Protein AF-A0A661KA36-F1 (afdb_monomer)

Solvent-accessible surface area (backbone atoms only — not comparable to full-atom values): 49455 Å² total; per-residue (Å²): 91,48,33,35,36,34,44,48,78,26,53,86,66,33,52,48,22,44,70,69,45,94,41,45,86,57,20,54,78,62,62,71,57,22,32,29,45,26,41,25,42,75,74,66,29,50,71,51,66,47,55,41,19,70,26,85,43,70,66,56,50,52,50,53,48,71,73,62,64,47,57,29,38,40,35,55,26,45,58,30,26,40,60,56,44,54,52,50,50,51,53,47,43,71,75,42,70,82,44,44,33,34,39,23,35,59,28,38,41,40,40,41,70,74,49,64,72,44,78,80,51,58,30,37,33,28,23,45,51,40,66,54,52,40,52,48,49,55,35,55,71,70,70,53,93,72,70,47,68,40,79,38,69,81,75,64,66,75,78,52,60,73,58,32,60,83,68,47,80,56,64,27,33,25,69,38,74,81,52,93,95,62,54,74,27,34,47,76,48,73,58,41,47,34,53,73,73,68,29,27,74,51,25,52,28,53,36,63,44,49,33,66,53,67,45,69,43,54,46,68,59,54,49,51,53,51,51,52,47,38,72,76,61,60,46,32,25,40,39,39,70,19,88,50,67,59,72,48,69,68,58,52,50,51,34,38,54,45,41,45,75,71,69,51,75,46,36,30,34,38,27,37,48,31,57,49,45,58,76,35,47,72,56,54,51,51,37,41,76,46,23,44,43,34,37,39,31,63,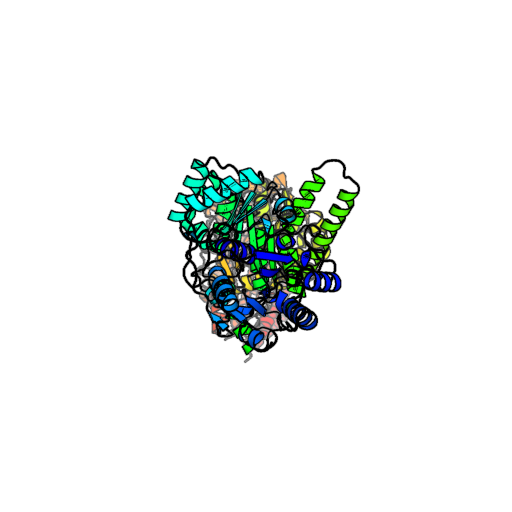58,41,47,37,29,60,68,58,27,56,72,38,38,64,83,58,50,48,66,38,41,52,50,26,44,53,54,28,59,75,69,67,29,41,33,34,36,34,33,51,41,75,50,90,92,61,47,74,69,42,52,47,31,27,27,49,43,42,55,70,61,60,46,83,38,77,42,71,23,32,49,54,72,44,76,44,12,48,44,22,53,55,31,57,80,65,72,24,66,56,59,86,53,38,48,60,57,45,56,59,66,80,70,86,40,52,62,97,59,65,61,67,58,49,50,50,44,55,52,61,35,44,46,66,60,50,50,55,48,46,52,52,59,69,69,69,56,88,74,51,76,69,52,52,56,50,48,53,52,50,53,50,53,52,53,53,50,59,59,45,27,66,78,70,66,61,73,76,69,68,68,67,77,60,35,88,70,68,44,37,38,35,38,31,44,62,52,32,60,94,81,52,30,62,32,44,77,35,63,48,29,34,17,24,65,43,41,99,60,39,38,72,65,67,59,70,60,20,28,40,44,26,41,35,44,75,74,67,38,49,71,48,58,48,46,18,53,62,70,68,39,50,66,67,53,49,54,52,52,54,55,75,66,64,36,43,29,36,42,33,42,45,30,44,32,46,34,74,61,36,31,53,49,45,29,54,44,52,77,67,45,94,39,52,36,33,36,34,31,39,68,83,36,68,74,59,53,45,49,48,42,72,67,15,66,40,71,30,36,42,31,57,55,44,54,90,44,50,59,39,44,58,54,68,75,43,58,64,13,28,34,36,72,56,99,86,38,79,45,79,37,70,54,62,66,76,77,62,52,68,75,58,61,70,55,39,59,90,59,50,62,54,74,61,14,16,38,80,91,80,34,71,32,24,45,74,42,74,54,39,44,26,36,72,61,61,45,38,40,59,41,45,38,30,69,47,52,29,49,66,66,38,59,39,52,44,67,60,48,46,52,47,55,50,42,38,37,75,76,64,69,38,42,33,40,38,41,68,16,81,43,60,32,76,51,51,70,55,44,48,49,36,27,49,56,34,47,77,68,63,53,80,44,43,28,34,40,27,32,52,76,74,47,63,53,69,73,57,52,55,44,38,42,73,34,24,35,52,30,38,38,31,77,58,38,60,41,30,68,68,48,42,52,73,48,47,46,80,75,70,47,73,69,57,51,50,54,49,51,53,52,30,56,73,75,63,32,42,46,30,42,35,32,43,46,64,53,74,76,41,42,56,55,39,54,49,35,30,45,50,45,47,64,76,64,57,60,83,40,77,46,80,32,34,49,53,66,47,76,79,27,58,40,26,54,50,30,60,76,70,66,22,61,71,52,88,58,45,56,46,56,25,33,76,40,62,40,39,39,40,99,60,38,49,37,67,51,48,51,50,50,52,52,46,49,52,52,51,52,54,52,56,72,42,46,89,79,48,57,70,71,60,42,54,50,56,49,50,56,49,51,54,51,53,50,50,60,38,71,48,133

Mean predicted aligned error: 15.26 Å

Foldseek 3Di:
DEEEEEELLALAPHALQALPPLALSSHDDDQLVLLLVQLLVVVVYHYAYDYRNDHPDDVVLLVVCLVCVRLEYEYEDDLSRVVSVLVSLVSNCVNPVRRAYEYEYLCCAQVVVVVVVPPSHQAGEHARPNPVVNVVVVCVVVVHDDDRYHYDDADQPQPGDRGNPVNDDNVRQQPRDHAPPADGGEDEDEFKAADQAQFLQCPPSRCRHRNNDIHGHQLLVVLVVVVVCCVVRVGQEYEHEYPAPLDDLVRLLNNLVSLVVSPDAHAYEYEHELQSCLVNLVSVLSNLVRHHAEYEYEPAFLDQVVCVVRRVVDGNVSLQVSLVSCVVSNHAYAYEYEDQQVPDDLVRLLSRLLSLLSSVGSHYDYWYRARGRNGNSVVVQVVVVFAPDDGSSLSDRHLPDDGTPPDDSVSSVLSVLSSCLVVLVVLLVVLVPPPDHDPVSVVSNVVSVVSVVVSLVVCVVSVRDNLCVVVPLVPFQFEEEEAQADLVPFDWDQLPLQRQIFTDHLQADADPQLVLLQQQLSVVVRHHYAYHYCHLVVHDLVRSLVVLVVSQGQEYEYEDHLLCHVVSLVSLLSSVSSHPHQYEYEGLAPFQVSLLVSCVRNVHQKYQYARCSNPSVVVSNVVDCARIWHADVSDIDDHHHDADQAPLVGDQGNCVNGSQQSHHDNLQGGSEHEDEFKAADQALLLLQRCRCVRRNNDIHGHALVSSLVNLCCCCPVVVGAEYEYSYQAPLPPVVRLLSNLCSLLVVVRRHAYEYEHELQSDDLVSLLSCVSSRDQAYEYEPAFLDVVLCVVSVVPRDDLVSVLVSLVSCVVSNYAYEYEYEDADQPDALVRLLSRLVSCLVSVGPYYDYFYRARRPPRNNVVVQVVVVFAQDPSSSQRNGHQLRGHYPHGDSVRRNVSVVLSVVSSVLSVCCVVDDVVVSVVVNVVSSVVSVCVRPDD

Structure (mmCIF, N/CA/C/O backbone):
data_AF-A0A661KA36-F1
#
_entry.id   AF-A0A661KA36-F1
#
loop_
_atom_site.group_PDB
_atom_site.id
_atom_site.type_symbol
_atom_site.label_atom_id
_atom_site.label_alt_id
_atom_site.label_comp_id
_atom_site.label_asym_id
_atom_site.label_entity_id
_atom_site.label_seq_id
_atom_site.pdbx_PDB_ins_code
_atom_site.Cartn_x
_atom_site.Cartn_y
_atom_site.Cartn_z
_atom_site.occupancy
_atom_site.B_iso_or_equiv
_atom_site.auth_seq_id
_atom_site.auth_comp_id
_atom_site.auth_asym_id
_atom_site.auth_atom_id
_atom_site.pdbx_PDB_model_num
ATOM 1 N N . MET A 1 1 ? -32.645 -3.724 60.025 1.00 88.81 1 MET A N 1
ATOM 2 C CA . MET A 1 1 ? -31.634 -2.641 60.145 1.00 88.81 1 MET A CA 1
ATOM 3 C C . MET A 1 1 ? -31.825 -1.666 58.993 1.00 88.81 1 MET A C 1
ATOM 5 O O . MET A 1 1 ? -32.161 -2.129 57.908 1.00 88.81 1 MET A O 1
ATOM 9 N N . ARG A 1 2 ? -31.634 -0.362 59.217 1.00 93.19 2 ARG A N 1
ATOM 10 C CA . ARG A 1 2 ? -31.654 0.654 58.157 1.00 93.19 2 ARG A CA 1
ATOM 11 C C . ARG A 1 2 ? -30.239 0.860 57.616 1.00 93.19 2 ARG A C 1
ATOM 13 O O . ARG A 1 2 ? -29.302 0.942 58.405 1.00 93.19 2 ARG A O 1
ATOM 20 N N . ALA A 1 3 ? -30.074 0.933 56.300 1.00 96.44 3 ALA A N 1
ATOM 21 C CA . ALA A 1 3 ? -28.791 1.236 55.674 1.00 96.44 3 ALA A CA 1
ATOM 22 C C . ALA A 1 3 ? -28.972 2.160 54.466 1.00 96.44 3 ALA A C 1
ATOM 24 O O . ALA A 1 3 ? -29.914 2.013 53.690 1.00 96.44 3 ALA A O 1
ATOM 25 N N . THR A 1 4 ? -28.046 3.100 54.294 1.00 97.62 4 THR A N 1
ATOM 26 C CA . THR A 1 4 ? -28.006 3.971 53.115 1.00 97.62 4 THR A CA 1
ATOM 27 C C . THR A 1 4 ? -26.911 3.498 52.177 1.00 97.62 4 THR A C 1
ATOM 29 O O . THR A 1 4 ? -25.732 3.481 52.540 1.00 97.62 4 THR A O 1
ATOM 32 N N . LEU A 1 5 ? -27.285 3.138 50.955 1.00 98.06 5 LEU A N 1
ATOM 33 C CA . LEU A 1 5 ? -26.332 2.877 49.890 1.00 98.06 5 LEU A CA 1
ATOM 34 C C . LEU A 1 5 ? -25.834 4.198 49.297 1.00 98.06 5 LEU A C 1
ATOM 36 O O . LEU A 1 5 ? -26.567 5.183 49.214 1.00 98.06 5 LEU A O 1
ATOM 40 N N . ILE A 1 6 ? -24.580 4.229 48.869 1.00 97.62 6 ILE A N 1
ATOM 41 C CA . ILE A 1 6 ? -23.958 5.394 48.246 1.00 97.62 6 ILE A CA 1
ATOM 42 C C . ILE A 1 6 ? -23.411 4.973 46.894 1.00 97.62 6 ILE A C 1
ATOM 44 O O . ILE A 1 6 ? -22.600 4.045 46.808 1.00 97.62 6 ILE A O 1
ATOM 48 N N . TYR A 1 7 ? -23.831 5.687 45.848 1.00 96.75 7 TYR A N 1
ATOM 49 C CA . TYR A 1 7 ? -23.214 5.592 44.535 1.00 96.75 7 TYR A CA 1
ATOM 50 C C . TYR A 1 7 ? -22.291 6.794 44.299 1.00 96.75 7 TYR A C 1
ATOM 52 O O . TYR A 1 7 ? -22.792 7.905 44.104 1.00 96.75 7 TYR A O 1
ATOM 60 N N . PRO A 1 8 ? -20.956 6.598 44.326 1.00 95.12 8 PRO A N 1
ATOM 61 C CA . PRO A 1 8 ? -20.012 7.690 44.146 1.00 95.12 8 PRO A CA 1
ATOM 62 C C . PRO A 1 8 ? -20.095 8.317 42.759 1.00 95.12 8 PRO A C 1
ATOM 64 O O . PRO A 1 8 ? -20.221 9.524 42.702 1.00 95.12 8 PRO A O 1
ATOM 67 N N . GLY A 1 9 ? -20.045 7.535 41.671 1.00 90.00 9 GLY A N 1
ATOM 68 C CA . GLY A 1 9 ? -20.438 7.878 40.287 1.00 90.00 9 GLY A CA 1
ATOM 69 C C . GLY A 1 9 ? -19.923 9.173 39.627 1.00 90.00 9 GLY A C 1
ATOM 70 O O . GLY A 1 9 ? -20.242 9.420 38.465 1.00 90.00 9 GLY A O 1
ATOM 71 N N . ILE A 1 10 ? -19.169 10.021 40.326 1.00 91.12 10 ILE A N 1
ATOM 72 C CA . ILE A 1 10 ? -18.798 11.375 39.899 1.00 91.12 10 ILE A CA 1
ATOM 73 C C . ILE A 1 10 ? -17.335 11.480 39.463 1.00 91.12 10 ILE A C 1
ATOM 75 O O . ILE A 1 10 ? -16.936 12.550 39.010 1.00 91.12 10 ILE A O 1
ATOM 79 N N . GLY A 1 11 ? -16.538 10.404 39.535 1.00 83.50 11 GLY A N 1
ATOM 80 C CA . GLY A 1 11 ? -15.122 10.431 39.149 1.00 83.50 11 GLY A CA 1
ATOM 81 C C . GLY A 1 11 ? -14.894 10.814 37.682 1.00 83.50 11 GLY A C 1
ATOM 82 O O . GLY A 1 11 ? -13.850 11.363 37.337 1.00 83.50 11 GLY A O 1
ATOM 83 N N . ARG A 1 12 ? -15.890 10.583 36.811 1.00 82.31 12 ARG A N 1
ATOM 84 C CA . ARG A 1 12 ? -15.846 10.979 35.394 1.00 82.31 12 ARG A CA 1
ATOM 85 C C . ARG A 1 12 ? -16.609 12.265 35.077 1.00 82.31 12 ARG A C 1
ATOM 87 O O . ARG A 1 12 ? -16.062 13.114 34.379 1.00 82.31 12 ARG A O 1
ATOM 94 N N . TYR A 1 13 ? -17.861 12.376 35.520 1.00 86.44 13 TYR A N 1
ATOM 95 C CA . TYR A 1 13 ? -18.779 13.439 35.081 1.00 86.44 13 TYR A CA 1
ATOM 96 C C . TYR A 1 13 ? -19.030 14.527 36.132 1.00 86.44 13 TYR A C 1
ATOM 98 O O . TYR A 1 13 ? -19.596 15.564 35.802 1.00 86.44 13 TYR A O 1
ATOM 106 N N . GLY A 1 14 ? -18.587 14.323 37.374 1.00 91.25 14 GLY A N 1
ATOM 107 C CA . GLY A 1 14 ? -18.823 15.261 38.464 1.00 91.25 14 GLY A CA 1
ATOM 108 C C . GLY A 1 14 ? -20.245 15.219 39.033 1.00 91.25 14 GLY A C 1
ATOM 109 O O . GLY A 1 14 ? -21.083 14.391 38.670 1.00 91.25 14 GLY A O 1
ATOM 110 N N . PHE A 1 15 ? -20.485 16.128 39.976 1.00 94.69 15 PHE A N 1
ATOM 111 C CA . PHE A 1 15 ? -21.798 16.406 40.556 1.00 94.69 15 PHE A CA 1
ATOM 112 C C . PHE A 1 15 ? -22.789 16.901 39.490 1.00 94.69 15 PHE A C 1
ATOM 114 O O . PHE A 1 15 ? -22.393 17.454 38.467 1.00 94.69 15 PHE A O 1
ATOM 121 N N . ASN A 1 16 ? -24.085 16.726 39.749 1.00 92.69 16 ASN A N 1
ATOM 122 C CA . ASN A 1 16 ? -25.187 17.152 38.882 1.00 92.69 16 ASN A CA 1
ATOM 123 C C . ASN A 1 16 ? -25.154 16.573 37.448 1.00 92.69 16 ASN A C 1
ATOM 125 O O . ASN A 1 16 ? -25.752 17.140 36.534 1.00 92.69 16 ASN A O 1
ATOM 129 N N . ALA A 1 17 ? -24.461 15.455 37.230 1.00 90.44 17 ALA A N 1
ATOM 130 C CA . ALA A 1 17 ? -24.342 14.831 35.915 1.00 90.44 17 ALA A CA 1
ATOM 131 C C . ALA A 1 17 ? -25.596 14.047 35.491 1.00 90.44 17 ALA A C 1
ATOM 133 O O . ALA A 1 17 ? -25.918 13.991 34.303 1.00 90.44 17 ALA A O 1
ATOM 134 N N . PHE A 1 18 ? -26.309 13.443 36.445 1.00 88.50 18 PHE A N 1
ATOM 135 C CA . PHE A 1 18 ? -27.441 12.562 36.153 1.00 88.50 18 PHE A CA 1
ATOM 136 C C . PHE A 1 18 ? -28.630 13.350 35.587 1.00 88.50 18 PHE A C 1
ATOM 138 O O . PHE A 1 18 ? -29.086 14.313 36.197 1.00 88.50 18 PHE A O 1
ATOM 145 N N . GLY A 1 19 ? -29.124 12.950 34.418 1.00 83.38 19 GLY A N 1
ATOM 146 C CA . GLY A 1 19 ? -30.179 13.618 33.651 1.00 83.38 19 GLY A CA 1
ATOM 147 C C . GLY A 1 19 ? -29.721 14.851 32.862 1.00 83.38 19 GLY A C 1
ATOM 148 O O . GLY A 1 19 ? -30.438 15.288 31.967 1.00 83.38 19 GLY A O 1
ATOM 149 N N . ASN A 1 20 ? -28.531 15.393 33.150 1.00 85.56 20 ASN A N 1
ATOM 150 C CA . ASN A 1 20 ? -28.031 16.634 32.542 1.00 85.56 20 ASN A CA 1
ATOM 151 C C . ASN A 1 20 ? -26.916 16.408 31.514 1.00 85.56 20 ASN A C 1
ATOM 153 O O . ASN A 1 20 ? -26.692 17.253 30.648 1.00 85.56 20 ASN A O 1
ATOM 157 N N . VAL A 1 21 ? -26.202 15.283 31.597 1.00 85.94 21 VAL A N 1
ATOM 158 C CA . VAL A 1 21 ? -25.188 14.894 30.612 1.00 85.94 21 VAL A CA 1
ATOM 159 C C . VAL A 1 21 ? -25.828 13.914 29.627 1.00 85.94 21 VAL A C 1
ATOM 161 O O . VAL A 1 21 ? -26.274 12.858 30.064 1.00 85.94 21 VAL A O 1
ATOM 164 N N . PRO A 1 22 ? -25.866 14.197 28.312 1.00 83.31 22 PRO A N 1
ATOM 165 C CA . PRO A 1 22 ? -26.484 13.318 27.316 1.00 83.31 22 PRO A CA 1
ATOM 166 C C . PRO A 1 22 ? -25.556 12.149 26.929 1.00 83.31 22 PRO A C 1
ATOM 168 O O . PRO A 1 22 ? -25.247 11.944 25.758 1.00 83.31 22 PRO A O 1
ATOM 171 N N . ASP A 1 23 ? -25.071 11.406 27.924 1.00 84.94 23 ASP A N 1
ATOM 172 C CA . ASP A 1 23 ? -24.203 10.234 27.780 1.00 84.94 23 ASP A CA 1
ATOM 173 C C . ASP A 1 23 ? -24.838 9.057 28.541 1.00 84.94 23 ASP A C 1
ATOM 175 O O . ASP A 1 23 ? -25.130 9.205 29.734 1.00 84.94 23 ASP A O 1
ATOM 179 N N . PRO A 1 24 ? -25.076 7.896 27.903 1.00 84.75 24 PRO A N 1
ATOM 180 C CA . PRO A 1 24 ? -25.662 6.744 28.581 1.00 84.75 24 PRO A CA 1
ATOM 181 C C . PRO A 1 24 ? -24.915 6.329 29.854 1.00 84.75 24 PRO A C 1
ATOM 183 O O . PRO A 1 24 ? -25.551 6.034 30.863 1.00 84.75 24 PRO A O 1
ATOM 186 N N . GLU A 1 25 ? -23.579 6.385 29.867 1.00 83.19 25 GLU A N 1
ATOM 187 C CA . GLU A 1 25 ? -22.787 5.998 31.043 1.00 83.19 25 GLU A CA 1
ATOM 188 C C . GLU A 1 25 ? -22.999 6.937 32.240 1.00 83.19 25 GLU A C 1
ATOM 190 O O . GLU A 1 25 ? -22.857 6.516 33.388 1.00 83.19 25 GLU A O 1
ATOM 195 N N . ALA A 1 26 ? -23.382 8.195 32.000 1.00 87.31 26 ALA A N 1
ATOM 196 C CA . ALA A 1 26 ? -23.721 9.130 33.070 1.00 87.31 26 ALA A CA 1
ATOM 197 C C . ALA A 1 26 ? -25.097 8.835 33.696 1.00 87.31 26 ALA A C 1
ATOM 199 O O . ALA A 1 26 ? -25.335 9.224 34.842 1.00 87.31 26 ALA A O 1
ATOM 200 N N . ASN A 1 27 ? -25.977 8.130 32.974 1.00 90.19 27 ASN A N 1
ATOM 201 C CA . ASN A 1 27 ? -27.404 8.002 33.284 1.00 90.19 27 ASN A CA 1
ATOM 202 C C . ASN A 1 27 ? -27.876 6.580 33.597 1.00 90.19 27 ASN A C 1
ATOM 204 O O . ASN A 1 27 ? -29.003 6.417 34.060 1.00 90.19 27 ASN A O 1
ATOM 208 N N . PHE A 1 28 ? -27.046 5.558 33.386 1.00 89.94 28 PHE A N 1
ATOM 209 C CA . PHE A 1 28 ? -27.402 4.200 33.787 1.00 89.94 28 PHE A CA 1
ATOM 210 C C . PHE A 1 28 ? -27.570 4.075 35.303 1.00 89.94 28 PHE A C 1
ATOM 212 O O . PHE A 1 28 ? -26.877 4.735 36.099 1.00 89.94 28 PHE A O 1
ATOM 219 N N . ILE A 1 29 ? -28.481 3.189 35.702 1.00 91.75 29 ILE A N 1
ATOM 220 C CA . ILE A 1 29 ? -28.551 2.719 37.083 1.00 91.75 29 ILE A CA 1
ATOM 221 C C . ILE A 1 29 ? -27.347 1.833 37.403 1.00 91.75 29 ILE A C 1
ATOM 223 O O . ILE A 1 29 ? -26.797 1.141 36.545 1.00 91.75 29 ILE A O 1
ATOM 227 N N . HIS A 1 30 ? -26.948 1.805 38.673 1.00 93.75 30 HIS A N 1
ATOM 228 C CA . HIS A 1 30 ? -25.893 0.899 39.107 1.00 93.75 30 HIS A CA 1
ATOM 229 C C . HIS A 1 30 ? -26.492 -0.463 39.490 1.00 93.75 30 HIS A C 1
ATOM 231 O O . HIS A 1 30 ? -26.878 -0.679 40.643 1.00 93.75 30 HIS A O 1
ATOM 237 N N . HIS A 1 31 ? -26.526 -1.398 38.532 1.00 93.94 31 HIS A N 1
ATOM 238 C CA . HIS A 1 31 ? -27.119 -2.740 38.686 1.00 93.94 31 HIS A CA 1
ATOM 239 C C . HIS A 1 31 ? -26.685 -3.477 39.956 1.00 93.94 31 HIS A C 1
ATOM 241 O O . HIS A 1 31 ? -27.522 -4.066 40.627 1.00 93.94 31 HIS A O 1
ATOM 247 N N . GLY A 1 32 ? -25.409 -3.396 40.347 1.00 94.50 32 GLY A N 1
ATOM 248 C CA . GLY A 1 32 ? -24.934 -4.050 41.572 1.00 94.50 32 GLY A CA 1
ATOM 249 C C . GLY A 1 32 ? -25.569 -3.495 42.855 1.00 94.50 32 GLY A C 1
ATOM 250 O O . GLY A 1 32 ? -25.897 -4.258 43.755 1.00 94.50 32 GLY A O 1
ATOM 251 N N . LEU A 1 33 ? -25.814 -2.180 42.928 1.00 96.81 33 LEU A N 1
ATOM 252 C CA . LEU A 1 33 ? -26.445 -1.567 44.106 1.00 96.81 33 LEU A CA 1
ATOM 253 C C . LEU A 1 33 ? -27.954 -1.829 44.102 1.00 96.81 33 LEU A C 1
ATOM 255 O O . LEU A 1 33 ? -28.522 -2.124 45.148 1.00 96.81 33 LEU A O 1
ATOM 259 N N . ALA A 1 34 ? -28.582 -1.776 42.924 1.00 96.81 34 ALA A N 1
ATOM 260 C CA . ALA A 1 34 ? -29.986 -2.140 42.755 1.00 96.81 34 ALA A CA 1
ATOM 261 C C . ALA A 1 34 ? -30.240 -3.616 43.126 1.00 96.81 34 ALA A C 1
ATOM 263 O O . ALA A 1 34 ? -31.239 -3.928 43.767 1.00 96.81 34 ALA A O 1
ATOM 264 N N . SER A 1 35 ? -29.315 -4.520 42.784 1.00 96.50 35 SER A N 1
ATOM 265 C CA . SER A 1 35 ? -29.373 -5.940 43.158 1.00 96.50 35 SER A CA 1
ATOM 266 C C . SER A 1 35 ? -29.195 -6.149 44.665 1.00 96.50 35 SER A C 1
ATOM 268 O O . SER A 1 35 ? -29.975 -6.873 45.278 1.00 96.50 35 SER A O 1
ATOM 270 N N . ILE A 1 36 ? -28.211 -5.479 45.283 1.00 97.06 36 ILE A N 1
ATOM 271 C CA . ILE A 1 36 ? -27.999 -5.523 46.741 1.00 97.06 36 ILE A CA 1
ATOM 272 C C . ILE A 1 36 ? -29.236 -5.007 47.490 1.00 97.06 36 ILE A C 1
ATOM 274 O O . ILE A 1 36 ? -29.665 -5.632 48.455 1.00 97.06 36 ILE A O 1
ATOM 278 N N . SER A 1 37 ? -29.830 -3.895 47.045 1.00 98.00 37 SER A N 1
ATOM 279 C CA . SER A 1 37 ? -31.040 -3.346 47.668 1.00 98.00 37 SER A CA 1
ATOM 280 C C . SER A 1 37 ? -32.233 -4.289 47.545 1.00 98.00 37 SER A C 1
ATOM 282 O O . SER A 1 37 ? -32.928 -4.496 48.535 1.00 98.00 37 SER A O 1
ATOM 284 N N . ALA A 1 38 ? -32.443 -4.905 46.375 1.00 97.38 38 ALA A N 1
ATOM 285 C CA . ALA A 1 38 ? -33.543 -5.848 46.174 1.00 97.38 38 ALA A CA 1
ATOM 286 C C . ALA A 1 38 ? -33.456 -7.029 47.148 1.00 97.38 38 ALA A C 1
ATOM 288 O O . ALA A 1 38 ? -34.412 -7.302 47.872 1.00 97.38 38 ALA A O 1
ATOM 289 N N . TYR A 1 39 ? -32.282 -7.664 47.228 1.00 97.38 39 TYR A N 1
ATOM 290 C CA . TYR A 1 39 ? -32.052 -8.782 48.143 1.00 97.38 39 TYR A CA 1
ATOM 291 C C . TYR A 1 39 ? -32.179 -8.348 49.611 1.00 97.38 39 TYR A C 1
ATOM 293 O O . TYR A 1 39 ? -32.876 -8.985 50.395 1.00 97.38 39 TYR A O 1
ATOM 301 N N . ALA A 1 40 ? -31.588 -7.213 49.995 1.00 96.88 40 ALA A N 1
ATOM 302 C CA . ALA A 1 40 ? -31.674 -6.724 51.368 1.00 96.88 40 ALA A CA 1
ATOM 303 C C . ALA A 1 40 ? -33.102 -6.343 51.795 1.00 96.88 40 ALA A C 1
ATOM 305 O O . ALA A 1 40 ? -33.484 -6.621 52.933 1.00 96.88 40 ALA A O 1
ATOM 306 N N . LYS A 1 41 ? -33.909 -5.757 50.903 1.00 97.31 41 LYS A N 1
ATOM 307 C CA . LYS A 1 41 ? -35.326 -5.468 51.167 1.00 97.31 41 LYS A CA 1
ATOM 308 C C . LYS A 1 41 ? -36.146 -6.748 51.330 1.00 97.31 41 LYS A C 1
ATOM 310 O O . LYS A 1 41 ? -36.976 -6.811 52.232 1.00 97.31 41 LYS A O 1
ATOM 315 N N . GLU A 1 42 ? -35.879 -7.778 50.526 1.00 96.44 42 GLU A N 1
ATOM 316 C CA . GLU A 1 42 ? -36.511 -9.097 50.674 1.00 96.44 42 GLU A CA 1
ATOM 317 C C . GLU A 1 42 ? -36.179 -9.751 52.028 1.00 96.44 42 GLU A C 1
ATOM 319 O O . GLU A 1 42 ? -37.041 -10.372 52.645 1.00 96.44 42 GLU A O 1
ATOM 324 N N . GLN A 1 43 ? -34.968 -9.525 52.550 1.00 95.94 43 GLN A N 1
ATOM 325 C CA . GLN A 1 43 ? -34.565 -9.944 53.901 1.00 95.94 43 GLN A CA 1
ATOM 326 C C . GLN A 1 43 ? -35.102 -9.032 55.030 1.00 95.94 43 GLN A C 1
ATOM 328 O O . GLN A 1 43 ? -34.774 -9.235 56.199 1.00 95.94 43 GLN A O 1
ATOM 333 N N . GLY A 1 44 ? -35.929 -8.029 54.715 1.00 95.50 44 GLY A N 1
ATOM 334 C CA . GLY A 1 44 ? -36.573 -7.149 55.697 1.00 95.50 44 GLY A CA 1
ATOM 335 C C . GLY A 1 44 ? -35.733 -5.950 56.157 1.00 95.50 44 GLY A C 1
ATOM 336 O O . GLY A 1 44 ? -36.032 -5.355 57.195 1.00 95.50 44 GLY A O 1
ATOM 337 N N . HIS A 1 45 ? -34.679 -5.576 55.425 1.00 96.00 45 HIS A N 1
ATOM 338 C CA . HIS A 1 45 ? -33.908 -4.360 55.702 1.00 96.00 45 HIS A CA 1
ATOM 339 C C . HIS A 1 45 ? -34.520 -3.123 55.025 1.00 96.00 45 HIS A C 1
ATOM 341 O O . HIS A 1 45 ? -35.071 -3.194 53.928 1.00 96.00 45 HIS A O 1
ATOM 347 N N . GLU A 1 46 ? -34.364 -1.957 55.656 1.00 95.44 46 GLU A N 1
ATOM 348 C CA . GLU A 1 46 ? -34.751 -0.671 55.065 1.00 95.44 46 GLU A CA 1
ATOM 349 C C . GLU A 1 46 ? -33.555 -0.064 54.332 1.00 95.44 46 GLU A C 1
ATOM 351 O O . GLU A 1 46 ? -32.565 0.310 54.967 1.00 95.44 46 GLU A O 1
ATOM 356 N N . ILE A 1 47 ? -33.649 0.038 53.006 1.00 97.12 47 ILE A N 1
ATOM 357 C CA . ILE A 1 47 ? -32.558 0.514 52.150 1.00 97.12 47 ILE A CA 1
ATOM 358 C C . ILE A 1 47 ? -32.981 1.766 51.380 1.00 97.12 47 ILE A C 1
ATOM 360 O O . ILE A 1 47 ? -34.017 1.769 50.711 1.00 97.12 47 ILE A O 1
ATOM 364 N N . ASP A 1 48 ? -32.154 2.811 51.447 1.00 96.06 48 ASP A N 1
ATOM 365 C CA . ASP A 1 48 ? -32.251 4.012 50.610 1.00 96.06 48 ASP A CA 1
ATOM 366 C C . ASP A 1 48 ? -30.916 4.309 49.888 1.00 96.06 48 ASP A C 1
ATOM 368 O O . ASP A 1 48 ? -29.923 3.604 50.082 1.00 96.06 48 ASP A O 1
ATOM 372 N N . LEU A 1 49 ? -30.897 5.312 48.998 1.00 96.62 49 LEU A N 1
ATOM 373 C CA . LEU A 1 49 ? -29.732 5.663 48.176 1.00 96.62 49 LEU A CA 1
ATOM 374 C C . LEU A 1 49 ? -29.361 7.147 48.288 1.00 96.62 49 LEU A C 1
ATOM 376 O O . LEU A 1 49 ? -30.214 8.044 48.274 1.00 96.62 49 LEU A O 1
ATOM 380 N N . ILE A 1 50 ? -28.055 7.405 48.309 1.00 96.69 50 ILE A N 1
ATOM 381 C CA . ILE A 1 50 ? -27.450 8.690 47.963 1.00 96.69 50 ILE A CA 1
ATOM 382 C C . ILE A 1 50 ? -26.651 8.511 46.666 1.00 96.69 50 ILE A C 1
ATOM 384 O O . ILE A 1 50 ? -25.568 7.928 46.661 1.00 96.69 50 ILE A O 1
ATOM 388 N N . ASP A 1 51 ? -27.181 9.038 45.564 1.00 95.56 51 ASP A N 1
ATOM 389 C CA . ASP A 1 51 ? -26.478 9.118 44.281 1.00 95.56 51 ASP A CA 1
ATOM 390 C C . ASP A 1 51 ? -25.795 10.482 44.160 1.00 95.56 51 ASP A C 1
ATOM 392 O O . ASP A 1 51 ? -26.466 11.510 44.012 1.00 95.56 51 ASP A O 1
ATOM 396 N N . LEU A 1 52 ? -24.461 10.506 44.231 1.00 96.31 52 LEU A N 1
ATOM 397 C CA . LEU A 1 52 ? -23.699 11.755 44.184 1.00 96.31 52 LEU A CA 1
ATOM 398 C C . LEU A 1 52 ? -23.880 12.491 42.851 1.00 96.31 52 LEU A C 1
ATOM 400 O O . LEU A 1 52 ? -23.816 13.719 42.834 1.00 96.31 52 LEU A O 1
ATOM 404 N N . ARG A 1 53 ? -24.192 11.794 41.751 1.00 94.12 53 ARG A N 1
ATOM 405 C CA . ARG A 1 53 ? -24.421 12.424 40.439 1.00 94.12 53 ARG A CA 1
ATOM 406 C C . ARG A 1 53 ? -25.651 13.332 40.425 1.00 94.12 53 ARG A C 1
ATOM 408 O O . ARG A 1 53 ? -25.771 14.155 39.525 1.00 94.12 53 ARG A O 1
ATOM 415 N N . ARG A 1 54 ? -26.565 13.191 41.393 1.00 93.38 54 ARG A N 1
ATOM 416 C CA . ARG A 1 54 ? -27.768 14.036 41.546 1.00 93.38 54 ARG A CA 1
ATOM 417 C C . ARG A 1 54 ? -27.573 15.195 42.522 1.00 93.38 54 ARG A C 1
ATOM 419 O O . ARG A 1 54 ? -28.459 16.035 42.666 1.00 93.38 54 ARG A O 1
ATOM 426 N N . LEU A 1 55 ? -26.449 15.229 43.231 1.00 95.81 55 LEU A N 1
ATOM 427 C CA . LEU A 1 55 ? -26.136 16.297 44.174 1.00 95.81 55 LEU A CA 1
ATOM 428 C C . LEU A 1 55 ? -25.386 17.424 43.461 1.00 95.81 55 LEU A C 1
ATOM 430 O O . LEU A 1 55 ? -24.761 17.190 42.434 1.00 95.81 55 LEU A O 1
ATOM 434 N N . GLN A 1 56 ? -25.420 18.633 44.019 1.00 94.81 56 GLN A N 1
ATOM 435 C CA . GLN A 1 56 ? -24.677 19.800 43.521 1.00 94.81 56 GLN A CA 1
ATOM 436 C C . GLN A 1 56 ? -23.261 19.898 44.110 1.00 94.81 56 GLN A C 1
ATOM 438 O O . GLN A 1 56 ? -22.415 20.617 43.587 1.00 94.81 56 GLN A O 1
ATOM 443 N N . GLY A 1 57 ? -22.990 19.188 45.207 1.00 96.56 57 GLY A N 1
ATOM 444 C CA . GLY A 1 57 ? -21.686 19.212 45.857 1.00 96.56 57 GLY A CA 1
ATOM 445 C C . GLY A 1 57 ? -21.667 18.541 47.225 1.00 96.56 57 GLY A C 1
ATOM 446 O O . GLY A 1 57 ? -22.677 18.030 47.722 1.00 96.56 57 GLY A O 1
ATOM 447 N N . TRP A 1 58 ? -20.495 18.587 47.857 1.00 96.69 58 TRP A N 1
ATOM 448 C CA . TRP A 1 58 ? -20.221 17.944 49.145 1.00 96.69 58 TRP A CA 1
ATOM 449 C C . TRP A 1 58 ? -21.076 18.467 50.306 1.00 96.69 58 TRP A C 1
ATOM 451 O O . TRP A 1 58 ? -21.389 17.704 51.213 1.00 96.69 58 TRP A O 1
ATOM 461 N N . GLU A 1 59 ? -21.521 19.724 50.276 1.00 95.75 59 GLU A N 1
ATOM 462 C CA . GLU A 1 59 ? -22.425 20.267 51.303 1.00 95.75 59 GLU A CA 1
ATOM 463 C C . GLU A 1 59 ? -23.790 19.569 51.293 1.00 95.75 59 GLU A C 1
ATOM 465 O O . GLU A 1 59 ? -24.333 19.216 52.342 1.00 95.75 59 GLU A O 1
ATOM 470 N N . GLN A 1 60 ? -24.333 19.305 50.101 1.00 96.56 60 GLN A N 1
ATOM 471 C CA . GLN A 1 60 ? -25.589 18.575 49.964 1.00 96.56 60 GLN A CA 1
ATOM 472 C C . GLN A 1 60 ? -25.419 17.109 50.370 1.00 96.56 60 GLN A C 1
ATOM 474 O O . GLN A 1 60 ? -26.333 16.535 50.959 1.00 96.56 60 GLN A O 1
ATOM 479 N N . PHE A 1 61 ? -24.246 16.522 50.111 1.00 96.75 61 PHE A N 1
ATOM 480 C CA . PHE A 1 61 ? -23.888 15.191 50.599 1.00 96.75 61 PHE A CA 1
ATOM 481 C C . PHE A 1 61 ? -23.833 15.143 52.135 1.00 96.75 61 PHE A C 1
ATOM 483 O O . PHE A 1 61 ? -24.472 14.290 52.746 1.00 96.75 61 PHE A O 1
ATOM 490 N N . ALA A 1 62 ? -23.172 16.112 52.772 1.00 94.75 62 ALA A N 1
ATOM 491 C CA . ALA A 1 62 ? -23.125 16.229 54.228 1.00 94.75 62 ALA A CA 1
ATOM 492 C C . ALA A 1 62 ? -24.530 16.386 54.836 1.00 94.75 62 ALA A C 1
ATOM 494 O O . ALA A 1 62 ? -24.895 15.660 55.761 1.00 94.75 62 ALA A O 1
ATOM 495 N N . LYS A 1 63 ? -25.368 17.262 54.263 1.00 94.81 63 LYS A N 1
ATOM 496 C CA . LYS A 1 63 ? -26.770 17.428 54.680 1.00 94.81 63 LYS A CA 1
ATOM 497 C C . LYS A 1 63 ? -27.567 16.129 54.525 1.00 94.81 63 LYS A C 1
ATOM 499 O O . LYS A 1 63 ? -28.344 15.772 55.406 1.00 94.81 63 LYS A O 1
ATOM 504 N N . ALA A 1 64 ? -27.366 15.417 53.417 1.00 94.06 64 ALA A N 1
ATOM 505 C CA . ALA A 1 64 ? -27.999 14.133 53.138 1.00 94.06 64 ALA A CA 1
ATOM 506 C C . ALA A 1 64 ? -27.649 13.056 54.179 1.00 94.06 64 ALA A C 1
ATOM 508 O O . ALA A 1 64 ? -28.535 12.278 54.535 1.00 94.06 64 ALA A O 1
ATOM 509 N N . ILE A 1 65 ? -26.406 13.034 54.672 1.00 94.06 65 ILE A N 1
ATOM 510 C CA . ILE A 1 65 ? -25.956 12.150 55.758 1.00 94.06 65 ILE A CA 1
ATOM 511 C C . ILE A 1 65 ? -26.643 12.532 57.072 1.00 94.06 65 ILE A C 1
ATOM 513 O O . ILE A 1 65 ? -27.288 11.683 57.686 1.00 94.06 65 ILE A O 1
ATOM 517 N N . SER A 1 66 ? -26.561 13.807 57.474 1.00 90.38 66 SER A N 1
ATOM 518 C CA . SER A 1 66 ? -27.109 14.281 58.755 1.00 90.38 66 SER A CA 1
ATOM 519 C C . SER A 1 66 ? -28.619 14.072 58.880 1.00 90.38 66 SER A C 1
ATOM 521 O O . SER A 1 66 ? -29.103 13.772 59.964 1.00 90.38 66 SER A O 1
ATOM 523 N N . VAL A 1 67 ? -29.366 14.223 57.781 1.00 90.06 67 VAL A N 1
ATOM 524 C CA . VAL A 1 67 ? -30.828 14.046 57.776 1.00 90.06 67 VAL A CA 1
ATOM 525 C C . VAL A 1 67 ? -31.229 12.570 57.840 1.00 90.06 67 VAL A C 1
ATOM 527 O O . VAL A 1 67 ? -32.207 12.239 58.504 1.00 90.06 67 VAL A O 1
ATOM 530 N N . ARG A 1 68 ? -30.513 11.678 57.141 1.00 88.88 68 ARG A N 1
ATOM 531 C CA . ARG A 1 68 ? -30.892 10.257 57.064 1.00 88.88 68 ARG A CA 1
ATOM 532 C C . ARG A 1 68 ? -30.472 9.461 58.297 1.00 88.88 68 ARG A C 1
ATOM 534 O O . ARG A 1 68 ? -31.264 8.646 58.758 1.00 88.88 68 ARG A O 1
ATOM 541 N N . SER A 1 69 ? -29.249 9.688 58.788 1.00 83.00 69 SER A N 1
ATOM 542 C CA . SER A 1 69 ? -28.634 9.026 59.953 1.00 83.00 69 SER A CA 1
ATOM 543 C C . SER A 1 69 ? -28.992 7.527 60.112 1.00 83.00 69 SER A C 1
ATOM 545 O O . SER A 1 69 ? -29.554 7.121 61.129 1.00 83.00 69 SER A O 1
ATOM 547 N N . PRO A 1 70 ? -28.718 6.677 59.101 1.00 82.44 70 PRO A N 1
ATOM 548 C CA . PRO A 1 70 ? -29.140 5.271 59.077 1.00 82.44 70 PRO A CA 1
ATOM 549 C C . PRO A 1 70 ? -28.382 4.372 60.071 1.00 82.44 70 PRO A C 1
ATOM 551 O O . PRO A 1 70 ? -28.785 3.235 60.292 1.00 82.44 70 PRO A O 1
ATOM 554 N N . GLY A 1 71 ? -27.254 4.829 60.627 1.00 85.25 71 GLY A N 1
ATOM 555 C CA . GLY A 1 71 ? -26.330 4.013 61.426 1.00 85.25 71 GLY A CA 1
ATOM 556 C C . GLY A 1 71 ? -25.434 3.072 60.605 1.00 85.25 71 GLY A C 1
ATOM 557 O O . GLY A 1 71 ? -24.402 2.632 61.108 1.00 85.25 71 GLY A O 1
ATOM 558 N N . CYS A 1 72 ? -25.762 2.805 59.335 1.00 95.75 72 CYS A N 1
ATOM 559 C CA . CYS A 1 72 ? -24.936 2.024 58.415 1.00 95.75 72 CYS A CA 1
ATOM 560 C C . CYS A 1 72 ? -24.949 2.598 56.988 1.00 95.75 72 CYS A C 1
ATOM 562 O O . CYS A 1 72 ? -26.007 2.935 56.451 1.00 95.75 72 CYS A O 1
ATOM 564 N N . PHE A 1 73 ? -23.771 2.681 56.368 1.00 97.81 73 PHE A N 1
ATOM 565 C CA . PHE A 1 73 ? -23.560 3.143 55.001 1.00 97.81 73 PHE A CA 1
ATOM 566 C C . PHE A 1 73 ? -22.862 2.065 54.171 1.00 97.81 73 PHE A C 1
ATOM 568 O O . PHE A 1 73 ? -21.769 1.623 54.522 1.00 97.81 73 PHE A O 1
ATOM 575 N N . GLY A 1 74 ? -23.472 1.671 53.054 1.00 97.69 74 GLY A N 1
ATOM 576 C CA . GLY A 1 74 ? -22.869 0.774 52.067 1.00 97.69 74 GLY A CA 1
ATOM 577 C C . GLY A 1 74 ? -22.393 1.558 50.849 1.00 97.69 74 GLY A C 1
ATOM 578 O O . GLY A 1 74 ? -23.182 2.249 50.217 1.00 97.69 74 GLY A O 1
ATOM 579 N N . ILE A 1 75 ? -21.118 1.467 50.489 1.00 98.06 75 ILE A N 1
ATOM 580 C CA . ILE A 1 75 ? -20.540 2.210 49.363 1.00 98.06 75 ILE A CA 1
ATOM 581 C C . ILE A 1 75 ? -20.045 1.207 48.315 1.00 98.06 75 ILE A C 1
ATOM 583 O O . ILE A 1 75 ? -19.374 0.234 48.652 1.00 98.06 75 ILE A O 1
ATOM 587 N N . THR A 1 76 ? -20.365 1.427 47.037 1.00 96.94 76 THR A N 1
ATOM 588 C CA . THR A 1 76 ? -19.721 0.702 45.922 1.00 96.94 76 THR A CA 1
ATOM 589 C C . THR A 1 76 ? -18.495 1.469 45.435 1.00 96.94 76 THR A C 1
ATOM 591 O O . THR A 1 76 ? -18.494 2.699 45.453 1.00 96.94 76 THR A O 1
ATOM 594 N N . SER A 1 77 ? -17.458 0.772 44.972 1.00 93.25 77 SER A N 1
ATOM 595 C CA . SER A 1 77 ? -16.242 1.401 44.455 1.00 93.25 77 SER A CA 1
ATOM 596 C C . SER A 1 77 ? -15.766 0.792 43.140 1.00 93.25 77 SER A C 1
ATOM 598 O O . SER A 1 77 ? -15.486 -0.406 43.039 1.00 93.25 77 SER A O 1
ATOM 600 N N . MET A 1 78 ? -15.606 1.665 42.147 1.00 91.56 78 MET A N 1
ATOM 601 C CA . MET A 1 78 ? -14.801 1.443 40.947 1.00 91.56 78 MET A CA 1
ATOM 602 C C . MET A 1 78 ? -13.448 2.135 41.128 1.00 91.56 78 MET A C 1
ATOM 604 O O . MET A 1 78 ? -13.367 3.155 41.807 1.00 91.56 78 MET A O 1
ATOM 608 N N . SER A 1 79 ? -12.382 1.645 40.485 1.00 91.44 79 SER A N 1
ATOM 609 C CA . SER A 1 79 ? -11.039 2.227 40.669 1.00 91.44 79 SER A CA 1
ATOM 610 C C . SER A 1 79 ? -10.955 3.714 40.313 1.00 91.44 79 SER A C 1
ATOM 612 O O . SER A 1 79 ? -10.161 4.422 40.915 1.00 91.44 79 SER A O 1
ATOM 614 N N . VAL A 1 80 ? -11.785 4.190 39.375 1.00 90.44 80 VAL A N 1
ATOM 615 C CA . VAL A 1 80 ? -11.874 5.614 39.001 1.00 90.44 80 VAL A CA 1
ATOM 616 C C . VAL A 1 80 ? -12.527 6.485 40.080 1.00 90.44 80 VAL A C 1
ATOM 618 O O . VAL A 1 80 ? -12.230 7.669 40.184 1.00 90.44 80 VAL A O 1
ATOM 621 N N . ASP A 1 81 ? -13.386 5.893 40.908 1.00 91.81 81 ASP A N 1
ATOM 622 C CA . ASP A 1 81 ? -14.161 6.591 41.932 1.00 91.81 81 ASP A CA 1
ATOM 623 C C . ASP A 1 81 ? -13.531 6.479 43.326 1.00 91.81 81 ASP A C 1
ATOM 625 O O . ASP A 1 81 ? -14.054 7.046 44.283 1.00 91.81 81 ASP A O 1
ATOM 629 N N . TYR A 1 82 ? -12.417 5.758 43.491 1.00 93.94 82 TYR A N 1
ATOM 630 C CA . TYR A 1 82 ? -11.914 5.459 44.832 1.00 93.94 82 TYR A CA 1
ATOM 631 C C . TYR A 1 82 ? -11.452 6.709 45.605 1.00 93.94 82 TYR A C 1
ATOM 633 O O . TYR A 1 82 ? -11.684 6.797 46.809 1.00 93.94 82 TYR A O 1
ATOM 641 N N . GLY A 1 83 ? -10.922 7.734 44.928 1.00 93.38 83 GLY A N 1
ATOM 642 C CA . GLY A 1 83 ? -10.648 9.032 45.564 1.00 93.38 83 GLY A CA 1
ATOM 643 C C . GLY A 1 83 ? -11.917 9.697 46.122 1.00 93.38 83 GLY A C 1
ATOM 644 O O . GLY A 1 83 ? -11.938 10.189 47.253 1.00 93.38 83 GLY A O 1
ATOM 645 N N . VAL A 1 84 ? -13.022 9.626 45.371 1.00 95.06 84 VAL A N 1
ATOM 646 C CA . VAL A 1 84 ? -14.348 10.103 45.799 1.00 95.06 84 VAL A CA 1
ATOM 647 C C . VAL A 1 84 ? -14.871 9.271 46.970 1.00 95.06 84 VAL A C 1
ATOM 649 O O . VAL A 1 84 ? -15.405 9.828 47.928 1.00 95.06 84 VAL A O 1
ATOM 652 N N . VAL A 1 85 ? -14.687 7.949 46.931 1.00 96.69 85 VAL A N 1
ATOM 653 C CA . VAL A 1 85 ? -15.057 7.030 48.018 1.00 96.69 85 VAL A CA 1
ATOM 654 C C . VAL A 1 85 ? -14.330 7.411 49.302 1.00 96.69 85 VAL A C 1
ATOM 656 O O . VAL A 1 85 ? -14.980 7.564 50.331 1.00 96.69 85 VAL A O 1
ATOM 659 N N . GLN A 1 86 ? -13.011 7.630 49.256 1.00 96.06 86 GLN A N 1
ATOM 660 C CA . GLN A 1 86 ? -12.240 8.056 50.428 1.00 96.06 86 GLN A CA 1
ATOM 661 C C . GLN A 1 86 ? -12.805 9.349 51.024 1.00 96.06 86 GLN A C 1
ATOM 663 O O . GLN A 1 86 ? -12.960 9.452 52.243 1.00 96.06 86 GLN A O 1
ATOM 668 N N . ARG A 1 87 ? -13.193 10.308 50.173 1.00 96.25 87 ARG A N 1
ATOM 669 C CA . ARG A 1 87 ? -13.841 11.537 50.637 1.00 96.25 87 ARG A CA 1
ATOM 670 C C . ARG A 1 87 ? -15.221 11.280 51.246 1.00 96.25 87 ARG A C 1
ATOM 672 O O . ARG A 1 87 ? -15.525 11.870 52.280 1.00 96.25 87 ARG A O 1
ATOM 679 N N . CYS A 1 88 ? -16.024 10.389 50.663 1.00 97.25 88 CYS A N 1
ATOM 680 C CA . CYS A 1 88 ? -17.316 9.992 51.226 1.00 97.25 88 CYS A CA 1
ATOM 681 C C . CYS A 1 88 ? -17.150 9.401 52.630 1.00 97.25 88 CYS A C 1
ATOM 683 O O . CYS A 1 88 ? -17.833 9.834 53.552 1.00 97.25 88 CYS A O 1
ATOM 685 N N . VAL A 1 89 ? -16.212 8.464 52.802 1.00 97.62 89 VAL A N 1
ATOM 686 C CA . VAL A 1 89 ? -15.917 7.826 54.095 1.00 97.62 89 VAL A CA 1
ATOM 687 C C . VAL A 1 89 ? -15.491 8.865 55.134 1.00 97.62 89 VAL A C 1
ATOM 689 O O . VAL A 1 89 ? -16.012 8.866 56.249 1.00 97.62 89 VAL A O 1
ATOM 692 N N . ALA A 1 90 ? -14.596 9.784 54.762 1.00 97.31 90 ALA A N 1
ATOM 693 C CA . ALA A 1 90 ? -14.136 10.840 55.657 1.00 97.31 90 ALA A CA 1
ATOM 694 C C . ALA A 1 90 ? -15.281 11.768 56.101 1.00 97.31 90 ALA A C 1
ATOM 696 O O . ALA A 1 90 ? -15.388 12.077 57.286 1.00 97.31 90 ALA A O 1
ATOM 697 N N . GLU A 1 91 ? -16.162 12.185 55.184 1.00 96.81 91 GLU A N 1
ATOM 698 C CA . GLU A 1 91 ? -17.323 13.018 55.527 1.00 96.81 91 GLU A CA 1
ATOM 699 C C . GLU A 1 91 ? -18.339 12.274 56.396 1.00 96.81 91 GLU A C 1
ATOM 701 O O . GLU A 1 91 ? -18.832 12.841 57.370 1.00 96.81 91 GLU A O 1
ATOM 706 N N . ILE A 1 92 ? -18.609 10.999 56.098 1.00 96.81 92 ILE A N 1
ATOM 707 C CA . ILE A 1 92 ? -19.488 10.154 56.914 1.00 96.81 92 ILE A CA 1
ATOM 708 C C . ILE A 1 92 ? -18.956 10.073 58.343 1.00 96.81 92 ILE A C 1
ATOM 710 O O . ILE A 1 92 ? -19.670 10.441 59.270 1.00 96.81 92 ILE A O 1
ATOM 714 N N . LYS A 1 93 ? -17.692 9.675 58.532 1.00 96.19 93 LYS A N 1
ATOM 715 C CA . LYS A 1 93 ? -17.099 9.542 59.871 1.00 96.19 93 LYS A CA 1
ATOM 716 C C . LYS A 1 93 ? -16.924 10.880 60.587 1.00 96.19 93 LYS A C 1
ATOM 718 O O . LYS A 1 93 ? -16.935 10.908 61.811 1.00 96.19 93 LYS A O 1
ATOM 723 N N . ARG A 1 94 ? -16.781 11.993 59.859 1.00 95.75 94 ARG A N 1
ATOM 724 C CA . ARG A 1 94 ? -16.758 13.340 60.451 1.00 95.75 94 ARG A CA 1
ATOM 725 C C . ARG A 1 94 ? -18.124 13.734 61.021 1.00 95.75 94 ARG A C 1
ATOM 727 O O . ARG A 1 94 ? -18.173 14.405 62.046 1.00 95.75 94 ARG A O 1
ATOM 734 N N . ILE A 1 95 ? -19.212 13.368 60.342 1.00 94.44 95 ILE A N 1
ATOM 735 C CA . ILE A 1 95 ? -20.587 13.738 60.715 1.00 94.44 95 ILE A CA 1
ATOM 736 C C . ILE A 1 95 ? -21.169 12.758 61.738 1.00 94.44 95 ILE A C 1
ATOM 738 O O . ILE A 1 95 ? -21.769 13.186 62.720 1.00 94.44 95 ILE A O 1
ATOM 742 N N . ASP A 1 96 ? -20.978 11.459 61.517 1.00 92.44 96 ASP A N 1
ATOM 743 C CA . ASP A 1 96 ? -21.389 10.384 62.416 1.00 92.44 96 ASP A CA 1
ATOM 744 C C . ASP A 1 96 ? -20.234 9.386 62.620 1.00 92.44 96 ASP A C 1
ATOM 746 O O . ASP A 1 96 ? -20.137 8.375 61.912 1.00 92.44 96 ASP A O 1
ATOM 750 N N . PRO A 1 97 ? -19.355 9.635 63.609 1.00 92.75 97 PRO A N 1
ATOM 751 C CA . PRO A 1 97 ? -18.219 8.763 63.906 1.00 92.75 97 PRO A CA 1
ATOM 752 C C . PRO A 1 97 ? -18.603 7.328 64.289 1.00 92.75 97 PRO A C 1
ATOM 754 O O . PRO A 1 97 ? -17.767 6.433 64.189 1.00 92.75 97 PRO A O 1
ATOM 757 N N . ARG A 1 98 ? -19.847 7.102 64.743 1.00 91.88 98 ARG A N 1
ATOM 758 C CA . ARG A 1 98 ? -20.338 5.785 65.184 1.00 91.88 98 ARG A CA 1
ATOM 759 C C . ARG A 1 98 ? -20.972 4.974 64.059 1.00 91.88 98 ARG A C 1
ATOM 761 O O . ARG A 1 98 ? -21.247 3.795 64.262 1.00 91.88 98 ARG A O 1
ATOM 768 N N . SER A 1 99 ? -21.226 5.593 62.908 1.00 94.50 99 SER A N 1
ATOM 769 C CA . SER A 1 99 ? -21.797 4.898 61.759 1.00 94.50 99 SER A CA 1
ATOM 770 C C . SER A 1 99 ? -20.892 3.763 61.288 1.00 94.50 99 SER A C 1
ATOM 772 O O . SER A 1 99 ? -19.667 3.894 61.279 1.00 94.50 99 SER A O 1
ATOM 774 N N . VAL A 1 100 ? -21.496 2.655 60.866 1.00 96.50 100 VAL A N 1
ATOM 775 C CA . VAL A 1 100 ? -20.785 1.544 60.227 1.00 96.50 100 VAL A CA 1
ATOM 776 C C . VAL A 1 100 ? -20.650 1.826 58.733 1.00 96.50 100 VAL A C 1
ATOM 778 O O . VAL A 1 100 ? -21.648 2.045 58.052 1.00 96.50 100 VAL A O 1
ATOM 781 N N . VAL A 1 101 ? -19.434 1.782 58.205 1.00 97.94 101 VAL A N 1
ATOM 782 C CA . VAL A 1 101 ? -19.107 1.977 56.793 1.00 97.94 101 VAL A CA 1
ATOM 783 C C . VAL A 1 101 ? -18.672 0.646 56.188 1.00 97.94 101 VAL A C 1
ATOM 785 O O . VAL A 1 101 ? -17.644 0.077 56.556 1.00 97.94 101 VAL A O 1
ATOM 788 N N . ILE A 1 102 ? -19.458 0.172 55.225 1.00 98.12 102 ILE A N 1
ATOM 789 C CA . ILE A 1 102 ? -19.221 -1.053 54.465 1.00 98.12 102 ILE A CA 1
ATOM 790 C C . ILE A 1 102 ? -18.812 -0.652 53.048 1.00 98.12 102 ILE A C 1
ATOM 792 O O . ILE A 1 102 ? -19.569 0.030 52.356 1.00 98.12 102 ILE A O 1
ATOM 796 N N . LEU A 1 103 ? -17.636 -1.078 52.593 1.00 98.19 103 LEU A N 1
ATOM 797 C CA . LEU A 1 103 ? -17.174 -0.838 51.226 1.00 98.19 103 LEU A CA 1
ATOM 798 C C . LEU A 1 103 ? -17.168 -2.135 50.414 1.00 98.19 103 LEU A C 1
ATOM 800 O O . LEU A 1 103 ? -16.584 -3.129 50.836 1.00 98.19 103 LEU A O 1
ATOM 804 N N . GLY A 1 104 ? -17.764 -2.109 49.224 1.00 96.69 104 GLY A N 1
ATOM 805 C CA . GLY A 1 104 ? -17.728 -3.209 48.260 1.00 96.69 104 GLY A CA 1
ATOM 806 C C . GLY A 1 104 ? -17.449 -2.739 46.832 1.00 96.69 104 GLY A C 1
ATOM 807 O O . GLY A 1 104 ? -17.076 -1.589 46.588 1.00 96.69 104 GLY A O 1
ATOM 808 N N . GLY A 1 105 ? -17.645 -3.636 45.868 1.00 94.62 105 GLY A N 1
ATOM 809 C CA . GLY A 1 105 ? -17.471 -3.358 44.441 1.00 94.62 105 GLY A CA 1
ATOM 810 C C . GLY A 1 105 ? -16.116 -3.798 43.882 1.00 94.62 105 GLY A C 1
ATOM 811 O O . GLY A 1 105 ? -15.325 -4.490 44.532 1.00 94.62 105 GLY A O 1
ATOM 812 N N . VAL A 1 106 ? -15.853 -3.406 42.634 1.00 94.19 106 VAL A N 1
ATOM 813 C CA . VAL A 1 106 ? -14.705 -3.894 41.857 1.00 94.19 106 VAL A CA 1
ATOM 814 C C . VAL A 1 106 ? -13.381 -3.503 42.512 1.00 94.19 106 VAL A C 1
ATOM 816 O O . VAL A 1 106 ? -12.529 -4.366 42.694 1.00 94.19 106 VAL A O 1
ATOM 819 N N . HIS A 1 107 ? -13.205 -2.244 42.929 1.00 94.69 107 HIS A N 1
ATOM 820 C CA . HIS A 1 107 ? -11.938 -1.791 43.518 1.00 94.69 107 HIS A CA 1
ATOM 821 C C . HIS A 1 107 ? -11.635 -2.481 44.853 1.00 94.69 107 HIS A C 1
ATOM 823 O O . HIS A 1 107 ? -10.510 -2.920 45.071 1.00 94.69 107 HIS A O 1
ATOM 829 N N . ALA A 1 108 ? -12.651 -2.653 45.707 1.00 95.56 108 ALA A N 1
ATOM 830 C CA . ALA A 1 108 ? -12.514 -3.387 46.968 1.00 95.56 108 ALA A CA 1
ATOM 831 C C . ALA A 1 108 ? -12.058 -4.837 46.754 1.00 95.56 108 ALA A C 1
ATOM 833 O O . ALA A 1 108 ? -11.360 -5.402 47.592 1.00 95.56 108 ALA A O 1
ATOM 834 N N . THR A 1 109 ? -12.412 -5.412 45.604 1.00 95.12 109 THR A N 1
ATOM 835 C CA . THR A 1 109 ? -12.049 -6.778 45.236 1.00 95.12 109 THR A CA 1
ATOM 836 C C . THR A 1 109 ? -10.647 -6.872 44.633 1.00 95.12 109 THR A C 1
ATOM 838 O O . THR A 1 109 ? -9.871 -7.746 45.012 1.00 95.12 109 THR A O 1
ATOM 841 N N . VAL A 1 110 ? -10.299 -5.985 43.696 1.00 94.56 110 VAL A N 1
ATOM 842 C CA . VAL A 1 110 ? -9.057 -6.096 42.903 1.00 94.56 110 VAL A CA 1
ATOM 843 C C . VAL A 1 110 ? -7.871 -5.325 43.492 1.00 94.56 110 VAL A C 1
ATOM 845 O O . VAL A 1 110 ? -6.732 -5.583 43.113 1.00 94.56 110 VAL A O 1
ATOM 848 N N . ALA A 1 111 ? -8.129 -4.397 44.416 1.00 93.06 111 ALA A N 1
ATOM 849 C CA . ALA A 1 111 ? -7.141 -3.553 45.089 1.00 93.06 111 ALA A CA 1
ATOM 850 C C . ALA A 1 111 ? -7.373 -3.539 46.615 1.00 93.06 111 ALA A C 1
ATOM 852 O O . ALA A 1 111 ? -7.345 -2.497 47.268 1.00 93.06 111 ALA A O 1
ATOM 853 N N . LEU A 1 112 ? -7.613 -4.719 47.197 1.00 94.19 112 LEU A N 1
ATOM 854 C CA . LEU A 1 112 ? -7.968 -4.883 48.613 1.00 94.19 112 LEU A CA 1
ATOM 855 C C . LEU A 1 112 ? -6.992 -4.190 49.579 1.00 94.19 112 LEU A C 1
ATOM 857 O O . LEU A 1 112 ? -7.420 -3.613 50.577 1.00 94.19 112 LEU A O 1
ATOM 861 N N . GLU A 1 113 ? -5.691 -4.222 49.296 1.00 92.62 113 GLU A N 1
ATOM 862 C CA . GLU A 1 113 ? -4.683 -3.598 50.162 1.00 92.62 113 GLU A CA 1
ATOM 863 C C . GLU A 1 113 ? -4.795 -2.067 50.203 1.00 92.62 113 GLU A C 1
ATOM 865 O O . GLU A 1 113 ? -4.594 -1.468 51.260 1.00 92.62 113 GLU A O 1
ATOM 870 N N . ASP A 1 114 ? -5.194 -1.428 49.100 1.00 91.00 114 ASP A N 1
ATOM 871 C CA . ASP A 1 114 ? -5.435 0.020 49.070 1.00 91.00 114 ASP A CA 1
ATOM 872 C C . ASP A 1 114 ? -6.639 0.398 49.940 1.00 91.00 114 ASP A C 1
ATOM 874 O O . ASP A 1 114 ? -6.658 1.463 50.565 1.00 91.00 114 ASP A O 1
ATOM 878 N N . VAL A 1 115 ? -7.621 -0.501 50.030 1.00 95.25 115 VAL A N 1
ATOM 879 C CA . VAL A 1 115 ? -8.797 -0.351 50.889 1.00 95.25 115 VAL A CA 1
ATOM 880 C C . VAL A 1 115 ? -8.483 -0.622 52.358 1.00 95.25 115 VAL A C 1
ATOM 882 O O . VAL A 1 115 ? -8.883 0.156 53.224 1.00 95.25 115 VAL A O 1
ATOM 885 N N . ARG A 1 116 ? -7.724 -1.682 52.662 1.00 94.62 116 ARG A N 1
ATOM 886 C CA . ARG A 1 116 ? -7.365 -2.068 54.040 1.00 94.62 116 ARG A CA 1
ATOM 887 C C . ARG A 1 116 ? -6.664 -0.955 54.814 1.00 94.62 116 ARG A C 1
ATOM 889 O O . ARG A 1 116 ? -6.888 -0.832 56.019 1.00 94.62 116 ARG A O 1
ATOM 896 N N . ARG A 1 117 ? -5.864 -0.138 54.123 1.00 94.62 117 ARG A N 1
ATOM 897 C CA . ARG A 1 117 ? -5.136 1.007 54.697 1.00 94.62 117 ARG A CA 1
ATOM 898 C C . ARG A 1 117 ? -6.041 2.098 55.262 1.00 94.62 117 ARG A C 1
ATOM 900 O O . ARG A 1 117 ? -5.593 2.865 56.105 1.00 94.62 117 ARG A O 1
ATOM 907 N N . ASN A 1 118 ? -7.288 2.196 54.807 1.00 95.44 118 ASN A N 1
ATOM 908 C CA . ASN A 1 118 ? -8.224 3.172 55.345 1.00 95.44 118 ASN A CA 1
ATOM 909 C C . ASN A 1 118 ? -8.975 2.578 56.543 1.00 95.44 118 ASN A C 1
ATOM 911 O O . ASN A 1 118 ? -9.989 1.906 56.374 1.00 95.44 118 ASN A O 1
ATOM 915 N N . GLU A 1 119 ? -8.486 2.824 57.758 1.00 94.81 119 GLU A N 1
ATOM 916 C CA . GLU A 1 119 ? -9.076 2.327 59.016 1.00 94.81 119 GLU A CA 1
ATOM 917 C C . GLU A 1 119 ? -10.487 2.865 59.296 1.00 94.81 119 GLU A C 1
ATOM 919 O O . GLU A 1 119 ? -11.213 2.291 60.099 1.00 94.81 119 GLU A O 1
ATOM 924 N N . GLN A 1 120 ? -10.917 3.916 58.590 1.00 96.56 120 GLN A N 1
ATOM 925 C CA . GLN A 1 120 ? -12.275 4.454 58.691 1.00 96.56 120 GLN A CA 1
ATOM 926 C C . GLN A 1 120 ? -13.334 3.561 58.021 1.00 96.56 120 GLN A C 1
ATOM 928 O O . GLN A 1 120 ? -14.525 3.847 58.120 1.00 96.56 120 GLN A O 1
ATOM 933 N N . ILE A 1 121 ? -12.912 2.512 57.311 1.00 97.94 121 ILE A N 1
ATOM 934 C CA . ILE A 1 121 ? -13.790 1.516 56.694 1.00 97.94 121 ILE A CA 1
ATOM 935 C C . ILE A 1 121 ? -13.888 0.311 57.630 1.00 97.94 121 ILE A C 1
ATOM 937 O O . ILE A 1 121 ? -12.900 -0.413 57.814 1.00 97.94 121 ILE A O 1
ATOM 941 N N . ASP A 1 122 ? -15.082 0.090 58.182 1.00 97.44 122 ASP A N 1
ATOM 942 C CA . ASP A 1 122 ? -15.335 -0.936 59.198 1.00 97.44 122 ASP A CA 1
ATOM 943 C C . ASP A 1 122 ? -15.415 -2.340 58.590 1.00 97.44 122 ASP A C 1
ATOM 945 O O . ASP A 1 122 ? -14.868 -3.282 59.158 1.00 97.44 122 ASP A O 1
ATOM 949 N N . TYR A 1 123 ? -16.036 -2.478 57.411 1.00 98.19 123 TYR A N 1
ATOM 950 C CA . TYR A 1 123 ? -16.152 -3.759 56.707 1.00 98.19 123 TYR A CA 1
ATOM 951 C C . TYR A 1 123 ? -15.882 -3.624 55.209 1.00 98.19 123 TYR A C 1
ATOM 953 O O . TYR A 1 123 ? -16.273 -2.648 54.570 1.00 98.19 123 TYR A O 1
ATOM 961 N N . ILE A 1 124 ? -15.226 -4.630 54.638 1.00 98.38 124 ILE A N 1
ATOM 962 C CA . ILE A 1 124 ? -14.851 -4.695 53.226 1.00 98.38 124 ILE A CA 1
ATOM 963 C C . ILE A 1 124 ? -15.434 -5.975 52.633 1.00 98.38 124 ILE A C 1
ATOM 965 O O . ILE A 1 124 ? -15.085 -7.070 53.073 1.00 98.38 124 ILE A O 1
ATOM 969 N N . VAL A 1 125 ? -16.293 -5.841 51.626 1.00 97.44 125 VAL A N 1
ATOM 970 C CA . VAL A 1 125 ? -16.896 -6.965 50.901 1.00 97.44 125 VAL A CA 1
ATOM 971 C C . VAL A 1 125 ? -16.139 -7.185 49.593 1.00 97.44 125 VAL A C 1
ATOM 973 O O . VAL A 1 125 ? -16.067 -6.294 48.745 1.00 97.44 125 VAL A O 1
ATOM 976 N N . VAL A 1 126 ? -15.571 -8.380 49.440 1.00 95.75 126 VAL A N 1
ATOM 977 C CA . VAL A 1 126 ? -14.788 -8.809 48.272 1.00 95.75 126 VAL A CA 1
ATOM 978 C C . VAL A 1 126 ? -15.630 -9.778 47.444 1.00 95.75 126 VAL A C 1
ATOM 980 O O . VAL A 1 126 ? -16.066 -10.802 47.965 1.00 95.75 126 VAL A O 1
ATOM 983 N N . GLY A 1 127 ? -15.824 -9.489 46.156 1.00 94.56 127 GLY A N 1
ATOM 984 C CA . GLY A 1 127 ? -16.702 -10.244 45.255 1.00 94.56 127 GLY A CA 1
ATOM 985 C C . GLY A 1 127 ? -18.130 -9.682 45.183 1.00 94.56 127 GLY A C 1
ATOM 986 O O . GLY A 1 127 ? -18.349 -8.480 45.334 1.00 94.56 127 GLY A O 1
ATOM 987 N N . GLU A 1 128 ? -19.104 -10.552 44.915 1.00 94.88 128 GLU A N 1
ATOM 988 C CA . GLU A 1 128 ? -20.522 -10.200 44.725 1.00 94.88 128 GLU A CA 1
ATOM 989 C C . GLU A 1 128 ? -21.271 -10.016 46.054 1.00 94.88 128 GLU A C 1
ATOM 991 O O . GLU A 1 128 ? -21.431 -10.948 46.836 1.00 94.88 128 GLU A O 1
ATOM 996 N N . GLY A 1 129 ? -21.711 -8.790 46.337 1.00 95.62 129 GLY A N 1
ATOM 997 C CA . GLY A 1 129 ? -22.118 -8.392 47.684 1.00 95.62 129 GLY A CA 1
ATOM 998 C C . GLY A 1 129 ? -23.541 -8.746 48.116 1.00 95.62 129 GLY A C 1
ATOM 999 O O . GLY A 1 129 ? -23.836 -8.545 49.286 1.00 95.62 129 GLY A O 1
ATOM 1000 N N . GLU A 1 130 ? -24.417 -9.239 47.238 1.00 95.50 130 GLU A N 1
ATOM 1001 C CA . GLU A 1 130 ? -25.863 -9.359 47.496 1.00 95.50 130 GLU A CA 1
ATOM 1002 C C . GLU A 1 130 ? -26.181 -10.108 48.797 1.00 95.50 130 GLU A C 1
ATOM 1004 O O . GLU A 1 130 ? -26.825 -9.552 49.683 1.00 95.50 130 GLU A O 1
ATOM 1009 N N . ILE A 1 131 ? -25.671 -11.334 48.941 1.00 95.88 131 ILE A N 1
ATOM 1010 C CA . ILE A 1 131 ? -25.944 -12.187 50.107 1.00 95.88 131 ILE A CA 1
ATOM 1011 C C . ILE A 1 131 ? -25.167 -11.695 51.335 1.00 95.88 131 ILE A C 1
ATOM 1013 O O . ILE A 1 131 ? -25.737 -11.476 52.402 1.00 95.88 131 ILE A O 1
ATOM 1017 N N . VAL A 1 132 ? -23.858 -11.467 51.174 1.00 95.94 132 VAL A N 1
ATOM 1018 C CA . VAL A 1 132 ? -22.958 -11.130 52.290 1.00 95.94 132 VAL A CA 1
ATOM 1019 C C . VAL A 1 132 ? -23.283 -9.779 52.920 1.00 95.94 132 VAL A C 1
ATOM 1021 O O . VAL A 1 132 ? -23.107 -9.615 54.125 1.00 95.94 132 VAL A O 1
ATOM 1024 N N . PHE A 1 133 ? -23.768 -8.812 52.141 1.00 96.62 133 PHE A N 1
ATOM 1025 C CA . PHE A 1 133 ? -24.192 -7.522 52.672 1.00 96.62 133 PHE A CA 1
ATOM 1026 C C . PHE A 1 133 ? -25.383 -7.680 53.624 1.00 96.62 133 PHE A C 1
ATOM 1028 O O . PHE A 1 133 ? -25.326 -7.185 54.748 1.00 96.62 133 PHE A O 1
ATOM 1035 N N . SER A 1 134 ? -26.426 -8.413 53.225 1.00 95.38 134 SER A N 1
ATOM 1036 C CA . SER A 1 134 ? -27.586 -8.681 54.085 1.00 95.38 134 SER A CA 1
ATOM 1037 C C . SER A 1 134 ? -27.228 -9.528 55.302 1.00 95.38 134 SER A C 1
ATOM 1039 O O . SER A 1 134 ? -27.648 -9.208 56.415 1.00 95.38 134 SER A O 1
ATOM 1041 N N . ASP A 1 135 ? -26.391 -10.553 55.130 1.00 95.44 135 ASP A N 1
ATOM 1042 C CA . ASP A 1 135 ? -25.886 -11.349 56.250 1.00 95.44 135 ASP A CA 1
ATOM 1043 C C . ASP A 1 135 ? -25.131 -10.471 57.253 1.00 95.44 135 ASP A C 1
ATOM 1045 O O . ASP A 1 135 ? -25.375 -10.557 58.456 1.00 95.44 135 ASP A O 1
ATOM 1049 N N . LEU A 1 136 ? -24.269 -9.568 56.778 1.00 96.62 136 LEU A N 1
ATOM 1050 C CA . LEU A 1 136 ? -23.574 -8.615 57.639 1.00 96.62 136 LEU A CA 1
ATOM 1051 C C . LEU A 1 136 ? -24.561 -7.702 58.381 1.00 96.62 136 LEU A C 1
ATOM 1053 O O . LEU A 1 136 ? -24.429 -7.546 59.592 1.00 96.62 136 LEU A O 1
ATOM 1057 N N . LEU A 1 137 ? -25.573 -7.140 57.711 1.00 95.94 137 LEU A N 1
ATOM 1058 C CA . LEU A 1 137 ? -26.584 -6.303 58.374 1.00 95.94 137 LEU A CA 1
ATOM 1059 C C . LEU A 1 137 ? -27.351 -7.068 59.464 1.00 95.94 137 LEU A C 1
ATOM 1061 O O . LEU A 1 137 ? -27.601 -6.522 60.540 1.00 95.94 137 LEU A O 1
ATOM 1065 N N . ASN A 1 138 ? -27.699 -8.333 59.217 1.00 95.38 138 ASN A N 1
ATOM 1066 C CA . ASN A 1 138 ? -28.351 -9.197 60.202 1.00 95.38 138 ASN A CA 1
ATOM 1067 C C . ASN A 1 138 ? -27.470 -9.436 61.433 1.00 95.38 138 ASN A C 1
ATOM 1069 O O . ASN A 1 138 ? -27.944 -9.351 62.568 1.00 95.38 138 ASN A O 1
ATOM 1073 N N . ARG A 1 139 ? -26.181 -9.702 61.216 1.00 95.44 139 ARG A N 1
ATOM 1074 C CA . ARG A 1 139 ? -25.202 -9.933 62.285 1.00 95.44 139 ARG A CA 1
ATOM 1075 C C . ARG A 1 139 ? -24.934 -8.666 63.094 1.00 95.44 139 ARG A C 1
ATOM 1077 O O . ARG A 1 139 ? -24.949 -8.714 64.322 1.00 95.44 139 ARG A O 1
ATOM 1084 N N . LEU A 1 140 ? -24.808 -7.519 62.426 1.00 94.00 140 LEU A N 1
ATOM 1085 C CA . LEU A 1 140 ? -24.684 -6.211 63.074 1.00 94.00 140 LEU A CA 1
ATOM 1086 C C . LEU A 1 140 ? -25.913 -5.876 63.925 1.00 94.00 140 LEU A C 1
ATOM 1088 O O . LEU A 1 140 ? -25.765 -5.400 65.047 1.00 94.00 140 LEU A O 1
ATOM 1092 N N . GLN A 1 141 ? -27.121 -6.183 63.442 1.00 92.19 141 GLN A N 1
ATOM 1093 C CA . GLN A 1 141 ? -28.354 -5.985 64.209 1.00 92.19 141 GLN A CA 1
ATOM 1094 C C . GLN A 1 141 ? -28.411 -6.850 65.481 1.00 92.19 141 GLN A C 1
ATOM 1096 O O . GLN A 1 141 ? -29.040 -6.451 66.460 1.00 92.19 141 GLN A O 1
ATOM 1101 N N . ARG A 1 142 ? -27.749 -8.012 65.483 1.00 94.31 142 ARG A N 1
ATOM 1102 C CA . ARG A 1 142 ? -27.628 -8.906 66.647 1.00 94.31 142 ARG A CA 1
ATOM 1103 C C . ARG A 1 142 ? -26.425 -8.590 67.543 1.00 94.31 142 ARG A C 1
ATOM 1105 O O . ARG A 1 142 ? -26.288 -9.214 68.590 1.00 94.31 142 ARG A O 1
ATOM 1112 N N . GLY A 1 143 ? -25.569 -7.640 67.157 1.00 91.12 143 GLY A N 1
ATOM 1113 C CA . GLY A 1 143 ? -24.337 -7.315 67.882 1.00 91.12 143 GLY A CA 1
ATOM 1114 C C . GLY A 1 143 ? -23.248 -8.389 67.772 1.00 91.12 143 GLY A C 1
ATOM 1115 O O . GLY A 1 143 ? -22.410 -8.497 68.663 1.00 91.12 143 GLY A O 1
ATOM 1116 N N . GLU A 1 144 ? -23.265 -9.203 66.714 1.00 93.00 144 GLU A N 1
ATOM 1117 C CA . GLU A 1 144 ? -22.268 -10.253 66.493 1.00 93.00 144 GLU A CA 1
ATOM 1118 C C . GLU A 1 144 ? -20.945 -9.690 65.948 1.00 93.00 144 GLU A C 1
ATOM 1120 O O . GLU A 1 144 ? -20.926 -8.838 65.056 1.00 93.00 144 GLU A O 1
ATOM 1125 N N . GLU A 1 145 ? -19.822 -10.233 66.420 1.00 89.62 145 GLU A N 1
ATOM 1126 C CA . GLU A 1 145 ? -18.494 -9.870 65.925 1.00 89.62 145 GLU A CA 1
ATOM 1127 C C . GLU A 1 145 ? -18.256 -10.421 64.509 1.00 89.62 145 GLU A C 1
ATOM 1129 O O . GLU A 1 145 ? -18.463 -11.606 64.226 1.00 89.62 145 GLU A O 1
ATOM 1134 N N . CYS A 1 146 ? -17.811 -9.559 63.594 1.00 92.56 146 CYS A N 1
ATOM 1135 C CA . CYS A 1 146 ? -17.589 -9.894 62.191 1.00 92.56 146 CYS A CA 1
ATOM 1136 C C . CYS A 1 146 ? -16.140 -9.604 61.789 1.00 92.56 146 CYS A C 1
ATOM 1138 O O . CYS A 1 146 ? -15.550 -8.613 62.214 1.00 92.56 146 CYS A O 1
ATOM 1140 N N . ALA A 1 147 ? -15.568 -10.443 60.922 1.00 94.56 147 ALA A N 1
ATOM 1141 C CA . ALA A 1 147 ? -14.274 -10.141 60.323 1.00 94.56 147 ALA A CA 1
ATOM 1142 C C . ALA A 1 147 ? -14.371 -8.866 59.471 1.00 94.56 147 ALA A C 1
ATOM 1144 O O . ALA A 1 147 ? -15.342 -8.674 58.739 1.00 94.56 147 ALA A O 1
ATOM 1145 N N . ARG A 1 148 ? -13.330 -8.027 59.515 1.00 95.69 148 ARG A N 1
ATOM 1146 C CA . ARG A 1 148 ? -13.263 -6.786 58.726 1.00 95.69 148 ARG A CA 1
ATOM 1147 C C . ARG A 1 148 ? -13.345 -7.034 57.218 1.00 95.69 148 ARG A C 1
ATOM 1149 O O . ARG A 1 148 ? -13.909 -6.224 56.497 1.00 95.69 148 ARG A O 1
ATOM 1156 N N . VAL A 1 149 ? -12.764 -8.129 56.728 1.00 97.31 149 VAL A N 1
ATOM 1157 C CA . VAL A 1 149 ? -12.804 -8.500 55.306 1.00 97.31 149 VAL A CA 1
ATOM 1158 C C . VAL A 1 149 ? -13.697 -9.716 55.135 1.00 97.31 149 VAL A C 1
ATOM 1160 O O . VAL A 1 149 ? -13.440 -10.763 55.728 1.00 97.31 149 VAL A O 1
ATOM 1163 N N . LEU A 1 150 ? -14.723 -9.571 54.305 1.00 96.69 150 LEU A N 1
ATOM 1164 C CA . LEU A 1 150 ? -15.752 -10.568 54.060 1.00 96.69 150 LEU A CA 1
ATOM 1165 C C . LEU A 1 150 ? -15.659 -11.031 52.610 1.00 96.69 150 LEU A C 1
ATOM 1167 O O . LEU A 1 150 ? -15.855 -10.253 51.674 1.00 96.69 150 LEU A O 1
ATOM 1171 N N . GLN A 1 151 ? -15.347 -12.310 52.433 1.00 93.56 151 GLN A N 1
ATOM 1172 C CA . GLN A 1 151 ? -15.279 -12.928 51.118 1.00 93.56 151 GLN A CA 1
ATOM 1173 C C . GLN A 1 151 ? -16.675 -13.380 50.693 1.00 93.56 151 GLN A C 1
ATOM 1175 O O . GLN A 1 151 ? -17.280 -14.234 51.342 1.00 93.56 151 GLN A O 1
ATOM 1180 N N . ALA A 1 152 ? -17.173 -12.834 49.589 1.00 91.69 152 ALA A N 1
ATOM 1181 C CA . ALA A 1 152 ? -18.446 -13.243 49.031 1.00 91.69 152 ALA A CA 1
ATOM 1182 C C . ALA A 1 152 ? -18.373 -14.595 48.325 1.00 91.69 152 ALA A C 1
ATOM 1184 O O . ALA A 1 152 ? -17.395 -14.914 47.642 1.00 91.69 152 ALA A O 1
ATOM 1185 N N . THR A 1 153 ? -19.458 -15.358 48.462 1.00 86.94 153 THR A N 1
ATOM 1186 C CA . THR A 1 153 ? -19.722 -16.535 47.634 1.00 86.94 153 THR A CA 1
ATOM 1187 C C . THR A 1 153 ? -20.596 -16.108 46.455 1.00 86.94 153 THR A C 1
ATOM 1189 O O . THR A 1 153 ? -21.650 -15.517 46.690 1.00 86.94 153 THR A O 1
ATOM 1192 N N . PRO A 1 154 ? -20.193 -16.396 45.203 1.00 89.44 154 PRO A N 1
ATOM 1193 C CA . PRO A 1 154 ? -20.990 -16.065 44.027 1.00 89.44 154 PRO A CA 1
ATOM 1194 C C . PRO A 1 154 ? -22.416 -16.646 44.117 1.00 89.44 154 PRO A C 1
ATOM 1196 O O . PRO A 1 154 ? -22.546 -17.864 44.274 1.00 89.44 154 PRO A O 1
ATOM 1199 N N . PRO A 1 155 ? -23.481 -15.826 44.012 1.00 91.25 155 PRO A N 1
ATOM 1200 C CA . PRO A 1 155 ? -24.856 -16.306 44.112 1.00 91.25 155 PRO A CA 1
ATOM 1201 C C . PRO A 1 155 ? -25.285 -17.100 42.871 1.00 91.25 155 PRO A C 1
ATOM 1203 O O . PRO A 1 155 ? -24.727 -16.942 41.776 1.00 91.25 155 PRO A O 1
ATOM 1206 N N . ASP A 1 156 ? -26.322 -17.922 43.032 1.00 91.62 156 ASP A N 1
ATOM 1207 C CA . ASP A 1 156 ? -27.124 -18.394 41.903 1.00 91.62 156 ASP A CA 1
ATOM 1208 C C . ASP A 1 156 ? -28.026 -17.248 41.431 1.00 91.62 156 ASP A C 1
ATOM 1210 O O . ASP A 1 156 ? -28.815 -16.713 42.210 1.00 91.62 156 ASP A O 1
ATOM 1214 N N . LEU A 1 157 ? -27.887 -16.855 40.164 1.00 93.31 157 LEU A N 1
ATOM 1215 C CA . LEU A 1 157 ? -28.571 -15.680 39.626 1.00 93.31 157 LEU A CA 1
ATOM 1216 C C . LEU A 1 157 ? -30.086 -15.876 39.522 1.00 93.31 157 LEU A C 1
ATOM 1218 O O . LEU A 1 157 ? -30.808 -14.887 39.546 1.00 93.31 157 LEU A O 1
ATOM 1222 N N . ASP A 1 158 ? -30.563 -17.121 39.425 1.00 92.12 158 ASP A N 1
ATOM 1223 C CA . ASP A 1 158 ? -31.999 -17.429 39.391 1.00 92.12 158 ASP A CA 1
ATOM 1224 C C . ASP A 1 158 ? -32.682 -17.281 40.761 1.00 92.12 158 ASP A C 1
ATOM 1226 O O . ASP A 1 158 ? -33.910 -17.257 40.826 1.00 92.12 158 ASP A O 1
ATOM 1230 N N . ASN A 1 159 ? -31.902 -17.228 41.846 1.00 92.25 159 ASN A N 1
ATOM 1231 C CA . ASN A 1 159 ? -32.409 -17.107 43.215 1.00 92.25 159 ASN A CA 1
ATOM 1232 C C . ASN A 1 159 ? -32.340 -15.668 43.741 1.00 92.25 159 ASN A C 1
ATOM 1234 O O . ASN A 1 159 ? -32.699 -15.424 44.890 1.00 92.25 159 ASN A O 1
ATOM 1238 N N . LEU A 1 160 ? -31.844 -14.726 42.936 1.00 94.44 160 LEU A N 1
ATOM 1239 C CA . LEU A 1 160 ? -31.843 -13.314 43.291 1.00 94.44 160 LEU A CA 1
ATOM 1240 C C . LEU A 1 160 ? -33.162 -12.664 42.851 1.00 94.44 160 LEU A C 1
ATOM 1242 O O . LEU A 1 160 ? -33.630 -12.938 41.742 1.00 94.44 160 LEU A O 1
ATOM 1246 N N . PRO A 1 161 ? -33.741 -11.760 43.660 1.00 95.38 161 PRO A N 1
ATOM 1247 C CA . PRO A 1 161 ? -34.860 -10.947 43.213 1.00 95.38 161 PRO A CA 1
ATOM 1248 C C . PRO A 1 161 ? -34.422 -10.022 42.071 1.00 95.38 161 PRO A C 1
ATOM 1250 O O . PRO A 1 161 ? -33.247 -9.659 41.943 1.00 95.38 161 PRO A O 1
ATOM 1253 N N . TRP A 1 162 ? -35.377 -9.600 41.239 1.00 94.81 162 TRP A N 1
ATOM 1254 C CA . TRP A 1 162 ? -35.096 -8.595 40.215 1.00 94.81 162 TRP A CA 1
ATOM 1255 C C . TRP A 1 162 ? -34.630 -7.289 40.856 1.00 94.81 162 TRP A C 1
ATOM 1257 O O . TRP A 1 162 ? -35.064 -6.915 41.945 1.00 94.81 162 TRP A O 1
ATOM 1267 N N . VAL A 1 163 ? -33.743 -6.586 40.155 1.00 94.81 163 VAL A N 1
ATOM 1268 C CA . VAL A 1 163 ? -33.074 -5.404 40.698 1.00 94.81 163 VAL A CA 1
ATOM 1269 C C . VAL A 1 163 ? -34.067 -4.308 41.103 1.00 94.81 163 VAL A C 1
ATOM 1271 O O . VAL A 1 163 ? -35.055 -4.038 40.412 1.00 94.81 163 VAL A O 1
ATOM 1274 N N . ASP A 1 164 ? -33.766 -3.643 42.217 1.00 95.56 164 ASP A N 1
ATOM 1275 C CA . ASP A 1 164 ? -34.578 -2.578 42.796 1.00 95.56 164 ASP A CA 1
ATOM 1276 C C . ASP A 1 164 ? -34.435 -1.290 41.980 1.00 95.56 164 ASP A C 1
ATOM 1278 O O . ASP A 1 164 ? -33.543 -0.467 42.203 1.00 95.56 164 ASP A O 1
ATOM 1282 N N . ARG A 1 165 ? -35.311 -1.135 40.984 1.00 92.44 165 ARG A N 1
ATOM 1283 C CA . ARG A 1 165 ? -35.334 0.043 40.105 1.00 92.44 165 ARG A CA 1
ATOM 1284 C C . ARG A 1 165 ? -35.902 1.282 40.782 1.00 92.44 165 ARG A C 1
ATOM 1286 O O . ARG A 1 165 ? -35.595 2.383 40.345 1.00 92.44 165 ARG A O 1
ATOM 1293 N N . GLU A 1 166 ? -36.680 1.117 41.849 1.00 92.00 166 GLU A N 1
ATOM 1294 C CA . GLU A 1 166 ? -37.246 2.235 42.613 1.00 92.00 166 GLU A CA 1
ATOM 1295 C C . GLU A 1 166 ? -36.186 2.933 43.474 1.00 92.00 166 GLU A C 1
ATOM 1297 O O . GLU A 1 166 ? -36.365 4.082 43.876 1.00 92.00 166 GLU A O 1
ATOM 1302 N N . LEU A 1 167 ? -35.050 2.269 43.714 1.00 94.62 167 LEU A N 1
ATOM 1303 C CA . LEU A 1 167 ? -33.892 2.860 44.378 1.00 94.62 167 LEU A CA 1
ATOM 1304 C C . LEU A 1 167 ? -33.287 4.039 43.591 1.00 94.62 167 LEU A C 1
ATOM 1306 O O . LEU A 1 167 ? -32.712 4.948 44.193 1.00 94.62 167 LEU A O 1
ATOM 1310 N N . PHE A 1 168 ? -33.394 4.024 42.260 1.00 91.62 168 PHE A N 1
ATOM 1311 C CA . PHE A 1 168 ? -32.811 5.028 41.369 1.00 91.62 168 PHE A CA 1
ATOM 1312 C C . PHE A 1 168 ? -33.890 5.891 40.705 1.00 91.62 168 PHE A C 1
ATOM 1314 O O . PHE A 1 168 ? -35.019 5.466 40.480 1.00 91.62 168 PHE A O 1
ATOM 1321 N N . ASP A 1 169 ? -33.518 7.113 40.320 1.00 86.19 169 ASP A N 1
ATOM 1322 C CA . ASP A 1 169 ? -34.319 7.889 39.374 1.00 86.19 169 ASP A CA 1
ATOM 1323 C C . ASP A 1 169 ? -34.121 7.301 37.977 1.00 86.19 169 ASP A C 1
ATOM 1325 O O . ASP A 1 169 ? -33.062 7.453 37.380 1.00 86.19 169 ASP A O 1
ATOM 1329 N N . TYR A 1 170 ? -35.118 6.588 37.465 1.00 86.38 170 TYR A N 1
ATOM 1330 C CA . TYR A 1 170 ? -34.968 5.851 36.212 1.00 86.38 170 TYR A CA 1
ATOM 1331 C C . TYR A 1 170 ? -35.094 6.731 34.956 1.00 86.38 170 TYR A C 1
ATOM 1333 O O . TYR A 1 170 ? -34.790 6.288 33.851 1.00 86.38 170 TYR A O 1
ATOM 1341 N N . ASN A 1 171 ? -35.496 7.999 35.109 1.00 86.50 171 ASN A N 1
ATOM 1342 C CA . ASN A 1 171 ? -35.788 8.899 33.993 1.00 86.50 171 ASN A CA 1
ATOM 1343 C C . ASN A 1 171 ? -34.562 9.154 33.096 1.00 86.50 171 ASN A C 1
ATOM 1345 O O . ASN A 1 171 ? -34.690 9.232 31.873 1.00 86.50 171 ASN A O 1
ATOM 1349 N N . GLY A 1 172 ? -33.368 9.237 33.693 1.00 86.19 172 GLY A N 1
ATOM 1350 C CA . GLY A 1 172 ? -32.116 9.398 32.951 1.00 86.19 172 GLY A CA 1
ATOM 1351 C C . GLY A 1 172 ? -31.871 8.244 31.974 1.00 86.19 172 GLY A C 1
ATOM 1352 O O . GLY A 1 172 ? -31.618 8.480 30.793 1.00 86.19 172 GLY A O 1
ATOM 1353 N N . GLU A 1 173 ? -31.988 6.999 32.440 1.00 89.31 173 GLU A N 1
ATOM 1354 C CA . GLU A 1 173 ? -31.789 5.800 31.614 1.00 89.31 173 GLU A CA 1
ATOM 1355 C C . GLU A 1 173 ? -32.849 5.687 30.509 1.00 89.31 173 GLU A C 1
ATOM 1357 O O . GLU A 1 173 ? -32.509 5.455 29.346 1.00 89.31 173 GLU A O 1
ATOM 1362 N N . LEU A 1 174 ? -34.119 5.937 30.848 1.00 91.44 174 LEU A N 1
ATOM 1363 C CA . LEU A 1 174 ? -35.240 5.865 29.908 1.00 91.44 174 LEU A CA 1
ATOM 1364 C C . LEU A 1 174 ? -35.052 6.801 28.709 1.00 91.44 174 LEU A C 1
ATOM 1366 O O . LEU A 1 174 ? -35.343 6.409 27.580 1.00 91.44 174 LEU A O 1
ATOM 1370 N N . HIS A 1 175 ? -34.567 8.023 28.930 1.00 90.50 175 HIS A N 1
ATOM 1371 C CA . HIS A 1 175 ? -34.614 9.083 27.919 1.00 90.50 175 HIS A CA 1
ATOM 1372 C C . HIS A 1 175 ? -33.262 9.468 27.314 1.00 90.50 175 HIS A C 1
ATOM 1374 O O . HIS A 1 175 ? -33.232 10.309 26.417 1.00 90.50 175 HIS A O 1
ATOM 1380 N N . THR A 1 176 ? -32.158 8.842 27.731 1.00 87.94 176 THR A N 1
ATOM 1381 C CA . THR A 1 176 ? -30.839 9.086 27.126 1.00 87.94 176 THR A CA 1
ATOM 1382 C C . THR A 1 176 ? -30.646 8.206 25.888 1.00 87.94 176 THR A C 1
ATOM 1384 O O . THR A 1 176 ? -30.569 6.987 26.031 1.00 87.94 176 THR A O 1
ATOM 1387 N N . PRO A 1 177 ? -30.546 8.761 24.665 1.00 85.75 177 PRO A N 1
ATOM 1388 C CA . PRO A 1 177 ? -30.346 7.959 23.460 1.00 85.75 177 PRO A CA 1
ATOM 1389 C C . PRO A 1 177 ? -29.041 7.158 23.527 1.00 85.75 177 PRO A C 1
ATOM 1391 O O . PRO A 1 177 ? -27.990 7.713 23.837 1.00 85.75 177 PRO A O 1
ATOM 1394 N N . TRP A 1 178 ? -29.097 5.863 23.207 1.00 84.56 178 TRP A N 1
ATOM 1395 C CA . TRP A 1 178 ? -27.926 4.988 23.315 1.00 84.56 178 TRP A CA 1
ATOM 1396 C C . TRP A 1 178 ? -27.076 4.959 22.041 1.00 84.56 178 TRP A C 1
ATOM 1398 O O . TRP A 1 178 ? -25.869 5.183 22.068 1.00 84.56 178 TRP A O 1
ATOM 1408 N N . MET A 1 179 ? -27.717 4.714 20.899 1.00 84.69 179 MET A N 1
ATOM 1409 C CA . MET A 1 179 ? -27.085 4.711 19.583 1.00 84.69 179 MET A CA 1
ATOM 1410 C C . MET A 1 179 ? -28.057 5.295 18.565 1.00 84.69 179 MET A C 1
ATOM 1412 O O . MET A 1 179 ? -29.276 5.144 18.679 1.00 84.69 179 MET A O 1
ATOM 1416 N N . ARG A 1 180 ? -27.517 5.953 17.538 1.00 81.00 180 ARG A N 1
ATOM 1417 C CA . ARG A 1 180 ? -28.316 6.502 16.444 1.00 81.00 180 ARG A CA 1
ATOM 1418 C C . ARG A 1 180 ? -29.186 5.417 15.794 1.00 81.00 180 ARG A C 1
ATOM 1420 O O . ARG A 1 180 ? -28.703 4.358 15.396 1.00 81.00 180 ARG A O 1
ATOM 1427 N N . GLY A 1 181 ? -30.476 5.713 15.643 1.00 81.25 181 GLY A N 1
ATOM 1428 C CA . GLY A 1 181 ? -31.441 4.801 15.026 1.00 81.25 181 GLY A CA 1
ATOM 1429 C C . GLY A 1 181 ? -31.906 3.660 15.934 1.00 81.25 181 GLY A C 1
ATOM 1430 O O . GLY A 1 181 ? -32.390 2.657 15.413 1.00 81.25 181 GLY A O 1
ATOM 1431 N N . LEU A 1 182 ? -31.717 3.779 17.251 1.00 89.06 182 LEU A N 1
ATOM 1432 C CA . LEU A 1 182 ? -32.463 3.023 18.257 1.00 89.06 182 LEU A CA 1
ATOM 1433 C C . LEU A 1 182 ? -33.482 3.949 18.928 1.00 89.06 182 LEU A C 1
ATOM 1435 O O . LEU A 1 182 ? -33.236 5.147 19.079 1.00 89.06 182 LEU A O 1
ATOM 1439 N N . GLU A 1 183 ? -34.629 3.393 19.300 1.00 92.06 183 GLU A N 1
ATOM 1440 C CA . GLU A 1 183 ? -35.752 4.147 19.856 1.00 92.06 183 GLU A CA 1
ATOM 1441 C C . GLU A 1 183 ? -35.703 4.197 21.388 1.00 92.06 183 GLU A C 1
ATOM 1443 O O . GLU A 1 183 ? -35.284 3.244 22.042 1.00 92.06 183 GLU A O 1
ATOM 1448 N N . ILE A 1 184 ? -36.197 5.295 21.959 1.00 92.44 184 ILE A N 1
ATOM 1449 C CA . ILE A 1 184 ? -36.442 5.453 23.400 1.00 92.44 184 ILE A CA 1
ATOM 1450 C C . ILE A 1 184 ? -37.924 5.146 23.710 1.00 92.44 184 ILE A C 1
ATOM 1452 O O . ILE A 1 184 ? -38.761 5.340 22.824 1.00 92.44 184 ILE A O 1
ATOM 1456 N N . PRO A 1 185 ? -38.299 4.699 24.927 1.00 94.56 185 PRO A N 1
ATOM 1457 C CA . PRO A 1 185 ? -37.466 4.575 26.128 1.00 94.56 185 PRO A CA 1
ATOM 1458 C C . PRO A 1 185 ? -36.503 3.377 26.137 1.00 94.56 185 PRO A C 1
ATOM 1460 O O . PRO A 1 185 ? -36.839 2.322 25.593 1.00 94.56 185 PRO A O 1
ATOM 1463 N N . ASN A 1 186 ? -35.337 3.520 26.776 1.00 92.69 186 ASN A N 1
ATOM 1464 C CA . ASN A 1 186 ? -34.376 2.422 26.963 1.00 92.69 186 ASN A CA 1
ATOM 1465 C C . ASN A 1 186 ? -34.508 1.775 28.342 1.00 92.69 186 ASN A C 1
ATOM 1467 O O . ASN A 1 186 ? -34.742 2.464 29.327 1.00 92.69 186 ASN A O 1
ATOM 1471 N N . VAL A 1 187 ? -34.259 0.471 28.426 1.00 94.00 187 VAL A N 1
ATOM 1472 C CA . VAL A 1 187 ? -34.052 -0.225 29.703 1.00 94.00 187 VAL A CA 1
ATOM 1473 C C . VAL A 1 187 ? -32.831 -1.117 29.625 1.00 94.00 187 VAL A C 1
ATOM 1475 O O . VAL A 1 187 ? -32.478 -1.603 28.547 1.00 94.00 187 VAL A O 1
ATOM 1478 N N . SER A 1 188 ? -32.208 -1.371 30.768 1.00 94.12 188 SER A N 1
ATOM 1479 C CA . SER A 1 188 ? -31.056 -2.254 30.861 1.00 94.12 188 SER A CA 1
ATOM 1480 C C . SER A 1 188 ? -31.254 -3.409 31.846 1.00 94.12 188 SER A C 1
ATOM 1482 O O . SER A 1 188 ? -31.992 -3.299 32.834 1.00 94.12 188 SER A O 1
ATOM 1484 N N . ILE A 1 189 ? -30.603 -4.540 31.558 1.00 95.19 189 ILE A N 1
ATOM 1485 C CA . ILE A 1 189 ? -30.571 -5.735 32.412 1.00 95.19 189 ILE A CA 1
ATOM 1486 C C . ILE A 1 189 ? -29.173 -6.361 32.436 1.00 95.19 189 ILE A C 1
ATOM 1488 O O . ILE A 1 189 ? -28.353 -6.136 31.541 1.00 95.19 189 ILE A O 1
ATOM 1492 N N . ILE A 1 190 ? -28.958 -7.227 33.425 1.00 94.44 190 ILE A N 1
ATOM 1493 C CA . ILE A 1 190 ? -27.887 -8.224 33.433 1.00 94.44 190 ILE A CA 1
ATOM 1494 C C . ILE A 1 190 ? -28.549 -9.608 33.383 1.00 94.44 190 ILE A C 1
ATOM 1496 O O . ILE A 1 190 ? -29.317 -9.979 34.276 1.00 94.44 190 ILE A O 1
ATOM 1500 N N . ALA A 1 191 ? -28.277 -10.356 32.319 1.00 94.25 191 ALA A N 1
ATOM 1501 C CA . ALA A 1 191 ? -28.743 -11.724 32.111 1.00 94.25 191 ALA A CA 1
ATOM 1502 C C . ALA A 1 191 ? -27.727 -12.763 32.616 1.00 94.25 191 ALA A C 1
ATOM 1504 O O . ALA A 1 191 ? -28.098 -13.893 32.944 1.00 94.25 191 ALA A O 1
ATOM 1505 N N . GLY A 1 192 ? -26.457 -12.382 32.729 1.00 93.12 192 GLY A N 1
ATOM 1506 C CA . GLY A 1 192 ? -25.373 -13.270 33.108 1.00 93.12 192 GLY A CA 1
ATOM 1507 C C . GLY A 1 192 ? -24.144 -12.549 33.632 1.00 93.12 192 GLY A C 1
ATOM 1508 O O . GLY A 1 192 ? -23.928 -11.366 33.383 1.00 93.12 192 GLY A O 1
ATOM 1509 N N . ARG A 1 193 ? -23.324 -13.289 34.382 1.00 92.94 193 ARG A N 1
ATOM 1510 C CA . ARG A 1 193 ? -22.097 -12.787 35.014 1.00 92.94 193 ARG A CA 1
ATOM 1511 C C . ARG A 1 193 ? -20.944 -13.768 34.826 1.00 92.94 193 ARG A C 1
ATOM 1513 O O . ARG A 1 193 ? -21.139 -14.986 34.889 1.00 92.94 193 ARG A O 1
ATOM 1520 N N . GLY A 1 194 ? -19.740 -13.229 34.651 1.00 90.44 194 GLY A N 1
ATOM 1521 C CA . GLY A 1 194 ? -18.493 -13.988 34.553 1.00 90.44 194 GLY A CA 1
ATOM 1522 C C . GLY A 1 194 ? -18.026 -14.272 33.122 1.00 90.44 194 GLY A C 1
ATOM 1523 O O . GLY A 1 194 ? -18.808 -14.379 32.178 1.00 90.44 194 GLY A O 1
ATOM 1524 N N . CYS A 1 195 ? -16.709 -14.436 32.967 1.00 90.50 195 CYS A N 1
ATOM 1525 C CA . CYS A 1 195 ? -16.050 -14.613 31.673 1.00 90.50 195 CYS A CA 1
ATOM 1526 C C . CYS A 1 195 ? -14.928 -15.673 31.759 1.00 90.50 195 CYS A C 1
ATOM 1528 O O . CYS A 1 195 ? -14.023 -15.541 32.588 1.00 90.50 195 CYS A O 1
ATOM 1530 N N . PRO A 1 196 ? -14.925 -16.719 30.903 1.00 91.00 196 PRO A N 1
ATOM 1531 C CA . PRO A 1 196 ? -13.909 -17.778 30.942 1.00 91.00 196 PRO A CA 1
ATOM 1532 C C . PRO A 1 196 ? -12.600 -17.418 30.213 1.00 91.00 196 PRO A C 1
ATOM 1534 O O . PRO A 1 196 ? -11.623 -18.168 30.289 1.00 91.00 196 PRO A O 1
ATOM 1537 N N . TYR A 1 197 ? -12.562 -16.300 29.478 1.00 92.50 197 TYR A N 1
ATOM 1538 C CA . TYR A 1 197 ? -11.404 -15.897 28.674 1.00 92.50 197 TYR A CA 1
ATOM 1539 C C . TYR A 1 197 ? -10.249 -15.353 29.532 1.00 92.50 197 TYR A C 1
ATOM 1541 O O . TYR A 1 197 ? -10.414 -15.026 30.704 1.00 92.50 197 TYR A O 1
ATOM 1549 N N . ARG A 1 198 ? -9.045 -15.274 28.946 1.00 93.75 198 ARG A N 1
ATOM 1550 C CA . ARG A 1 198 ? -7.780 -14.947 29.640 1.00 93.75 198 ARG A CA 1
ATOM 1551 C C . ARG A 1 198 ? -7.101 -13.670 29.127 1.00 93.75 198 ARG A C 1
ATOM 1553 O O . ARG A 1 198 ? -5.877 -13.584 29.108 1.00 93.75 198 ARG A O 1
ATOM 1560 N N . CYS A 1 199 ? -7.892 -12.697 28.684 1.00 95.06 199 CYS A N 1
ATOM 1561 C CA . CYS A 1 199 ? -7.393 -11.427 28.162 1.00 95.06 199 CYS A CA 1
ATOM 1562 C C . CYS A 1 199 ? -6.599 -10.667 29.237 1.00 95.06 199 CYS A C 1
ATOM 1564 O O . CYS A 1 199 ? -7.155 -10.336 30.282 1.00 95.06 199 CYS A O 1
ATOM 1566 N N . ARG A 1 200 ? -5.323 -10.360 28.981 1.00 96.06 200 ARG A N 1
ATOM 1567 C CA . ARG A 1 200 ? -4.368 -9.821 29.978 1.00 96.06 200 ARG A CA 1
ATOM 1568 C C . ARG A 1 200 ? -4.735 -8.429 30.497 1.00 96.06 200 ARG A C 1
ATOM 1570 O O . ARG A 1 200 ? -4.278 -8.022 31.559 1.00 96.06 200 ARG A O 1
ATOM 1577 N N . PHE A 1 201 ? -5.545 -7.695 29.738 1.00 94.12 201 PHE A N 1
ATOM 1578 C CA . PHE A 1 201 ? -6.043 -6.366 30.100 1.00 94.12 201 PHE A CA 1
ATOM 1579 C C . PHE A 1 201 ? -7.288 -6.394 31.001 1.00 94.12 201 PHE A C 1
ATOM 1581 O O . PHE A 1 201 ? -7.621 -5.370 31.584 1.00 94.12 201 PHE A O 1
ATOM 1588 N N . CYS A 1 202 ? -7.967 -7.542 31.123 1.00 92.44 202 CYS A N 1
ATOM 1589 C CA . CYS A 1 202 ? -9.146 -7.726 31.985 1.00 92.44 202 CYS A CA 1
ATOM 1590 C C . CYS A 1 202 ? -8.900 -8.724 33.122 1.00 92.44 202 CYS A C 1
ATOM 1592 O O . CYS A 1 202 ? -9.529 -8.650 34.169 1.00 92.44 202 CYS A O 1
ATOM 1594 N N . GLN A 1 203 ? -8.020 -9.700 32.909 1.00 92.75 203 GLN A N 1
ATOM 1595 C CA . GLN A 1 203 ? -7.773 -10.801 33.834 1.00 92.75 203 GLN A CA 1
ATOM 1596 C C . GLN A 1 203 ? -6.467 -10.562 34.604 1.00 92.75 203 GLN A C 1
ATOM 1598 O O . GLN A 1 203 ? -5.533 -10.002 34.025 1.00 92.75 203 GLN A O 1
ATOM 1603 N N . PRO A 1 204 ? -6.364 -10.995 35.876 1.00 92.81 204 PRO A N 1
ATOM 1604 C CA . PRO A 1 204 ? -7.354 -11.761 36.647 1.00 92.81 204 PRO A CA 1
ATOM 1605 C C . PRO A 1 204 ? -8.484 -10.943 37.304 1.00 92.81 204 PRO A C 1
ATOM 1607 O O . PRO A 1 204 ? -9.385 -11.565 37.859 1.00 92.81 204 PRO A O 1
ATOM 1610 N N . ALA A 1 205 ? -8.470 -9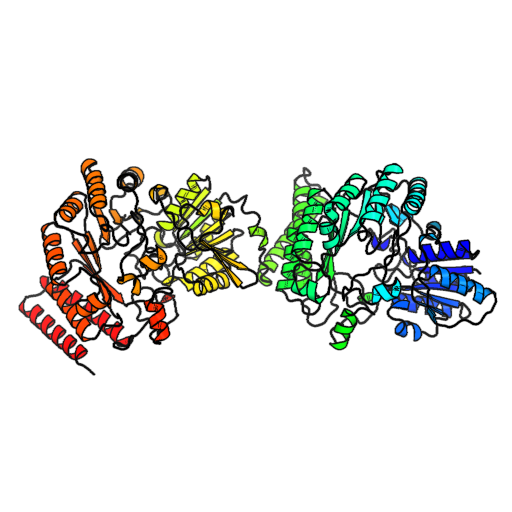.607 37.234 1.00 91.19 205 ALA A N 1
ATOM 1611 C CA . ALA A 1 205 ? -9.456 -8.725 37.879 1.00 91.19 205 ALA A CA 1
ATOM 1612 C C . ALA A 1 205 ? -10.916 -9.196 37.725 1.00 91.19 205 ALA A C 1
ATOM 1614 O O . ALA A 1 205 ? -11.595 -9.425 38.721 1.00 91.19 205 ALA A O 1
ATOM 1615 N N . GLU A 1 206 ? -11.368 -9.435 36.493 1.00 90.06 206 GLU A N 1
ATOM 1616 C CA . GLU A 1 206 ? -12.734 -9.896 36.200 1.00 90.06 206 GLU A CA 1
ATOM 1617 C C . GLU A 1 206 ? -13.096 -11.206 36.927 1.00 90.06 206 GLU A C 1
ATOM 1619 O O . GLU A 1 206 ? -14.180 -11.365 37.488 1.00 90.06 206 GLU A O 1
ATOM 1624 N N . ARG A 1 207 ? -12.152 -12.156 36.965 1.00 90.69 207 ARG A N 1
ATOM 1625 C CA . ARG A 1 207 ? -12.325 -13.446 37.642 1.00 90.69 207 ARG A CA 1
ATOM 1626 C C . ARG A 1 207 ? -12.374 -13.305 39.157 1.00 90.69 207 ARG A C 1
ATOM 1628 O O . ARG A 1 207 ? -13.053 -14.103 39.796 1.00 90.69 207 ARG A O 1
ATOM 1635 N N . LEU A 1 208 ? -11.645 -12.346 39.726 1.00 91.06 208 LEU A N 1
ATOM 1636 C CA . LEU A 1 208 ? -11.692 -12.077 41.163 1.00 91.06 208 LEU A CA 1
ATOM 1637 C C . LEU A 1 208 ? -13.071 -11.554 41.585 1.00 91.06 208 LEU A C 1
ATOM 1639 O O . LEU A 1 208 ? -13.508 -11.852 42.690 1.00 91.06 208 LEU A O 1
ATOM 1643 N N . VAL A 1 209 ? -13.760 -10.825 40.699 1.00 91.06 209 VAL A N 1
ATOM 1644 C CA . VAL A 1 209 ? -15.098 -10.276 40.966 1.00 91.06 209 VAL A CA 1
ATOM 1645 C C . VAL A 1 209 ? -16.200 -11.311 40.727 1.00 91.06 209 VAL A C 1
ATOM 1647 O O . VAL A 1 209 ? -16.976 -11.581 41.636 1.00 91.06 209 VAL A O 1
ATOM 1650 N N . PHE A 1 210 ? -16.267 -11.913 39.534 1.00 90.25 210 PHE A N 1
ATOM 1651 C CA . PHE A 1 210 ? -17.424 -12.728 39.115 1.00 90.25 210 PHE A CA 1
ATOM 1652 C C . PHE A 1 210 ? -17.152 -14.236 39.004 1.00 90.25 210 PHE A C 1
ATOM 1654 O O . PHE A 1 210 ? -18.047 -15.010 38.645 1.00 90.25 210 PHE A O 1
ATOM 1661 N N . GLY A 1 211 ? -15.926 -14.675 39.294 1.00 86.19 211 GLY A N 1
ATOM 1662 C CA . GLY A 1 211 ? -15.501 -16.065 39.153 1.00 86.19 211 GLY A CA 1
ATOM 1663 C C . GLY A 1 211 ? -15.070 -16.448 37.731 1.00 86.19 211 GLY A C 1
ATOM 1664 O O . GLY A 1 211 ? -14.992 -15.634 36.814 1.00 86.19 211 GLY A O 1
ATOM 1665 N N . ASN A 1 212 ? -14.724 -17.726 37.538 1.00 82.88 212 ASN A N 1
ATOM 1666 C CA . ASN A 1 212 ? -14.143 -18.248 36.289 1.00 82.88 212 ASN A CA 1
ATOM 1667 C C . ASN A 1 212 ? -15.145 -18.955 35.355 1.00 82.88 212 ASN A C 1
ATOM 1669 O O . ASN A 1 212 ? -14.748 -19.439 34.293 1.00 82.88 212 ASN A O 1
ATOM 1673 N N . ARG A 1 213 ? -16.418 -19.048 35.750 1.00 86.19 213 ARG A N 1
ATOM 1674 C CA . ARG A 1 213 ? -17.503 -19.671 34.984 1.00 86.19 213 ARG A CA 1
ATOM 1675 C C . ARG A 1 213 ? -18.585 -18.639 34.725 1.00 86.19 213 ARG A C 1
ATOM 1677 O O . ARG A 1 213 ? -18.888 -17.840 35.604 1.00 86.19 213 ARG A O 1
ATOM 1684 N N . ILE A 1 214 ? -19.175 -18.699 33.535 1.00 89.69 214 ILE A N 1
ATOM 1685 C CA . ILE A 1 214 ? -20.371 -17.914 33.250 1.00 89.69 214 ILE A CA 1
ATOM 1686 C C . ILE A 1 214 ? -21.553 -18.499 34.031 1.00 89.69 214 ILE A C 1
ATOM 1688 O O . ILE A 1 214 ? -21.757 -19.717 34.035 1.00 89.69 214 ILE A O 1
ATOM 1692 N N . ARG A 1 215 ? -22.321 -17.633 34.686 1.00 92.12 215 ARG A N 1
ATOM 1693 C CA . ARG A 1 215 ? -23.636 -17.938 35.261 1.00 92.12 215 ARG A CA 1
ATOM 1694 C C . ARG A 1 215 ? -24.673 -17.143 34.486 1.00 92.12 215 ARG A C 1
ATOM 1696 O O . ARG A 1 215 ? -24.435 -15.977 34.189 1.00 92.12 215 ARG A O 1
ATOM 1703 N N . LEU A 1 216 ? -25.781 -17.781 34.130 1.00 92.44 216 LEU A N 1
ATOM 1704 C CA . LEU A 1 216 ? -26.834 -17.208 33.292 1.00 92.44 216 LEU A CA 1
ATOM 1705 C C . LEU A 1 216 ? -28.180 -17.430 33.975 1.00 92.44 216 LEU A C 1
ATOM 1707 O O . LEU A 1 216 ? -28.440 -18.542 34.431 1.00 92.44 216 LEU A O 1
ATOM 1711 N N . ARG A 1 217 ? -29.027 -16.401 33.989 1.00 94.69 217 ARG A N 1
ATOM 1712 C CA . ARG A 1 217 ? -30.432 -16.505 34.400 1.00 94.69 217 ARG A CA 1
ATOM 1713 C C . ARG A 1 217 ? -31.234 -17.282 33.366 1.00 94.69 217 ARG A C 1
ATOM 1715 O O . ARG A 1 217 ? -30.944 -17.197 32.167 1.00 94.69 217 ARG A O 1
ATOM 1722 N N . ARG A 1 218 ? -32.271 -18.004 33.789 1.00 95.38 218 ARG A N 1
ATOM 1723 C CA . ARG A 1 218 ? -33.185 -18.703 32.871 1.00 95.38 218 ARG A CA 1
ATOM 1724 C C . ARG A 1 218 ? -33.842 -17.718 31.896 1.00 95.38 218 ARG A C 1
ATOM 1726 O O . ARG A 1 218 ? -34.310 -16.666 32.329 1.00 95.38 218 ARG A O 1
ATOM 1733 N N . PRO A 1 219 ? -33.976 -18.072 30.601 1.00 96.12 219 PRO A N 1
ATOM 1734 C CA . PRO A 1 219 ? -34.676 -17.228 29.638 1.00 96.12 219 PRO A CA 1
ATOM 1735 C C . PRO A 1 219 ? -36.073 -16.805 30.094 1.00 96.12 219 PRO A C 1
ATOM 1737 O O . PRO A 1 219 ? -36.414 -15.639 29.965 1.00 96.12 219 PRO A O 1
ATOM 1740 N N . ASP A 1 220 ? -36.860 -17.712 30.679 1.00 95.31 220 ASP A N 1
ATOM 1741 C CA . ASP A 1 220 ? -38.220 -17.387 31.127 1.00 95.31 220 ASP A CA 1
ATOM 1742 C C . ASP A 1 220 ? -38.251 -16.373 32.286 1.00 95.31 220 ASP A C 1
ATOM 1744 O O . ASP A 1 220 ? -39.168 -15.556 32.336 1.00 95.31 220 ASP A O 1
ATOM 1748 N N . ASP A 1 221 ? -37.242 -16.371 33.168 1.00 95.75 221 ASP A N 1
ATOM 1749 C CA . ASP A 1 221 ? -37.106 -15.362 34.231 1.00 95.75 221 ASP A CA 1
ATOM 1750 C C . ASP A 1 221 ? -36.774 -13.981 33.643 1.00 95.75 221 ASP A C 1
ATOM 1752 O O . ASP A 1 221 ? -37.413 -12.984 33.980 1.00 95.75 221 ASP A O 1
ATOM 1756 N N . ILE A 1 222 ? -35.862 -13.931 32.665 1.00 96.38 222 ILE A N 1
ATOM 1757 C CA . ILE A 1 222 ? -35.559 -12.697 31.926 1.00 96.38 222 ILE A CA 1
ATOM 1758 C C . ILE A 1 222 ? -36.814 -12.183 31.215 1.00 96.38 222 ILE A C 1
ATOM 1760 O O . ILE A 1 222 ? -37.151 -11.010 31.319 1.00 96.38 222 ILE A O 1
ATOM 1764 N N . ILE A 1 223 ? -37.542 -13.051 30.509 1.00 97.50 223 ILE A N 1
ATOM 1765 C CA . ILE A 1 223 ? -38.779 -12.680 29.814 1.00 97.50 223 ILE A CA 1
ATOM 1766 C C . ILE A 1 223 ? -39.843 -12.156 30.789 1.00 97.50 223 ILE A C 1
ATOM 1768 O O . ILE A 1 223 ? -40.582 -11.235 30.432 1.00 97.50 223 ILE A O 1
ATOM 1772 N N . ALA A 1 224 ? -39.940 -12.710 31.999 1.00 97.12 224 ALA A N 1
ATOM 1773 C CA . ALA A 1 224 ? -40.851 -12.220 33.027 1.00 97.12 224 ALA A CA 1
ATOM 1774 C C . ALA A 1 224 ? -40.469 -10.806 33.503 1.00 97.12 224 ALA A C 1
ATOM 1776 O O . ALA A 1 224 ? -41.341 -9.933 33.515 1.00 97.12 224 ALA A O 1
ATOM 1777 N N . GLU A 1 225 ? -39.182 -10.547 33.766 1.00 96.81 225 GLU A N 1
ATOM 1778 C CA . GLU A 1 225 ? -38.688 -9.201 34.091 1.00 96.81 225 GLU A CA 1
ATOM 1779 C C . GLU A 1 225 ? -38.978 -8.224 32.942 1.00 96.81 225 GLU A C 1
ATOM 1781 O O . GLU A 1 225 ? -39.529 -7.147 33.151 1.00 96.81 225 GLU A O 1
ATOM 1786 N N . LEU A 1 226 ? -38.691 -8.613 31.695 1.00 97.31 226 LEU A N 1
ATOM 1787 C CA . LEU A 1 226 ? -38.938 -7.764 30.528 1.00 97.31 226 LEU A CA 1
ATOM 1788 C C . LEU A 1 226 ? -40.424 -7.443 30.330 1.00 97.31 226 LEU A C 1
ATOM 1790 O O . LEU A 1 226 ? -40.754 -6.350 29.871 1.00 97.31 226 LEU A O 1
ATOM 1794 N N . LYS A 1 227 ? -41.340 -8.367 30.647 1.00 97.88 227 LYS A N 1
ATOM 1795 C CA . LYS A 1 227 ? -42.786 -8.107 30.539 1.00 97.88 227 LYS A CA 1
ATOM 1796 C C . LYS A 1 227 ? -43.200 -7.026 31.517 1.00 97.88 227 LYS A C 1
ATOM 1798 O O . LYS A 1 227 ? -43.918 -6.104 31.141 1.00 97.88 227 LYS A O 1
ATOM 1803 N N . ASP A 1 228 ? -42.717 -7.138 32.742 1.00 96.12 228 ASP A N 1
ATOM 1804 C CA . ASP A 1 228 ? -42.951 -6.149 33.772 1.00 96.12 228 ASP A CA 1
ATOM 1805 C C . ASP A 1 228 ? -42.340 -4.781 33.391 1.00 96.12 228 ASP A C 1
ATOM 1807 O O . ASP A 1 228 ? -43.045 -3.773 33.419 1.00 96.12 228 ASP A O 1
ATOM 1811 N N . LEU A 1 229 ? -41.104 -4.735 32.879 1.00 95.12 229 LEU A N 1
ATOM 1812 C CA . LEU A 1 229 ? -40.490 -3.489 32.395 1.00 95.12 229 LEU A CA 1
ATOM 1813 C C . LEU A 1 229 ? -41.248 -2.867 31.220 1.00 95.12 229 LEU A C 1
ATOM 1815 O O . LEU A 1 229 ? -41.388 -1.645 31.145 1.00 95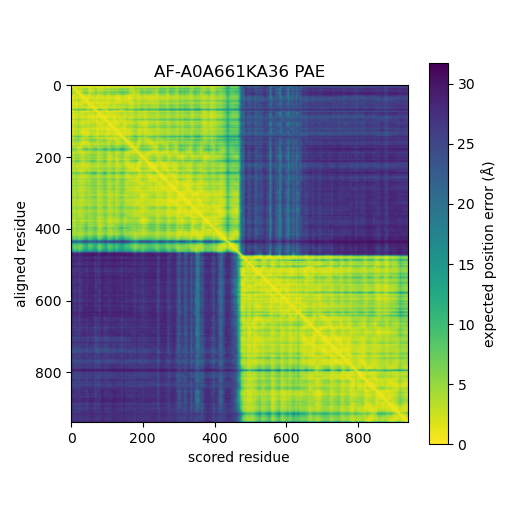.12 229 LEU A O 1
ATOM 1819 N N . ARG A 1 230 ? -41.766 -3.687 30.300 1.00 95.44 230 ARG A N 1
ATOM 1820 C CA . ARG A 1 230 ? -42.601 -3.212 29.192 1.00 95.44 230 ARG A CA 1
ATOM 1821 C C . ARG A 1 230 ? -43.909 -2.622 29.711 1.00 95.44 230 ARG A C 1
ATOM 1823 O O . ARG A 1 230 ? -44.330 -1.587 29.207 1.00 95.44 230 ARG A O 1
ATOM 1830 N N . ASN A 1 231 ? -44.522 -3.246 30.715 1.00 95.44 231 ASN A N 1
ATOM 1831 C CA . ASN A 1 231 ? -45.761 -2.762 31.320 1.00 95.44 231 ASN A CA 1
ATOM 1832 C C . ASN A 1 231 ? -45.546 -1.458 32.101 1.00 95.44 231 ASN A C 1
ATOM 1834 O O . ASN A 1 231 ? -46.378 -0.560 32.015 1.00 95.44 231 ASN A O 1
ATOM 1838 N N . ARG A 1 232 ? -44.432 -1.343 32.837 1.00 93.50 232 ARG A N 1
ATOM 1839 C CA . ARG A 1 232 ? -44.112 -0.166 33.657 1.00 93.50 232 ARG A CA 1
ATOM 1840 C C . ARG A 1 232 ? -43.626 1.026 32.834 1.00 93.50 232 ARG A C 1
ATOM 1842 O O . ARG A 1 232 ? -44.021 2.152 33.118 1.00 93.50 232 ARG A O 1
ATOM 1849 N N . TYR A 1 233 ? -42.783 0.788 31.829 1.00 94.19 233 TYR A N 1
ATOM 1850 C CA . TYR A 1 233 ? -42.040 1.858 31.148 1.00 94.19 233 TYR A CA 1
ATOM 1851 C C . TYR A 1 233 ? -42.261 1.932 29.635 1.00 94.19 233 TYR A C 1
ATOM 1853 O O . TYR A 1 233 ? -41.793 2.874 29.001 1.00 94.19 233 TYR A O 1
ATOM 1861 N N . GLY A 1 234 ? -42.938 0.955 29.022 1.00 94.69 234 GLY A N 1
ATOM 1862 C CA . GLY A 1 234 ? -43.211 0.970 27.581 1.00 94.69 234 GLY A CA 1
ATOM 1863 C C . GLY A 1 234 ? -41.951 1.008 26.709 1.00 94.69 234 GLY A C 1
ATOM 1864 O O . GLY A 1 234 ? -41.967 1.623 25.643 1.00 94.69 234 GLY A O 1
ATOM 1865 N N . PHE A 1 235 ? -40.854 0.397 27.171 1.00 95.44 235 PHE A N 1
ATOM 1866 C CA . PHE A 1 235 ? -39.549 0.516 26.523 1.00 95.44 235 PHE A CA 1
ATOM 1867 C C . PHE A 1 235 ? -39.551 0.032 25.066 1.00 95.44 235 PHE A C 1
ATOM 1869 O O . PHE A 1 235 ? -40.318 -0.855 24.668 1.00 95.44 235 PHE A O 1
ATOM 1876 N N . ARG A 1 236 ? -38.657 0.625 24.274 1.00 95.75 236 ARG A N 1
ATOM 1877 C CA . ARG A 1 236 ? -38.446 0.328 22.851 1.00 95.75 236 ARG A CA 1
ATOM 1878 C C . ARG A 1 236 ? -37.115 -0.356 22.580 1.00 95.75 236 ARG A C 1
ATOM 1880 O O . ARG A 1 236 ? -37.040 -1.172 21.663 1.00 95.75 236 ARG A O 1
ATOM 1887 N N . THR A 1 237 ? -36.118 -0.085 23.419 1.00 95.69 237 THR A N 1
ATOM 1888 C CA . THR A 1 237 ? -34.783 -0.675 23.309 1.00 95.69 237 THR A CA 1
ATOM 1889 C C . THR A 1 237 ? -34.354 -1.305 24.632 1.00 95.69 237 THR A C 1
ATOM 1891 O O . THR A 1 237 ? -34.456 -0.688 25.691 1.00 95.69 237 THR A O 1
ATOM 1894 N N . LEU A 1 238 ? -33.862 -2.539 24.558 1.00 95.56 238 LEU A N 1
ATOM 1895 C CA . LEU A 1 238 ? -33.266 -3.287 25.661 1.00 95.56 238 LEU A CA 1
ATOM 1896 C C . LEU A 1 238 ? -31.739 -3.326 25.522 1.00 95.56 238 LEU A C 1
ATOM 1898 O O . LEU A 1 238 ? -31.212 -3.691 24.472 1.00 95.56 238 LEU A O 1
ATOM 1902 N N . ILE A 1 239 ? -31.027 -3.031 26.604 1.00 94.81 239 ILE A N 1
ATOM 1903 C CA . ILE A 1 239 ? -29.567 -3.111 26.685 1.00 94.81 239 ILE A CA 1
ATOM 1904 C C . ILE A 1 239 ? -29.193 -4.235 27.653 1.00 94.81 239 ILE A C 1
ATOM 1906 O O . ILE A 1 239 ? -29.526 -4.196 28.836 1.00 94.81 239 ILE A O 1
ATOM 1910 N N . ILE A 1 240 ? -28.494 -5.248 27.156 1.00 95.00 240 ILE A N 1
ATOM 1911 C CA . ILE A 1 240 ? -27.988 -6.358 27.966 1.00 95.00 240 ILE A CA 1
ATOM 1912 C C . ILE A 1 240 ? -26.514 -6.073 28.268 1.00 95.00 240 ILE A C 1
ATOM 1914 O O . ILE A 1 240 ? -25.678 -6.113 27.362 1.00 95.00 240 ILE A O 1
ATOM 1918 N N . HIS A 1 241 ? -26.204 -5.758 29.529 1.00 91.38 241 HIS A N 1
ATOM 1919 C CA . HIS A 1 241 ? -24.875 -5.285 29.940 1.00 91.38 241 HIS A CA 1
ATOM 1920 C C . HIS A 1 241 ? -23.821 -6.376 30.123 1.00 91.38 241 HIS A C 1
ATOM 1922 O O . HIS A 1 241 ? -22.652 -6.036 30.289 1.00 91.38 241 HIS A O 1
ATOM 1928 N N . ASP A 1 242 ? -24.213 -7.646 30.069 1.00 91.12 242 ASP A N 1
ATOM 1929 C CA . ASP A 1 242 ? -23.333 -8.799 30.241 1.00 91.12 242 ASP A CA 1
ATOM 1930 C C . ASP A 1 242 ? -22.015 -8.670 29.470 1.00 91.12 242 ASP A C 1
ATOM 1932 O O . ASP A 1 242 ? -22.005 -8.389 28.267 1.00 91.12 242 ASP A O 1
ATOM 1936 N N . ASP A 1 243 ? -20.908 -9.026 30.119 1.00 81.19 243 ASP A N 1
ATOM 1937 C CA . ASP A 1 243 ? -19.591 -9.073 29.474 1.00 81.19 243 ASP A CA 1
ATOM 1938 C C . ASP A 1 243 ? -19.526 -10.121 28.354 1.00 81.19 243 ASP A C 1
ATOM 1940 O O . ASP A 1 243 ? -18.677 -10.055 27.460 1.00 81.19 243 ASP A O 1
ATOM 1944 N N . LEU A 1 244 ? -20.401 -11.135 28.412 1.00 84.19 244 LEU A N 1
ATOM 1945 C CA . LEU A 1 244 ? -20.360 -12.267 27.497 1.00 84.19 244 LEU A CA 1
ATOM 1946 C C . LEU A 1 244 ? -21.707 -12.986 27.307 1.00 84.19 244 LEU A C 1
ATOM 1948 O O . LEU A 1 244 ? -21.784 -14.215 27.392 1.00 84.19 244 LEU A O 1
ATOM 1952 N N . PHE A 1 245 ? -22.760 -12.241 26.962 1.00 85.88 245 PHE A N 1
ATOM 1953 C CA . PHE A 1 245 ? -24.068 -12.824 26.619 1.00 85.88 245 PHE A CA 1
ATOM 1954 C C . PHE A 1 245 ? -23.962 -13.874 25.494 1.00 85.88 245 PHE A C 1
ATOM 1956 O O . PHE A 1 245 ? -24.627 -14.909 25.503 1.00 85.88 245 PHE A O 1
ATOM 1963 N N . PHE A 1 246 ? -23.057 -13.640 24.536 1.00 83.44 246 PHE A N 1
ATOM 1964 C CA . PHE A 1 246 ? -22.948 -14.416 23.299 1.00 83.44 246 PHE A CA 1
ATOM 1965 C C . PHE A 1 246 ? -22.240 -15.787 23.416 1.00 83.44 246 PHE A C 1
ATOM 1967 O O . PHE A 1 246 ? -21.924 -16.409 22.401 1.00 83.44 246 PHE A O 1
ATOM 1974 N N . LEU A 1 247 ? -21.939 -16.278 24.626 1.00 86.06 247 LEU A N 1
ATOM 1975 C CA . LEU A 1 247 ? -21.098 -17.472 24.806 1.00 86.06 247 LEU A CA 1
ATOM 1976 C C . LEU A 1 247 ? -21.795 -18.796 24.452 1.00 86.06 247 LEU A C 1
ATOM 1978 O O . LEU A 1 247 ? -21.182 -19.674 23.845 1.00 86.06 247 LEU A O 1
ATOM 1982 N N . ASN A 1 248 ? -23.054 -18.979 24.865 1.00 89.81 248 ASN A N 1
ATOM 1983 C CA . ASN A 1 248 ? -23.734 -20.274 24.791 1.00 89.81 248 ASN A CA 1
ATOM 1984 C C . ASN A 1 248 ? -24.829 -20.281 23.715 1.00 89.81 248 ASN A C 1
ATOM 1986 O O . ASN A 1 248 ? -25.940 -19.799 23.916 1.00 89.81 248 ASN A O 1
ATOM 1990 N N . ALA A 1 249 ? -24.542 -20.920 22.582 1.00 91.38 249 ALA A N 1
ATOM 1991 C CA . ALA A 1 249 ? -25.457 -21.002 21.445 1.00 91.38 249 ALA A CA 1
ATOM 1992 C C . ALA A 1 249 ? -26.815 -21.659 21.764 1.00 91.38 249 ALA A C 1
ATOM 1994 O O . ALA A 1 249 ? -27.827 -21.288 21.171 1.00 91.38 249 ALA A O 1
ATOM 1995 N N . LYS A 1 250 ? -26.860 -22.646 22.676 1.00 93.38 250 LYS A N 1
ATOM 1996 C CA . LYS A 1 250 ? -28.117 -23.298 23.088 1.00 93.38 250 LYS A CA 1
ATOM 1997 C C . LYS A 1 250 ? -28.968 -22.338 23.915 1.00 93.38 250 LYS A C 1
ATOM 1999 O O . LYS A 1 250 ? -30.168 -22.244 23.680 1.00 93.38 250 LYS A O 1
ATOM 2004 N N . TYR A 1 251 ? -28.332 -21.619 24.834 1.00 94.56 251 TYR A N 1
ATOM 2005 C CA . TYR A 1 251 ? -28.977 -20.593 25.642 1.00 94.56 251 TYR A CA 1
ATOM 2006 C C . TYR A 1 251 ? -29.541 -19.459 24.780 1.00 94.56 251 TYR A C 1
ATOM 2008 O O . TYR A 1 251 ? -30.708 -19.123 24.915 1.00 94.56 251 TYR A O 1
ATOM 2016 N N . LEU A 1 252 ? -28.756 -18.938 23.832 1.00 94.88 252 LEU A N 1
ATOM 2017 C CA . LEU A 1 252 ? -29.188 -17.859 22.938 1.00 94.88 252 LEU A CA 1
ATOM 2018 C C . LEU A 1 252 ? -30.395 -18.246 22.075 1.00 94.88 252 LEU A C 1
ATOM 2020 O O . LEU A 1 252 ? -31.277 -17.422 21.856 1.00 94.88 252 LEU A O 1
ATOM 2024 N N . ARG A 1 253 ? -30.462 -19.500 21.608 1.00 95.75 253 ARG A N 1
ATOM 2025 C CA . ARG A 1 253 ? -31.654 -20.012 20.914 1.00 95.75 253 ARG A CA 1
ATOM 2026 C C . ARG A 1 253 ? -32.864 -20.060 21.842 1.00 95.75 253 ARG A C 1
ATOM 2028 O O . ARG A 1 253 ? -33.909 -19.544 21.478 1.00 95.75 253 ARG A O 1
ATOM 2035 N N . ALA A 1 254 ? -32.698 -20.596 23.052 1.00 96.31 254 ALA A N 1
ATOM 2036 C CA . ALA A 1 254 ? -33.774 -20.633 24.040 1.00 96.31 254 ALA A CA 1
ATOM 2037 C C . ALA A 1 254 ? -34.262 -19.224 24.426 1.00 96.31 254 ALA A C 1
ATOM 2039 O O . ALA A 1 254 ? -35.461 -19.017 24.582 1.00 96.31 254 ALA A O 1
ATOM 2040 N N . PHE A 1 255 ? -33.350 -18.253 24.529 1.00 96.75 255 PHE 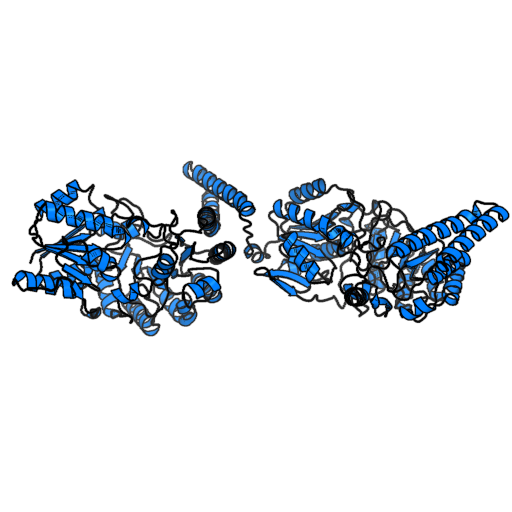A N 1
ATOM 2041 C CA . PHE A 1 255 ? -33.684 -16.844 24.714 1.00 96.75 255 PHE A CA 1
ATOM 2042 C C . PHE A 1 255 ? -34.480 -16.291 23.532 1.00 96.75 255 PHE A C 1
ATOM 2044 O O . PHE A 1 255 ? -35.549 -15.734 23.754 1.00 96.75 255 PHE A O 1
ATOM 2051 N N . ALA A 1 256 ? -34.020 -16.492 22.293 1.00 96.88 256 ALA A N 1
ATOM 2052 C CA . ALA A 1 256 ? -34.738 -16.038 21.102 1.00 96.88 256 ALA A CA 1
ATOM 2053 C C . ALA A 1 256 ? -36.158 -16.621 21.023 1.00 96.88 256 ALA A C 1
ATOM 2055 O O . ALA A 1 256 ? -37.116 -15.886 20.792 1.00 96.88 256 ALA A O 1
ATOM 2056 N N . ASP A 1 257 ? -36.302 -17.920 21.288 1.00 97.31 257 ASP A N 1
ATOM 2057 C CA . ASP A 1 257 ? -37.595 -18.604 21.261 1.00 97.31 257 ASP A CA 1
ATOM 2058 C C . ASP A 1 257 ? -38.522 -18.109 22.381 1.00 97.31 257 ASP A C 1
ATOM 2060 O O . ASP A 1 257 ? -39.725 -17.966 22.174 1.00 97.31 257 ASP A O 1
ATOM 2064 N N . ALA A 1 258 ? -37.985 -17.819 23.571 1.00 97.56 258 ALA A N 1
ATOM 2065 C CA . ALA A 1 258 ? -38.759 -17.241 24.669 1.00 97.56 258 ALA A CA 1
ATOM 2066 C C . ALA A 1 258 ? -39.170 -15.783 24.385 1.00 97.56 258 ALA A C 1
ATOM 2068 O O . ALA A 1 258 ? -40.303 -15.401 24.685 1.00 97.56 258 ALA A O 1
ATOM 2069 N N . TYR A 1 259 ? -38.283 -14.995 23.771 1.00 97.56 259 TYR A N 1
ATOM 2070 C CA . TYR A 1 259 ? -38.514 -13.599 23.390 1.00 97.56 259 TYR A CA 1
ATOM 2071 C C . TYR A 1 259 ? -39.631 -13.478 22.346 1.00 97.56 259 TYR A C 1
ATOM 2073 O O . TYR A 1 259 ? -40.594 -12.735 22.539 1.00 97.56 259 TYR A O 1
ATOM 2081 N N . GLU A 1 260 ? -39.556 -14.294 21.293 1.00 97.38 260 GLU A N 1
ATOM 2082 C CA . GLU A 1 260 ? -40.567 -14.373 20.237 1.00 97.38 260 GLU A CA 1
ATOM 2083 C C . GLU A 1 260 ? -41.903 -14.910 20.768 1.00 97.38 260 GLU A C 1
ATOM 2085 O O . GLU A 1 260 ? -42.945 -14.291 20.554 1.00 97.38 260 GLU A O 1
ATOM 2090 N N . ARG A 1 261 ? -41.886 -16.006 21.544 1.00 97.50 261 ARG A N 1
ATOM 2091 C CA . ARG A 1 261 ? -43.096 -16.585 22.160 1.00 97.50 261 ARG A CA 1
ATOM 2092 C C . ARG A 1 261 ? -43.828 -15.589 23.060 1.00 97.50 261 ARG A C 1
ATOM 2094 O O . ARG A 1 261 ? -45.051 -15.630 23.157 1.00 97.50 261 ARG A O 1
ATOM 2101 N N . ALA A 1 262 ? -43.097 -14.710 23.740 1.00 96.88 262 ALA A N 1
ATOM 2102 C CA . ALA A 1 262 ? -43.674 -13.673 24.590 1.00 96.88 262 ALA A CA 1
ATOM 2103 C C . ALA A 1 262 ? -44.169 -12.432 23.817 1.00 96.88 262 ALA A C 1
ATOM 2105 O O . ALA A 1 262 ? -44.688 -11.499 24.443 1.00 96.88 262 ALA A O 1
ATOM 2106 N N . GLY A 1 263 ? -44.038 -12.425 22.486 1.00 95.94 263 GLY A N 1
ATOM 2107 C CA . GLY A 1 263 ? -44.507 -11.357 21.609 1.00 95.94 263 GLY A CA 1
ATOM 2108 C C . GLY A 1 263 ? -43.722 -10.060 21.781 1.00 95.94 263 GLY A C 1
ATOM 2109 O O . GLY A 1 263 ? -44.313 -8.980 21.755 1.00 95.94 263 GLY A O 1
ATOM 2110 N N . PHE A 1 264 ? -42.419 -10.140 22.058 1.00 96.75 264 PHE A N 1
ATOM 2111 C CA . PHE A 1 264 ? -41.568 -8.955 22.041 1.00 96.75 264 PHE A CA 1
ATOM 2112 C C . PHE A 1 264 ? -41.169 -8.596 20.612 1.00 96.75 264 PHE A C 1
ATOM 2114 O O . PHE A 1 264 ? -40.866 -9.460 19.795 1.00 96.75 264 PHE A O 1
ATOM 2121 N N . THR A 1 265 ? -41.155 -7.296 20.340 1.00 92.50 265 THR A N 1
ATOM 2122 C CA . THR A 1 265 ? -40.705 -6.712 19.066 1.00 92.50 265 THR A CA 1
ATOM 2123 C C . THR A 1 265 ? -39.681 -5.601 19.288 1.00 92.50 265 THR A C 1
ATOM 2125 O O . THR A 1 265 ? -39.257 -4.945 18.341 1.00 92.50 265 THR A O 1
ATOM 2128 N N . GLN A 1 266 ? -39.343 -5.332 20.551 1.00 95.81 266 GLN A N 1
ATOM 2129 C CA . GLN A 1 266 ? -38.386 -4.320 20.958 1.00 95.81 266 GLN A CA 1
ATOM 2130 C C . GLN A 1 266 ? -36.995 -4.668 20.427 1.00 95.81 266 GLN A C 1
ATOM 2132 O O . GLN A 1 266 ? -36.594 -5.832 20.375 1.00 95.81 266 GLN A O 1
ATOM 2137 N N . ALA A 1 267 ? -36.242 -3.638 20.052 1.00 96.19 267 ALA A N 1
ATOM 2138 C CA . ALA A 1 267 ? -34.847 -3.814 19.694 1.00 96.19 267 ALA A CA 1
ATOM 2139 C C . ALA A 1 267 ? -34.057 -4.225 20.940 1.00 96.19 267 ALA A C 1
ATOM 2141 O O . ALA A 1 267 ? -34.307 -3.711 22.031 1.00 96.19 267 ALA A O 1
ATOM 2142 N N . PHE A 1 268 ? -33.066 -5.099 20.790 1.00 96.00 268 PHE A N 1
ATOM 2143 C CA . PHE A 1 268 ? -32.095 -5.325 21.853 1.00 96.00 268 PHE A CA 1
ATOM 2144 C C . PHE A 1 268 ? -30.653 -5.257 21.366 1.00 96.00 268 PHE A C 1
ATOM 2146 O O . PHE A 1 268 ? -30.345 -5.467 20.187 1.00 96.00 268 PHE A O 1
ATOM 2153 N N . VAL A 1 269 ? -29.781 -4.933 22.315 1.00 94.94 269 VAL A N 1
ATOM 2154 C CA . VAL A 1 269 ? -28.342 -4.766 22.146 1.00 94.94 269 VAL A CA 1
ATOM 2155 C C . VAL A 1 269 ? -27.619 -5.602 23.191 1.00 94.94 269 VAL A C 1
ATOM 2157 O O . VAL A 1 269 ? -28.031 -5.641 24.349 1.00 94.94 269 VAL A O 1
ATOM 2160 N N . CYS A 1 270 ? -26.525 -6.249 22.797 1.00 94.12 270 CYS A N 1
ATOM 2161 C CA . CYS A 1 270 ? -25.668 -6.985 23.722 1.00 94.12 270 CYS A CA 1
ATOM 2162 C C . CYS A 1 270 ? -24.194 -6.958 23.298 1.00 94.12 270 CYS A C 1
ATOM 2164 O O . CYS A 1 270 ? -23.848 -6.557 22.180 1.00 94.12 270 CYS A O 1
ATOM 2166 N N . GLN A 1 271 ? -23.318 -7.397 24.204 1.00 93.06 271 GLN A N 1
ATOM 2167 C CA . GLN A 1 271 ? -21.898 -7.572 23.913 1.00 93.06 271 GLN A CA 1
ATOM 2168 C C . GLN A 1 271 ? -21.608 -8.938 23.294 1.00 93.06 271 GLN A C 1
ATOM 2170 O O . GLN A 1 271 ? -22.166 -9.967 23.691 1.00 93.06 271 GLN A O 1
ATOM 2175 N N . ALA A 1 272 ? -20.678 -8.959 22.343 1.00 93.19 272 ALA A N 1
ATOM 2176 C CA . ALA A 1 272 ? -20.193 -10.181 21.727 1.00 93.19 272 ALA A CA 1
ATOM 2177 C C . ALA A 1 272 ? -18.703 -10.094 21.388 1.00 93.19 272 ALA A C 1
ATOM 2179 O O . ALA A 1 272 ? -18.127 -9.030 21.164 1.00 93.19 272 ALA A O 1
ATOM 2180 N N . ARG A 1 273 ? -18.063 -11.262 21.312 1.00 94.44 273 ARG A N 1
ATOM 2181 C CA . ARG A 1 273 ? -16.707 -11.385 20.775 1.00 94.44 273 ARG A CA 1
ATOM 2182 C C . ARG A 1 273 ? -16.755 -11.757 19.301 1.00 94.44 273 ARG A C 1
ATOM 2184 O O . ARG A 1 273 ? -17.589 -12.571 18.907 1.00 94.44 273 ARG A O 1
ATOM 2191 N N . ALA A 1 274 ? -15.807 -11.238 18.522 1.00 96.00 274 ALA A N 1
ATOM 2192 C CA . ALA A 1 274 ? -15.709 -11.519 17.093 1.00 96.00 274 ALA A CA 1
ATOM 2193 C C . ALA A 1 274 ? -15.658 -13.030 16.789 1.00 96.00 274 ALA A C 1
ATOM 2195 O O . ALA A 1 274 ? -16.420 -13.516 15.957 1.00 96.00 274 ALA A O 1
ATOM 2196 N N . ASP A 1 275 ? -14.860 -13.809 17.532 1.00 95.25 275 ASP A N 1
ATOM 2197 C CA . ASP A 1 275 ? -14.763 -15.263 17.335 1.00 95.25 275 ASP A CA 1
ATOM 2198 C C . ASP A 1 275 ? -16.088 -16.000 17.585 1.00 95.25 275 ASP A C 1
ATOM 2200 O O . ASP A 1 275 ? -16.398 -16.972 16.893 1.00 95.25 275 ASP A O 1
ATOM 2204 N N . LEU A 1 276 ? -16.897 -15.531 18.539 1.00 95.12 276 LEU A N 1
ATOM 2205 C CA . LEU A 1 276 ? -18.198 -16.128 18.849 1.00 95.12 276 LEU A CA 1
ATOM 2206 C C . LEU A 1 276 ? -19.249 -15.808 17.784 1.00 95.12 276 LEU A C 1
ATOM 2208 O O . LEU A 1 276 ? -20.063 -16.679 17.478 1.00 95.12 276 LEU A O 1
ATOM 2212 N N . ILE A 1 277 ? -19.203 -14.610 17.197 1.00 96.38 277 ILE A N 1
ATOM 2213 C CA . ILE A 1 277 ? -20.059 -14.220 16.066 1.00 96.38 277 ILE A CA 1
ATOM 2214 C C . ILE A 1 277 ? -19.762 -15.126 14.870 1.00 96.38 277 ILE A C 1
ATOM 2216 O O . ILE A 1 277 ? -20.674 -15.754 14.336 1.00 96.38 277 ILE A O 1
ATOM 2220 N N . VAL A 1 278 ? -18.481 -15.262 14.506 1.00 96.44 278 VAL A N 1
ATOM 2221 C CA . VAL A 1 278 ? -18.047 -16.084 13.365 1.00 96.44 278 VAL A CA 1
ATOM 2222 C C . VAL A 1 278 ? -18.442 -17.550 13.553 1.00 96.44 278 VAL A C 1
ATOM 2224 O O . VAL A 1 278 ? -19.012 -18.162 12.653 1.00 96.44 278 VAL A O 1
ATOM 2227 N N . ARG A 1 279 ? -18.205 -18.120 14.742 1.00 94.88 279 ARG A N 1
ATOM 2228 C CA . ARG A 1 279 ? -18.544 -19.526 15.032 1.00 94.88 279 ARG A CA 1
ATOM 2229 C C . ARG A 1 279 ? -20.047 -19.799 15.069 1.00 94.88 279 ARG A C 1
ATOM 2231 O O . ARG A 1 279 ? -20.454 -20.939 14.860 1.00 94.88 279 ARG A O 1
ATOM 2238 N N . ASN A 1 280 ? -20.870 -18.790 15.357 1.00 94.94 280 ASN A N 1
ATOM 2239 C CA . ASN A 1 280 ? -22.302 -18.956 15.600 1.00 94.94 280 ASN A CA 1
ATOM 2240 C C . ASN A 1 280 ? -23.171 -18.096 14.672 1.00 94.94 280 ASN A C 1
ATOM 2242 O O . ASN A 1 280 ? -24.247 -17.664 15.081 1.00 94.94 280 ASN A O 1
ATOM 2246 N N . GLU A 1 281 ? -22.761 -17.892 13.416 1.00 95.69 281 GLU A N 1
ATOM 2247 C CA . GLU A 1 281 ? -23.470 -17.032 12.452 1.00 95.69 281 GLU A CA 1
ATOM 2248 C C . GLU A 1 281 ? -24.983 -17.336 12.368 1.00 95.69 281 GLU A C 1
ATOM 2250 O O . GLU A 1 281 ? -25.810 -16.427 12.382 1.00 95.69 281 GLU A O 1
ATOM 2255 N N . LYS A 1 282 ? -25.380 -18.618 12.377 1.00 95.88 282 LYS A N 1
ATOM 2256 C CA . LYS A 1 282 ? -26.804 -19.014 12.361 1.00 95.88 282 LYS A CA 1
ATOM 2257 C C . LYS A 1 282 ? -27.583 -18.515 13.585 1.00 95.88 282 LYS A C 1
ATOM 2259 O O . LYS A 1 282 ? -28.763 -18.197 13.473 1.00 95.88 282 LYS A O 1
ATOM 2264 N N . VAL A 1 283 ? -26.938 -18.461 14.750 1.00 95.81 283 VAL A N 1
ATOM 2265 C CA . VAL A 1 283 ? -27.539 -17.934 15.985 1.00 95.81 283 VAL A CA 1
ATOM 2266 C C . VAL A 1 283 ? -27.598 -16.411 15.940 1.00 95.81 283 VAL A C 1
ATOM 2268 O O . VAL A 1 283 ? -28.611 -15.853 16.340 1.00 95.81 283 VAL A O 1
ATOM 2271 N N . VAL A 1 284 ? -26.570 -15.749 15.397 1.00 96.94 284 VAL A N 1
ATOM 2272 C CA . VAL A 1 284 ? -26.581 -14.294 15.147 1.00 96.94 284 VAL A CA 1
ATOM 2273 C C . VAL A 1 284 ? -27.783 -13.920 14.281 1.00 96.94 284 VAL A C 1
ATOM 2275 O O . VAL A 1 284 ? -28.551 -13.037 14.655 1.00 96.94 284 VAL A O 1
ATOM 2278 N N . LYS A 1 285 ? -28.003 -14.651 13.181 1.00 96.81 285 LYS A N 1
ATOM 2279 C CA . LYS A 1 285 ? -29.177 -14.469 12.323 1.00 96.81 285 LYS A CA 1
ATOM 2280 C C . LYS A 1 285 ? -30.486 -14.683 13.093 1.00 96.81 285 LYS A C 1
ATOM 2282 O O . LYS A 1 285 ? -31.351 -13.821 13.059 1.00 96.81 285 LYS A O 1
ATOM 2287 N N . ARG A 1 286 ? -30.613 -15.781 13.849 1.00 96.50 286 ARG A N 1
ATOM 2288 C CA . ARG A 1 286 ? -31.827 -16.042 14.644 1.00 96.50 286 ARG A CA 1
ATOM 2289 C C . ARG A 1 286 ? -32.113 -14.929 15.657 1.00 96.50 286 ARG A C 1
ATOM 2291 O O . ARG A 1 286 ? -33.263 -14.554 15.838 1.00 96.50 286 ARG A O 1
ATOM 2298 N N . LEU A 1 287 ? -31.084 -14.395 16.312 1.00 96.81 287 LEU A N 1
ATOM 2299 C CA . LEU A 1 287 ? -31.236 -13.268 17.232 1.00 96.81 287 LEU A CA 1
ATOM 2300 C C . LEU A 1 287 ? -31.659 -11.993 16.493 1.00 96.81 287 LEU A C 1
ATOM 2302 O O . LEU A 1 287 ? -32.490 -11.246 17.006 1.00 96.81 287 LEU A O 1
ATOM 2306 N N . ARG A 1 288 ? -31.132 -11.759 15.284 1.00 96.81 288 ARG A N 1
ATOM 2307 C CA . ARG A 1 288 ? -31.561 -10.652 14.418 1.00 96.81 288 ARG A CA 1
ATOM 2308 C C . ARG A 1 288 ? -33.043 -10.741 14.070 1.00 96.81 288 ARG A C 1
ATOM 2310 O O . ARG A 1 288 ? -33.715 -9.711 14.124 1.00 96.81 288 ARG A O 1
ATOM 2317 N N . ASP A 1 289 ? -33.531 -11.942 13.767 1.00 96.50 289 ASP A N 1
ATOM 2318 C CA . ASP A 1 289 ? -34.929 -12.190 13.395 1.00 96.50 289 ASP A CA 1
ATOM 2319 C C . ASP A 1 289 ? -35.910 -11.822 14.526 1.00 96.50 289 ASP A C 1
ATOM 2321 O O . ASP A 1 289 ? -37.034 -11.418 14.246 1.00 96.50 289 ASP A O 1
ATOM 2325 N N . VAL A 1 290 ? -35.485 -11.910 15.795 1.00 96.38 290 VAL A N 1
ATOM 2326 C CA . VAL A 1 290 ? -36.346 -11.630 16.964 1.00 96.38 290 VAL A CA 1
ATOM 2327 C C . VAL A 1 290 ? -36.140 -10.253 17.602 1.00 96.38 290 VAL A C 1
ATOM 2329 O O . VAL A 1 290 ? -36.944 -9.867 18.444 1.00 96.38 290 VAL A O 1
ATOM 2332 N N . GLY A 1 291 ? -35.087 -9.504 17.242 1.00 95.31 291 GLY A N 1
ATOM 2333 C CA . GLY A 1 291 ? -34.902 -8.131 17.745 1.00 95.31 291 GLY A CA 1
ATOM 2334 C C . GLY A 1 291 ? -33.464 -7.622 17.903 1.00 95.31 291 GLY A C 1
ATOM 2335 O O . GLY A 1 291 ? -33.281 -6.433 18.185 1.00 95.31 291 GLY A O 1
ATOM 2336 N N . LEU A 1 292 ? -32.428 -8.452 17.710 1.00 97.00 292 LEU A N 1
ATOM 2337 C CA . LEU A 1 292 ? -31.033 -8.005 17.837 1.00 97.00 292 LEU A CA 1
ATOM 2338 C C . LEU A 1 292 ? -30.734 -6.928 16.793 1.00 97.00 292 LEU A C 1
ATOM 2340 O O . LEU A 1 292 ? -30.726 -7.202 15.595 1.00 97.00 292 LEU A O 1
ATOM 2344 N N . SER A 1 293 ? -30.469 -5.711 17.259 1.00 96.25 293 SER A N 1
ATOM 2345 C CA . SER A 1 293 ? -30.332 -4.536 16.391 1.00 96.25 293 SER A CA 1
ATOM 2346 C C . SER A 1 293 ? -28.924 -3.949 16.383 1.00 96.25 293 SER A C 1
ATOM 2348 O O . SER A 1 293 ? -28.546 -3.299 15.407 1.00 96.25 293 SER A O 1
ATOM 2350 N N . ALA A 1 294 ? -28.142 -4.181 17.439 1.00 96.06 294 ALA A N 1
ATOM 2351 C CA . ALA A 1 294 ? -26.742 -3.783 17.499 1.00 96.06 294 ALA A CA 1
ATOM 2352 C C . ALA A 1 294 ? -25.908 -4.747 18.353 1.00 96.06 294 ALA A C 1
ATOM 2354 O O . ALA A 1 294 ? -26.420 -5.355 19.295 1.00 96.06 294 ALA A O 1
ATOM 2355 N N . LEU A 1 295 ? -24.615 -4.848 18.045 1.00 96.38 295 LEU A N 1
ATOM 2356 C CA . LEU A 1 295 ? -23.630 -5.594 18.825 1.00 96.38 295 LEU A CA 1
ATOM 2357 C C . LEU A 1 295 ? -22.481 -4.688 19.265 1.00 96.38 295 LEU A C 1
ATOM 2359 O O . LEU A 1 295 ? -21.895 -3.968 18.456 1.00 96.38 295 LEU A O 1
ATOM 2363 N N . MET A 1 296 ? -22.118 -4.782 20.543 1.00 95.25 296 MET A N 1
ATOM 2364 C CA . MET A 1 296 ? -20.868 -4.231 21.065 1.00 95.25 296 MET A CA 1
ATOM 2365 C C . MET A 1 296 ? -19.761 -5.261 20.897 1.00 95.25 296 MET A C 1
ATOM 2367 O O . MET A 1 296 ? -19.775 -6.304 21.552 1.00 95.25 296 MET A O 1
ATOM 2371 N N . ILE A 1 297 ? -18.809 -4.972 20.013 1.00 96.69 297 ILE A N 1
ATOM 2372 C CA . ILE A 1 297 ? -17.759 -5.916 19.634 1.00 96.69 297 ILE A CA 1
ATOM 2373 C C . ILE A 1 297 ? -16.404 -5.380 20.082 1.00 96.69 297 ILE A C 1
ATOM 2375 O O . ILE A 1 297 ? -15.961 -4.318 19.647 1.00 96.69 297 ILE A O 1
ATOM 2379 N N . GLY A 1 298 ? -15.731 -6.141 20.946 1.00 95.06 298 GLY A N 1
ATOM 2380 C CA . GLY A 1 298 ? -14.335 -5.900 21.318 1.00 95.06 298 GLY A CA 1
ATOM 2381 C C . GLY A 1 298 ? -13.381 -6.398 20.238 1.00 95.06 298 GLY A C 1
ATOM 2382 O O . GLY A 1 298 ? -12.942 -7.550 20.311 1.00 95.06 298 GLY A O 1
ATOM 2383 N N . PHE A 1 299 ? -13.077 -5.540 19.259 1.00 97.38 299 PHE A N 1
ATOM 2384 C CA . PHE A 1 299 ? -12.065 -5.790 18.225 1.00 97.38 299 PHE A CA 1
ATOM 2385 C C . PHE A 1 299 ? -10.643 -5.615 18.768 1.00 97.38 299 PHE A C 1
ATOM 2387 O O . PHE A 1 299 ? -9.743 -6.347 18.364 1.00 97.38 299 PHE A O 1
ATOM 2394 N N . GLU A 1 300 ? -10.473 -4.696 19.723 1.00 96.69 300 GLU A N 1
ATOM 2395 C CA . GLU A 1 300 ? -9.241 -4.336 20.442 1.00 96.69 300 GLU A CA 1
ATOM 2396 C C . GLU A 1 300 ? -8.100 -3.762 19.598 1.00 96.69 300 GLU A C 1
ATOM 2398 O O . GLU A 1 300 ? -7.617 -2.688 19.931 1.00 96.69 300 GLU A O 1
ATOM 2403 N N . SER A 1 301 ? -7.665 -4.442 18.536 1.00 97.12 301 SER A N 1
ATOM 2404 C CA . SER A 1 301 ? -6.554 -4.015 17.679 1.00 97.12 301 SER A CA 1
ATOM 2405 C C . SER A 1 301 ? -6.699 -4.567 16.257 1.00 97.12 301 SER A C 1
ATOM 2407 O O . SER A 1 301 ? -7.255 -5.647 16.044 1.00 97.12 301 SER A O 1
ATOM 2409 N N . GLY A 1 302 ? -6.175 -3.821 15.282 1.00 95.56 302 GLY A N 1
ATOM 2410 C CA . GLY A 1 302 ? -6.017 -4.254 13.892 1.00 95.56 302 GLY A CA 1
ATOM 2411 C C . GLY A 1 302 ? -4.730 -5.020 13.617 1.00 95.56 302 GLY A C 1
ATOM 2412 O O . GLY A 1 302 ? -4.538 -5.469 12.493 1.00 95.56 302 GLY A O 1
ATOM 2413 N N . ASN A 1 303 ? -3.864 -5.202 14.619 1.00 96.62 303 ASN A N 1
ATOM 2414 C CA . ASN A 1 303 ? -2.606 -5.915 14.460 1.00 96.62 303 ASN A CA 1
ATOM 2415 C C . ASN A 1 303 ? -2.592 -7.253 15.221 1.00 96.62 303 ASN A C 1
ATOM 2417 O O . ASN A 1 303 ? -2.852 -7.321 16.426 1.00 96.62 303 ASN A O 1
ATOM 2421 N N . GLN A 1 304 ? -2.218 -8.336 14.530 1.00 96.75 304 GLN A N 1
ATOM 2422 C CA . GLN A 1 304 ? -2.236 -9.682 15.110 1.00 96.75 304 GLN A CA 1
ATOM 2423 C C . GLN A 1 304 ? -1.229 -9.864 16.255 1.00 96.75 304 GLN A C 1
ATOM 2425 O O . GLN A 1 304 ? -1.526 -10.571 17.222 1.00 96.75 304 GLN A O 1
ATOM 2430 N N . ARG A 1 305 ? -0.052 -9.224 16.193 1.00 97.56 305 ARG A N 1
ATOM 2431 C CA . ARG A 1 305 ? 0.944 -9.294 17.273 1.00 97.56 305 ARG A CA 1
ATOM 2432 C C . ARG A 1 305 ? 0.385 -8.684 18.552 1.00 97.56 305 ARG A C 1
ATOM 2434 O O . ARG A 1 305 ? 0.569 -9.266 19.618 1.00 97.56 305 ARG A O 1
ATOM 2441 N N . ILE A 1 306 ? -0.334 -7.567 18.447 1.00 98.06 306 ILE A N 1
ATOM 2442 C CA . ILE A 1 306 ? -0.966 -6.902 19.591 1.00 98.06 306 ILE A CA 1
ATOM 2443 C C . ILE A 1 306 ? -2.117 -7.732 20.162 1.00 98.06 306 ILE A C 1
ATOM 2445 O O . ILE A 1 306 ? -2.165 -7.936 21.376 1.00 98.06 306 ILE A O 1
ATOM 2449 N N . LEU A 1 307 ? -2.984 -8.304 19.319 1.00 97.62 307 LEU A N 1
ATOM 2450 C CA . LEU A 1 307 ? -4.038 -9.230 19.765 1.00 97.62 307 LEU A CA 1
ATOM 2451 C C . LEU A 1 307 ? -3.471 -10.440 20.527 1.00 97.62 307 LEU A C 1
ATOM 2453 O O . LEU A 1 307 ? -4.024 -10.850 21.556 1.00 97.62 307 LEU A O 1
ATOM 2457 N N . ASN A 1 308 ? -2.343 -10.978 20.055 1.00 97.50 308 ASN A N 1
ATOM 2458 C CA . ASN A 1 308 ? -1.615 -12.053 20.725 1.00 97.50 308 ASN A CA 1
ATOM 2459 C C . ASN A 1 308 ? -0.978 -11.559 22.031 1.00 97.50 308 ASN A C 1
ATOM 2461 O O . ASN A 1 308 ? -1.109 -12.218 23.063 1.00 97.50 308 ASN A O 1
ATOM 2465 N N . PHE A 1 309 ? -0.346 -10.379 22.015 1.00 97.38 309 PHE A N 1
ATOM 2466 C CA . PHE A 1 309 ? 0.282 -9.772 23.187 1.00 97.38 309 PHE A CA 1
ATOM 2467 C C . PHE A 1 309 ? -0.716 -9.588 24.323 1.00 97.38 309 PHE A C 1
ATOM 2469 O O . PHE A 1 309 ? -0.373 -9.899 25.457 1.00 97.38 309 PHE A O 1
ATOM 2476 N N . ILE A 1 310 ? -1.942 -9.140 24.045 1.00 96.81 310 ILE A N 1
ATOM 2477 C CA . ILE A 1 310 ? -2.988 -8.961 25.063 1.00 96.81 310 ILE A CA 1
ATOM 2478 C C . ILE A 1 310 ? -3.762 -10.252 25.381 1.00 96.81 310 ILE A C 1
ATOM 2480 O O . ILE A 1 310 ? -4.682 -10.234 26.203 1.00 96.81 310 ILE A O 1
ATOM 2484 N N . ASN A 1 311 ? -3.405 -11.372 24.745 1.00 96.94 311 ASN A N 1
ATOM 2485 C CA . ASN A 1 311 ? -4.077 -12.666 24.850 1.00 96.94 311 ASN A CA 1
ATOM 2486 C C . ASN A 1 311 ? -5.593 -12.577 24.585 1.00 96.94 311 ASN A C 1
ATOM 2488 O O . ASN A 1 311 ? -6.412 -13.128 25.329 1.00 96.94 311 ASN A O 1
ATOM 2492 N N . LYS A 1 312 ? -5.997 -11.829 23.547 1.00 95.06 312 LYS A N 1
ATOM 2493 C CA . LYS A 1 312 ? -7.419 -11.709 23.188 1.00 95.06 312 LYS A CA 1
ATOM 2494 C C . LYS A 1 312 ? -7.968 -13.040 22.681 1.00 95.06 312 LYS A C 1
ATOM 2496 O O . LYS A 1 312 ? -9.116 -13.367 22.987 1.00 95.06 312 LYS A O 1
ATOM 2501 N N . GLY A 1 313 ? -7.152 -13.805 21.952 1.00 92.81 313 GLY A N 1
ATOM 2502 C CA . GLY A 1 313 ? -7.517 -15.096 21.358 1.00 92.81 313 GLY A CA 1
ATOM 2503 C C . GLY A 1 313 ? -8.359 -14.992 20.080 1.00 92.81 313 GLY A C 1
ATOM 2504 O O . GLY A 1 313 ? -8.906 -16.002 19.648 1.00 92.81 313 GLY A O 1
ATOM 2505 N N . THR A 1 314 ? -8.489 -13.791 19.507 1.00 95.50 314 THR A N 1
ATOM 2506 C CA . THR A 1 314 ? -9.097 -13.545 18.191 1.00 95.50 314 THR A CA 1
ATOM 2507 C C . THR A 1 314 ? -8.020 -13.274 17.142 1.00 95.50 314 THR A C 1
ATOM 2509 O O . THR A 1 314 ? -6.888 -12.911 17.481 1.00 95.50 314 THR A O 1
ATOM 2512 N N . THR A 1 315 ? -8.376 -13.422 15.866 1.00 96.62 315 THR A N 1
ATOM 2513 C CA . THR A 1 315 ? -7.547 -12.966 14.744 1.00 96.62 315 THR A CA 1
ATOM 2514 C C . THR A 1 315 ? -8.104 -11.710 14.079 1.00 96.62 315 THR A C 1
ATOM 2516 O O . THR A 1 315 ? -9.300 -11.426 14.172 1.00 96.62 315 THR A O 1
ATOM 2519 N N . VAL A 1 316 ? -7.248 -10.961 13.377 1.00 93.50 316 VAL A N 1
ATOM 2520 C CA . VAL A 1 316 ? -7.674 -9.803 12.566 1.00 93.50 316 VAL A CA 1
ATOM 2521 C C . VAL A 1 316 ? -8.691 -10.230 11.498 1.00 93.50 316 VAL A C 1
ATOM 2523 O O . VAL A 1 316 ? -9.695 -9.556 11.292 1.00 93.50 316 VAL A O 1
ATOM 2526 N N . GLU A 1 317 ? -8.503 -11.402 10.894 1.00 91.06 317 GLU A N 1
ATOM 2527 C CA . GLU A 1 317 ? -9.457 -11.994 9.949 1.00 91.06 317 GLU A CA 1
ATOM 2528 C C . GLU A 1 317 ? -10.817 -12.295 10.601 1.00 91.06 317 GLU A C 1
ATOM 2530 O O . GLU A 1 317 ? -11.861 -11.981 10.038 1.00 91.06 317 GLU A O 1
ATOM 2535 N N . GLN A 1 318 ? -10.836 -12.837 11.826 1.00 96.62 318 GLN A N 1
ATOM 2536 C CA . GLN A 1 318 ? -12.086 -13.042 12.568 1.00 96.62 318 GLN A CA 1
ATOM 2537 C C . GLN A 1 318 ? -12.788 -11.720 12.884 1.00 96.62 318 GLN A C 1
ATOM 2539 O O . GLN A 1 318 ? -14.016 -11.668 12.849 1.00 96.62 318 GLN A O 1
ATOM 2544 N N . ASN A 1 319 ? -12.029 -10.662 13.184 1.00 97.75 319 ASN A N 1
ATOM 2545 C CA . ASN A 1 319 ? -12.575 -9.323 13.387 1.00 97.75 319 ASN A CA 1
ATOM 2546 C C . ASN A 1 319 ? -13.277 -8.821 12.110 1.00 97.75 319 ASN A C 1
ATOM 2548 O O . ASN A 1 319 ? -14.437 -8.417 12.174 1.00 97.75 319 ASN A O 1
ATOM 2552 N N . LEU A 1 320 ? -12.617 -8.922 10.953 1.00 95.62 320 LEU A N 1
ATOM 2553 C CA . LEU A 1 320 ? -13.193 -8.561 9.652 1.00 95.62 320 LEU A CA 1
ATOM 2554 C C . LEU A 1 320 ? -14.440 -9.397 9.331 1.00 95.62 320 LEU A C 1
ATOM 2556 O O . LEU A 1 320 ? -15.511 -8.852 9.065 1.00 95.62 320 LEU A O 1
ATOM 2560 N N . ARG A 1 321 ? -14.351 -10.722 9.478 1.00 95.00 321 ARG A N 1
ATOM 2561 C CA . ARG A 1 321 ? -15.462 -11.643 9.215 1.00 95.00 321 ARG A CA 1
ATOM 2562 C C . ARG A 1 321 ? -16.666 -11.393 10.126 1.00 95.00 321 ARG A C 1
ATOM 2564 O O . ARG A 1 321 ? -17.808 -11.502 9.683 1.00 95.00 321 ARG A O 1
ATOM 2571 N N . ALA A 1 322 ? -16.441 -11.055 11.396 1.00 97.62 322 ALA A N 1
ATOM 2572 C CA . ALA A 1 322 ? -17.518 -10.704 12.319 1.00 97.62 322 ALA A CA 1
ATOM 2573 C C . ALA A 1 322 ? -18.250 -9.427 11.878 1.00 97.62 322 ALA A C 1
ATOM 2575 O O . ALA A 1 322 ? -19.480 -9.385 11.937 1.00 97.62 322 ALA A O 1
ATOM 2576 N N . ALA A 1 323 ? -17.515 -8.418 11.401 1.00 97.69 323 ALA A N 1
ATOM 2577 C CA . ALA A 1 323 ? -18.102 -7.205 10.845 1.00 97.69 323 ALA A CA 1
ATOM 2578 C C . ALA A 1 323 ? -18.919 -7.486 9.575 1.00 97.69 323 ALA A C 1
ATOM 2580 O O . ALA A 1 323 ? -20.062 -7.044 9.479 1.00 97.69 323 ALA A O 1
ATOM 2581 N N . GLU A 1 324 ? -18.393 -8.288 8.645 1.00 96.56 324 GLU A N 1
ATOM 2582 C CA . GLU A 1 324 ? -19.125 -8.708 7.440 1.00 96.56 324 GLU A CA 1
ATOM 2583 C C . GLU A 1 324 ? -20.454 -9.399 7.771 1.00 96.56 324 GLU A C 1
ATOM 2585 O O . GLU A 1 324 ? -21.467 -9.150 7.119 1.00 96.56 324 GLU A O 1
ATOM 2590 N N . ILE A 1 325 ? -20.464 -10.272 8.785 1.00 97.38 325 ILE A N 1
ATOM 2591 C CA . ILE A 1 325 ? -21.678 -10.949 9.257 1.00 97.38 325 ILE A CA 1
ATOM 2592 C C . ILE A 1 325 ? -22.697 -9.931 9.781 1.00 97.38 325 ILE A C 1
ATOM 2594 O O . ILE A 1 325 ? -23.883 -10.041 9.470 1.00 97.38 325 ILE A O 1
ATOM 2598 N N . CYS A 1 326 ? -22.250 -8.942 10.557 1.00 97.69 326 CYS A N 1
ATOM 2599 C CA . CYS A 1 326 ? -23.133 -7.905 11.086 1.00 97.69 326 CYS A CA 1
ATOM 2600 C C . CYS A 1 326 ? -23.750 -7.075 9.953 1.00 97.69 326 CYS A C 1
ATOM 2602 O O . CYS A 1 326 ? -24.975 -6.966 9.881 1.00 97.69 326 CYS A O 1
ATOM 2604 N N . HIS A 1 327 ? -22.927 -6.604 9.012 1.00 96.00 327 HIS A N 1
ATOM 2605 C CA . HIS A 1 327 ? -23.372 -5.845 7.839 1.00 96.00 327 HIS A CA 1
ATOM 2606 C C . HIS A 1 327 ? -24.358 -6.630 6.976 1.00 96.00 327 HIS A C 1
ATOM 2608 O O . HIS A 1 327 ? -25.415 -6.117 6.615 1.00 96.00 327 HIS A O 1
ATOM 2614 N N . ARG A 1 328 ? -24.071 -7.913 6.720 1.00 96.94 328 ARG A N 1
ATOM 2615 C CA . ARG A 1 328 ? -24.943 -8.819 5.953 1.00 96.94 328 ARG A CA 1
ATOM 2616 C C . ARG A 1 328 ? -26.356 -8.913 6.527 1.00 96.94 328 ARG A C 1
ATOM 2618 O O . ARG A 1 328 ? -27.311 -9.023 5.763 1.00 96.94 328 ARG A O 1
ATOM 2625 N N . TYR A 1 329 ? -26.493 -8.904 7.851 1.00 97.06 329 TYR A N 1
ATOM 2626 C CA . TYR A 1 329 ? -27.787 -9.029 8.531 1.00 97.06 329 TYR A CA 1
ATOM 2627 C C . TYR A 1 329 ? -28.363 -7.684 9.007 1.00 97.06 329 TYR A C 1
ATOM 2629 O O . TYR A 1 329 ? -29.397 -7.657 9.682 1.00 97.06 329 TYR A O 1
ATOM 2637 N N . GLY A 1 330 ? -27.722 -6.562 8.659 1.00 95.56 330 GLY A N 1
ATOM 2638 C CA . GLY A 1 330 ? -28.142 -5.224 9.075 1.00 95.56 330 GLY A CA 1
ATOM 2639 C C . GLY A 1 330 ? -28.110 -5.030 10.594 1.00 95.56 330 GLY A C 1
ATOM 2640 O O . GLY A 1 330 ? -29.005 -4.392 11.149 1.00 95.56 330 GLY A O 1
ATOM 2641 N N . ILE A 1 331 ? -27.131 -5.637 11.270 1.00 97.19 331 ILE A N 1
ATOM 2642 C CA . ILE A 1 331 ? -26.865 -5.455 12.701 1.00 97.19 331 ILE A CA 1
ATOM 2643 C C . ILE A 1 331 ? -25.841 -4.331 12.842 1.00 97.19 331 ILE A C 1
ATOM 2645 O O . ILE A 1 331 ? -24.737 -4.445 12.313 1.00 97.19 331 ILE A O 1
ATOM 2649 N N . LYS A 1 332 ? -26.182 -3.278 13.592 1.00 96.69 332 LYS A N 1
ATOM 2650 C CA . LYS A 1 332 ? -25.265 -2.156 13.829 1.00 96.69 332 LYS A CA 1
ATOM 2651 C C . LYS A 1 332 ? -24.074 -2.587 14.695 1.00 96.69 332 LYS A C 1
ATOM 2653 O O . LYS A 1 332 ? -24.222 -3.384 15.623 1.00 96.69 332 LYS A O 1
ATOM 2658 N N . ILE A 1 333 ? -22.903 -2.022 14.446 1.00 97.00 333 ILE A N 1
ATOM 2659 C CA . ILE A 1 333 ? -21.648 -2.322 15.128 1.00 97.00 333 ILE A CA 1
ATOM 2660 C C . ILE A 1 333 ? -21.261 -1.152 16.040 1.00 97.00 333 ILE A C 1
ATOM 2662 O O . ILE A 1 333 ? -20.971 -0.044 15.588 1.00 97.00 333 ILE A O 1
ATOM 2666 N N . PHE A 1 334 ? -21.174 -1.432 17.340 1.00 95.69 334 PHE A N 1
ATOM 2667 C CA . PHE A 1 334 ? -20.456 -0.603 18.304 1.00 95.69 334 PHE A CA 1
ATOM 2668 C C . PHE A 1 334 ? -19.047 -1.184 18.474 1.00 95.69 334 PHE A C 1
ATOM 2670 O O . PHE A 1 334 ? -18.860 -2.221 19.115 1.00 95.69 334 PHE A O 1
ATOM 2677 N N . ALA A 1 335 ? -18.051 -0.554 17.857 1.00 96.50 335 ALA A N 1
ATOM 2678 C CA . ALA A 1 335 ? -16.695 -1.087 17.768 1.00 96.50 335 ALA A CA 1
ATOM 2679 C C . ALA A 1 335 ? -15.822 -0.598 18.926 1.00 96.50 335 ALA A C 1
ATOM 2681 O O . ALA A 1 335 ? -15.390 0.553 18.930 1.00 96.50 335 ALA A O 1
ATOM 2682 N N . ASN A 1 336 ? -15.507 -1.489 19.864 1.00 95.62 336 ASN A N 1
ATOM 2683 C CA . ASN A 1 336 ? -14.550 -1.230 20.935 1.00 95.62 336 ASN A CA 1
ATOM 2684 C C . ASN A 1 336 ? -13.130 -1.592 20.479 1.00 95.62 336 ASN A C 1
ATOM 2686 O O . ASN A 1 336 ? -12.869 -2.726 20.060 1.00 95.62 336 ASN A O 1
ATOM 2690 N N . TYR A 1 337 ? -12.215 -0.627 20.565 1.00 97.31 337 TYR A N 1
ATOM 2691 C CA . TYR A 1 337 ? -10.796 -0.813 20.263 1.00 97.31 337 TYR A CA 1
ATOM 2692 C C . TYR A 1 337 ? -9.909 0.045 21.170 1.00 97.31 337 TYR A C 1
ATOM 2694 O O . TYR A 1 337 ? -10.329 1.073 21.714 1.00 97.31 337 TYR A O 1
ATOM 2702 N N . MET A 1 338 ? -8.673 -0.405 21.357 1.00 96.62 338 MET A N 1
ATOM 2703 C CA . MET A 1 338 ? -7.691 0.210 22.240 1.00 96.62 338 MET A CA 1
ATOM 2704 C C . MET A 1 338 ? -6.518 0.736 21.419 1.00 96.62 338 MET A C 1
ATOM 2706 O O . MET A 1 338 ? -6.089 0.101 20.463 1.00 96.62 338 MET A O 1
ATOM 2710 N N . LEU A 1 339 ? -5.994 1.889 21.817 1.00 97.06 339 LEU A N 1
ATOM 2711 C CA . LEU A 1 339 ? -4.789 2.493 21.261 1.00 97.06 339 LEU A CA 1
ATOM 2712 C C . LEU A 1 339 ? -3.795 2.776 22.393 1.00 97.06 339 LEU A C 1
ATOM 2714 O O . LEU A 1 339 ? -4.198 3.111 23.512 1.00 97.06 339 LEU A O 1
ATOM 2718 N N . GLY A 1 340 ? -2.500 2.683 22.104 1.00 95.62 340 GLY A N 1
ATOM 2719 C CA . GLY A 1 340 ? -1.444 2.935 23.084 1.00 95.62 340 GLY A CA 1
ATOM 2720 C C . GLY A 1 340 ? -1.186 1.755 24.010 1.00 95.62 340 GLY A C 1
ATOM 2721 O O . GLY A 1 340 ? -0.865 1.954 25.184 1.00 95.62 340 GLY A O 1
ATOM 2722 N N . LEU A 1 341 ? -1.367 0.529 23.516 1.00 96.31 341 LEU A N 1
ATOM 2723 C CA . LEU A 1 341 ? -1.014 -0.667 24.276 1.00 96.31 341 LEU A CA 1
ATOM 2724 C C . LEU A 1 341 ? 0.508 -0.721 24.508 1.00 96.31 341 LEU A C 1
ATOM 2726 O O . LEU A 1 341 ? 1.286 -0.249 23.676 1.00 96.31 341 LEU A O 1
ATOM 2730 N N . PRO A 1 342 ? 0.986 -1.311 25.621 1.00 94.19 342 PRO A N 1
ATOM 2731 C CA . PRO A 1 342 ? 2.418 -1.470 25.827 1.00 94.19 342 PRO A CA 1
ATOM 2732 C C . PRO A 1 342 ? 3.047 -2.233 24.658 1.00 94.19 342 PRO A C 1
ATOM 2734 O O . PRO A 1 342 ? 2.513 -3.255 24.230 1.00 94.19 342 PRO A O 1
ATOM 2737 N N . THR A 1 343 ? 4.210 -1.774 24.190 1.00 93.38 343 THR A N 1
ATOM 2738 C CA . THR A 1 343 ? 4.935 -2.300 23.012 1.00 93.38 343 THR A CA 1
ATOM 2739 C C . THR A 1 343 ? 4.304 -2.008 21.650 1.00 93.38 343 THR A C 1
ATOM 2741 O O . THR A 1 343 ? 4.885 -2.425 20.653 1.00 93.38 343 THR A O 1
ATOM 2744 N N . GLU A 1 344 ? 3.151 -1.341 21.583 1.00 95.06 344 GLU A N 1
ATOM 2745 C CA . GLU A 1 344 ? 2.493 -1.016 20.315 1.00 95.06 344 GLU A CA 1
ATOM 2746 C C . GLU A 1 344 ? 3.300 0.018 19.528 1.00 95.06 344 GLU A C 1
ATOM 2748 O O . GLU A 1 344 ? 3.645 1.085 20.042 1.00 95.06 344 GLU A O 1
ATOM 2753 N N . THR A 1 345 ? 3.639 -0.322 18.286 1.00 94.44 345 THR A N 1
ATOM 2754 C CA . THR A 1 345 ? 4.349 0.576 17.380 1.00 94.44 345 THR A CA 1
ATOM 2755 C C . THR A 1 345 ? 3.369 1.481 16.645 1.00 94.44 345 THR A C 1
ATOM 2757 O O . THR A 1 345 ? 2.162 1.237 16.574 1.00 94.44 345 THR A O 1
ATOM 2760 N N . LYS A 1 346 ? 3.903 2.541 16.043 1.00 91.38 346 LYS A N 1
ATOM 2761 C CA . LYS A 1 346 ? 3.131 3.469 15.221 1.00 91.38 346 LYS A CA 1
ATOM 2762 C C . LYS A 1 346 ? 2.397 2.761 14.074 1.00 91.38 346 LYS A C 1
ATOM 2764 O O . LYS A 1 346 ? 1.231 3.049 13.811 1.00 91.38 346 LYS A O 1
ATOM 2769 N N . GLU A 1 347 ? 3.054 1.827 13.400 1.00 86.12 347 GLU A N 1
ATOM 2770 C CA . GLU A 1 347 ? 2.486 1.082 12.278 1.00 86.12 347 GLU A CA 1
ATOM 2771 C C . GLU A 1 347 ? 1.321 0.186 12.725 1.00 86.12 347 GLU A C 1
ATOM 2773 O O . GLU A 1 347 ? 0.340 0.058 11.995 1.00 86.12 347 GLU A O 1
ATOM 2778 N N . GLU A 1 348 ? 1.375 -0.352 13.943 1.00 93.56 348 GLU A N 1
ATOM 2779 C CA . GLU A 1 348 ? 0.326 -1.200 14.526 1.00 93.56 348 GLU A CA 1
ATOM 2780 C C . GLU A 1 348 ? -0.878 -0.386 15.019 1.00 93.56 348 GLU A C 1
ATOM 2782 O O . GLU A 1 348 ? -2.031 -0.804 14.860 1.00 93.56 348 GLU A O 1
ATOM 2787 N N . VAL A 1 349 ? -0.633 0.830 15.523 1.00 95.94 349 VAL A N 1
ATOM 2788 C CA . VAL A 1 349 ? -1.690 1.835 15.713 1.00 95.94 349 VAL A CA 1
ATOM 2789 C C . VAL A 1 349 ? -2.394 2.081 14.378 1.00 95.94 349 VAL A C 1
ATOM 2791 O O . VAL A 1 349 ? -3.625 2.076 14.311 1.00 95.94 349 VAL A O 1
ATOM 2794 N N . PHE A 1 350 ? -1.639 2.239 13.287 1.00 93.19 350 PHE A N 1
ATOM 2795 C CA . PHE A 1 350 ? -2.220 2.430 11.960 1.00 93.19 350 PHE A CA 1
ATOM 2796 C C . PHE A 1 350 ? -2.942 1.200 11.412 1.00 93.19 350 PHE A C 1
ATOM 2798 O O . PHE A 1 350 ? -3.944 1.379 10.721 1.00 93.19 350 PHE A O 1
ATOM 2805 N N . ASP A 1 351 ? -2.509 -0.022 11.727 1.00 91.75 351 ASP A N 1
ATOM 2806 C CA . ASP A 1 351 ? -3.270 -1.237 11.408 1.00 91.75 351 ASP A CA 1
ATOM 2807 C C . ASP A 1 351 ? -4.648 -1.206 12.072 1.00 91.75 351 ASP A C 1
ATOM 2809 O O . ASP A 1 351 ? -5.656 -1.504 11.434 1.00 91.75 351 ASP A O 1
ATOM 2813 N N . THR A 1 352 ? -4.719 -0.759 13.328 1.00 96.06 352 THR A N 1
ATOM 2814 C CA . THR A 1 352 ? -5.990 -0.568 14.040 1.00 96.06 352 THR A CA 1
ATOM 2815 C C . THR A 1 352 ? -6.852 0.509 13.383 1.00 96.06 352 THR A C 1
ATOM 2817 O O . THR A 1 352 ? -8.043 0.293 13.165 1.00 96.06 352 THR A O 1
ATOM 2820 N N . VAL A 1 353 ? -6.261 1.639 12.979 1.00 94.88 353 VAL A N 1
ATOM 2821 C CA . VAL A 1 353 ? -6.971 2.683 12.216 1.00 94.88 353 VAL A CA 1
ATOM 2822 C C . VAL A 1 353 ? -7.522 2.126 10.897 1.00 94.88 353 VAL A C 1
ATOM 2824 O O . VAL A 1 353 ? -8.680 2.382 10.570 1.00 94.88 353 VAL A O 1
ATOM 2827 N N . ARG A 1 354 ? -6.723 1.348 10.153 1.00 88.88 354 ARG A N 1
ATOM 2828 C CA . ARG A 1 354 ? -7.135 0.699 8.897 1.00 88.88 354 ARG A CA 1
ATOM 2829 C C . ARG A 1 354 ? -8.270 -0.298 9.119 1.00 88.88 354 ARG A C 1
ATOM 2831 O O . ARG A 1 354 ? -9.254 -0.235 8.391 1.00 88.88 354 ARG A O 1
ATOM 2838 N N . LEU A 1 355 ? -8.178 -1.150 10.144 1.00 94.44 355 LEU A N 1
ATOM 2839 C CA . LEU A 1 355 ? -9.235 -2.101 10.499 1.00 94.44 355 LEU A CA 1
ATOM 2840 C C . LEU A 1 355 ? -10.569 -1.377 10.733 1.00 94.44 355 LEU A C 1
ATOM 2842 O O . LEU A 1 355 ? -11.577 -1.742 10.139 1.00 94.44 355 LEU A O 1
ATOM 2846 N N . ILE A 1 356 ? -10.581 -0.331 11.565 1.00 96.19 356 ILE A N 1
ATOM 2847 C CA . ILE A 1 356 ? -11.818 0.389 11.905 1.00 96.19 356 ILE A CA 1
ATOM 2848 C C . ILE A 1 356 ? -12.400 1.122 10.692 1.00 96.19 356 ILE A C 1
ATOM 2850 O O . ILE A 1 356 ? -13.613 1.094 10.491 1.00 96.19 356 ILE A O 1
ATOM 2854 N N . ARG A 1 357 ? -11.554 1.730 9.853 1.00 91.69 357 ARG A N 1
ATOM 2855 C CA . ARG A 1 357 ? -11.996 2.370 8.603 1.00 91.69 357 ARG A CA 1
ATOM 2856 C C . ARG A 1 357 ? -12.525 1.375 7.579 1.00 91.69 357 ARG A C 1
ATOM 2858 O O . ARG A 1 357 ? -13.422 1.733 6.830 1.00 91.69 357 ARG A O 1
ATOM 2865 N N . HIS A 1 358 ? -11.994 0.156 7.551 1.00 87.56 358 HIS A N 1
ATOM 2866 C CA . HIS A 1 358 ? -12.500 -0.908 6.692 1.00 87.56 358 HIS A CA 1
ATOM 2867 C C . HIS A 1 358 ? -13.844 -1.445 7.203 1.00 87.56 358 HIS A C 1
ATOM 2869 O O . HIS A 1 358 ? -14.783 -1.593 6.430 1.00 87.56 358 HIS A O 1
ATOM 2875 N N . ILE A 1 359 ? -13.962 -1.681 8.516 1.00 93.31 359 ILE A N 1
ATOM 2876 C CA . ILE A 1 359 ? -15.201 -2.158 9.147 1.00 93.31 359 ILE A CA 1
ATOM 2877 C C . ILE A 1 359 ? -16.326 -1.121 9.034 1.00 93.31 359 ILE A C 1
ATOM 2879 O O . ILE A 1 359 ? -17.482 -1.519 8.926 1.00 93.31 359 ILE A O 1
ATOM 2883 N N . ARG A 1 360 ? -16.008 0.182 9.074 1.00 93.56 360 ARG A N 1
ATOM 2884 C CA . ARG A 1 360 ? -16.977 1.298 9.077 1.00 93.56 360 ARG A CA 1
ATOM 2885 C C . ARG A 1 360 ? -18.129 1.102 10.084 1.00 93.56 360 ARG A C 1
ATOM 2887 O O . ARG A 1 360 ? -19.291 1.084 9.685 1.00 93.56 360 ARG A O 1
ATOM 2894 N N . PRO A 1 361 ? -17.836 0.907 11.382 1.00 94.81 361 PRO A N 1
ATOM 2895 C CA . PRO A 1 361 ? -18.876 0.669 12.380 1.00 94.81 361 PRO A CA 1
ATOM 2896 C C . PRO A 1 361 ? -19.798 1.885 12.558 1.00 94.81 361 PRO A C 1
ATOM 2898 O O . PRO A 1 361 ? -19.354 3.025 12.486 1.00 94.81 361 PRO A O 1
ATOM 2901 N N . GLU A 1 362 ? -21.071 1.671 12.885 1.00 93.25 362 GLU A N 1
ATOM 2902 C CA . GLU A 1 362 ? -22.007 2.771 13.160 1.00 93.25 362 GLU A CA 1
ATOM 2903 C C . GLU A 1 362 ? -21.568 3.618 14.358 1.00 93.25 362 GLU A C 1
ATOM 2905 O O . GLU A 1 362 ? -21.817 4.824 14.390 1.00 93.25 362 GLU A O 1
ATOM 2910 N N . GLN A 1 363 ? -20.912 2.995 15.340 1.00 91.62 363 GLN A N 1
ATOM 2911 C CA . GLN A 1 363 ? -20.399 3.674 16.521 1.00 91.62 363 GLN A CA 1
ATOM 2912 C C . GLN A 1 363 ? -18.958 3.225 16.825 1.00 91.62 363 GLN A C 1
ATOM 2914 O O . GLN A 1 363 ? -18.753 2.208 17.494 1.00 91.62 363 GLN A O 1
ATOM 2919 N N . PRO A 1 364 ? -17.930 3.963 16.368 1.00 94.00 364 PRO A N 1
ATOM 2920 C CA . PRO A 1 364 ? -16.552 3.725 16.788 1.00 94.00 364 PRO A CA 1
ATOM 2921 C C . PRO A 1 364 ? -16.333 4.192 18.237 1.00 94.00 364 PRO A C 1
ATOM 2923 O O . PRO A 1 364 ? -16.674 5.322 18.595 1.00 94.00 364 PRO A O 1
ATOM 2926 N N . SER A 1 365 ? -15.716 3.338 19.054 1.00 93.50 365 SER A N 1
ATOM 2927 C CA . SER A 1 365 ? -15.418 3.570 20.471 1.00 93.50 365 SER A CA 1
ATOM 2928 C C . SER A 1 365 ? -13.922 3.355 20.759 1.00 93.50 365 SER A C 1
ATOM 2930 O O . SER A 1 365 ? -13.514 2.299 21.257 1.00 93.50 365 SER A O 1
ATOM 2932 N N . PRO A 1 366 ? -13.068 4.336 20.399 1.00 95.75 366 PRO A N 1
ATOM 2933 C CA . PRO A 1 366 ? -11.649 4.299 20.728 1.00 95.75 366 PRO A CA 1
ATOM 2934 C C . PRO A 1 366 ? -11.421 4.548 22.219 1.00 95.75 366 PRO A C 1
ATOM 2936 O O . PRO A 1 366 ? -11.978 5.480 22.803 1.00 95.75 366 PRO A O 1
ATOM 2939 N N . SER A 1 367 ? -10.489 3.807 22.808 1.00 94.69 367 SER A N 1
ATOM 2940 C CA . SER A 1 367 ? -9.968 4.071 24.151 1.00 94.69 367 SER A CA 1
ATOM 2941 C C . SER A 1 367 ? -8.443 4.150 24.137 1.00 94.69 367 SER A C 1
ATOM 2943 O O . SER A 1 367 ? -7.784 3.448 23.374 1.00 94.69 367 SER A O 1
ATOM 2945 N N . PHE A 1 368 ? -7.864 5.006 24.984 1.00 95.25 368 PHE A N 1
ATOM 2946 C CA . PHE A 1 368 ? -6.437 4.893 25.297 1.00 95.25 368 PHE A CA 1
ATOM 2947 C C . PHE A 1 368 ? -6.280 3.861 26.398 1.00 95.25 368 PHE A C 1
ATOM 2949 O O . PHE A 1 368 ? -6.959 3.974 27.427 1.00 95.25 368 PHE A O 1
ATOM 2956 N N . PHE A 1 369 ? -5.398 2.886 26.181 1.00 95.75 369 PHE A N 1
ATOM 2957 C CA . PHE A 1 369 ? -5.200 1.785 27.111 1.00 95.75 369 PHE A CA 1
ATOM 2958 C C . PHE A 1 369 ? -4.915 2.303 28.528 1.00 95.75 369 PHE A C 1
ATOM 2960 O O . PHE A 1 369 ? -3.994 3.089 28.759 1.00 95.75 369 PHE A O 1
ATOM 2967 N N . THR A 1 370 ? -5.724 1.845 29.483 1.00 93.25 370 THR A N 1
ATOM 2968 C CA . THR A 1 370 ? -5.564 2.154 30.903 1.00 93.25 370 THR A CA 1
ATOM 2969 C C . THR A 1 370 ? -5.086 0.896 31.633 1.00 93.25 370 THR A C 1
ATOM 2971 O O . THR A 1 370 ? -5.838 -0.084 31.678 1.00 93.25 370 THR A O 1
ATOM 2974 N N . PRO A 1 371 ? -3.896 0.902 32.264 1.00 92.75 371 PRO A N 1
ATOM 2975 C CA . PRO A 1 371 ? -3.476 -0.198 33.127 1.00 92.75 371 PRO A CA 1
ATOM 2976 C C . PRO A 1 371 ? -4.393 -0.241 34.356 1.00 92.75 371 PRO A C 1
ATOM 2978 O O . PRO A 1 371 ? -4.289 0.598 35.244 1.00 92.75 371 PRO A O 1
ATOM 2981 N N . THR A 1 372 ? -5.331 -1.186 34.398 1.00 90.69 372 THR A N 1
ATOM 2982 C CA . THR A 1 372 ? -6.330 -1.276 35.477 1.00 90.69 372 THR A CA 1
ATOM 2983 C C . THR A 1 372 ? -5.809 -2.161 36.618 1.00 90.69 372 THR A C 1
ATOM 2985 O O . THR A 1 372 ? -5.400 -3.287 36.326 1.00 90.69 372 THR A O 1
ATOM 2988 N N . PRO A 1 373 ? -5.838 -1.719 37.893 1.00 89.56 373 PRO A N 1
ATOM 2989 C CA . PRO A 1 373 ? -5.365 -2.515 39.028 1.00 89.56 373 PRO A CA 1
ATOM 2990 C C . PRO A 1 373 ? -5.960 -3.930 39.071 1.00 89.56 373 PRO A C 1
ATOM 2992 O O . PRO A 1 373 ? -7.133 -4.128 38.755 1.00 89.56 373 PRO A O 1
ATOM 2995 N N . GLY A 1 374 ? -5.134 -4.912 39.440 1.00 88.56 374 GLY A N 1
ATOM 2996 C CA . GLY A 1 374 ? -5.514 -6.329 39.500 1.00 88.56 374 GLY A CA 1
ATOM 2997 C C . GLY A 1 374 ? -5.532 -7.060 38.151 1.00 88.56 374 GLY A C 1
ATOM 2998 O O . GLY A 1 374 ? -5.973 -8.207 38.083 1.00 88.56 374 GLY A O 1
ATOM 2999 N N . THR A 1 375 ? -5.072 -6.427 37.068 1.00 94.00 375 THR A N 1
ATOM 3000 C CA . THR A 1 375 ? -4.912 -7.064 35.748 1.00 94.00 375 THR A CA 1
ATOM 3001 C C . THR A 1 375 ? -3.454 -7.420 35.476 1.00 94.00 375 THR A C 1
ATOM 3003 O O . THR A 1 375 ? -2.535 -6.766 35.966 1.00 94.00 375 THR A O 1
ATOM 3006 N N . GLU A 1 376 ? -3.215 -8.423 34.634 1.00 95.81 376 GLU A N 1
ATOM 3007 C CA . GLU A 1 376 ? -1.853 -8.835 34.288 1.00 95.81 376 GLU A CA 1
ATOM 3008 C C . GLU A 1 376 ? -1.075 -7.713 33.575 1.00 95.81 376 GLU A C 1
ATOM 3010 O O . GLU A 1 376 ? 0.122 -7.528 33.810 1.00 95.81 376 GLU A O 1
ATOM 3015 N N . LEU A 1 377 ? -1.740 -6.923 32.721 1.00 95.62 377 LEU A N 1
ATOM 3016 C CA . LEU A 1 377 ? -1.086 -5.778 32.082 1.00 95.62 377 LEU A CA 1
ATOM 3017 C C . LEU A 1 377 ? -0.793 -4.629 33.052 1.00 95.62 377 LEU A C 1
ATOM 3019 O O . LEU A 1 377 ? 0.162 -3.891 32.810 1.00 95.62 377 LEU A O 1
ATOM 3023 N N . TYR A 1 378 ? -1.549 -4.474 34.141 1.00 94.75 378 TYR A N 1
ATOM 3024 C CA . TYR A 1 378 ? -1.180 -3.529 35.195 1.00 94.75 378 TYR A CA 1
ATOM 3025 C C . TYR A 1 378 ? 0.141 -3.932 35.845 1.00 94.75 378 TYR A C 1
ATOM 3027 O O . TYR A 1 378 ? 1.069 -3.123 35.860 1.00 94.75 378 TYR A O 1
ATOM 3035 N N . ASP A 1 379 ? 0.284 -5.196 36.251 1.00 95.06 379 ASP A N 1
ATOM 3036 C CA . ASP A 1 379 ? 1.533 -5.709 36.827 1.00 95.06 379 ASP A CA 1
ATOM 3037 C C . ASP A 1 379 ? 2.701 -5.595 35.839 1.00 95.06 379 ASP A C 1
ATOM 3039 O O . ASP A 1 379 ? 3.822 -5.242 36.213 1.00 95.06 379 ASP A O 1
ATOM 3043 N N . TYR A 1 380 ? 2.448 -5.867 34.553 1.00 96.12 380 TYR A N 1
ATOM 3044 C CA . TYR A 1 380 ? 3.433 -5.696 33.485 1.00 96.12 380 TYR A CA 1
ATOM 3045 C C . TYR A 1 380 ? 3.942 -4.251 33.400 1.00 96.12 380 TYR A C 1
ATOM 3047 O O . TYR A 1 380 ? 5.155 -4.042 33.292 1.00 96.12 380 TYR A O 1
ATOM 3055 N N . CYS A 1 381 ? 3.025 -3.277 33.446 1.00 96.50 381 CYS A N 1
ATOM 3056 C CA . CYS A 1 381 ? 3.346 -1.854 33.378 1.00 96.50 381 CYS A CA 1
ATOM 3057 C C . CYS A 1 381 ? 4.031 -1.367 34.657 1.00 96.50 381 CYS A C 1
ATOM 3059 O O . CYS A 1 381 ? 5.008 -0.628 34.571 1.00 96.50 381 CYS A O 1
ATOM 3061 N N . GLN A 1 382 ? 3.563 -1.805 35.828 1.00 94.44 382 GLN A N 1
ATOM 3062 C CA . GLN A 1 382 ? 4.126 -1.425 37.122 1.00 94.44 382 GLN A CA 1
ATOM 3063 C C . GLN A 1 382 ? 5.567 -1.928 37.277 1.00 94.44 382 GLN A C 1
ATOM 3065 O O . GLN A 1 382 ? 6.454 -1.142 37.595 1.00 94.44 382 GLN A O 1
ATOM 3070 N N . LYS A 1 383 ? 5.839 -3.203 36.955 1.00 96.81 383 LYS A N 1
ATOM 3071 C CA . LYS A 1 383 ? 7.194 -3.795 37.022 1.00 96.81 383 LYS A CA 1
ATOM 3072 C C . LYS A 1 383 ? 8.217 -3.108 36.113 1.00 96.81 383 LYS A C 1
ATOM 3074 O O . LYS A 1 383 ? 9.414 -3.281 36.308 1.00 96.81 383 LYS A O 1
ATOM 3079 N N . ARG A 1 384 ? 7.751 -2.381 35.096 1.00 96.75 384 ARG A N 1
ATOM 3080 C CA . ARG A 1 384 ? 8.576 -1.655 34.119 1.00 96.75 384 ARG A CA 1
ATOM 3081 C C . ARG A 1 384 ? 8.517 -0.140 34.303 1.00 96.75 384 ARG A C 1
ATOM 3083 O O . ARG A 1 384 ? 8.999 0.578 33.436 1.00 96.75 384 ARG A O 1
ATOM 3090 N N . ASP A 1 385 ? 7.906 0.331 35.391 1.00 96.00 385 ASP A N 1
ATOM 3091 C CA . ASP A 1 385 ? 7.742 1.755 35.694 1.00 96.00 385 ASP A CA 1
ATOM 3092 C C . ASP A 1 385 ? 7.102 2.549 34.532 1.00 96.00 385 ASP A C 1
ATOM 3094 O O . ASP A 1 385 ? 7.496 3.668 34.207 1.00 96.00 385 ASP A O 1
ATOM 3098 N N . LEU A 1 386 ? 6.105 1.959 33.860 1.00 96.50 386 LEU A N 1
ATOM 3099 C CA . LEU A 1 386 ? 5.439 2.583 32.711 1.00 96.50 386 LEU A CA 1
ATOM 3100 C C . LEU A 1 386 ? 4.249 3.463 33.103 1.00 96.50 386 LEU A C 1
ATOM 3102 O O . LEU A 1 386 ? 3.848 4.302 32.307 1.00 96.50 386 LEU A O 1
ATOM 3106 N N . ILE A 1 387 ? 3.654 3.283 34.282 1.00 95.88 387 ILE A N 1
ATOM 3107 C CA . ILE A 1 387 ? 2.386 3.930 34.658 1.00 95.88 387 ILE A CA 1
ATOM 3108 C C . ILE A 1 387 ? 2.603 5.426 34.955 1.00 95.88 387 ILE A C 1
ATOM 3110 O O . ILE A 1 387 ? 3.446 5.783 35.772 1.00 95.88 387 ILE A O 1
ATOM 3114 N N . LEU A 1 388 ? 1.827 6.303 34.304 1.00 94.25 388 LEU A N 1
ATOM 3115 C CA . LEU A 1 388 ? 1.816 7.758 34.547 1.00 94.25 388 LEU A CA 1
ATOM 3116 C C . LEU A 1 388 ? 0.656 8.228 35.434 1.00 94.25 388 LEU A C 1
ATOM 3118 O O . LEU A 1 388 ? 0.635 9.387 35.847 1.00 94.25 388 LEU A O 1
ATOM 3122 N N . ILE A 1 389 ? -0.313 7.356 35.707 1.00 91.00 389 ILE A N 1
ATOM 3123 C CA . ILE A 1 389 ? -1.505 7.671 36.498 1.00 91.00 389 ILE A CA 1
ATOM 3124 C C . ILE A 1 389 ? -1.088 7.973 37.944 1.00 91.00 389 ILE A C 1
ATOM 3126 O O . ILE A 1 389 ? -0.495 7.127 38.610 1.00 91.00 389 ILE A O 1
ATOM 3130 N N . LYS A 1 390 ? -1.396 9.187 38.421 1.00 87.38 390 LYS A N 1
ATOM 3131 C CA . LYS A 1 390 ? -1.050 9.661 39.777 1.00 87.38 390 LYS A CA 1
ATOM 3132 C C . LYS A 1 390 ? -2.235 9.712 40.737 1.00 87.38 390 LYS A C 1
ATOM 3134 O O . LYS A 1 390 ? -2.031 9.711 41.946 1.00 87.38 390 LYS A O 1
ATOM 3139 N N . THR A 1 391 ? -3.450 9.795 40.207 1.00 88.69 391 THR A N 1
ATOM 3140 C CA . THR A 1 391 ? -4.690 9.866 40.985 1.00 88.69 391 THR A CA 1
ATOM 3141 C C . THR A 1 391 ? -5.674 8.821 40.479 1.00 88.69 391 THR A C 1
ATOM 3143 O O . THR A 1 391 ? -5.543 8.330 39.354 1.00 88.69 391 THR A O 1
ATOM 3146 N N . TYR A 1 392 ? -6.658 8.467 41.302 1.00 88.00 392 TYR A N 1
ATOM 3147 C CA . TYR A 1 392 ? -7.626 7.426 40.964 1.00 88.00 392 TYR A CA 1
ATOM 3148 C C . TYR A 1 392 ? -8.488 7.801 39.749 1.00 88.00 392 TYR A C 1
ATOM 3150 O O . TYR A 1 392 ? -8.763 6.955 38.901 1.00 88.00 392 TYR A O 1
ATOM 3158 N N . GLU A 1 393 ? -8.806 9.083 39.575 1.00 85.38 393 GLU A N 1
ATOM 3159 C CA . GLU A 1 393 ? -9.584 9.605 38.446 1.00 85.38 393 GLU A CA 1
ATOM 3160 C C . GLU A 1 393 ? -8.903 9.333 37.090 1.00 85.38 393 GLU A C 1
ATOM 3162 O O . GLU A 1 393 ? -9.578 9.150 36.075 1.00 85.38 393 GLU A O 1
ATOM 3167 N N . GLY A 1 394 ? -7.568 9.229 37.070 1.00 85.81 394 GLY A N 1
ATOM 3168 C CA . GLY A 1 394 ? -6.789 8.899 35.872 1.00 85.81 394 GLY A CA 1
ATOM 3169 C C . GLY A 1 394 ? -6.958 7.453 35.382 1.00 85.81 394 GLY A C 1
ATOM 3170 O O . GLY A 1 394 ? -6.518 7.123 34.281 1.00 85.81 394 GLY A O 1
ATOM 3171 N N . TYR A 1 395 ? -7.635 6.580 36.143 1.00 87.50 395 TYR A N 1
ATOM 3172 C CA . TYR A 1 395 ? -8.023 5.239 35.679 1.00 87.50 395 TYR A CA 1
ATOM 3173 C C . TYR A 1 395 ? -9.234 5.242 34.727 1.00 87.50 395 TYR A C 1
ATOM 3175 O O . TYR A 1 395 ? -9.712 4.180 34.318 1.00 87.50 395 TYR A O 1
ATOM 3183 N N . ARG A 1 396 ? -9.735 6.412 34.315 1.00 86.69 396 ARG A N 1
ATOM 3184 C CA . ARG A 1 396 ? -10.759 6.508 33.267 1.00 86.69 396 ARG A CA 1
ATOM 3185 C C . ARG A 1 396 ? -10.261 5.954 31.928 1.00 86.69 396 ARG A C 1
ATOM 3187 O O . ARG A 1 396 ? -9.084 6.030 31.575 1.00 86.69 396 ARG A O 1
ATOM 3194 N N . ARG A 1 397 ? -11.176 5.398 31.131 1.00 85.62 397 ARG A N 1
ATOM 3195 C CA . ARG A 1 397 ? -10.879 4.822 29.801 1.00 85.62 397 ARG A CA 1
ATOM 3196 C C . ARG A 1 397 ? -10.918 5.852 28.663 1.00 85.62 397 ARG A C 1
ATOM 3198 O O . ARG A 1 397 ? -10.800 5.479 27.500 1.00 85.62 397 ARG A O 1
ATOM 3205 N N . SER A 1 398 ? -11.033 7.146 28.974 1.00 84.00 398 SER A N 1
ATOM 3206 C CA . SER A 1 398 ? -11.146 8.190 27.953 1.00 84.00 398 SER A CA 1
ATOM 3207 C C . SER A 1 398 ? -9.887 8.267 27.072 1.00 84.00 398 SER A C 1
ATOM 3209 O O . SER A 1 398 ? -8.766 8.114 27.575 1.00 84.00 398 SER A O 1
ATOM 3211 N N . PRO A 1 399 ? -10.039 8.509 25.758 1.00 89.00 399 PRO A N 1
ATOM 3212 C CA . PRO A 1 399 ? -8.924 8.632 24.824 1.00 89.00 399 PRO A CA 1
ATOM 3213 C C . PRO A 1 399 ? -8.408 10.080 24.768 1.00 89.00 399 PRO A C 1
ATOM 3215 O O . PRO A 1 399 ? -8.343 10.682 23.695 1.00 89.00 399 PRO A O 1
ATOM 3218 N N . THR A 1 400 ? -8.161 10.693 25.930 1.00 87.50 400 THR A N 1
ATOM 3219 C CA . THR A 1 400 ? -7.923 12.147 26.043 1.00 87.50 400 THR A CA 1
ATOM 3220 C C . THR A 1 400 ? -6.675 12.529 26.823 1.00 87.50 400 THR A C 1
ATOM 3222 O O . THR A 1 400 ? -6.286 13.689 26.772 1.00 87.50 400 THR A O 1
ATOM 3225 N N . GLU A 1 401 ? -6.057 11.603 27.554 1.00 89.19 401 GLU A N 1
ATOM 3226 C CA . GLU A 1 401 ? -4.951 11.931 28.454 1.00 89.19 401 GLU A CA 1
ATOM 3227 C C . GLU A 1 401 ? -3.840 10.873 28.456 1.00 89.19 401 GLU A C 1
ATOM 3229 O O . GLU A 1 401 ? -4.120 9.698 28.188 1.00 89.19 401 GLU A O 1
ATOM 3234 N N . PRO A 1 402 ? -2.596 11.269 28.787 1.00 92.44 402 PRO A N 1
ATOM 3235 C CA . PRO A 1 402 ? -1.488 10.342 28.967 1.00 92.44 402 PRO A CA 1
ATOM 3236 C C . PRO A 1 402 ? -1.661 9.381 30.149 1.00 92.44 402 PRO A C 1
ATOM 3238 O O . PRO A 1 402 ? -1.992 9.807 31.252 1.00 92.44 402 PRO A O 1
ATOM 3241 N N . LYS A 1 403 ? -1.370 8.088 29.941 1.00 92.81 403 LYS A N 1
ATOM 3242 C CA . LYS A 1 403 ? -1.523 7.022 30.961 1.00 92.81 403 LYS A CA 1
ATOM 3243 C C . LYS A 1 403 ? -0.283 6.154 31.161 1.00 92.81 403 LYS A C 1
ATOM 3245 O O . LYS A 1 403 ? -0.060 5.632 32.251 1.00 92.81 403 LYS A O 1
ATOM 3250 N N . LEU A 1 404 ? 0.534 6.031 30.123 1.00 95.12 404 LEU A N 1
ATOM 3251 C CA . LEU A 1 404 ? 1.783 5.279 30.071 1.00 95.12 404 LEU A CA 1
ATOM 3252 C C . LEU A 1 404 ? 2.946 6.112 29.512 1.00 95.12 404 LEU A C 1
ATOM 3254 O O . LEU A 1 404 ? 2.747 6.934 28.612 1.00 95.12 404 LEU A O 1
ATOM 3258 N N . LYS A 1 405 ? 4.159 5.851 30.012 1.00 94.62 405 LYS A N 1
ATOM 3259 C CA . LYS A 1 405 ? 5.437 6.349 29.482 1.00 94.62 405 LYS A CA 1
ATOM 3260 C C . LYS A 1 405 ? 5.759 5.691 28.138 1.00 94.62 405 LYS A C 1
ATOM 3262 O O . LYS A 1 405 ? 5.402 4.540 27.905 1.00 94.62 405 LYS A O 1
ATOM 3267 N N . GLY A 1 406 ? 6.484 6.414 27.284 1.00 90.62 406 GLY A N 1
ATOM 3268 C CA . GLY A 1 406 ? 6.969 5.893 25.998 1.00 90.62 406 GLY A CA 1
ATOM 3269 C C . GLY A 1 406 ? 5.905 5.786 24.900 1.00 90.62 406 GLY A C 1
ATOM 3270 O O . GLY A 1 406 ? 6.158 5.148 23.886 1.00 90.62 406 GLY A O 1
ATOM 3271 N N . ILE A 1 407 ? 4.735 6.401 25.095 1.00 94.00 407 ILE A N 1
ATOM 3272 C CA . ILE A 1 407 ? 3.647 6.455 24.114 1.00 94.00 407 ILE A CA 1
ATOM 3273 C C . ILE A 1 407 ? 3.561 7.866 23.523 1.00 94.00 407 ILE A C 1
ATOM 3275 O O . ILE A 1 407 ? 3.556 8.853 24.261 1.00 94.00 407 ILE A O 1
ATOM 3279 N N . ASP A 1 408 ? 3.457 7.959 22.197 1.00 93.62 408 ASP A N 1
ATOM 3280 C CA . ASP A 1 408 ? 3.204 9.218 21.494 1.00 93.62 408 ASP A CA 1
ATOM 3281 C C . ASP A 1 408 ? 1.699 9.530 21.482 1.00 93.62 408 ASP A C 1
ATOM 3283 O O . ASP A 1 408 ? 0.938 9.043 20.646 1.00 93.62 408 ASP A O 1
ATOM 3287 N N . TYR A 1 409 ? 1.248 10.362 22.420 1.00 94.00 409 TYR A N 1
ATOM 3288 C CA . TYR A 1 409 ? -0.165 10.740 22.520 1.00 94.00 409 TYR A CA 1
ATOM 3289 C C . TYR A 1 409 ? -0.637 11.682 21.412 1.00 94.00 409 TYR A C 1
ATOM 3291 O O . TYR A 1 409 ? -1.842 11.736 21.162 1.00 94.00 409 TYR A O 1
ATOM 3299 N N . ASN A 1 410 ? 0.268 12.381 20.721 1.00 93.38 410 ASN A N 1
ATOM 3300 C CA . ASN A 1 410 ? -0.112 13.181 19.558 1.00 93.38 410 ASN A CA 1
ATOM 3301 C C . ASN A 1 410 ? -0.475 12.252 18.395 1.00 93.38 410 ASN A C 1
ATOM 3303 O O . ASN A 1 410 ? -1.520 12.429 17.768 1.00 93.38 410 ASN A O 1
ATOM 3307 N N . LEU A 1 411 ? 0.324 11.199 18.189 1.00 93.25 411 LEU A N 1
ATOM 3308 C CA . LEU A 1 411 ? -0.008 10.116 17.267 1.00 93.25 411 LEU A CA 1
ATOM 3309 C C . LEU A 1 411 ? -1.330 9.434 17.646 1.00 93.25 411 LEU A C 1
ATOM 3311 O O . LEU A 1 411 ? -2.152 9.193 16.766 1.00 93.25 411 LEU A O 1
ATOM 3315 N N . LEU A 1 412 ? -1.572 9.132 18.928 1.00 95.25 412 LEU A N 1
ATOM 3316 C CA . LEU A 1 412 ? -2.826 8.484 19.332 1.00 95.25 412 LEU A CA 1
ATOM 3317 C C . LEU A 1 412 ? -4.049 9.391 19.155 1.00 95.25 412 LEU A C 1
ATOM 3319 O O . LEU A 1 412 ? -5.112 8.913 18.758 1.00 95.25 412 LEU A O 1
ATOM 3323 N N . ALA A 1 413 ? -3.916 10.692 19.431 1.00 94.06 413 ALA A N 1
ATOM 3324 C CA . ALA A 1 413 ? -4.970 11.668 19.174 1.00 94.06 413 ALA A CA 1
ATOM 3325 C C . ALA A 1 413 ? -5.277 11.757 17.672 1.00 94.06 413 ALA A C 1
ATOM 3327 O O . ALA A 1 413 ? -6.444 11.702 17.283 1.00 94.06 413 ALA A O 1
ATOM 3328 N N . TYR A 1 414 ? -4.240 11.796 16.832 1.00 93.62 414 TYR A N 1
ATOM 3329 C CA . TYR A 1 414 ? -4.378 11.700 15.382 1.00 93.62 414 TYR A CA 1
ATOM 3330 C C . TYR A 1 414 ? -5.074 10.398 14.961 1.00 93.62 414 TYR A C 1
ATOM 3332 O O . TYR A 1 414 ? -6.073 10.443 14.249 1.00 93.62 414 TYR A O 1
ATOM 3340 N N . ALA A 1 415 ? -4.613 9.241 15.441 1.00 94.88 415 ALA A N 1
ATOM 3341 C CA . ALA A 1 415 ? -5.171 7.932 15.107 1.00 94.88 415 ALA A CA 1
ATOM 3342 C C . ALA A 1 415 ? -6.647 7.809 15.520 1.00 94.88 415 ALA A C 1
ATOM 3344 O O . ALA A 1 415 ? -7.468 7.289 14.760 1.00 94.88 415 ALA A O 1
ATOM 3345 N N . ARG A 1 416 ? -7.011 8.348 16.691 1.00 94.81 416 ARG A N 1
ATOM 3346 C CA . ARG A 1 416 ? -8.398 8.444 17.159 1.00 94.81 416 ARG A CA 1
ATOM 3347 C C . ARG A 1 416 ? -9.265 9.192 16.151 1.00 94.81 416 ARG A C 1
ATOM 3349 O O . ARG A 1 416 ? -10.296 8.665 15.746 1.00 94.81 416 ARG A O 1
ATOM 3356 N N . GLU A 1 417 ? -8.848 10.381 15.727 1.00 93.38 417 GLU A N 1
ATOM 3357 C CA . GLU A 1 417 ? -9.599 11.172 14.747 1.00 93.38 417 GLU A CA 1
ATOM 3358 C C . GLU A 1 417 ? -9.609 10.510 13.364 1.00 93.38 417 GLU A C 1
ATOM 3360 O O . GLU A 1 417 ? -10.661 10.390 12.737 1.00 93.38 417 GLU A O 1
ATOM 3365 N N . LYS A 1 418 ? -8.468 9.983 12.915 1.00 92.31 418 LYS A N 1
ATOM 3366 C CA . LYS A 1 418 ? -8.324 9.347 11.603 1.00 92.31 418 LYS A CA 1
ATOM 3367 C C . LYS A 1 418 ? -9.157 8.074 11.462 1.00 92.31 418 LYS A C 1
ATOM 3369 O O . LYS A 1 418 ? -9.730 7.828 10.399 1.00 92.31 418 LYS A O 1
ATOM 3374 N N . SER A 1 419 ? -9.268 7.284 12.532 1.00 93.44 419 SER A N 1
ATOM 3375 C CA . SER A 1 419 ? -10.125 6.089 12.576 1.00 93.44 419 SER A CA 1
ATOM 3376 C C . SER A 1 419 ? -11.616 6.413 12.467 1.00 93.44 419 SER A C 1
ATOM 3378 O O . SER A 1 419 ? -12.396 5.537 12.112 1.00 93.44 419 SER A O 1
ATOM 3380 N N . ARG A 1 420 ? -12.011 7.667 12.725 1.00 91.38 420 ARG A N 1
ATOM 3381 C CA . ARG A 1 420 ? -13.398 8.152 12.693 1.00 91.38 420 ARG A CA 1
ATOM 3382 C C . ARG A 1 420 ? -13.694 9.042 11.485 1.00 91.38 420 ARG A C 1
ATOM 3384 O O . ARG A 1 420 ? -14.815 9.519 11.365 1.00 91.38 420 ARG A O 1
ATOM 3391 N N . GLU A 1 421 ? -12.728 9.244 10.585 1.00 89.19 421 GLU A N 1
ATOM 3392 C CA . GLU A 1 421 ? -12.867 10.164 9.447 1.00 89.19 421 GLU A CA 1
ATOM 3393 C C . GLU A 1 421 ? -14.097 9.849 8.580 1.00 89.19 421 GLU A C 1
ATOM 3395 O O . GLU A 1 421 ? -14.814 10.766 8.189 1.00 89.19 421 GLU A O 1
ATOM 3400 N N . TYR A 1 422 ? -14.411 8.564 8.366 1.00 86.31 422 TYR A N 1
ATOM 3401 C CA . TYR A 1 422 ? -15.583 8.159 7.580 1.00 86.31 422 TYR A CA 1
ATOM 3402 C C . TYR A 1 422 ? -16.917 8.609 8.200 1.00 86.31 422 TYR A C 1
ATOM 3404 O O . TYR A 1 422 ? -17.875 8.860 7.478 1.00 86.31 422 TYR A O 1
ATOM 3412 N N . VAL A 1 423 ? -16.987 8.770 9.528 1.00 87.88 423 VAL A N 1
ATOM 3413 C CA . VAL A 1 423 ? -18.182 9.296 10.208 1.00 87.88 423 VAL A CA 1
ATOM 3414 C C . VAL A 1 423 ? -18.406 10.758 9.821 1.00 87.88 423 VAL A C 1
ATOM 3416 O O . VAL A 1 423 ? -19.544 11.210 9.694 1.00 87.88 423 VAL A O 1
ATOM 3419 N N . TYR A 1 424 ? -17.318 11.507 9.618 1.00 87.00 424 TYR A N 1
ATOM 3420 C CA . TYR A 1 424 ? -17.369 12.898 9.171 1.00 87.00 424 TYR A CA 1
ATOM 3421 C C . TYR A 1 424 ? -17.842 12.981 7.721 1.00 87.00 424 TYR A C 1
ATOM 3423 O O . TYR A 1 424 ? -18.640 13.860 7.400 1.00 87.00 424 TYR A O 1
ATOM 3431 N N . ASP A 1 425 ? -17.399 12.048 6.876 1.00 81.62 425 ASP A N 1
ATOM 3432 C CA . ASP A 1 425 ? -17.834 11.926 5.481 1.00 81.62 425 ASP A CA 1
ATOM 3433 C C . ASP A 1 425 ? -19.335 11.655 5.383 1.00 81.62 425 ASP A C 1
ATOM 3435 O O . ASP A 1 425 ? -20.056 12.401 4.719 1.00 81.62 425 ASP A O 1
ATOM 3439 N N . ASP A 1 426 ? -19.816 10.655 6.120 1.00 83.56 426 ASP A N 1
ATOM 3440 C CA . ASP A 1 426 ? -21.224 10.258 6.110 1.00 83.56 426 ASP A CA 1
ATOM 3441 C C . ASP A 1 426 ? -22.118 11.388 6.649 1.00 83.56 426 ASP A C 1
ATOM 3443 O O . ASP A 1 426 ? -23.214 11.639 6.139 1.00 83.56 426 ASP A O 1
ATOM 3447 N N . ARG A 1 427 ? -21.644 12.127 7.662 1.00 84.75 427 ARG A N 1
ATOM 3448 C CA . ARG A 1 427 ? -22.356 13.290 8.207 1.00 84.75 427 ARG A CA 1
ATOM 3449 C C . ARG A 1 427 ? -22.383 14.464 7.229 1.00 84.75 427 ARG A C 1
ATOM 3451 O O . ARG A 1 427 ? -23.436 15.083 7.084 1.00 84.75 427 ARG A O 1
ATOM 3458 N N . LEU A 1 428 ? -21.267 14.763 6.563 1.00 82.81 428 LEU A N 1
ATOM 3459 C CA . LEU A 1 428 ? -21.202 15.797 5.526 1.00 82.81 428 LEU A CA 1
ATOM 3460 C C . LEU A 1 428 ? -22.178 15.489 4.391 1.00 82.81 428 LEU A C 1
ATOM 3462 O O . LEU A 1 428 ? -22.985 16.347 4.044 1.00 82.81 428 LEU A O 1
ATOM 3466 N N . GLN A 1 429 ? -22.172 14.251 3.894 1.00 82.75 429 GLN A N 1
ATOM 3467 C CA . GLN A 1 429 ? -23.069 13.813 2.829 1.00 82.75 429 GLN A CA 1
ATOM 3468 C C . GLN A 1 429 ? -24.545 13.975 3.224 1.00 82.75 429 GLN A C 1
ATOM 3470 O O . GLN A 1 429 ? -25.342 14.491 2.445 1.00 82.75 429 GLN A O 1
ATOM 3475 N N . GLN A 1 430 ? -24.909 13.601 4.455 1.00 82.19 430 GLN A N 1
ATOM 3476 C CA . GLN A 1 430 ? -26.273 13.777 4.968 1.00 82.19 430 GLN A CA 1
ATOM 3477 C C . GLN A 1 430 ? -26.687 15.250 5.062 1.00 82.19 430 GLN A C 1
ATOM 3479 O O . GLN A 1 430 ? -27.812 15.595 4.704 1.00 82.19 430 GLN A O 1
ATOM 3484 N N . LEU A 1 431 ? -25.799 16.118 5.553 1.00 81.25 431 LEU A N 1
ATOM 3485 C CA . LEU A 1 431 ? -26.078 17.550 5.673 1.00 81.25 431 LEU A CA 1
ATOM 3486 C C . LEU A 1 431 ? -26.242 18.202 4.293 1.00 81.25 431 LEU A C 1
ATOM 3488 O O . LEU A 1 431 ? -27.159 18.998 4.106 1.00 81.25 431 LEU A O 1
ATOM 3492 N N . GLU A 1 432 ? -25.411 17.823 3.322 1.00 76.38 432 GLU A N 1
ATOM 3493 C CA . GLU A 1 432 ? -25.450 18.340 1.948 1.00 76.38 432 GLU A CA 1
ATOM 3494 C C . GLU A 1 432 ? -26.686 17.861 1.162 1.00 76.38 432 GLU A C 1
ATOM 3496 O O . GLU A 1 432 ? -27.190 18.590 0.310 1.00 76.38 432 GLU A O 1
ATOM 3501 N N . GLN A 1 433 ? -27.230 16.682 1.479 1.00 75.50 433 GLN A N 1
ATOM 3502 C CA . GLN A 1 433 ? -28.443 16.132 0.853 1.00 75.50 433 GLN A CA 1
ATOM 3503 C C . GLN A 1 433 ? -29.760 16.674 1.443 1.00 75.50 433 GLN A C 1
ATOM 3505 O O . GLN A 1 433 ? -30.825 16.450 0.871 1.00 75.50 433 GLN A O 1
ATOM 3510 N N . SER A 1 434 ? -29.718 17.390 2.572 1.00 69.56 434 SER A N 1
ATOM 3511 C CA . SER A 1 434 ? -30.910 17.767 3.355 1.00 69.56 434 SER A CA 1
ATOM 3512 C C . SER A 1 434 ? -31.675 19.028 2.889 1.00 69.56 434 SER A C 1
ATOM 3514 O O . SER A 1 434 ? -32.579 19.483 3.588 1.00 69.56 434 SER A O 1
ATOM 3516 N N . GLY A 1 435 ? -31.377 19.579 1.704 1.00 61.88 435 GLY A N 1
ATOM 3517 C CA . GLY A 1 435 ? -32.010 20.802 1.174 1.00 61.88 435 GLY A CA 1
ATOM 3518 C C . GLY A 1 435 ? -31.263 22.098 1.548 1.00 61.88 435 GLY A C 1
ATOM 3519 O O . GLY A 1 435 ? -30.105 22.029 1.964 1.00 61.88 435 GLY A O 1
ATOM 3520 N N . PRO A 1 436 ? -31.858 23.301 1.364 1.00 54.78 436 PRO A N 1
ATOM 3521 C CA . PRO A 1 436 ? -31.156 24.566 1.589 1.00 54.78 436 PRO A CA 1
ATOM 3522 C C . PRO A 1 436 ? -30.670 24.678 3.047 1.00 54.78 436 PRO A C 1
ATOM 3524 O O . PRO A 1 436 ? -31.452 24.463 3.978 1.00 54.78 436 PRO A O 1
ATOM 3527 N N . PRO A 1 437 ? -29.382 24.994 3.271 1.00 57.03 437 PRO A N 1
ATOM 3528 C CA . PRO A 1 437 ? -28.760 24.830 4.575 1.00 57.03 437 PRO A CA 1
ATOM 3529 C C . PRO A 1 437 ? -29.270 25.873 5.572 1.00 57.03 437 PRO A C 1
ATOM 3531 O O . PRO A 1 437 ? -29.153 27.078 5.354 1.00 57.03 437 PRO A O 1
ATOM 3534 N N . GLN A 1 438 ? -29.791 25.409 6.710 1.00 66.38 438 GLN A N 1
ATOM 3535 C CA . GLN A 1 438 ? -30.027 26.278 7.863 1.00 66.38 438 GLN A CA 1
ATOM 3536 C C . GLN A 1 438 ? -28.687 26.796 8.430 1.00 66.38 438 GLN A C 1
ATOM 3538 O O . GLN A 1 438 ? -27.671 26.109 8.290 1.00 66.38 438 GLN A O 1
ATOM 3543 N N . PRO A 1 439 ? -28.644 27.956 9.117 1.00 63.56 439 PRO A N 1
ATOM 3544 C CA . PRO A 1 439 ? -27.396 28.547 9.622 1.00 63.56 439 PRO A CA 1
ATOM 3545 C C . PRO A 1 439 ? -26.533 27.591 10.467 1.00 63.56 439 PRO A C 1
ATOM 3547 O O . PRO A 1 439 ? -25.308 27.591 10.344 1.00 63.56 439 PRO A O 1
ATOM 3550 N N . GLY A 1 440 ? -27.161 26.722 11.270 1.00 66.75 440 GLY A N 1
ATOM 3551 C CA . GLY A 1 440 ? -26.463 25.695 12.054 1.00 66.75 440 GLY A CA 1
ATOM 3552 C C . GLY A 1 440 ? -25.772 24.623 11.201 1.00 66.75 440 GLY A C 1
ATOM 3553 O O . GLY A 1 440 ? -24.663 24.201 11.529 1.00 66.75 440 GLY A O 1
ATOM 3554 N N . ASN A 1 441 ? -26.363 24.251 10.061 1.00 76.75 441 ASN A N 1
ATOM 3555 C CA . ASN A 1 441 ? -25.792 23.263 9.140 1.00 76.75 441 ASN A CA 1
ATOM 3556 C C . ASN A 1 441 ? -24.545 23.820 8.441 1.00 76.75 441 ASN A C 1
ATOM 3558 O O . ASN A 1 441 ? -23.580 23.089 8.239 1.00 76.75 441 ASN A O 1
ATOM 3562 N N . VAL A 1 442 ? -24.529 25.118 8.112 1.00 77.62 442 VAL A N 1
ATOM 3563 C CA . VAL A 1 442 ? -23.366 25.767 7.480 1.00 77.62 442 VAL A CA 1
ATOM 3564 C C . VAL A 1 442 ? -22.148 25.731 8.406 1.00 77.62 442 VAL A C 1
ATOM 3566 O O . VAL A 1 442 ? -21.058 25.354 7.970 1.00 77.62 442 VAL A O 1
ATOM 3569 N N . ALA A 1 443 ? -22.331 26.066 9.686 1.00 81.81 443 ALA A N 1
ATOM 3570 C CA . ALA A 1 443 ? -21.256 26.029 10.678 1.00 81.81 443 ALA A CA 1
ATOM 3571 C C . ALA A 1 443 ? -20.729 24.600 10.911 1.00 81.81 443 ALA A C 1
ATOM 3573 O O . ALA A 1 443 ? -19.518 24.392 11.013 1.00 81.81 443 ALA A O 1
ATOM 3574 N N . GLU A 1 444 ? -21.619 23.601 10.948 1.00 82.69 444 GLU A N 1
ATOM 3575 C CA . GLU A 1 444 ? -21.233 22.192 11.096 1.00 82.69 444 GLU A CA 1
ATOM 3576 C C . GLU A 1 444 ? -20.449 21.686 9.872 1.00 82.69 444 GLU A C 1
ATOM 3578 O O . GLU A 1 444 ? -19.379 21.097 10.031 1.00 82.69 444 GLU A O 1
ATOM 3583 N N . ILE A 1 445 ? -20.912 21.987 8.652 1.00 82.56 445 ILE A N 1
ATOM 3584 C CA . ILE A 1 445 ? -20.215 21.634 7.404 1.00 82.56 445 ILE A CA 1
ATOM 3585 C C . ILE A 1 445 ? -18.813 22.256 7.368 1.00 82.56 445 ILE A C 1
ATOM 3587 O O . ILE A 1 445 ? -17.841 21.563 7.063 1.00 82.56 445 ILE A O 1
ATOM 3591 N N . GLN A 1 446 ? -18.682 23.545 7.704 1.00 84.38 446 GLN A N 1
ATOM 3592 C CA . GLN A 1 446 ? -17.381 24.224 7.756 1.00 84.38 446 GLN A CA 1
ATOM 3593 C C . GLN A 1 446 ? -16.438 23.557 8.762 1.00 84.38 446 GLN A C 1
ATOM 3595 O O . GLN A 1 446 ? -15.288 23.268 8.427 1.00 84.38 446 GLN A O 1
ATOM 3600 N N . ARG A 1 447 ? -16.934 23.243 9.964 1.00 88.25 447 ARG A N 1
ATOM 3601 C CA . ARG A 1 447 ? -16.160 22.555 11.003 1.00 88.25 447 ARG A CA 1
ATOM 3602 C C . ARG A 1 447 ? -15.675 21.176 10.547 1.00 88.25 447 ARG A C 1
ATOM 3604 O O . ARG A 1 447 ? -14.507 20.851 10.747 1.00 88.25 447 ARG A O 1
ATOM 3611 N N . LEU A 1 448 ? -16.546 20.369 9.939 1.00 84.69 448 LEU A N 1
ATOM 3612 C CA . LEU A 1 448 ? -16.197 19.024 9.465 1.00 84.69 448 LEU A CA 1
ATOM 3613 C C . LEU A 1 448 ? -15.180 19.074 8.314 1.00 84.69 448 LEU A C 1
ATOM 3615 O O . LEU A 1 448 ? -14.225 18.297 8.302 1.00 84.69 448 LEU A O 1
ATOM 3619 N N . ARG A 1 449 ? -15.329 20.020 7.378 1.00 82.50 449 ARG A N 1
ATOM 3620 C CA . ARG A 1 449 ? -14.355 20.236 6.293 1.00 82.50 449 ARG A CA 1
ATOM 3621 C C . ARG A 1 449 ? -12.987 20.668 6.824 1.00 82.50 449 ARG A C 1
ATOM 3623 O O . ARG A 1 449 ? -11.973 20.169 6.340 1.00 82.50 449 ARG A O 1
ATOM 3630 N N . GLU A 1 450 ? -12.954 21.539 7.831 1.00 85.75 450 GLU A N 1
ATOM 3631 C CA . GLU A 1 450 ? -11.707 21.967 8.472 1.00 85.75 450 GLU A CA 1
ATOM 3632 C C . GLU A 1 450 ? -11.002 20.806 9.184 1.00 85.75 450 GLU A C 1
ATOM 3634 O O . GLU A 1 450 ? -9.810 20.593 8.969 1.00 85.75 450 GLU A O 1
ATOM 3639 N N . LEU A 1 451 ? -11.739 19.998 9.955 1.00 83.06 451 LEU A N 1
ATOM 3640 C CA . LEU A 1 451 ? -11.199 18.796 10.601 1.00 83.06 451 LEU A CA 1
ATOM 3641 C C . LEU A 1 451 ? -10.587 17.830 9.580 1.00 83.06 451 LEU A C 1
ATOM 3643 O O . LEU A 1 451 ? -9.472 17.348 9.773 1.00 83.06 451 LEU A O 1
ATOM 3647 N N . LYS A 1 452 ? -11.268 17.594 8.452 1.00 82.38 452 LYS A N 1
ATOM 3648 C CA . LYS A 1 452 ? -10.726 16.768 7.362 1.00 82.38 452 LYS A CA 1
ATOM 3649 C C . LYS A 1 452 ? -9.461 17.364 6.750 1.00 82.38 452 LYS A C 1
ATOM 3651 O O . LYS A 1 452 ? -8.521 16.631 6.450 1.00 82.38 452 LYS A O 1
ATOM 3656 N N . ARG A 1 453 ? -9.410 18.686 6.561 1.00 77.00 453 ARG A N 1
ATOM 3657 C CA . ARG A 1 453 ? -8.214 19.372 6.052 1.00 77.00 453 ARG A CA 1
ATOM 3658 C C . ARG A 1 453 ? -7.027 19.184 6.997 1.00 77.00 453 ARG A C 1
ATOM 3660 O O . ARG A 1 453 ? -5.942 18.850 6.529 1.00 77.00 453 ARG A O 1
ATOM 3667 N N . GLN A 1 454 ? -7.246 19.347 8.300 1.00 81.19 454 GLN A N 1
ATOM 3668 C CA . GLN A 1 454 ? -6.223 19.139 9.328 1.00 81.19 454 GLN A CA 1
ATOM 3669 C C . GLN A 1 454 ? -5.736 17.687 9.344 1.00 81.19 454 GLN A C 1
ATOM 3671 O O . GLN A 1 454 ? -4.532 17.448 9.296 1.00 81.19 454 GLN A O 1
ATOM 3676 N N . LEU A 1 455 ? -6.653 16.715 9.299 1.00 80.56 455 LEU A N 1
ATOM 3677 C CA . LEU A 1 455 ? -6.305 15.294 9.217 1.00 80.56 455 LEU A CA 1
ATOM 3678 C C . LEU A 1 455 ? -5.433 14.982 7.995 1.00 80.56 455 LEU A C 1
ATOM 3680 O O . LEU A 1 455 ? -4.402 14.336 8.142 1.00 80.56 455 LEU A O 1
ATOM 3684 N N . ARG A 1 456 ? -5.778 15.505 6.811 1.00 74.38 456 ARG A N 1
ATOM 3685 C CA . ARG A 1 456 ? -4.980 15.319 5.584 1.00 74.38 456 ARG A CA 1
ATOM 3686 C C . ARG A 1 456 ? -3.578 15.918 5.674 1.00 74.38 456 ARG A C 1
ATOM 3688 O O . ARG A 1 456 ? -2.633 15.332 5.160 1.00 74.38 456 ARG A O 1
ATOM 3695 N N . GLN A 1 457 ? -3.424 17.073 6.321 1.00 71.75 457 GLN A N 1
ATOM 3696 C CA . GLN A 1 457 ? -2.100 17.663 6.562 1.00 71.75 457 GLN A CA 1
ATOM 3697 C C . GLN A 1 457 ? -1.266 16.785 7.505 1.00 71.75 457 GLN A C 1
ATOM 3699 O O . GLN A 1 457 ? -0.067 16.597 7.294 1.00 71.75 457 GLN A O 1
ATOM 3704 N N . MET A 1 458 ? -1.911 16.212 8.522 1.00 73.94 458 MET A N 1
ATOM 3705 C CA . MET A 1 458 ? -1.273 15.316 9.482 1.00 73.94 458 MET A CA 1
ATOM 3706 C C . MET A 1 458 ? -0.928 13.944 8.880 1.00 73.94 458 MET A C 1
ATOM 3708 O O . MET A 1 458 ? 0.076 13.367 9.292 1.00 73.94 458 MET A O 1
ATOM 3712 N N . ASP A 1 459 ? -1.675 13.449 7.882 1.00 73.88 459 ASP A N 1
ATOM 3713 C CA . ASP A 1 459 ? -1.391 12.177 7.191 1.00 73.88 459 ASP A CA 1
ATOM 3714 C C . ASP A 1 459 ? 0.055 12.131 6.672 1.00 73.88 459 ASP A C 1
ATOM 3716 O O . ASP A 1 459 ? 0.779 11.170 6.931 1.00 73.88 459 ASP A O 1
ATOM 3720 N N . ALA A 1 460 ? 0.504 13.204 6.010 1.00 61.28 460 ALA A N 1
ATOM 3721 C CA . ALA A 1 460 ? 1.868 13.317 5.497 1.00 61.28 460 ALA A CA 1
ATOM 3722 C C . ALA A 1 460 ? 2.908 13.393 6.627 1.00 61.28 460 ALA A C 1
ATOM 3724 O O . ALA A 1 460 ? 3.942 12.731 6.558 1.00 61.28 460 ALA A O 1
ATOM 3725 N N . SER A 1 461 ? 2.621 14.156 7.689 1.00 69.56 461 SER A N 1
ATOM 3726 C CA . SER A 1 461 ? 3.536 14.314 8.829 1.00 69.56 461 SER A CA 1
ATOM 3727 C C . SER A 1 461 ? 3.740 13.013 9.600 1.00 69.56 461 SER A C 1
ATOM 3729 O O . SER A 1 461 ? 4.839 12.750 10.085 1.00 69.56 461 SER A O 1
ATOM 3731 N N . TYR A 1 462 ? 2.689 12.207 9.735 1.00 73.62 462 TYR A N 1
ATOM 3732 C CA . TYR A 1 462 ? 2.758 10.928 10.425 1.00 73.62 462 TYR A CA 1
ATOM 3733 C C . TYR A 1 462 ? 3.019 9.755 9.474 1.00 73.62 462 TYR A C 1
ATOM 3735 O O . TYR A 1 462 ? 3.192 8.635 9.943 1.00 73.62 462 TYR A O 1
ATOM 3743 N N . GLY A 1 463 ? 3.107 9.966 8.158 1.00 66.88 463 GLY A N 1
ATOM 3744 C CA . GLY A 1 463 ? 3.301 8.894 7.178 1.00 66.88 463 GLY A CA 1
ATOM 3745 C C . GLY A 1 463 ? 2.172 7.857 7.199 1.00 66.88 463 GLY A C 1
ATOM 3746 O O . GLY A 1 463 ? 2.430 6.662 7.054 1.00 66.88 463 GLY A O 1
ATOM 3747 N N . TYR A 1 464 ? 0.936 8.291 7.455 1.00 62.12 464 TYR A N 1
ATOM 3748 C CA . TYR A 1 464 ? -0.234 7.428 7.349 1.00 62.12 464 TYR A CA 1
ATOM 3749 C C . TYR A 1 464 ? -0.647 7.321 5.882 1.00 62.12 464 TYR A C 1
ATOM 3751 O O . TYR A 1 464 ? -1.071 8.299 5.268 1.00 62.12 464 TYR A O 1
ATOM 3759 N N . TYR A 1 465 ? -0.561 6.109 5.341 1.00 58.03 465 TYR A N 1
ATOM 3760 C CA . TYR A 1 465 ? -1.036 5.782 4.003 1.00 58.03 465 TYR A CA 1
ATOM 3761 C C . TYR A 1 465 ? -2.231 4.842 4.127 1.00 58.03 465 TYR A C 1
ATOM 3763 O O . TYR A 1 465 ? -2.134 3.752 4.709 1.00 58.03 465 TYR A O 1
ATOM 3771 N N . ASP A 1 466 ? -3.376 5.285 3.611 1.00 51.34 466 ASP A N 1
ATOM 3772 C CA . ASP A 1 466 ? -4.571 4.459 3.562 1.00 51.34 466 ASP A CA 1
ATOM 3773 C C . ASP A 1 466 ? -4.391 3.385 2.480 1.00 51.34 466 ASP A C 1
ATOM 3775 O O . ASP A 1 466 ? -4.567 3.629 1.293 1.00 51.34 466 ASP A O 1
ATOM 3779 N N . ARG A 1 467 ? -3.998 2.175 2.885 1.00 44.69 467 ARG A N 1
ATOM 3780 C CA . ARG A 1 467 ? -3.938 1.022 1.972 1.00 44.69 467 ARG A CA 1
ATOM 3781 C C . ARG A 1 467 ? -5.331 0.497 1.615 1.00 44.69 467 ARG A C 1
ATOM 3783 O O . ARG A 1 467 ? -5.461 -0.268 0.670 1.00 44.69 467 ARG A O 1
ATOM 3790 N N . SER A 1 468 ? -6.383 0.907 2.335 1.00 38.91 468 SER A N 1
ATOM 3791 C CA . SER A 1 468 ? -7.754 0.472 2.049 1.00 38.91 468 SER A CA 1
ATOM 3792 C C . SER A 1 468 ? -8.376 1.192 0.849 1.00 38.91 468 SER A C 1
ATOM 3794 O O . SER A 1 468 ? -9.326 0.671 0.274 1.00 38.91 468 SER A O 1
ATOM 3796 N N . THR A 1 469 ? -7.784 2.293 0.361 1.00 37.09 469 THR A N 1
ATOM 3797 C CA . THR A 1 469 ? -8.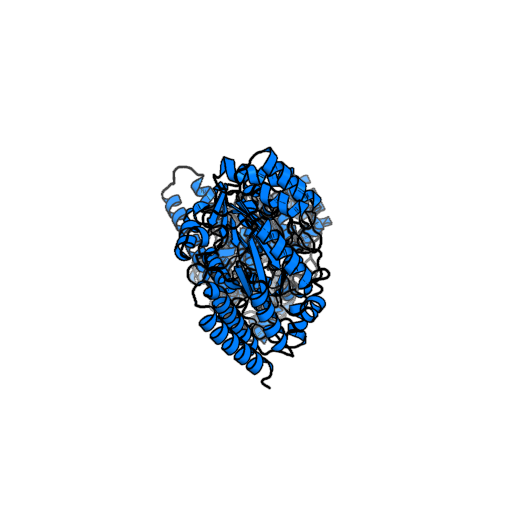123 2.845 -0.966 1.00 37.09 469 THR A CA 1
ATOM 3798 C C . THR A 1 469 ? -7.651 1.975 -2.135 1.00 37.09 469 THR A C 1
ATOM 3800 O O . THR A 1 469 ? -8.046 2.232 -3.267 1.00 37.09 469 THR A O 1
ATOM 3803 N N . VAL A 1 470 ? -6.902 0.894 -1.885 1.00 39.78 470 VAL A N 1
ATOM 3804 C CA . VAL A 1 470 ? -6.703 -0.166 -2.888 1.00 39.78 470 VAL A CA 1
ATOM 3805 C C . VAL A 1 470 ? -8.000 -0.977 -3.095 1.00 39.78 470 VAL A C 1
ATOM 3807 O O . VAL A 1 470 ? -8.198 -1.544 -4.162 1.00 39.78 470 VAL A O 1
ATOM 3810 N N . ALA A 1 471 ? -8.943 -0.962 -2.139 1.00 32.53 471 ALA A N 1
ATOM 3811 C CA . ALA A 1 471 ? -10.186 -1.743 -2.188 1.00 32.53 471 ALA A CA 1
ATOM 3812 C C . ALA A 1 471 ? -11.394 -1.035 -2.847 1.00 32.53 471 ALA A C 1
ATOM 3814 O O . ALA A 1 471 ? -12.489 -1.592 -2.860 1.00 32.53 471 ALA A O 1
ATOM 3815 N N . THR A 1 472 ? -11.231 0.153 -3.443 1.00 37.41 472 THR A N 1
ATOM 3816 C CA . THR A 1 472 ? -12.258 0.756 -4.324 1.00 37.41 472 THR A CA 1
ATOM 3817 C C . THR A 1 472 ? -11.678 1.112 -5.691 1.00 37.41 472 THR A C 1
ATOM 3819 O O . THR A 1 472 ? -11.779 2.245 -6.155 1.00 37.41 472 THR A O 1
ATOM 3822 N N . GLN A 1 473 ? -11.060 0.133 -6.353 1.00 48.03 473 GLN A N 1
ATOM 3823 C CA . GLN A 1 473 ? -10.644 0.232 -7.758 1.00 48.03 473 GLN A CA 1
ATOM 3824 C C . GLN A 1 473 ? -11.827 0.190 -8.756 1.00 48.03 473 GLN A C 1
ATOM 3826 O O . GLN A 1 473 ? -11.673 0.506 -9.931 1.00 48.03 473 GLN A O 1
ATOM 3831 N N . THR A 1 474 ? -13.053 -0.073 -8.291 1.00 44.38 474 THR A N 1
ATOM 3832 C CA . THR A 1 474 ? -14.287 -0.134 -9.100 1.00 44.38 474 THR A CA 1
ATOM 3833 C C . THR A 1 474 ? -14.847 1.221 -9.576 1.00 44.38 474 THR A C 1
ATOM 3835 O O . THR A 1 474 ? -15.891 1.248 -10.224 1.00 44.38 474 THR A O 1
ATOM 3838 N N . GLN A 1 475 ? -14.181 2.352 -9.299 1.00 61.53 475 GLN A N 1
ATOM 3839 C CA . GLN A 1 475 ? -14.606 3.699 -9.742 1.00 61.53 475 GLN A CA 1
ATOM 3840 C C . GLN A 1 475 ? -13.583 4.458 -10.608 1.00 61.53 475 GLN A C 1
ATOM 3842 O O . GLN A 1 475 ? -13.829 5.621 -10.950 1.00 61.53 475 GLN A O 1
ATOM 3847 N N . ILE A 1 476 ? -12.449 3.852 -10.975 1.00 81.25 476 ILE A N 1
ATOM 3848 C CA . ILE A 1 476 ? -11.445 4.515 -11.821 1.00 81.25 476 ILE A CA 1
ATOM 3849 C C . ILE A 1 476 ? -12.015 4.669 -13.238 1.00 81.25 476 ILE A C 1
ATOM 3851 O O . ILE A 1 476 ? -12.312 3.683 -13.901 1.00 81.25 476 ILE A O 1
ATOM 3855 N N . LYS A 1 477 ? -12.162 5.915 -13.696 1.00 88.38 477 LYS A N 1
ATOM 3856 C CA . LYS A 1 477 ? -12.527 6.278 -15.072 1.00 88.38 477 LYS A CA 1
ATOM 3857 C C . LYS A 1 477 ? -11.443 7.097 -15.759 1.00 88.38 477 LYS A C 1
ATOM 3859 O O . LYS A 1 477 ? -11.188 6.862 -16.930 1.00 88.38 477 LYS A O 1
ATOM 3864 N N . ARG A 1 478 ? -10.806 8.033 -15.045 1.00 94.38 478 ARG A N 1
ATOM 3865 C CA . ARG A 1 478 ? -9.729 8.883 -15.582 1.00 94.38 478 ARG A CA 1
ATOM 3866 C C . ARG A 1 478 ? -8.357 8.327 -15.228 1.00 94.38 478 ARG A C 1
ATOM 3868 O O . ARG A 1 478 ? -8.006 8.288 -14.043 1.00 94.38 478 ARG A O 1
ATOM 3875 N N . VAL A 1 479 ? -7.580 7.946 -16.238 1.00 97.31 479 VAL A N 1
ATOM 3876 C CA . VAL A 1 479 ? -6.219 7.423 -16.071 1.00 97.31 479 VAL A CA 1
ATOM 3877 C C . VAL A 1 479 ? -5.231 8.313 -16.812 1.00 97.31 479 VAL A C 1
ATOM 3879 O O . VAL A 1 479 ? -5.405 8.647 -17.983 1.00 97.31 479 VAL A O 1
ATOM 3882 N N . LEU A 1 480 ? -4.165 8.680 -16.113 1.00 98.06 480 LEU A N 1
ATOM 3883 C CA . LEU A 1 480 ? -3.060 9.446 -16.661 1.00 98.06 480 LEU A CA 1
ATOM 3884 C C . LEU A 1 480 ? -1.827 8.552 -16.795 1.00 98.06 480 LEU A C 1
ATOM 3886 O O . LEU A 1 480 ? -1.339 8.004 -15.809 1.00 98.06 480 LEU A O 1
ATOM 3890 N N . LEU A 1 481 ? -1.293 8.442 -18.005 1.00 98.38 481 LEU A N 1
ATOM 3891 C CA . LEU A 1 481 ? -0.017 7.785 -18.265 1.00 98.38 481 LEU A CA 1
ATOM 3892 C C . LEU A 1 481 ? 1.076 8.848 -18.377 1.00 98.38 481 LEU A C 1
ATOM 3894 O O . LEU A 1 481 ? 0.893 9.854 -19.061 1.00 98.38 481 LEU A O 1
ATOM 3898 N N . ILE A 1 482 ? 2.212 8.650 -17.712 1.00 97.75 482 ILE A N 1
ATOM 3899 C CA . ILE A 1 482 ? 3.310 9.622 -17.705 1.00 97.75 482 ILE A CA 1
ATOM 3900 C C . ILE A 1 482 ? 4.597 8.946 -18.164 1.00 97.75 482 ILE A C 1
ATOM 3902 O O . ILE A 1 482 ? 5.094 8.047 -17.482 1.00 97.75 482 ILE A O 1
ATOM 3906 N N . ASN A 1 483 ? 5.179 9.436 -19.262 1.00 95.81 483 ASN A N 1
ATOM 3907 C CA . ASN A 1 483 ? 6.597 9.210 -19.529 1.00 95.81 483 ASN A CA 1
ATOM 3908 C C . ASN A 1 483 ? 7.382 10.234 -18.704 1.00 95.81 483 ASN A C 1
ATOM 3910 O O . ASN A 1 483 ? 7.312 11.441 -18.962 1.00 95.81 483 ASN A O 1
ATOM 3914 N N . THR A 1 484 ? 8.042 9.777 -17.643 1.00 93.62 484 THR A N 1
ATOM 3915 C CA . THR A 1 484 ? 8.644 10.678 -16.654 1.00 93.62 484 THR A CA 1
ATOM 3916 C C . THR A 1 484 ? 9.799 11.480 -17.269 1.00 93.62 484 THR A C 1
ATOM 3918 O O . THR A 1 484 ? 10.638 10.907 -17.968 1.00 93.62 484 THR A O 1
ATOM 3921 N N . PRO A 1 485 ? 9.865 12.803 -17.016 1.00 91.38 485 PRO A N 1
ATOM 3922 C CA . PRO A 1 485 ? 10.800 13.694 -17.701 1.00 91.38 485 PRO A CA 1
ATOM 3923 C C . PRO A 1 485 ? 12.252 13.492 -17.243 1.00 91.38 485 PRO A C 1
ATOM 3925 O O . PRO A 1 485 ? 12.574 13.556 -16.048 1.00 91.38 485 PRO A O 1
ATOM 3928 N N . THR A 1 486 ? 13.140 13.329 -18.221 1.00 89.12 486 THR A N 1
ATOM 3929 C CA . THR A 1 486 ? 14.595 13.190 -18.075 1.00 89.12 486 THR A CA 1
ATOM 3930 C C . THR A 1 486 ? 15.380 14.329 -18.728 1.00 89.12 486 THR A C 1
ATOM 3932 O O . THR A 1 486 ? 16.521 14.568 -18.336 1.00 89.12 486 THR A O 1
ATOM 3935 N N . ALA A 1 487 ? 14.756 15.103 -19.624 1.00 81.44 487 ALA A N 1
ATOM 3936 C CA . ALA A 1 487 ? 15.385 16.175 -20.403 1.00 81.44 487 ALA A CA 1
ATOM 3937 C C . ALA A 1 487 ? 16.290 17.147 -19.609 1.00 81.44 487 ALA A C 1
ATOM 3939 O O . ALA A 1 487 ? 17.326 17.562 -20.127 1.00 81.44 487 ALA A O 1
ATOM 3940 N N . GLU A 1 488 ? 15.940 17.496 -18.364 1.00 83.62 488 GLU A N 1
ATOM 3941 C CA . GLU A 1 488 ? 16.715 18.423 -17.513 1.00 83.62 488 GLU A CA 1
ATOM 3942 C C . GLU A 1 488 ? 18.118 17.904 -17.143 1.00 83.62 488 GLU A C 1
ATOM 3944 O O . GLU A 1 488 ? 19.023 18.705 -16.932 1.00 83.62 488 GLU A O 1
ATOM 3949 N N . ASP A 1 489 ? 18.309 16.582 -17.092 1.00 78.69 489 ASP A N 1
ATOM 3950 C CA . ASP A 1 489 ? 19.530 15.941 -16.578 1.00 78.69 489 ASP A CA 1
ATOM 3951 C C . ASP A 1 489 ? 20.189 15.000 -17.605 1.00 78.69 489 ASP A C 1
ATOM 3953 O O . ASP A 1 489 ? 21.017 14.158 -17.248 1.00 78.69 489 ASP A O 1
ATOM 3957 N N . GLY A 1 490 ? 19.787 15.099 -18.873 1.00 82.94 490 GLY A N 1
ATOM 3958 C CA . GLY A 1 490 ? 20.175 14.177 -19.940 1.00 82.94 490 GLY A CA 1
ATOM 3959 C C . GLY A 1 490 ? 19.073 13.170 -20.270 1.00 82.94 490 GLY A C 1
ATOM 3960 O O . GLY A 1 490 ? 18.509 12.524 -19.388 1.00 82.94 490 GLY A O 1
ATOM 3961 N N . TYR A 1 491 ? 18.779 13.052 -21.566 1.00 89.06 491 TYR A N 1
ATOM 3962 C CA . TYR A 1 491 ? 17.702 12.216 -22.091 1.00 89.06 491 TYR A CA 1
ATOM 3963 C C . TYR A 1 491 ? 17.975 10.730 -21.856 1.00 89.06 491 TYR A C 1
ATOM 3965 O O . TYR A 1 491 ? 19.095 10.265 -22.060 1.00 89.06 491 TYR A O 1
ATOM 3973 N N . VAL A 1 492 ? 16.929 9.971 -21.536 1.00 91.88 492 VAL A N 1
ATOM 3974 C CA . VAL A 1 492 ? 16.965 8.505 -21.478 1.00 91.88 492 VAL A CA 1
ATOM 3975 C C . VAL A 1 492 ? 15.973 7.933 -22.480 1.00 91.88 492 VAL A C 1
ATOM 3977 O O . VAL A 1 492 ? 14.780 8.214 -22.432 1.00 91.88 492 VAL A O 1
ATOM 3980 N N . SER A 1 493 ? 16.457 7.074 -23.376 1.00 91.81 493 SER A N 1
ATOM 3981 C CA . SER A 1 493 ? 15.588 6.332 -24.287 1.00 91.81 493 SER A CA 1
ATOM 3982 C C . SER A 1 493 ? 15.147 5.030 -23.624 1.00 91.81 493 SER A C 1
ATOM 3984 O O . SER A 1 493 ? 15.897 4.053 -23.604 1.00 91.81 493 SER A O 1
ATOM 3986 N N . ARG A 1 494 ? 13.928 5.012 -23.078 1.00 91.88 494 ARG A N 1
ATOM 3987 C CA . ARG A 1 494 ? 13.403 3.901 -22.261 1.00 91.88 494 ARG A CA 1
ATOM 3988 C C . ARG A 1 494 ? 13.212 2.595 -23.035 1.00 91.88 494 ARG A C 1
ATOM 3990 O O . ARG A 1 494 ? 13.407 1.530 -22.472 1.00 91.88 494 ARG A O 1
ATOM 3997 N N . GLU A 1 495 ? 12.912 2.669 -24.331 1.00 87.81 495 GLU A N 1
ATOM 3998 C CA . GLU A 1 495 ? 12.686 1.493 -25.197 1.00 87.81 495 GLU A CA 1
ATOM 3999 C C . GLU A 1 495 ? 13.965 0.760 -25.631 1.00 87.81 495 GLU A C 1
ATOM 4001 O O . GLU A 1 495 ? 13.920 -0.291 -26.278 1.00 87.81 495 GLU A O 1
ATOM 4006 N N . MET A 1 496 ? 15.127 1.345 -25.351 1.00 91.31 496 MET A N 1
ATOM 4007 C CA . MET A 1 496 ? 16.420 0.748 -25.672 1.00 91.31 496 MET A CA 1
ATOM 4008 C C . MET A 1 496 ? 16.837 -0.227 -24.566 1.00 91.31 496 MET A C 1
ATOM 4010 O O . MET A 1 496 ? 16.237 -0.265 -23.490 1.00 91.31 496 MET A O 1
ATOM 4014 N N . ALA A 1 497 ? 17.857 -1.046 -24.842 1.00 92.69 497 ALA A N 1
ATOM 4015 C CA . ALA A 1 497 ? 18.337 -2.073 -23.912 1.00 92.69 497 ALA A CA 1
ATOM 4016 C C . ALA A 1 497 ? 17.203 -2.992 -23.408 1.00 92.69 497 ALA A C 1
ATOM 4018 O O . ALA A 1 497 ? 17.081 -3.271 -22.217 1.00 92.69 497 ALA A O 1
ATOM 4019 N N . GLY A 1 498 ? 16.333 -3.431 -24.323 1.00 90.12 498 GLY A N 1
ATOM 4020 C CA . GLY A 1 498 ? 15.204 -4.303 -23.999 1.00 90.12 498 GLY A CA 1
ATOM 4021 C C . GLY A 1 498 ? 14.133 -3.664 -23.112 1.00 90.12 498 GLY A C 1
ATOM 4022 O O . GLY A 1 498 ? 13.330 -4.402 -22.561 1.00 90.12 498 GLY A O 1
ATOM 4023 N N . GLY A 1 499 ? 14.112 -2.335 -22.955 1.00 92.50 499 GLY A N 1
ATOM 4024 C CA . GLY A 1 499 ? 13.169 -1.638 -22.075 1.00 92.50 499 GLY A CA 1
ATOM 4025 C C . GLY A 1 499 ? 13.758 -1.181 -20.737 1.00 92.50 499 GLY A C 1
ATOM 4026 O O . GLY A 1 499 ? 13.070 -0.538 -19.944 1.00 92.50 499 GLY A O 1
ATOM 4027 N N . LEU A 1 500 ? 15.029 -1.498 -20.464 1.00 95.06 500 LEU A N 1
ATOM 4028 C CA . LEU A 1 500 ? 15.712 -1.076 -19.235 1.00 95.06 500 LEU A CA 1
ATOM 4029 C C . LEU A 1 500 ? 16.195 0.380 -19.293 1.00 95.06 500 LEU A C 1
ATOM 4031 O O . LEU A 1 500 ? 16.493 0.959 -18.249 1.00 95.06 500 LEU A O 1
ATOM 4035 N N . GLY A 1 501 ? 16.219 0.982 -20.483 1.00 93.50 501 GLY A N 1
ATOM 4036 C CA . GLY A 1 501 ? 16.668 2.348 -20.721 1.00 93.50 501 GLY A CA 1
ATOM 4037 C C . GLY A 1 501 ? 18.138 2.448 -21.124 1.00 93.50 501 GLY A C 1
ATOM 4038 O O . GLY A 1 501 ? 18.972 1.626 -20.751 1.00 93.50 501 GLY A O 1
ATOM 4039 N N . PHE A 1 502 ? 18.445 3.478 -21.908 1.00 92.69 502 PHE A N 1
ATOM 4040 C CA . PHE A 1 502 ? 19.778 3.761 -22.440 1.00 92.69 502 PHE A CA 1
ATOM 4041 C C . PHE A 1 502 ? 20.014 5.274 -22.474 1.00 92.69 502 PHE A C 1
ATOM 4043 O O . PHE A 1 502 ? 19.074 6.031 -22.748 1.00 92.69 502 PHE A O 1
ATOM 4050 N N . ASP A 1 503 ? 21.248 5.713 -22.219 1.00 90.75 503 ASP A N 1
ATOM 4051 C CA . ASP A 1 503 ? 21.587 7.138 -22.266 1.00 90.75 503 ASP A CA 1
ATOM 4052 C C . ASP A 1 503 ? 21.403 7.677 -23.688 1.00 90.75 503 ASP A C 1
ATOM 4054 O O . ASP A 1 503 ? 21.875 7.101 -24.670 1.00 90.75 503 ASP A O 1
ATOM 4058 N N . SER A 1 504 ? 20.704 8.800 -23.804 1.00 89.25 504 SER A N 1
ATOM 4059 C CA . SER A 1 504 ? 20.308 9.390 -25.076 1.00 89.25 504 SER A CA 1
ATOM 4060 C C . SER A 1 504 ? 20.657 10.880 -25.149 1.00 89.25 504 SER A C 1
ATOM 4062 O O . SER A 1 504 ? 21.344 11.450 -24.303 1.00 89.25 504 SER A O 1
ATOM 4064 N N . SER A 1 505 ? 20.198 11.540 -26.209 1.00 87.62 505 SER A N 1
ATOM 4065 C CA . SER A 1 505 ? 20.357 12.975 -26.423 1.00 87.62 505 SER A CA 1
ATOM 4066 C C . SER A 1 505 ? 19.100 13.572 -27.047 1.00 87.62 505 SER A C 1
ATOM 4068 O O . SER A 1 505 ? 18.265 12.850 -27.585 1.00 87.62 505 SER A O 1
ATOM 4070 N N . ALA A 1 506 ? 19.023 14.902 -27.107 1.00 84.19 506 ALA A N 1
ATOM 4071 C CA . ALA A 1 506 ? 17.946 15.612 -27.803 1.00 84.19 506 ALA A CA 1
ATOM 4072 C C . ALA A 1 506 ? 17.825 15.258 -29.304 1.00 84.19 506 ALA A C 1
ATOM 4074 O O . ALA A 1 506 ? 16.854 15.629 -29.955 1.00 84.19 506 ALA A O 1
ATOM 4075 N N . ARG A 1 507 ? 18.819 14.563 -29.882 1.00 86.06 507 ARG A N 1
ATOM 4076 C CA . ARG A 1 507 ? 18.798 14.080 -31.273 1.00 86.06 507 ARG A CA 1
ATOM 4077 C C . ARG A 1 507 ? 18.183 12.685 -31.422 1.00 86.06 507 ARG A C 1
ATOM 4079 O O . ARG A 1 507 ? 17.982 12.250 -32.553 1.00 86.06 507 ARG A O 1
ATOM 4086 N N . MET A 1 508 ? 17.922 11.994 -30.313 1.00 91.06 508 MET A N 1
ATOM 4087 C CA . MET A 1 508 ? 17.307 10.671 -30.266 1.00 91.06 508 MET A CA 1
ATOM 4088 C C . MET A 1 508 ? 16.228 10.646 -29.176 1.00 91.06 508 MET A C 1
ATOM 4090 O O . MET A 1 508 ? 16.494 10.352 -28.013 1.00 91.06 508 MET A O 1
ATOM 4094 N N . ILE A 1 509 ? 15.000 10.963 -29.568 1.00 92.69 509 ILE A N 1
ATOM 4095 C CA . ILE A 1 509 ? 13.825 10.920 -28.694 1.00 92.69 509 ILE A CA 1
ATOM 4096 C C . ILE A 1 509 ? 12.827 10.004 -29.388 1.00 92.69 509 ILE A C 1
ATOM 4098 O O . ILE A 1 509 ? 12.337 10.336 -30.468 1.00 92.69 509 ILE A O 1
ATOM 4102 N N . LEU A 1 510 ? 12.591 8.831 -28.808 1.00 94.62 510 LEU A N 1
ATOM 4103 C CA . LEU A 1 510 ? 11.646 7.848 -29.330 1.00 94.62 510 LEU A CA 1
ATOM 4104 C C . LEU A 1 510 ? 10.291 8.005 -28.624 1.00 94.62 510 LEU A C 1
ATOM 4106 O O . LEU A 1 510 ? 10.278 8.384 -27.449 1.00 94.62 510 LEU A O 1
ATOM 4110 N N . PRO A 1 511 ? 9.167 7.733 -29.311 1.00 95.31 511 PRO A N 1
ATOM 4111 C CA . PRO A 1 511 ? 7.858 7.714 -28.667 1.00 95.31 511 PRO A CA 1
ATOM 4112 C C . PRO A 1 511 ? 7.798 6.641 -27.570 1.00 95.31 511 PRO A C 1
ATOM 4114 O O . PRO A 1 511 ? 8.442 5.606 -27.718 1.00 95.31 511 PRO A O 1
ATOM 4117 N N . PRO A 1 512 ? 7.012 6.838 -26.496 1.00 95.75 512 PRO A N 1
ATOM 4118 C CA . PRO A 1 512 ? 6.780 5.819 -25.475 1.00 95.75 512 PRO A CA 1
ATOM 4119 C C . PRO A 1 512 ? 5.720 4.807 -25.952 1.00 95.75 512 PRO A C 1
ATOM 4121 O O . PRO A 1 512 ? 4.555 4.874 -25.553 1.00 95.75 512 PRO A O 1
ATOM 4124 N N . LEU A 1 513 ? 6.108 3.863 -26.814 1.00 95.44 513 LEU A N 1
ATOM 4125 C CA . LEU A 1 513 ? 5.218 2.883 -27.446 1.00 95.44 513 LEU A CA 1
ATOM 4126 C C . LEU A 1 513 ? 4.500 1.992 -26.424 1.00 95.44 513 LEU A C 1
ATOM 4128 O O . LEU A 1 513 ? 3.320 1.710 -26.612 1.00 95.44 513 LEU A O 1
ATOM 4132 N N . ASP A 1 514 ? 5.170 1.600 -25.332 1.00 94.06 514 ASP A N 1
ATOM 4133 C CA . ASP A 1 514 ? 4.556 0.850 -24.216 1.00 94.06 514 ASP A CA 1
ATOM 4134 C C . ASP A 1 514 ? 3.330 1.606 -23.676 1.00 94.06 514 ASP A C 1
ATOM 4136 O O . ASP A 1 514 ? 2.229 1.065 -23.653 1.00 94.06 514 ASP A O 1
ATOM 4140 N N . LEU A 1 515 ? 3.466 2.906 -23.377 1.00 97.25 515 LEU A N 1
ATOM 4141 C CA . LEU A 1 515 ? 2.341 3.727 -22.913 1.00 97.25 515 LEU A CA 1
ATOM 4142 C C . LEU A 1 515 ? 1.252 3.899 -23.976 1.00 97.25 515 LEU A C 1
ATOM 4144 O O . LEU A 1 515 ? 0.075 3.965 -23.630 1.00 97.25 515 LEU A O 1
ATOM 4148 N N . ALA A 1 516 ? 1.620 3.966 -25.256 1.00 97.69 516 ALA A N 1
ATOM 4149 C CA . ALA A 1 516 ? 0.654 4.072 -26.344 1.00 97.69 516 ALA A CA 1
ATOM 4150 C C . ALA A 1 516 ? -0.196 2.797 -26.497 1.00 97.69 516 ALA A C 1
ATOM 4152 O O . ALA A 1 516 ? -1.393 2.906 -26.774 1.00 97.69 516 ALA A O 1
ATOM 4153 N N . TYR A 1 517 ? 0.379 1.610 -26.267 1.00 97.50 517 TYR A N 1
ATOM 4154 C CA . TYR A 1 517 ? -0.381 0.358 -26.179 1.00 97.50 517 TYR A CA 1
ATOM 4155 C C . TYR A 1 517 ? -1.286 0.335 -24.943 1.00 97.50 517 TYR A C 1
ATOM 4157 O O . TYR A 1 517 ? -2.477 0.063 -25.083 1.00 97.50 517 TYR A O 1
ATOM 4165 N N . LEU A 1 518 ? -0.770 0.699 -23.757 1.00 97.88 518 LEU A N 1
ATOM 4166 C CA . LEU A 1 518 ? -1.592 0.774 -22.538 1.00 97.88 518 LEU A CA 1
ATOM 4167 C C . LEU A 1 518 ? -2.789 1.715 -22.727 1.00 97.88 518 LEU A C 1
ATOM 4169 O O . LEU A 1 518 ? -3.915 1.380 -22.361 1.00 97.88 518 LEU A O 1
ATOM 4173 N N . ALA A 1 519 ? -2.557 2.882 -23.332 1.00 98.38 519 ALA A N 1
ATOM 4174 C CA . ALA A 1 519 ? -3.602 3.855 -23.614 1.00 98.38 519 ALA A CA 1
ATOM 4175 C C . ALA A 1 519 ? -4.662 3.312 -24.573 1.00 98.38 519 ALA A C 1
ATOM 4177 O O . ALA A 1 519 ? -5.849 3.526 -24.340 1.00 98.38 519 ALA A O 1
ATOM 4178 N N . ALA A 1 520 ? -4.250 2.612 -25.631 1.00 98.06 520 ALA A N 1
ATOM 4179 C CA . ALA A 1 520 ? -5.171 2.028 -26.596 1.00 98.06 520 ALA A CA 1
ATOM 4180 C C . ALA A 1 520 ? -6.061 0.951 -25.958 1.00 98.06 520 ALA A C 1
ATOM 4182 O O . ALA A 1 520 ? -7.280 0.999 -26.133 1.00 98.06 520 ALA A O 1
ATOM 4183 N N . THR A 1 521 ? -5.485 0.046 -25.159 1.00 97.75 521 THR A N 1
ATOM 4184 C CA . THR A 1 521 ? -6.243 -0.987 -24.433 1.00 97.75 521 THR A CA 1
ATOM 4185 C C . THR A 1 521 ? -7.244 -0.355 -23.470 1.00 97.75 521 THR A C 1
ATOM 4187 O O . THR A 1 521 ? -8.437 -0.642 -23.531 1.00 97.75 521 THR A O 1
ATOM 4190 N N . LEU A 1 522 ? -6.797 0.576 -22.622 1.00 97.06 522 LEU A N 1
ATOM 4191 C CA . LEU A 1 522 ? -7.687 1.237 -21.666 1.00 97.06 522 LEU A CA 1
ATOM 4192 C C . LEU A 1 522 ? -8.779 2.063 -22.367 1.00 97.06 522 LEU A C 1
ATOM 4194 O O . LEU A 1 522 ? -9.927 2.088 -21.927 1.00 97.06 522 LEU A O 1
ATOM 4198 N N . ARG A 1 523 ? -8.469 2.712 -23.493 1.00 96.06 523 ARG A N 1
ATOM 4199 C CA . ARG A 1 523 ? -9.467 3.443 -24.284 1.00 96.06 523 ARG A CA 1
ATOM 4200 C C . ARG A 1 523 ? -10.551 2.508 -24.830 1.00 96.06 523 ARG A C 1
ATOM 4202 O O . ARG A 1 523 ? -11.725 2.868 -24.781 1.00 96.06 523 ARG A O 1
ATOM 4209 N N . GLN A 1 524 ? -10.188 1.318 -25.316 1.00 95.62 524 GLN A N 1
ATOM 4210 C CA . GLN A 1 524 ? -11.158 0.312 -25.777 1.00 95.62 524 GLN A CA 1
ATOM 4211 C C . GLN A 1 524 ? -12.066 -0.189 -24.648 1.00 95.62 524 GLN A C 1
ATOM 4213 O O . GLN A 1 524 ? -13.238 -0.477 -24.880 1.00 95.62 524 GLN A O 1
ATOM 4218 N N . GLU A 1 525 ? -11.552 -0.228 -23.421 1.00 93.75 525 GLU A N 1
ATOM 4219 C CA . GLU A 1 525 ? -12.319 -0.579 -22.224 1.00 93.75 525 GLU A CA 1
ATOM 4220 C C . GLU A 1 525 ? -13.144 0.590 -21.643 1.00 93.75 525 GLU A C 1
ATOM 4222 O O . GLU A 1 525 ? -13.833 0.426 -20.635 1.00 93.75 525 GLU A O 1
ATOM 4227 N N . GLY A 1 526 ? -13.121 1.766 -22.281 1.00 93.38 526 GLY A N 1
ATOM 4228 C CA . GLY A 1 526 ? -13.974 2.906 -21.935 1.00 93.38 526 GLY A CA 1
ATOM 4229 C C . GLY A 1 526 ? -13.409 3.857 -20.877 1.00 93.38 526 GLY A C 1
ATOM 4230 O O . GLY A 1 526 ? -14.166 4.657 -20.319 1.00 93.38 526 GLY A O 1
ATOM 4231 N N . TYR A 1 527 ? -12.106 3.799 -20.593 1.00 94.81 527 TYR A N 1
ATOM 4232 C CA . TYR A 1 527 ? -11.440 4.783 -19.739 1.00 94.81 527 TYR A CA 1
ATOM 4233 C C . TYR A 1 527 ? -11.202 6.106 -20.484 1.00 94.81 527 TYR A C 1
ATOM 4235 O O . TYR A 1 527 ? -10.964 6.139 -21.692 1.00 94.81 527 TYR A O 1
ATOM 4243 N N . ASP A 1 528 ? -11.214 7.203 -19.732 1.00 95.62 528 ASP A N 1
ATOM 4244 C CA . ASP A 1 528 ? -10.754 8.517 -20.176 1.00 95.62 528 ASP A CA 1
ATOM 4245 C C . ASP A 1 528 ? -9.238 8.612 -19.949 1.00 95.62 528 ASP A C 1
ATOM 4247 O O . ASP A 1 528 ? -8.768 8.576 -18.806 1.00 95.62 528 ASP A O 1
ATOM 4251 N N . ILE A 1 529 ? -8.474 8.651 -21.045 1.00 97.12 529 ILE A N 1
ATOM 4252 C CA . ILE A 1 529 ? -7.020 8.469 -21.048 1.00 97.12 529 ILE A CA 1
ATOM 4253 C C . ILE A 1 529 ? -6.303 9.715 -21.547 1.00 97.12 529 ILE A C 1
ATOM 4255 O O . ILE A 1 529 ? -6.605 10.243 -22.614 1.00 97.12 529 ILE A O 1
ATOM 4259 N N . SER A 1 530 ? -5.268 10.115 -20.810 1.00 97.25 530 SER A N 1
ATOM 4260 C CA . SER A 1 530 ? -4.288 11.116 -21.236 1.00 97.25 530 SER A CA 1
ATOM 4261 C C . SER A 1 530 ? -2.868 10.560 -21.134 1.00 97.25 530 SER A C 1
ATOM 4263 O O . SER A 1 530 ? -2.556 9.832 -20.190 1.00 97.25 530 SER A O 1
ATOM 4265 N N . ILE A 1 531 ? -1.997 10.937 -22.074 1.00 97.62 531 ILE A N 1
ATOM 4266 C CA . ILE A 1 531 ? -0.549 10.706 -21.985 1.00 97.62 531 ILE A CA 1
ATOM 4267 C C . ILE A 1 531 ? 0.140 12.054 -21.765 1.00 97.62 531 ILE A C 1
ATOM 4269 O O . ILE A 1 531 ? -0.065 12.995 -22.527 1.00 97.62 531 ILE A O 1
ATOM 4273 N N . LEU A 1 532 ? 0.978 12.143 -20.733 1.00 95.94 532 LEU A N 1
ATOM 4274 C CA . LEU A 1 532 ? 1.931 13.235 -20.556 1.00 95.94 532 LEU A CA 1
ATOM 4275 C C . LEU A 1 532 ? 3.340 12.715 -20.819 1.00 95.94 532 LEU A C 1
ATOM 4277 O O . LEU A 1 532 ? 3.965 12.095 -19.956 1.00 95.94 532 LEU A O 1
ATOM 4281 N N . ASP A 1 533 ? 3.836 12.978 -22.025 1.00 94.50 533 ASP A N 1
ATOM 4282 C CA . ASP A 1 533 ? 5.202 12.646 -22.405 1.00 94.50 533 ASP A CA 1
ATOM 4283 C C . ASP A 1 533 ? 6.157 13.796 -22.071 1.00 94.50 533 ASP A C 1
ATOM 4285 O O . ASP A 1 533 ? 6.289 14.755 -22.834 1.00 94.50 533 ASP A O 1
ATOM 4289 N N . GLY A 1 534 ? 6.810 13.710 -20.908 1.00 86.81 534 GLY A N 1
ATOM 4290 C CA . GLY A 1 534 ? 7.713 14.752 -20.428 1.00 86.81 534 GLY A CA 1
ATOM 4291 C C . GLY A 1 534 ? 8.893 15.009 -21.367 1.00 86.81 534 GLY A C 1
ATOM 4292 O O . GLY A 1 534 ? 9.237 16.166 -21.607 1.00 86.81 534 GLY A O 1
ATOM 4293 N N . ASP A 1 535 ? 9.471 13.950 -21.939 1.00 87.06 535 ASP A N 1
ATOM 4294 C CA . ASP A 1 535 ? 10.630 14.057 -22.829 1.00 87.06 535 ASP A CA 1
ATOM 4295 C C . ASP A 1 535 ? 10.228 14.460 -24.247 1.00 87.06 535 ASP A C 1
ATOM 4297 O O . ASP A 1 53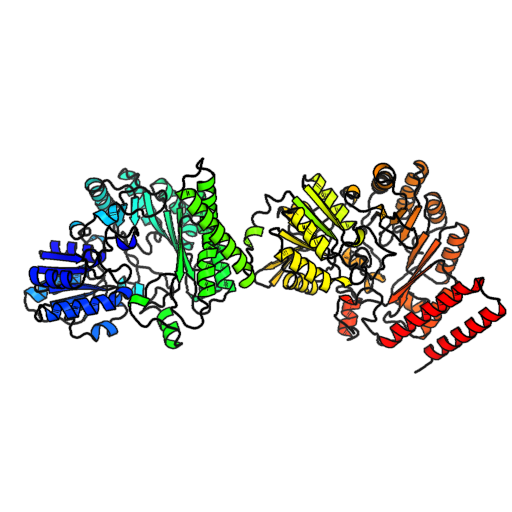5 ? 10.841 15.365 -24.817 1.00 87.06 535 ASP A O 1
ATOM 4301 N N . GLY A 1 536 ? 9.161 13.868 -24.795 1.00 85.88 536 GLY A N 1
ATOM 4302 C CA . GLY A 1 536 ? 8.625 14.242 -26.106 1.00 85.88 536 GLY A CA 1
ATOM 4303 C C . GLY A 1 536 ? 8.199 15.710 -26.158 1.00 85.88 536 GLY A C 1
ATOM 4304 O O . GLY A 1 536 ? 8.585 16.449 -27.065 1.00 85.88 536 GLY A O 1
ATOM 4305 N N . ALA A 1 537 ? 7.487 16.185 -25.133 1.00 85.88 537 ALA A N 1
ATOM 4306 C CA . ALA A 1 537 ? 7.035 17.571 -25.052 1.00 85.88 537 ALA A CA 1
ATOM 4307 C C . ALA A 1 537 ? 8.119 18.557 -24.565 1.00 85.88 537 ALA A C 1
ATOM 4309 O O . ALA A 1 537 ? 7.905 19.773 -24.627 1.00 85.88 537 ALA A O 1
ATOM 4310 N N . GLY A 1 538 ? 9.294 18.076 -24.139 1.00 84.56 538 GLY A N 1
ATOM 4311 C CA . GLY A 1 538 ? 10.376 18.912 -23.606 1.00 84.56 538 GLY A CA 1
ATOM 4312 C C . GLY A 1 538 ? 9.972 19.669 -22.336 1.00 84.56 538 GLY A C 1
ATOM 4313 O O . GLY A 1 538 ? 10.328 20.835 -22.164 1.00 84.56 538 GLY A O 1
ATOM 4314 N N . LEU A 1 539 ? 9.162 19.038 -21.484 1.00 89.50 539 LEU A N 1
ATOM 4315 C CA . LEU A 1 539 ? 8.609 19.637 -20.273 1.00 89.50 539 LEU A CA 1
ATOM 4316 C C . LEU A 1 539 ? 9.555 19.458 -19.083 1.00 89.50 539 LEU A C 1
ATOM 4318 O O . LEU A 1 539 ? 10.164 18.407 -18.887 1.00 89.50 539 LEU A O 1
ATOM 4322 N N . THR A 1 540 ? 9.613 20.476 -18.226 1.00 91.38 540 THR A N 1
ATOM 4323 C CA . THR A 1 540 ? 10.290 20.378 -16.927 1.00 91.38 540 THR A CA 1
ATOM 4324 C C . THR A 1 540 ? 9.511 19.467 -15.982 1.00 91.38 540 THR A C 1
ATOM 4326 O O . THR A 1 540 ? 8.288 19.321 -16.095 1.00 91.38 540 THR A O 1
ATOM 4329 N N . ARG A 1 541 ? 10.179 18.913 -14.963 1.00 93.06 541 ARG A N 1
ATOM 4330 C CA . ARG A 1 541 ? 9.502 18.118 -13.917 1.00 93.06 541 ARG A CA 1
ATOM 4331 C C . ARG A 1 541 ? 8.353 18.865 -13.268 1.00 93.06 541 ARG A C 1
ATOM 4333 O O . ARG A 1 541 ? 7.298 18.291 -13.014 1.00 93.06 541 ARG A O 1
ATOM 4340 N N . GLN A 1 542 ? 8.562 20.149 -12.999 1.00 92.44 542 GLN A N 1
ATOM 4341 C CA . GLN A 1 542 ? 7.547 20.996 -12.394 1.00 92.44 542 GLN A CA 1
ATOM 4342 C C . GLN A 1 542 ? 6.342 21.187 -13.322 1.00 92.44 542 GLN A C 1
ATOM 4344 O O . GLN A 1 542 ? 5.210 21.117 -12.845 1.00 92.44 542 GLN A O 1
ATOM 4349 N N . ALA A 1 543 ? 6.570 21.368 -14.627 1.00 94.06 543 ALA A N 1
ATOM 4350 C CA . ALA A 1 543 ? 5.495 21.488 -15.606 1.00 94.06 543 ALA A CA 1
ATOM 4351 C C . ALA A 1 543 ? 4.672 20.196 -15.703 1.00 94.06 543 ALA A C 1
ATOM 4353 O O . ALA A 1 543 ? 3.445 20.263 -15.647 1.00 94.06 543 ALA A O 1
ATOM 4354 N N . VAL A 1 544 ? 5.321 19.024 -15.749 1.00 95.19 544 VAL A N 1
ATOM 4355 C CA . VAL A 1 544 ? 4.609 17.733 -15.765 1.00 95.19 544 VAL A CA 1
ATOM 4356 C C . VAL A 1 544 ? 3.796 17.539 -14.479 1.00 95.19 544 VAL A C 1
ATOM 4358 O O . VAL A 1 544 ? 2.624 17.182 -14.552 1.00 95.19 544 VAL A O 1
ATOM 4361 N N . LEU A 1 545 ? 4.357 17.843 -13.300 1.00 94.56 545 LEU A N 1
ATOM 4362 C CA . LEU A 1 545 ? 3.618 17.770 -12.028 1.00 94.56 545 LEU A CA 1
ATOM 4363 C C . LEU A 1 545 ? 2.410 18.721 -11.994 1.00 94.56 545 LEU A C 1
ATOM 4365 O O . LEU A 1 545 ? 1.370 18.379 -11.433 1.00 94.56 545 LEU A O 1
ATOM 4369 N N . GLN A 1 546 ? 2.540 19.919 -12.567 1.00 93.69 546 GLN A N 1
ATOM 4370 C CA . GLN A 1 546 ? 1.452 20.891 -12.636 1.00 93.69 546 GLN A CA 1
ATOM 4371 C C . GLN A 1 546 ? 0.334 20.416 -13.570 1.00 93.69 546 GLN A C 1
ATOM 4373 O O . GLN A 1 546 ? -0.830 20.447 -13.174 1.00 93.69 546 GLN A O 1
ATOM 4378 N N . GLN A 1 547 ? 0.679 19.942 -14.768 1.00 95.38 547 GLN A N 1
ATOM 4379 C CA . GLN A 1 547 ? -0.295 19.417 -15.727 1.00 95.38 547 GLN A CA 1
ATOM 4380 C C . GLN A 1 547 ? -0.989 18.160 -15.190 1.00 95.38 547 GLN A C 1
ATOM 4382 O O . GLN A 1 547 ? -2.209 18.058 -15.262 1.00 95.38 547 GLN A O 1
ATOM 4387 N N . ALA A 1 548 ? -0.249 17.257 -14.539 1.00 95.06 548 ALA A N 1
ATOM 4388 C CA . ALA A 1 548 ? -0.823 16.067 -13.915 1.00 95.06 548 ALA A CA 1
ATOM 4389 C C . ALA A 1 548 ? -1.900 16.406 -12.867 1.00 95.06 548 ALA A C 1
ATOM 4391 O O . ALA A 1 548 ? -2.898 15.699 -12.762 1.00 95.06 548 ALA A O 1
ATOM 4392 N N . ARG A 1 549 ? -1.741 17.508 -12.118 1.00 91.62 549 ARG A N 1
ATOM 4393 C CA . ARG A 1 549 ? -2.764 17.995 -11.170 1.00 91.62 549 ARG A CA 1
ATOM 4394 C C . ARG A 1 549 ? -3.995 18.563 -11.864 1.00 91.62 549 ARG A C 1
ATOM 4396 O O . ARG A 1 549 ? -5.096 18.362 -11.370 1.00 91.62 549 ARG A O 1
ATOM 4403 N N . GLN A 1 550 ? -3.812 19.259 -12.983 1.00 92.31 550 GLN A N 1
ATOM 4404 C CA . GLN A 1 550 ? -4.911 19.862 -13.744 1.00 92.31 550 GLN A CA 1
ATOM 4405 C C . GLN A 1 550 ? -5.820 18.817 -14.393 1.00 92.31 550 GLN A C 1
ATOM 4407 O O . GLN A 1 550 ? -7.007 19.071 -14.562 1.00 92.31 550 GLN A O 1
ATOM 4412 N N . LEU A 1 551 ? -5.274 17.647 -14.728 1.00 91.25 551 LEU A N 1
ATOM 4413 C CA . LEU A 1 551 ? -6.032 16.542 -15.318 1.00 91.25 551 LEU A CA 1
ATOM 4414 C C . LEU A 1 551 ? -6.895 15.777 -14.298 1.00 91.25 551 LEU A C 1
ATOM 4416 O O . LEU A 1 551 ? -7.686 14.928 -14.696 1.00 91.25 551 LEU A O 1
ATOM 4420 N N . GLU A 1 552 ? -6.740 16.056 -12.996 1.00 90.25 552 GLU A N 1
ATOM 4421 C CA . GLU A 1 552 ? -7.474 15.410 -11.895 1.00 90.25 552 GLU A CA 1
ATOM 4422 C C . GLU A 1 552 ? -7.666 13.883 -12.078 1.00 90.25 552 GLU A C 1
ATOM 4424 O O . GLU A 1 552 ? -8.807 13.382 -12.060 1.00 90.25 552 GLU A O 1
ATOM 4429 N N . PRO A 1 553 ? -6.571 13.126 -12.296 1.00 94.00 553 PRO A N 1
ATOM 4430 C CA . PRO A 1 553 ? -6.652 11.699 -12.569 1.00 94.00 553 PRO A CA 1
ATOM 4431 C C . PRO A 1 553 ? -7.093 10.922 -11.329 1.00 94.00 553 PRO A C 1
ATOM 4433 O O . PRO A 1 553 ? -6.821 11.316 -10.195 1.00 94.00 553 PRO A O 1
ATOM 4436 N N . GLN A 1 554 ? -7.739 9.779 -11.551 1.00 92.44 554 GLN A N 1
ATOM 4437 C CA . GLN A 1 554 ? -8.072 8.825 -10.488 1.00 92.44 554 GLN A CA 1
ATOM 4438 C C . GLN A 1 554 ? -7.002 7.735 -10.359 1.00 92.44 554 GLN A C 1
ATOM 4440 O O . GLN A 1 554 ? -6.782 7.217 -9.264 1.00 92.44 554 GLN A O 1
ATOM 4445 N N . ALA A 1 555 ? -6.306 7.433 -11.456 1.00 95.00 555 ALA A N 1
ATOM 4446 C CA . ALA A 1 555 ? -5.114 6.599 -11.471 1.00 95.00 555 ALA A CA 1
ATOM 4447 C C . ALA A 1 555 ? -4.010 7.242 -12.317 1.00 95.00 555 ALA A C 1
ATOM 4449 O O . ALA A 1 555 ? -4.283 7.881 -13.334 1.00 95.00 555 ALA A O 1
ATOM 4450 N N . VAL A 1 556 ? -2.763 7.059 -11.898 1.00 97.38 556 VAL A N 1
ATOM 4451 C CA . VAL A 1 556 ? -1.570 7.510 -12.605 1.00 97.38 556 VAL A CA 1
ATOM 4452 C C . VAL A 1 556 ? -0.605 6.347 -12.754 1.00 97.38 556 VAL A C 1
ATOM 4454 O O . VAL A 1 556 ? -0.290 5.681 -11.771 1.00 97.38 556 VAL A O 1
ATOM 4457 N N . ILE A 1 557 ? -0.112 6.129 -13.969 1.00 98.06 557 ILE A N 1
ATOM 4458 C CA . ILE A 1 557 ? 0.911 5.127 -14.269 1.00 98.06 557 ILE A CA 1
ATOM 4459 C C . ILE A 1 557 ? 2.126 5.865 -14.828 1.00 98.06 557 ILE A C 1
ATOM 4461 O O . ILE A 1 557 ? 2.074 6.422 -15.925 1.00 98.06 557 ILE A O 1
ATOM 4465 N N . ALA A 1 558 ? 3.211 5.906 -14.059 1.00 97.75 558 ALA A N 1
ATOM 4466 C CA . AL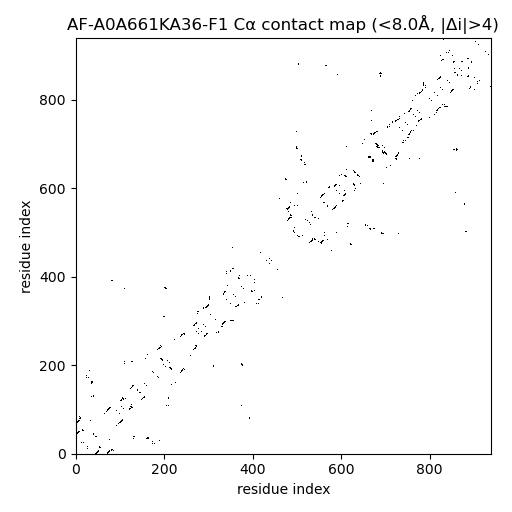A A 1 558 ? 4.428 6.634 -14.412 1.00 97.75 558 ALA A CA 1
ATOM 4467 C C . ALA A 1 558 ? 5.563 5.666 -14.762 1.00 97.75 558 ALA A C 1
ATOM 4469 O O . ALA A 1 558 ? 5.846 4.745 -13.996 1.00 97.75 558 ALA A O 1
ATOM 4470 N N . THR A 1 559 ? 6.223 5.866 -15.901 1.00 96.50 559 THR A N 1
ATOM 4471 C CA . THR A 1 559 ? 7.334 5.004 -16.329 1.00 96.50 559 THR A CA 1
ATOM 4472 C C . THR A 1 559 ? 8.572 5.189 -15.464 1.00 96.50 559 THR A C 1
ATOM 4474 O O . THR A 1 559 ? 8.863 6.291 -15.011 1.00 96.50 559 THR A O 1
ATOM 4477 N N . LEU A 1 560 ? 9.365 4.136 -15.323 1.00 95.44 560 LEU A N 1
ATOM 4478 C CA . LEU A 1 560 ? 10.678 4.181 -14.702 1.00 95.44 560 LEU A CA 1
ATOM 4479 C C . LEU A 1 560 ? 11.637 3.248 -15.441 1.00 95.44 560 LEU A C 1
ATOM 4481 O O . LEU A 1 560 ? 11.262 2.155 -15.861 1.00 95.44 560 LEU A O 1
ATOM 4485 N N . SER A 1 561 ? 12.890 3.679 -15.570 1.00 94.94 561 SER A N 1
ATOM 4486 C CA . SER A 1 561 ? 13.964 2.918 -16.218 1.00 94.94 561 SER A CA 1
ATOM 4487 C C . SER A 1 561 ? 15.239 2.968 -15.376 1.00 94.94 561 SER A C 1
ATOM 4489 O O . SER A 1 561 ? 15.373 3.813 -14.494 1.00 94.94 561 SER A O 1
ATOM 4491 N N . LEU A 1 562 ? 16.181 2.063 -15.634 1.00 94.38 562 LEU A N 1
ATOM 4492 C CA . LEU A 1 562 ? 17.372 1.862 -14.808 1.00 94.38 562 LEU A CA 1
ATOM 4493 C C . LEU A 1 562 ? 18.288 3.112 -14.734 1.00 94.38 562 LEU A C 1
ATOM 4495 O O . LEU A 1 562 ? 18.523 3.591 -13.622 1.00 94.38 562 LEU A O 1
ATOM 4499 N N . PRO A 1 563 ? 18.721 3.739 -15.853 1.00 94.31 563 PRO A N 1
ATOM 4500 C CA . PRO A 1 563 ? 19.621 4.902 -15.800 1.00 94.31 563 PRO A CA 1
ATOM 4501 C C . PRO A 1 563 ? 18.957 6.184 -15.255 1.00 94.31 563 PRO A C 1
ATOM 4503 O O . PRO A 1 563 ? 19.621 7.125 -14.807 1.00 94.31 563 PRO A O 1
ATOM 4506 N N . SER A 1 564 ? 17.626 6.245 -15.244 1.00 94.19 564 SER A N 1
ATOM 4507 C CA . SER A 1 564 ? 16.854 7.356 -14.676 1.00 94.19 564 SER A CA 1
ATOM 4508 C C . SER A 1 564 ? 16.271 7.046 -13.295 1.00 94.19 564 SER A C 1
ATOM 4510 O O . SER A 1 564 ? 15.647 7.924 -12.704 1.00 94.19 564 SER A O 1
ATOM 4512 N N . MET A 1 565 ? 16.518 5.858 -12.734 1.00 93.62 565 MET A N 1
ATOM 4513 C CA . MET A 1 565 ? 15.778 5.310 -11.592 1.00 93.62 565 MET A CA 1
ATOM 4514 C C . MET A 1 565 ? 15.669 6.267 -10.401 1.00 93.62 565 MET A C 1
ATOM 4516 O O . MET A 1 565 ? 14.564 6.598 -9.981 1.00 93.62 565 MET A O 1
ATOM 4520 N N . LYS A 1 566 ? 16.792 6.791 -9.891 1.00 92.12 566 LYS A N 1
ATOM 4521 C CA . LYS A 1 566 ? 16.796 7.733 -8.750 1.00 92.12 566 LYS A CA 1
ATOM 4522 C C . LYS A 1 566 ? 15.953 8.989 -9.020 1.00 92.12 566 LYS A C 1
ATOM 4524 O O . LYS A 1 566 ? 15.276 9.511 -8.132 1.00 92.12 566 LYS A O 1
ATOM 4529 N N . ARG A 1 567 ? 15.993 9.483 -10.260 1.00 91.88 567 ARG A N 1
ATOM 4530 C CA . ARG A 1 567 ? 15.278 10.688 -10.706 1.00 91.88 567 ARG A CA 1
ATOM 4531 C C . ARG A 1 567 ? 13.784 10.400 -10.870 1.00 91.88 567 ARG A C 1
ATOM 4533 O O . ARG A 1 567 ? 12.965 11.189 -10.403 1.00 91.88 567 ARG A O 1
ATOM 4540 N N . ASP A 1 568 ? 13.447 9.251 -11.448 1.00 95.50 568 ASP A N 1
ATOM 4541 C CA . ASP A 1 568 ? 12.074 8.768 -11.602 1.00 95.50 568 ASP A CA 1
ATOM 4542 C C . ASP A 1 568 ? 11.417 8.519 -10.233 1.00 95.50 568 ASP A C 1
ATOM 4544 O O . ASP A 1 568 ? 10.326 9.025 -9.984 1.00 95.50 568 ASP A O 1
ATOM 4548 N N . ILE A 1 569 ? 12.107 7.854 -9.296 1.00 96.31 569 ILE A N 1
ATOM 4549 C CA . ILE A 1 569 ? 11.652 7.651 -7.907 1.00 96.31 569 ILE A CA 1
ATOM 4550 C C . ILE A 1 569 ? 11.333 8.993 -7.239 1.00 96.31 569 ILE A C 1
ATOM 4552 O O . ILE A 1 569 ? 10.264 9.168 -6.652 1.00 96.31 569 ILE A O 1
ATOM 4556 N N . SER A 1 570 ? 12.243 9.965 -7.352 1.00 94.62 570 SER A N 1
ATOM 4557 C CA . SER A 1 570 ? 12.050 11.310 -6.798 1.00 94.62 570 SER A CA 1
ATOM 4558 C C . SER A 1 570 ? 10.845 12.024 -7.420 1.00 94.62 570 SER A C 1
ATOM 4560 O O . SER A 1 570 ? 10.071 12.678 -6.714 1.00 94.62 570 SER A O 1
ATOM 4562 N N . PHE A 1 571 ? 10.648 11.881 -8.733 1.00 95.69 571 PHE A N 1
ATOM 4563 C CA . PHE A 1 571 ? 9.495 12.433 -9.437 1.00 95.69 571 PHE A CA 1
ATOM 4564 C C . PHE A 1 571 ? 8.181 11.790 -8.970 1.00 95.69 571 PHE A C 1
ATOM 4566 O O . PHE A 1 571 ? 7.258 12.511 -8.588 1.00 95.69 571 PHE A O 1
ATOM 4573 N N . VAL A 1 572 ? 8.115 10.457 -8.920 1.00 96.88 572 VAL A N 1
ATOM 4574 C CA . VAL A 1 572 ? 6.930 9.703 -8.480 1.00 96.88 572 VAL A CA 1
ATOM 4575 C C . VAL A 1 572 ? 6.582 10.020 -7.026 1.00 96.88 572 VAL A C 1
ATOM 4577 O O . VAL A 1 572 ? 5.415 10.244 -6.713 1.00 96.88 572 VAL A O 1
ATOM 4580 N N . ARG A 1 573 ? 7.580 10.172 -6.150 1.00 94.94 573 ARG A N 1
ATOM 4581 C CA . ARG A 1 573 ? 7.371 10.604 -4.760 1.00 94.94 573 ARG A CA 1
ATOM 4582 C C . ARG A 1 573 ? 6.671 11.962 -4.680 1.00 94.94 573 ARG A C 1
ATOM 4584 O O . ARG A 1 573 ? 5.704 12.122 -3.936 1.00 94.94 573 ARG A O 1
ATOM 4591 N N . LYS A 1 574 ? 7.118 12.944 -5.471 1.00 92.31 574 LYS A N 1
ATOM 4592 C CA . LYS A 1 574 ? 6.492 14.281 -5.533 1.00 92.31 574 LYS A CA 1
ATOM 4593 C C . LYS A 1 574 ? 5.094 14.240 -6.150 1.00 92.31 574 LYS A C 1
ATOM 4595 O O . LYS A 1 574 ? 4.207 14.973 -5.711 1.00 92.31 574 LYS A O 1
ATOM 4600 N N . LEU A 1 575 ? 4.901 13.390 -7.155 1.00 91.38 575 LEU A N 1
ATOM 4601 C CA . LEU A 1 575 ? 3.613 13.149 -7.797 1.00 91.38 575 LEU A CA 1
ATOM 4602 C C . LEU A 1 575 ? 2.605 12.589 -6.782 1.00 91.38 575 LEU A C 1
ATOM 4604 O O . LEU A 1 575 ? 1.528 13.160 -6.615 1.00 91.38 575 LEU A O 1
ATOM 4608 N N . ARG A 1 576 ? 2.999 11.560 -6.020 1.00 86.88 576 ARG A N 1
ATOM 4609 C CA . ARG A 1 576 ? 2.187 10.929 -4.970 1.00 86.88 576 ARG A CA 1
ATOM 4610 C C . ARG A 1 576 ? 1.804 11.890 -3.848 1.00 86.88 576 ARG A C 1
ATOM 4612 O O . ARG A 1 576 ? 0.666 11.860 -3.390 1.00 86.88 576 ARG A O 1
ATOM 4619 N N . GLN A 1 577 ? 2.728 12.754 -3.424 1.00 82.50 577 GLN A N 1
ATOM 4620 C CA . GLN A 1 577 ? 2.470 13.786 -2.410 1.00 82.50 577 GLN A CA 1
ATOM 4621 C C . GLN A 1 577 ? 1.459 14.846 -2.877 1.00 82.50 577 GLN A C 1
ATOM 4623 O O . GLN A 1 577 ? 0.826 15.500 -2.052 1.00 82.50 577 GLN A O 1
ATOM 4628 N N . GLY A 1 578 ? 1.335 15.052 -4.192 1.00 76.44 578 GLY A N 1
ATOM 4629 C CA . GLY A 1 578 ? 0.526 16.115 -4.785 1.00 76.44 578 GLY A CA 1
ATOM 4630 C C . GLY A 1 578 ? -0.793 15.670 -5.412 1.00 76.44 578 GLY A C 1
ATOM 4631 O O . GLY A 1 578 ? -1.504 16.541 -5.911 1.00 76.44 578 GLY A O 1
ATOM 4632 N N . LEU A 1 579 ? -1.101 14.369 -5.430 1.00 82.38 579 LEU A N 1
ATOM 4633 C CA . LEU A 1 579 ? -2.282 13.803 -6.085 1.00 82.38 579 LEU A CA 1
ATOM 4634 C C . LEU A 1 579 ? -3.031 12.841 -5.159 1.00 82.38 579 LEU A C 1
ATOM 4636 O O . LEU A 1 579 ? -2.440 11.992 -4.496 1.00 82.38 579 LEU A O 1
ATOM 4640 N N . ALA A 1 580 ? -4.359 12.944 -5.171 1.00 81.88 580 ALA A N 1
ATOM 4641 C CA . ALA A 1 580 ? -5.263 11.993 -4.528 1.00 81.88 580 ALA A CA 1
ATOM 4642 C C . ALA A 1 580 ? -5.711 10.917 -5.537 1.00 81.88 580 ALA A C 1
ATOM 4644 O O . ALA A 1 580 ? -6.900 10.771 -5.804 1.00 81.88 580 ALA A O 1
ATOM 4645 N N . ALA A 1 581 ? -4.742 10.213 -6.122 1.00 86.62 581 ALA A N 1
ATOM 4646 C CA . ALA A 1 581 ? -4.937 9.174 -7.132 1.00 86.62 581 ALA A CA 1
ATOM 4647 C C . ALA A 1 581 ? -4.217 7.886 -6.715 1.00 86.62 581 ALA A C 1
ATOM 4649 O O . ALA A 1 581 ? -3.274 7.943 -5.920 1.00 86.62 581 ALA A O 1
ATOM 4650 N N . VAL A 1 582 ? -4.624 6.749 -7.285 1.00 90.31 582 VAL A N 1
ATOM 4651 C CA . VAL A 1 582 ? -3.787 5.540 -7.294 1.00 90.31 582 VAL A CA 1
ATOM 4652 C C . VAL A 1 582 ? -2.549 5.843 -8.137 1.00 90.31 582 VAL A C 1
ATOM 4654 O O . VAL A 1 582 ? -2.687 6.299 -9.267 1.00 90.31 582 VAL A O 1
ATOM 4657 N N . VAL A 1 583 ? -1.349 5.619 -7.614 1.00 95.31 583 VAL A N 1
ATOM 4658 C CA . VAL A 1 583 ? -0.086 5.854 -8.321 1.00 95.31 583 VAL A CA 1
ATOM 4659 C C . VAL A 1 583 ? 0.656 4.536 -8.466 1.00 95.31 583 VAL A C 1
ATOM 4661 O O . VAL A 1 583 ? 1.135 3.975 -7.483 1.00 95.31 583 VAL A O 1
ATOM 4664 N N . ALA A 1 584 ? 0.787 4.077 -9.704 1.00 96.94 584 ALA A N 1
ATOM 4665 C CA . ALA A 1 584 ? 1.580 2.917 -10.064 1.00 96.94 584 ALA A CA 1
ATOM 4666 C C . ALA A 1 584 ? 2.854 3.331 -10.809 1.00 96.94 584 ALA A C 1
ATOM 4668 O O . ALA A 1 584 ? 2.867 4.300 -11.576 1.00 96.94 584 ALA A O 1
ATOM 4669 N N . VAL A 1 585 ? 3.927 2.568 -10.611 1.00 98.19 585 VAL A N 1
ATOM 4670 C CA . VAL A 1 585 ? 5.154 2.698 -11.406 1.00 98.19 585 VAL A CA 1
ATOM 4671 C C . VAL A 1 585 ? 5.185 1.612 -12.468 1.00 98.19 585 VAL A C 1
ATOM 4673 O O . VAL A 1 585 ? 5.121 0.430 -12.146 1.00 98.19 585 VAL A O 1
ATOM 4676 N N . ARG A 1 586 ? 5.326 2.006 -13.732 1.00 97.25 586 ARG A N 1
ATOM 4677 C CA . ARG A 1 586 ? 5.519 1.104 -14.865 1.00 97.25 586 ARG A CA 1
ATOM 4678 C C . ARG A 1 586 ? 7.009 0.924 -15.131 1.00 97.25 586 ARG A C 1
ATOM 4680 O O . ARG A 1 586 ? 7.701 1.891 -15.426 1.00 97.25 586 ARG A O 1
ATOM 4687 N N . THR A 1 587 ? 7.511 -0.302 -15.052 1.00 96.25 587 THR A N 1
ATOM 4688 C CA . THR A 1 587 ? 8.916 -0.604 -15.363 1.00 96.25 587 THR A CA 1
ATOM 4689 C C . THR A 1 587 ? 9.049 -1.963 -16.029 1.00 96.25 587 THR A C 1
ATOM 4691 O O . THR A 1 587 ? 8.234 -2.851 -15.814 1.00 96.25 587 THR A O 1
ATOM 4694 N N . LEU A 1 588 ? 10.092 -2.133 -16.834 1.00 94.44 588 LEU A N 1
ATOM 4695 C CA . LEU A 1 588 ? 10.444 -3.410 -17.452 1.00 94.44 588 LEU A CA 1
ATOM 4696 C C . LEU A 1 588 ? 11.600 -4.118 -16.729 1.00 94.44 588 LEU A C 1
ATOM 4698 O O . LEU A 1 588 ? 12.064 -5.147 -17.203 1.00 94.44 588 LEU A O 1
ATOM 4702 N N . ILE A 1 589 ? 12.060 -3.588 -15.589 1.00 94.44 589 ILE A N 1
ATOM 4703 C CA . ILE A 1 589 ? 13.132 -4.178 -14.773 1.00 94.44 589 ILE A CA 1
ATOM 4704 C C . ILE A 1 589 ? 12.607 -5.448 -14.071 1.00 94.44 589 ILE A C 1
ATOM 4706 O O . ILE A 1 589 ? 11.781 -5.329 -13.166 1.00 94.44 589 ILE A O 1
ATOM 4710 N N . PRO A 1 590 ? 13.096 -6.659 -14.400 1.00 90.19 590 PRO A N 1
ATOM 4711 C CA . PRO A 1 590 ? 12.610 -7.902 -13.805 1.00 90.19 590 PRO A CA 1
ATOM 4712 C C . PRO A 1 590 ? 13.531 -8.359 -12.660 1.00 90.19 590 PRO A C 1
ATOM 4714 O O . PRO A 1 590 ? 13.998 -9.496 -12.631 1.00 90.19 590 PRO A O 1
ATOM 4717 N N . TYR A 1 591 ? 13.855 -7.450 -11.732 1.00 94.19 591 TYR A N 1
ATOM 4718 C CA . TYR A 1 591 ? 14.784 -7.717 -10.628 1.00 94.19 591 TYR A CA 1
ATOM 4719 C C . TYR A 1 591 ? 14.211 -7.240 -9.290 1.00 94.19 591 TYR A C 1
ATOM 4721 O O . TYR A 1 591 ? 14.192 -6.045 -8.994 1.00 94.19 591 TYR A O 1
ATOM 4729 N N . GLN A 1 592 ? 13.750 -8.193 -8.474 1.00 95.12 592 GLN A N 1
ATOM 4730 C CA . GLN A 1 592 ? 12.993 -7.941 -7.241 1.00 95.12 592 GLN A CA 1
ATOM 4731 C C . GLN A 1 592 ? 13.654 -6.950 -6.265 1.00 95.12 592 GLN A C 1
ATOM 4733 O O . GLN A 1 592 ? 12.939 -6.061 -5.810 1.00 95.12 592 GLN A O 1
ATOM 4738 N N . PRO A 1 593 ? 14.975 -6.999 -5.982 1.00 94.38 593 PRO A N 1
ATOM 4739 C CA . PRO A 1 593 ? 15.598 -6.024 -5.080 1.00 94.38 593 PRO A CA 1
ATOM 4740 C C . PRO A 1 593 ? 15.458 -4.569 -5.547 1.00 94.38 593 PRO A C 1
ATOM 4742 O O . PRO A 1 593 ? 15.240 -3.677 -4.735 1.00 94.38 593 PRO A O 1
ATOM 4745 N N . ILE A 1 594 ? 15.530 -4.327 -6.860 1.00 95.31 594 ILE A N 1
ATOM 4746 C CA . ILE A 1 594 ? 15.326 -2.983 -7.418 1.00 95.31 594 ILE A CA 1
ATOM 4747 C C . ILE A 1 594 ? 13.849 -2.588 -7.330 1.00 95.31 594 ILE A C 1
ATOM 4749 O O . ILE A 1 594 ? 13.526 -1.438 -7.056 1.00 95.31 594 ILE A O 1
ATOM 4753 N N . ILE A 1 595 ? 12.932 -3.532 -7.532 1.00 96.56 595 ILE A N 1
ATOM 4754 C CA . ILE A 1 595 ? 11.489 -3.281 -7.421 1.00 96.56 595 ILE A CA 1
ATOM 4755 C C . ILE A 1 595 ? 11.100 -2.945 -5.977 1.00 96.56 595 ILE A C 1
ATOM 4757 O O . ILE A 1 595 ? 10.306 -2.032 -5.749 1.00 96.56 595 ILE A O 1
ATOM 4761 N N . GLU A 1 596 ? 11.697 -3.632 -5.004 1.00 95.31 596 GLU A N 1
ATOM 4762 C CA . GLU A 1 596 ? 11.559 -3.325 -3.582 1.00 95.31 596 GLU A CA 1
ATOM 4763 C C . GLU A 1 596 ? 12.073 -1.914 -3.258 1.00 95.31 596 GLU A C 1
ATOM 4765 O O . GLU A 1 596 ? 11.360 -1.152 -2.605 1.00 95.31 596 GLU A O 1
ATOM 4770 N N . GLU A 1 597 ? 13.243 -1.528 -3.784 1.00 94.31 597 GLU A N 1
ATOM 4771 C CA . GLU A 1 597 ? 13.794 -0.168 -3.657 1.00 94.31 597 GLU A CA 1
ATOM 4772 C C . GLU A 1 597 ? 12.853 0.883 -4.268 1.00 94.31 597 GLU A C 1
ATOM 4774 O O . GLU A 1 597 ? 12.503 1.865 -3.611 1.00 94.31 597 GLU A O 1
ATOM 4779 N N . ILE A 1 598 ? 12.360 0.651 -5.492 1.00 96.06 598 ILE A N 1
ATOM 4780 C CA . ILE A 1 598 ? 11.402 1.537 -6.168 1.00 96.06 598 ILE A CA 1
ATOM 4781 C C . ILE A 1 598 ? 10.157 1.741 -5.302 1.00 96.06 598 ILE A C 1
ATOM 4783 O O . ILE A 1 598 ? 9.742 2.884 -5.101 1.00 96.06 598 ILE A O 1
ATOM 4787 N N . LEU A 1 599 ? 9.554 0.671 -4.780 1.00 94.75 599 LEU A N 1
ATOM 4788 C CA . LEU A 1 599 ? 8.349 0.756 -3.949 1.00 94.75 599 LEU A CA 1
ATOM 4789 C C . LEU A 1 599 ? 8.614 1.489 -2.630 1.00 94.75 599 LEU A C 1
ATOM 4791 O O . LEU A 1 599 ? 7.861 2.396 -2.267 1.00 94.75 599 LEU A O 1
ATOM 4795 N N . ALA A 1 600 ? 9.689 1.116 -1.932 1.00 90.00 600 ALA A N 1
ATOM 4796 C CA . ALA A 1 600 ? 10.044 1.678 -0.634 1.00 90.00 600 ALA A CA 1
ATOM 4797 C C . ALA A 1 600 ? 10.336 3.179 -0.729 1.00 90.00 600 ALA A C 1
ATOM 4799 O O . ALA A 1 600 ? 9.924 3.956 0.134 1.00 90.00 600 ALA A O 1
ATOM 4800 N N . GLU A 1 601 ? 11.019 3.598 -1.793 1.00 91.75 601 GLU A N 1
ATOM 4801 C CA . GLU A 1 601 ? 11.456 4.974 -1.939 1.00 91.75 601 GLU A CA 1
ATOM 4802 C C . GLU A 1 601 ? 10.442 5.876 -2.644 1.00 91.75 601 GLU A C 1
ATOM 4804 O O . GLU A 1 601 ? 10.351 7.059 -2.304 1.00 91.75 601 GLU A O 1
ATOM 4809 N N . SER A 1 602 ? 9.698 5.386 -3.636 1.00 92.94 602 SER A N 1
ATOM 4810 C CA . SER A 1 602 ? 8.772 6.234 -4.404 1.00 92.94 602 SER A CA 1
ATOM 4811 C C . SER A 1 602 ? 7.457 6.499 -3.670 1.00 92.94 602 SER A C 1
ATOM 4813 O O . SER A 1 602 ? 6.826 7.529 -3.908 1.00 92.94 602 SER A O 1
ATOM 4815 N N . GLY A 1 603 ? 7.038 5.596 -2.777 1.00 87.19 603 GLY A N 1
ATOM 4816 C CA . GLY A 1 603 ? 5.711 5.640 -2.159 1.00 87.19 603 GLY A CA 1
ATOM 4817 C C . GLY A 1 603 ? 4.567 5.326 -3.131 1.00 87.19 603 GLY A C 1
ATOM 4818 O O . GLY A 1 603 ? 3.419 5.663 -2.837 1.00 87.19 603 GLY A O 1
ATOM 4819 N N . ALA A 1 604 ? 4.868 4.728 -4.290 1.00 92.31 604 ALA A N 1
ATOM 4820 C CA . ALA A 1 604 ? 3.861 4.204 -5.207 1.00 92.31 604 ALA A CA 1
ATOM 4821 C C . ALA A 1 604 ? 3.021 3.108 -4.532 1.00 92.31 604 ALA A C 1
ATOM 4823 O O . ALA A 1 604 ? 3.519 2.363 -3.686 1.00 92.31 604 ALA A O 1
ATOM 4824 N N . ASP A 1 605 ? 1.747 3.004 -4.911 1.00 89.81 605 ASP A N 1
ATOM 4825 C CA . ASP A 1 605 ? 0.830 2.023 -4.330 1.00 89.81 605 ASP A CA 1
ATOM 4826 C C . ASP A 1 605 ? 1.184 0.594 -4.793 1.00 89.81 605 ASP A C 1
ATOM 4828 O O . ASP A 1 605 ? 1.065 -0.353 -4.017 1.00 89.81 605 ASP A O 1
ATOM 4832 N N . TYR A 1 606 ? 1.665 0.446 -6.033 1.00 95.06 606 TYR A N 1
ATOM 4833 C CA . TYR A 1 606 ? 2.251 -0.785 -6.572 1.00 95.06 606 TYR A CA 1
ATOM 4834 C C . TYR A 1 606 ? 3.138 -0.495 -7.796 1.00 95.06 606 TYR A C 1
ATOM 4836 O O . TYR A 1 606 ? 3.130 0.597 -8.369 1.00 95.06 606 TYR A O 1
ATOM 4844 N N . VAL A 1 607 ? 3.923 -1.487 -8.201 1.00 98.06 607 VAL A N 1
ATOM 4845 C CA . VAL A 1 607 ? 4.708 -1.514 -9.436 1.00 98.06 607 VAL A CA 1
ATOM 4846 C C . VAL A 1 607 ? 4.040 -2.470 -10.419 1.00 98.06 607 VAL A C 1
ATOM 4848 O O . VAL A 1 607 ? 3.608 -3.553 -10.031 1.00 98.06 607 VAL A O 1
ATOM 4851 N N . ILE A 1 608 ? 3.984 -2.073 -11.688 1.00 97.44 608 ILE A N 1
ATOM 4852 C CA . ILE A 1 608 ? 3.569 -2.900 -12.821 1.00 97.44 608 ILE A CA 1
ATOM 4853 C C . ILE A 1 608 ? 4.825 -3.255 -13.620 1.00 97.44 608 ILE A C 1
ATOM 4855 O O . ILE A 1 608 ? 5.423 -2.400 -14.290 1.00 97.44 608 ILE A O 1
ATOM 4859 N N . HIS A 1 609 ? 5.225 -4.518 -13.533 1.00 94.56 609 HIS A N 1
ATOM 4860 C CA . HIS A 1 609 ? 6.378 -5.096 -14.214 1.00 94.56 609 HIS A CA 1
ATOM 4861 C C . HIS A 1 609 ? 5.946 -6.062 -15.330 1.00 94.56 609 HIS A C 1
ATOM 4863 O O . HIS A 1 609 ? 4.764 -6.358 -15.487 1.00 94.56 609 HIS A O 1
ATOM 4869 N N . GLY A 1 610 ? 6.890 -6.491 -16.172 1.00 91.06 610 GLY A N 1
ATOM 4870 C CA . GLY A 1 610 ? 6.606 -7.446 -17.254 1.00 91.06 610 GLY A CA 1
ATOM 4871 C C . GLY A 1 610 ? 5.754 -6.881 -18.398 1.00 91.06 610 GLY A C 1
ATOM 4872 O O . GLY A 1 610 ? 5.722 -5.671 -18.616 1.00 91.06 610 GLY A O 1
ATOM 4873 N N . GLU A 1 611 ? 5.086 -7.738 -19.168 1.00 93.69 611 GLU A N 1
ATOM 4874 C CA . GLU A 1 611 ? 4.215 -7.330 -20.288 1.00 93.69 611 GLU A CA 1
ATOM 4875 C C . GLU A 1 611 ? 2.743 -7.277 -19.851 1.00 93.69 611 GLU A C 1
ATOM 4877 O O . GLU A 1 611 ? 2.134 -8.314 -19.611 1.00 93.69 611 GLU A O 1
ATOM 4882 N N . CYS A 1 612 ? 2.166 -6.074 -19.759 1.00 94.50 612 CYS A N 1
ATOM 4883 C CA . CYS A 1 612 ? 0.808 -5.852 -19.235 1.00 94.50 612 CYS A CA 1
ATOM 4884 C C . CYS A 1 612 ? -0.158 -5.222 -20.253 1.00 94.50 612 CYS A C 1
ATOM 4886 O O . CYS A 1 612 ? -1.236 -4.762 -19.885 1.00 94.50 612 CYS A O 1
ATOM 4888 N N . ASP A 1 613 ? 0.206 -5.195 -21.538 1.00 94.12 613 ASP A N 1
ATOM 4889 C CA . ASP A 1 613 ? -0.504 -4.436 -22.574 1.00 94.12 613 ASP A CA 1
ATOM 4890 C C . ASP A 1 613 ? -1.995 -4.782 -22.676 1.00 94.12 613 ASP A C 1
ATOM 4892 O O . ASP A 1 613 ? -2.820 -3.891 -22.855 1.00 94.12 613 ASP A O 1
ATOM 4896 N N . LEU A 1 614 ? -2.339 -6.067 -22.539 1.00 94.56 614 LEU A N 1
ATOM 4897 C CA . LEU A 1 614 ? -3.715 -6.578 -22.615 1.00 94.56 614 LEU A CA 1
ATOM 4898 C C . LEU A 1 614 ? -4.405 -6.685 -21.250 1.00 94.56 614 LEU A C 1
ATOM 4900 O O . LEU A 1 614 ? -5.617 -6.859 -21.185 1.00 94.56 614 LEU A O 1
ATOM 4904 N N . THR A 1 615 ? -3.643 -6.621 -20.158 1.00 94.25 615 THR A N 1
ATOM 4905 C CA . THR A 1 615 ? -4.136 -6.878 -18.797 1.00 94.25 615 THR A CA 1
ATOM 4906 C C . THR A 1 615 ? -4.192 -5.617 -17.944 1.00 94.25 615 THR A C 1
ATOM 4908 O O . THR A 1 615 ? -4.711 -5.657 -16.833 1.00 94.25 615 THR A O 1
ATOM 4911 N N . ILE A 1 616 ? -3.718 -4.475 -18.447 1.00 95.62 616 ILE A N 1
ATOM 4912 C CA . ILE A 1 616 ? -3.633 -3.226 -17.684 1.00 95.62 616 ILE A CA 1
ATOM 4913 C C . ILE A 1 616 ? -4.974 -2.786 -17.087 1.00 95.62 616 ILE A C 1
ATOM 4915 O O . ILE A 1 616 ? -5.030 -2.349 -15.939 1.00 95.62 616 ILE A O 1
ATOM 4919 N N . GLY A 1 617 ? -6.069 -2.961 -17.821 1.00 92.50 617 GLY A N 1
ATOM 4920 C CA . GLY A 1 617 ? -7.406 -2.671 -17.323 1.00 92.50 617 GLY A CA 1
ATOM 4921 C C . GLY A 1 617 ? -7.859 -3.616 -16.217 1.00 92.50 617 GLY A C 1
ATOM 4922 O O . GLY A 1 617 ? -8.399 -3.178 -15.202 1.00 92.50 617 GLY A O 1
ATOM 4923 N N . GLN A 1 618 ? -7.564 -4.908 -16.372 1.00 91.69 618 GLN A N 1
ATOM 4924 C CA . GLN A 1 618 ? -7.816 -5.923 -15.349 1.00 91.69 618 GLN A CA 1
ATOM 4925 C C . GLN A 1 618 ? -7.007 -5.633 -14.076 1.00 91.69 618 GLN A C 1
ATOM 4927 O O . GLN A 1 618 ? -7.542 -5.750 -12.976 1.00 91.69 618 GLN A O 1
ATOM 4932 N N . ILE A 1 619 ? -5.751 -5.186 -14.214 1.00 92.81 619 ILE A N 1
ATOM 4933 C CA . ILE A 1 619 ? -4.905 -4.741 -13.097 1.00 92.81 619 ILE A CA 1
ATOM 4934 C C . ILE A 1 619 ? -5.554 -3.550 -12.383 1.00 92.81 619 ILE A C 1
ATOM 4936 O O . ILE A 1 619 ? -5.689 -3.575 -11.162 1.00 92.81 619 ILE A O 1
ATOM 4940 N N . LEU A 1 620 ? -6.014 -2.536 -13.128 1.00 90.31 620 LEU A N 1
ATOM 4941 C CA . LEU A 1 620 ? -6.690 -1.360 -12.564 1.00 90.31 620 LEU A CA 1
ATOM 4942 C C . LEU A 1 620 ? -8.046 -1.667 -11.917 1.00 90.31 620 LEU A C 1
ATOM 4944 O O . LEU A 1 620 ? -8.535 -0.829 -11.164 1.00 90.31 620 LEU A O 1
ATOM 4948 N N . ARG A 1 621 ? -8.670 -2.809 -12.229 1.00 86.88 621 ARG A N 1
ATOM 4949 C CA . ARG A 1 621 ? -9.924 -3.285 -11.620 1.00 86.88 621 ARG A CA 1
ATOM 4950 C C . ARG A 1 621 ? -9.709 -4.355 -10.551 1.00 86.88 621 ARG A C 1
ATOM 4952 O O . ARG A 1 621 ? -10.694 -4.885 -10.041 1.00 86.88 621 ARG A O 1
ATOM 4959 N N . THR A 1 622 ? -8.466 -4.687 -10.197 1.00 82.94 622 THR A N 1
ATOM 4960 C CA . THR A 1 622 ? -8.092 -5.834 -9.341 1.00 82.94 622 THR A CA 1
ATOM 4961 C C . THR A 1 622 ? -8.577 -7.210 -9.832 1.00 82.94 622 THR A C 1
ATOM 4963 O O . THR A 1 622 ? -8.637 -8.157 -9.053 1.00 82.94 622 THR A O 1
ATOM 4966 N N . GLU A 1 623 ? -8.916 -7.360 -11.113 1.00 83.69 623 GLU A N 1
ATOM 4967 C CA . GLU A 1 623 ? -9.335 -8.643 -11.705 1.00 83.69 623 GLU A CA 1
ATOM 4968 C C . GLU A 1 623 ? -8.148 -9.605 -11.883 1.00 83.69 623 GLU A C 1
ATOM 4970 O O . GLU A 1 623 ? -8.322 -10.822 -11.860 1.00 83.69 623 GLU A O 1
ATOM 4975 N N . THR A 1 624 ? -6.935 -9.061 -12.021 1.00 90.00 624 THR A N 1
ATOM 4976 C CA . THR A 1 624 ? -5.678 -9.815 -12.043 1.00 90.00 624 THR A CA 1
ATOM 4977 C C . THR A 1 624 ? -4.587 -9.070 -11.283 1.00 90.00 624 THR A C 1
ATOM 4979 O O . THR A 1 624 ? -4.591 -7.842 -11.203 1.00 90.00 624 THR A O 1
ATOM 4982 N N . GLN A 1 625 ? -3.635 -9.823 -10.737 1.00 90.12 625 GLN A N 1
ATOM 4983 C CA . GLN A 1 625 ? -2.418 -9.293 -10.117 1.00 90.12 625 GLN A CA 1
ATOM 4984 C C . GLN A 1 625 ? -1.154 -9.697 -10.888 1.00 90.12 625 GLN A C 1
ATOM 4986 O O . GLN A 1 625 ? -0.055 -9.343 -10.468 1.00 90.12 625 GLN A O 1
ATOM 4991 N N . ALA A 1 626 ? -1.284 -10.432 -11.999 1.00 93.19 626 ALA A N 1
ATOM 4992 C CA . ALA A 1 626 ? -0.139 -10.853 -12.803 1.00 93.19 626 ALA A CA 1
ATOM 4993 C C . ALA A 1 626 ? 0.679 -9.635 -13.265 1.00 93.19 626 ALA A C 1
ATOM 4995 O O . ALA A 1 626 ? 0.118 -8.644 -13.735 1.00 93.19 626 ALA A O 1
ATOM 4996 N N . GLY A 1 627 ? 2.001 -9.699 -13.104 1.00 93.94 627 GLY A N 1
ATOM 4997 C CA . GLY A 1 627 ? 2.899 -8.594 -13.446 1.00 93.94 627 GLY A CA 1
ATOM 4998 C C . GLY A 1 627 ? 2.829 -7.413 -12.476 1.00 93.94 627 GLY A C 1
ATOM 4999 O O . GLY A 1 627 ? 3.190 -6.297 -12.839 1.00 93.94 627 GLY A O 1
ATOM 5000 N N . THR A 1 628 ? 2.360 -7.617 -11.240 1.00 96.81 628 THR A N 1
ATOM 5001 C CA . THR A 1 628 ? 2.358 -6.570 -10.207 1.00 96.81 628 THR A CA 1
ATOM 5002 C C . THR A 1 628 ? 3.265 -6.912 -9.029 1.00 96.81 628 THR A C 1
ATOM 5004 O O . THR A 1 628 ? 3.566 -8.074 -8.750 1.00 96.81 628 THR A O 1
ATOM 5007 N N . ALA A 1 629 ? 3.727 -5.879 -8.330 1.00 96.38 629 ALA A N 1
ATOM 5008 C CA . ALA A 1 629 ? 4.457 -6.016 -7.079 1.00 96.38 629 ALA A CA 1
ATOM 5009 C C . ALA A 1 629 ? 4.113 -4.870 -6.122 1.00 96.38 629 ALA A C 1
ATOM 5011 O O . ALA A 1 629 ? 3.939 -3.731 -6.551 1.00 96.38 629 ALA A O 1
ATOM 5012 N N . TYR A 1 630 ? 4.029 -5.148 -4.824 1.00 94.12 630 TYR A N 1
ATOM 5013 C CA . TYR A 1 630 ? 3.722 -4.141 -3.803 1.00 94.12 630 TYR A CA 1
ATOM 5014 C C . TYR A 1 630 ? 4.333 -4.503 -2.445 1.00 94.12 630 TYR A C 1
ATOM 5016 O O . TYR A 1 630 ? 4.837 -5.606 -2.254 1.00 94.12 630 TYR A O 1
ATOM 5024 N N . LEU A 1 631 ? 4.305 -3.570 -1.486 1.00 81.81 631 LEU A N 1
ATOM 5025 C CA . LEU A 1 631 ? 4.803 -3.808 -0.126 1.00 81.81 631 LEU A CA 1
ATOM 5026 C C . LEU A 1 631 ? 3.660 -4.095 0.855 1.00 81.81 631 LEU A C 1
ATOM 5028 O O . LEU A 1 631 ? 2.886 -3.203 1.212 1.00 81.81 631 LEU A O 1
ATOM 5032 N N . GLU A 1 632 ? 3.618 -5.310 1.399 1.00 76.88 632 GLU A N 1
ATOM 5033 C CA . GLU A 1 632 ? 2.702 -5.710 2.470 1.00 76.88 632 GLU A CA 1
ATOM 5034 C C . GLU A 1 632 ? 3.470 -5.888 3.783 1.00 76.88 632 GLU A C 1
ATOM 5036 O O . GLU A 1 632 ? 4.459 -6.608 3.845 1.00 76.88 632 GLU A O 1
ATOM 5041 N N . ALA A 1 633 ? 3.067 -5.168 4.839 1.00 72.44 633 ALA A N 1
ATOM 5042 C CA . ALA A 1 633 ? 3.805 -5.111 6.111 1.00 72.44 633 ALA A CA 1
ATOM 5043 C C . ALA A 1 633 ? 5.340 -4.899 5.975 1.00 72.44 633 ALA A C 1
ATOM 5045 O O . ALA A 1 633 ? 6.116 -5.410 6.779 1.00 72.44 633 ALA A O 1
ATOM 5046 N N . GLY A 1 634 ? 5.776 -4.153 4.950 1.00 74.19 634 GLY A N 1
ATOM 5047 C CA . GLY A 1 634 ? 7.195 -3.881 4.681 1.00 74.19 634 GLY A CA 1
ATOM 5048 C C . GLY A 1 634 ? 7.937 -5.000 3.944 1.00 74.19 634 GLY A C 1
ATOM 5049 O O . GLY A 1 634 ? 9.153 -4.928 3.843 1.00 74.19 634 GLY A O 1
ATOM 5050 N N . LYS A 1 635 ? 7.232 -6.018 3.439 1.00 81.06 635 LYS A N 1
ATOM 5051 C CA . LYS A 1 635 ? 7.791 -7.099 2.621 1.00 81.06 635 LYS A CA 1
ATOM 5052 C C . LYS A 1 635 ? 7.274 -7.012 1.192 1.00 81.06 635 LYS A C 1
ATOM 5054 O O . LYS A 1 635 ? 6.095 -6.722 0.987 1.00 81.06 635 LYS A O 1
ATOM 5059 N N . LEU A 1 636 ? 8.143 -7.302 0.227 1.00 90.25 636 LEU A N 1
ATOM 5060 C CA . LEU A 1 636 ? 7.770 -7.410 -1.178 1.00 90.25 636 LEU A CA 1
ATOM 5061 C C . LEU A 1 636 ? 6.804 -8.584 -1.395 1.00 90.25 636 LEU A C 1
ATOM 5063 O O . LEU A 1 636 ? 7.145 -9.740 -1.143 1.00 90.25 636 LEU A O 1
ATOM 5067 N N . VAL A 1 637 ? 5.612 -8.272 -1.891 1.00 91.75 637 VAL A N 1
ATOM 5068 C CA . VAL A 1 637 ? 4.706 -9.225 -2.529 1.00 91.75 637 VAL A CA 1
ATOM 5069 C C . VAL A 1 637 ? 4.933 -9.118 -4.029 1.00 91.75 637 VAL A C 1
ATOM 5071 O O . VAL A 1 637 ? 4.842 -8.031 -4.600 1.00 91.75 637 VAL A O 1
ATOM 5074 N N . TRP A 1 638 ? 5.269 -10.244 -4.649 1.00 94.38 638 TRP A N 1
ATOM 5075 C CA . TRP A 1 638 ? 5.623 -10.340 -6.058 1.00 94.38 638 TRP A CA 1
ATOM 5076 C C . TRP A 1 638 ? 4.673 -11.295 -6.771 1.00 94.38 638 TRP A C 1
ATOM 5078 O O . TRP A 1 638 ? 4.492 -12.433 -6.334 1.00 94.38 638 TRP A O 1
ATOM 5088 N N . HIS A 1 639 ? 4.113 -10.844 -7.888 1.00 94.62 639 HIS A N 1
ATOM 5089 C CA . HIS A 1 639 ? 3.315 -11.668 -8.782 1.00 94.62 639 HIS A CA 1
ATOM 5090 C C . HIS A 1 639 ? 4.023 -11.779 -10.128 1.00 94.62 639 HIS A C 1
ATOM 5092 O O . HIS A 1 639 ? 4.333 -10.762 -10.745 1.00 94.62 639 HIS A O 1
ATOM 5098 N N . GLU A 1 640 ? 4.259 -13.009 -10.583 1.00 92.75 640 GLU A N 1
ATOM 5099 C CA . GLU A 1 640 ? 4.830 -13.269 -11.908 1.00 92.75 640 GLU A CA 1
ATOM 5100 C C . GLU A 1 640 ? 3.961 -12.662 -13.016 1.00 92.75 640 GLU A C 1
ATOM 5102 O O . GLU A 1 640 ? 2.739 -12.542 -12.874 1.00 92.75 640 GLU A O 1
ATOM 5107 N N . ASP A 1 641 ? 4.598 -12.241 -14.107 1.00 89.81 641 ASP A N 1
ATOM 5108 C CA . ASP A 1 641 ? 3.893 -11.687 -15.258 1.00 89.81 641 ASP A CA 1
ATOM 5109 C C . ASP A 1 641 ? 3.311 -12.780 -16.161 1.00 89.81 641 ASP A C 1
ATOM 5111 O O . ASP A 1 641 ? 3.851 -13.881 -16.276 1.00 89.81 641 ASP A O 1
ATOM 5115 N N . ASP A 1 642 ? 2.195 -12.463 -16.819 1.00 87.38 642 ASP A N 1
ATOM 5116 C CA . ASP A 1 642 ? 1.563 -13.335 -17.809 1.00 87.38 642 ASP A CA 1
ATOM 5117 C C . ASP A 1 642 ? 1.754 -12.731 -19.203 1.00 87.38 642 ASP A C 1
ATOM 5119 O O . ASP A 1 642 ? 1.006 -11.856 -19.643 1.00 87.38 642 ASP A O 1
ATOM 5123 N N . LYS A 1 643 ? 2.835 -13.143 -19.875 1.00 90.62 643 LYS A N 1
ATOM 5124 C CA . LYS A 1 643 ? 3.215 -12.575 -21.172 1.00 90.62 643 LYS A CA 1
ATOM 5125 C C . LYS A 1 643 ? 2.197 -12.979 -22.248 1.00 90.62 643 LYS A C 1
ATOM 5127 O O . LYS A 1 643 ? 1.951 -14.173 -22.429 1.00 90.62 643 LYS A O 1
ATOM 5132 N N . PRO A 1 644 ? 1.685 -12.032 -23.057 1.00 90.44 644 PRO A N 1
ATOM 5133 C CA . PRO A 1 644 ? 0.669 -12.326 -24.062 1.00 90.44 644 PRO A CA 1
ATOM 5134 C C . PRO A 1 644 ? 1.203 -13.301 -25.113 1.00 90.44 644 PRO A C 1
ATOM 5136 O O . PRO A 1 644 ? 2.222 -13.040 -25.749 1.00 90.44 644 PRO A O 1
ATOM 5139 N N . THR A 1 645 ? 0.524 -14.423 -25.330 1.00 89.38 645 THR A N 1
ATOM 5140 C CA . THR A 1 645 ? 0.955 -15.434 -26.312 1.00 89.38 645 THR A CA 1
ATOM 5141 C C . THR A 1 645 ? 0.614 -15.036 -27.746 1.00 89.38 645 THR A C 1
ATOM 5143 O O . THR A 1 645 ? 1.417 -15.270 -28.648 1.00 89.38 645 THR A O 1
ATOM 5146 N N . ASN A 1 646 ? -0.538 -14.391 -27.949 1.00 94.50 646 ASN A N 1
ATOM 5147 C CA . ASN A 1 646 ? -0.974 -13.854 -29.234 1.00 94.50 646 ASN A CA 1
ATOM 5148 C C . ASN A 1 646 ? -0.787 -12.331 -29.276 1.00 94.50 646 ASN A C 1
ATOM 5150 O O . ASN A 1 646 ? -1.545 -11.594 -28.648 1.00 94.50 646 ASN A O 1
ATOM 5154 N N . LEU A 1 647 ? 0.193 -11.858 -30.049 1.00 96.38 647 LEU A N 1
ATOM 5155 C CA . LEU A 1 647 ? 0.436 -10.422 -30.205 1.00 96.38 647 LEU A CA 1
ATOM 5156 C C . LEU A 1 647 ? -0.559 -9.738 -31.157 1.00 96.38 647 LEU A C 1
ATOM 5158 O O . LEU A 1 647 ? -0.625 -8.513 -31.161 1.00 96.38 647 LEU A O 1
ATOM 5162 N N . ASP A 1 648 ? -1.357 -10.488 -31.924 1.00 97.06 648 ASP A N 1
ATOM 5163 C CA . ASP A 1 648 ? -2.410 -9.903 -32.767 1.00 97.06 648 ASP A CA 1
ATOM 5164 C C . ASP A 1 648 ? -3.632 -9.432 -31.986 1.00 97.06 648 ASP A C 1
ATOM 5166 O O . ASP A 1 648 ? -4.462 -8.705 -32.517 1.00 97.06 648 ASP A O 1
ATOM 5170 N N . ALA A 1 649 ? -3.724 -9.795 -30.707 1.00 96.19 649 ALA A N 1
ATOM 5171 C CA . ALA A 1 649 ? -4.723 -9.240 -29.807 1.00 96.19 649 ALA A CA 1
ATOM 5172 C C . ALA A 1 649 ? -4.396 -7.800 -29.366 1.00 96.19 649 ALA A C 1
ATOM 5174 O O . ALA A 1 649 ? -5.263 -7.138 -28.799 1.00 96.19 649 ALA A O 1
ATOM 5175 N N . LEU A 1 650 ? -3.163 -7.318 -29.587 1.00 95.62 650 LEU A N 1
ATOM 5176 C CA . LEU A 1 650 ? -2.779 -5.953 -29.229 1.00 95.62 650 LEU A CA 1
ATOM 5177 C C . LEU A 1 650 ? -3.547 -4.938 -30.085 1.00 95.62 650 LEU A C 1
ATOM 5179 O O . LEU A 1 650 ? -3.575 -5.084 -31.307 1.00 95.62 650 LEU A O 1
ATOM 5183 N N . PRO A 1 651 ? -4.120 -3.884 -29.482 1.00 96.31 651 PRO A N 1
ATOM 5184 C CA . PRO A 1 651 ? -4.730 -2.809 -30.249 1.00 96.31 651 PRO A CA 1
ATOM 5185 C C . PRO A 1 651 ? -3.665 -1.974 -30.970 1.00 96.31 651 PRO A C 1
ATOM 5187 O O . PRO A 1 651 ? -2.489 -1.989 -30.605 1.00 96.31 651 PRO A O 1
ATOM 5190 N N . LEU A 1 652 ? -4.084 -1.182 -31.961 1.00 97.25 652 LEU A N 1
ATOM 5191 C CA . LEU A 1 652 ? -3.200 -0.178 -32.554 1.00 97.25 652 LEU A CA 1
ATOM 5192 C C . LEU A 1 652 ? -2.799 0.861 -31.487 1.00 97.25 652 LEU A C 1
ATOM 5194 O O . LEU A 1 652 ? -3.682 1.359 -30.784 1.00 97.25 652 LEU A O 1
ATOM 5198 N N . PRO A 1 653 ? -1.504 1.210 -31.351 1.00 97.75 653 PRO A N 1
ATOM 5199 C CA . PRO A 1 653 ? -1.048 2.183 -30.359 1.00 97.75 653 PRO A CA 1
ATOM 5200 C C . PRO A 1 653 ? -1.741 3.543 -30.502 1.00 97.75 653 PRO A C 1
ATOM 5202 O O . PRO A 1 653 ? -1.851 4.063 -31.612 1.00 97.75 653 PRO A O 1
ATOM 5205 N N . ALA A 1 654 ? -2.127 4.162 -29.381 1.00 97.62 654 ALA A N 1
ATOM 5206 C CA . ALA A 1 654 ? -2.807 5.462 -29.331 1.00 97.62 654 ALA A CA 1
ATOM 5207 C C . ALA A 1 654 ? -1.863 6.640 -29.660 1.00 97.62 654 ALA A C 1
ATOM 5209 O O . ALA A 1 654 ? -1.570 7.494 -28.819 1.00 97.62 654 ALA A O 1
ATOM 5210 N N . ARG A 1 655 ? -1.346 6.679 -30.893 1.00 96.88 655 ARG A N 1
ATOM 5211 C CA . ARG A 1 655 ? -0.398 7.700 -31.368 1.00 96.88 655 ARG A CA 1
ATOM 5212 C C . ARG A 1 655 ? -1.011 9.090 -31.444 1.00 96.88 655 ARG A C 1
ATOM 5214 O O . ARG A 1 655 ? -0.271 10.067 -31.422 1.00 96.88 655 ARG A O 1
ATOM 5221 N N . ASP A 1 656 ? -2.334 9.199 -31.499 1.00 96.19 656 ASP A N 1
ATOM 5222 C CA . ASP A 1 656 ? -3.053 10.474 -31.433 1.00 96.19 656 ASP A CA 1
ATOM 5223 C C . ASP A 1 656 ? -2.822 11.227 -30.111 1.00 96.19 656 ASP A C 1
ATOM 5225 O O . ASP A 1 656 ? -2.972 12.445 -30.076 1.00 96.19 656 ASP A O 1
ATOM 5229 N N . LEU A 1 657 ? -2.404 10.531 -29.046 1.00 96.25 657 LEU A N 1
ATOM 5230 C CA . LEU A 1 657 ? -2.074 11.128 -27.747 1.00 96.25 657 LEU A CA 1
ATOM 5231 C C . LEU A 1 657 ? -0.602 11.550 -27.606 1.00 96.25 657 LEU A C 1
ATOM 5233 O O . LEU A 1 657 ? -0.202 12.000 -26.533 1.00 96.25 657 LEU A O 1
ATOM 5237 N N . LEU A 1 658 ? 0.219 11.378 -28.645 1.00 95.69 658 LEU A N 1
ATOM 5238 C CA . LEU A 1 658 ? 1.661 11.624 -28.600 1.00 95.69 658 LEU A CA 1
ATOM 5239 C C . LEU A 1 658 ? 2.077 12.860 -29.413 1.00 95.69 658 LEU A C 1
ATOM 5241 O O . LEU A 1 658 ? 1.414 13.253 -30.372 1.00 95.69 658 LEU A O 1
ATOM 5245 N N . THR A 1 659 ? 3.241 13.434 -29.092 1.00 92.38 659 THR A N 1
ATOM 5246 C CA . THR A 1 659 ? 3.849 14.558 -29.836 1.00 92.38 659 THR A CA 1
ATOM 5247 C C . THR A 1 659 ? 4.672 14.058 -31.028 1.00 92.38 659 THR A C 1
ATOM 5249 O O . THR A 1 659 ? 5.903 14.169 -31.048 1.00 92.38 659 THR A O 1
ATOM 5252 N N . ASN A 1 660 ? 3.999 13.430 -31.996 1.00 93.44 660 ASN A N 1
ATOM 5253 C CA . ASN A 1 660 ? 4.618 12.648 -33.074 1.00 93.44 660 ASN A CA 1
ATOM 5254 C C . ASN A 1 660 ? 5.696 13.394 -33.881 1.00 93.44 660 ASN A C 1
ATOM 5256 O O . ASN A 1 660 ? 6.705 12.813 -34.279 1.00 93.44 660 ASN A O 1
ATOM 5260 N N . GLU A 1 661 ? 5.513 14.692 -34.106 1.00 90.38 661 GLU A N 1
ATOM 5261 C CA . GLU A 1 661 ? 6.418 15.551 -34.868 1.00 90.38 661 GLU A CA 1
ATOM 5262 C C . GLU A 1 661 ? 7.761 15.816 -34.170 1.00 90.38 661 GLU A C 1
ATOM 5264 O O . GLU A 1 661 ? 8.724 16.252 -34.810 1.00 90.38 661 GLU A O 1
ATOM 5269 N N . ARG A 1 662 ? 7.846 15.568 -32.857 1.00 91.19 662 ARG A N 1
ATOM 5270 C CA . ARG A 1 662 ? 9.048 15.827 -32.052 1.00 91.19 662 ARG A CA 1
ATOM 5271 C C . ARG A 1 662 ? 9.987 14.636 -31.967 1.00 91.19 662 ARG A C 1
ATOM 5273 O O . ARG A 1 662 ? 11.182 14.825 -31.741 1.00 91.19 662 ARG A O 1
ATOM 5280 N N . TYR A 1 663 ? 9.477 13.429 -32.180 1.00 95.06 663 TYR A N 1
ATOM 5281 C CA . TYR A 1 663 ? 10.299 12.232 -32.118 1.00 95.06 663 TYR A CA 1
ATOM 5282 C C . TYR A 1 663 ? 11.290 12.179 -33.277 1.00 95.06 663 TYR A C 1
ATOM 5284 O O . TYR A 1 663 ? 10.998 12.545 -34.419 1.00 95.06 663 TYR A O 1
ATOM 5292 N N . CYS A 1 664 ? 12.500 11.731 -32.981 1.00 94.25 664 CYS A N 1
ATOM 5293 C CA . CYS A 1 664 ? 13.608 11.729 -33.917 1.00 94.25 664 CYS A CA 1
ATOM 5294 C C . CYS A 1 664 ? 14.504 10.532 -33.638 1.00 94.25 664 CYS A C 1
ATOM 5296 O O . CYS A 1 664 ? 14.867 10.270 -32.492 1.00 94.25 664 CYS A O 1
ATOM 5298 N N . TYR A 1 665 ? 14.911 9.849 -34.703 1.00 94.50 665 TYR A N 1
ATOM 5299 C CA . TYR A 1 665 ? 15.974 8.858 -34.651 1.00 94.50 665 TYR A CA 1
ATOM 5300 C C . TYR A 1 665 ? 17.130 9.332 -35.539 1.00 94.50 665 TYR A C 1
ATOM 5302 O O . TYR A 1 665 ? 16.877 9.638 -36.705 1.00 94.50 665 TYR A O 1
ATOM 5310 N N . PRO A 1 666 ? 18.391 9.382 -35.069 1.00 92.44 666 PRO A N 1
ATOM 5311 C CA . PRO A 1 666 ? 19.494 10.003 -35.810 1.00 92.44 666 PRO A CA 1
ATOM 5312 C C . PRO A 1 666 ? 19.687 9.515 -37.255 1.00 92.44 666 PRO A C 1
ATOM 5314 O O . PRO A 1 666 ? 20.127 10.286 -38.105 1.00 92.44 666 PRO A O 1
ATOM 5317 N N . LEU A 1 667 ? 19.348 8.255 -37.550 1.00 93.44 667 LEU A N 1
ATOM 5318 C CA . LEU A 1 667 ? 19.542 7.650 -38.874 1.00 93.44 667 LEU A CA 1
ATOM 5319 C C . LEU A 1 667 ? 18.322 7.788 -39.810 1.00 93.44 667 LEU A C 1
ATOM 5321 O O . LEU A 1 667 ? 18.466 7.664 -41.031 1.00 93.44 667 LEU A O 1
ATOM 5325 N N . LEU A 1 668 ? 17.138 8.093 -39.264 1.00 93.94 668 LEU A N 1
ATOM 5326 C CA . LEU A 1 668 ? 15.891 8.297 -40.020 1.00 93.94 668 LEU A CA 1
ATOM 5327 C C . LEU A 1 668 ? 15.451 9.771 -40.080 1.00 93.94 668 LEU A C 1
ATOM 5329 O O . LEU A 1 668 ? 14.865 10.192 -41.078 1.00 93.94 668 LEU A O 1
ATOM 5333 N N . GLY A 1 669 ? 15.791 10.564 -39.063 1.00 92.81 669 GLY A N 1
ATOM 5334 C CA . GLY A 1 669 ? 15.449 11.976 -38.901 1.00 92.81 669 GLY A CA 1
ATOM 5335 C C . GLY A 1 669 ? 14.216 12.222 -38.022 1.00 92.81 669 GLY A C 1
ATOM 5336 O O . GLY A 1 669 ? 13.671 11.313 -37.398 1.00 92.81 669 GLY A O 1
ATOM 5337 N N . GLN A 1 670 ? 13.774 13.481 -37.982 1.00 92.38 670 GLN A N 1
ATOM 5338 C CA . GLN A 1 670 ? 12.593 13.929 -37.232 1.00 92.38 670 GLN A CA 1
ATOM 5339 C C . GLN A 1 670 ? 11.282 13.348 -37.798 1.00 92.38 670 GLN A C 1
ATOM 5341 O O . GLN A 1 670 ? 11.225 13.004 -38.980 1.00 92.38 670 GLN A O 1
ATOM 5346 N N . GLY A 1 671 ? 10.241 13.239 -36.972 1.00 91.31 671 GLY A N 1
ATOM 5347 C CA . GLY A 1 671 ? 8.968 12.608 -37.323 1.00 91.31 671 GLY A CA 1
ATOM 5348 C C . GLY A 1 671 ? 9.069 11.084 -37.418 1.00 91.31 671 GLY A C 1
ATOM 5349 O O . GLY A 1 671 ? 8.380 10.478 -38.235 1.00 91.31 671 GLY A O 1
ATOM 5350 N N . THR A 1 672 ? 9.983 10.474 -36.654 1.00 95.69 672 THR A N 1
ATOM 5351 C CA . THR A 1 672 ? 10.132 9.011 -36.588 1.00 95.69 672 THR A CA 1
ATOM 5352 C C . THR A 1 672 ? 9.211 8.440 -35.515 1.00 95.69 672 THR A C 1
ATOM 5354 O O . THR A 1 672 ? 9.240 8.905 -34.382 1.00 95.69 672 THR A O 1
ATOM 5357 N N . THR A 1 673 ? 8.457 7.391 -35.840 1.00 97.12 673 THR A N 1
ATOM 5358 C CA . THR A 1 673 ? 7.724 6.573 -34.861 1.00 97.12 673 THR A CA 1
ATOM 5359 C C . THR A 1 673 ? 8.331 5.174 -34.753 1.00 97.12 673 THR A C 1
ATOM 5361 O O . THR A 1 673 ? 9.167 4.789 -35.576 1.00 97.12 673 THR A O 1
ATOM 5364 N N . THR A 1 674 ? 7.937 4.409 -33.738 1.00 97.56 674 THR A N 1
ATOM 5365 C CA . THR A 1 674 ? 8.402 3.035 -33.522 1.00 97.56 674 THR A CA 1
ATOM 5366 C C . THR A 1 674 ? 7.284 2.025 -33.746 1.00 97.56 674 THR A C 1
ATOM 5368 O O . THR A 1 674 ? 6.106 2.333 -33.562 1.00 97.56 674 THR A O 1
ATOM 5371 N N . VAL A 1 675 ? 7.660 0.816 -34.169 1.00 98.12 675 VAL A N 1
ATOM 5372 C CA . VAL A 1 675 ? 6.765 -0.344 -34.301 1.00 98.12 675 VAL A CA 1
ATOM 5373 C C . VAL A 1 675 ? 7.439 -1.558 -33.671 1.00 98.12 675 VAL A C 1
ATOM 5375 O O . VAL A 1 675 ? 8.598 -1.853 -33.960 1.00 98.12 675 VAL A O 1
ATOM 5378 N N . GLN A 1 676 ? 6.702 -2.284 -32.833 1.00 96.56 676 GLN A N 1
ATOM 5379 C CA . GLN A 1 676 ? 7.109 -3.590 -32.314 1.00 96.56 676 GLN A CA 1
ATOM 5380 C C . GLN A 1 676 ? 6.301 -4.666 -33.050 1.00 96.56 676 GLN A C 1
ATOM 5382 O O . GLN A 1 676 ? 5.104 -4.835 -32.810 1.00 96.56 676 GLN A O 1
ATOM 5387 N N . SER A 1 677 ? 6.945 -5.376 -33.974 1.00 97.44 677 SER A N 1
ATOM 5388 C CA . SER A 1 677 ? 6.314 -6.416 -34.795 1.00 97.44 677 SER A CA 1
ATOM 5389 C C . SER A 1 677 ? 6.436 -7.810 -34.159 1.00 97.44 677 SER A C 1
ATOM 5391 O O . SER A 1 677 ? 5.614 -8.692 -34.414 1.00 97.44 677 SER A O 1
ATOM 5393 N N . SER A 1 678 ? 7.437 -8.006 -33.301 1.00 97.44 678 SER A N 1
ATOM 5394 C CA . SER A 1 678 ? 7.667 -9.238 -32.544 1.00 97.44 678 SER A CA 1
ATOM 5395 C C . SER A 1 678 ? 8.312 -8.957 -31.186 1.00 97.44 678 SER A C 1
ATOM 5397 O O . SER A 1 678 ? 8.961 -7.927 -31.006 1.00 97.44 678 SER A O 1
ATOM 5399 N N . ARG A 1 679 ? 8.134 -9.860 -30.218 1.00 96.19 679 ARG A N 1
ATOM 5400 C CA . ARG A 1 679 ? 8.731 -9.807 -28.874 1.00 96.19 679 ARG A CA 1
ATOM 5401 C C . ARG A 1 679 ? 9.422 -11.129 -28.548 1.00 96.19 679 ARG A C 1
ATOM 5403 O O . ARG A 1 679 ? 8.981 -12.196 -28.972 1.00 96.19 679 ARG A O 1
ATOM 5410 N N . GLY A 1 680 ? 10.476 -11.053 -27.746 1.00 94.69 680 GLY A N 1
ATOM 5411 C CA . GLY A 1 680 ? 11.253 -12.205 -27.299 1.00 94.69 680 GLY A CA 1
ATOM 5412 C C . GLY A 1 680 ? 12.409 -12.534 -28.239 1.00 94.69 680 GLY A C 1
ATOM 5413 O O . GLY A 1 680 ? 12.447 -12.111 -29.393 1.00 94.69 680 GLY A O 1
ATOM 5414 N N . CYS A 1 681 ? 13.401 -13.266 -27.735 1.00 94.12 681 CYS A N 1
ATOM 5415 C CA . CYS A 1 681 ? 14.581 -13.627 -28.517 1.00 94.12 681 CYS A CA 1
ATOM 5416 C C . CYS A 1 681 ? 15.221 -14.932 -27.999 1.00 94.12 681 CYS A C 1
ATOM 5418 O O . CYS A 1 681 ? 15.582 -15.012 -26.820 1.00 94.12 681 CYS A O 1
ATOM 5420 N N . PRO A 1 682 ? 15.399 -15.964 -28.850 1.00 93.31 682 PRO A N 1
ATOM 5421 C CA . PRO A 1 682 ? 15.873 -17.277 -28.409 1.00 93.31 682 PRO A CA 1
ATOM 5422 C C . PRO A 1 682 ? 17.405 -17.382 -28.298 1.00 93.31 682 PRO A C 1
ATOM 5424 O O . PRO A 1 682 ? 17.913 -18.390 -27.796 1.00 93.31 682 PRO A O 1
ATOM 5427 N N . TYR A 1 683 ? 18.151 -16.379 -28.773 1.00 91.81 683 TYR A N 1
ATOM 5428 C CA . TYR A 1 683 ? 19.601 -16.469 -28.952 1.00 91.81 683 TYR A CA 1
ATOM 5429 C C . TYR A 1 683 ? 20.399 -16.493 -27.639 1.00 91.81 683 TYR A C 1
ATOM 5431 O O . TYR A 1 683 ? 19.998 -15.974 -26.596 1.00 91.81 683 TYR A O 1
ATOM 5439 N N . ALA A 1 684 ? 21.580 -17.111 -27.708 1.00 88.88 684 ALA A N 1
ATOM 5440 C CA . ALA A 1 684 ? 22.457 -17.346 -26.563 1.00 88.88 684 ALA A CA 1
ATOM 5441 C C . ALA A 1 684 ? 23.202 -16.091 -26.069 1.00 88.88 684 ALA A C 1
ATOM 5443 O O . ALA A 1 684 ? 23.632 -16.075 -24.917 1.00 88.88 684 ALA A O 1
ATOM 5444 N N . CYS A 1 685 ? 23.245 -15.012 -26.863 1.00 90.19 685 CYS A N 1
ATOM 5445 C CA . CYS A 1 685 ? 23.744 -13.702 -26.423 1.00 90.19 685 CYS A CA 1
ATOM 5446 C C . CYS A 1 685 ? 22.945 -13.107 -25.244 1.00 90.19 685 CYS A C 1
ATOM 5448 O O . CYS A 1 685 ? 23.366 -12.108 -24.666 1.00 90.19 685 CYS A O 1
ATOM 5450 N N . ARG A 1 686 ? 21.850 -13.764 -24.814 1.00 91.44 686 ARG A N 1
ATOM 5451 C CA . ARG A 1 686 ? 21.173 -13.557 -23.518 1.00 91.44 686 ARG A CA 1
ATOM 5452 C C . ARG A 1 686 ? 22.109 -13.523 -22.309 1.00 91.44 686 ARG A C 1
ATOM 5454 O O . ARG A 1 686 ? 21.677 -13.098 -21.249 1.00 91.44 686 ARG A O 1
ATOM 5461 N N . TYR A 1 687 ? 23.333 -14.041 -22.445 1.00 93.00 687 TYR A N 1
ATOM 5462 C CA . TYR A 1 687 ? 24.366 -13.934 -21.422 1.00 93.00 687 TYR A CA 1
ATOM 5463 C C . TYR A 1 687 ? 24.548 -12.479 -20.958 1.00 93.00 687 TYR A C 1
ATOM 5465 O O . TYR A 1 687 ? 24.473 -12.227 -19.761 1.00 93.00 687 TYR A O 1
ATOM 5473 N N . TYR A 1 688 ? 24.675 -11.531 -21.894 1.00 92.69 688 TYR A N 1
ATOM 5474 C CA . TYR A 1 688 ? 24.807 -10.096 -21.602 1.00 92.69 688 TYR A CA 1
ATOM 5475 C C . TYR A 1 688 ? 23.588 -9.268 -22.035 1.00 92.69 688 TYR A C 1
ATOM 5477 O O . TYR A 1 688 ? 23.323 -8.197 -21.493 1.00 92.69 688 TYR A O 1
ATOM 5485 N N . CYS A 1 689 ? 22.854 -9.726 -23.051 1.00 93.62 689 CYS A N 1
ATOM 5486 C CA . CYS A 1 689 ? 21.795 -8.949 -23.680 1.00 93.62 689 CYS A CA 1
ATOM 5487 C C . CYS A 1 689 ? 20.520 -8.921 -22.812 1.00 93.62 689 CYS A C 1
ATOM 5489 O O . CYS A 1 689 ? 20.017 -9.990 -22.454 1.00 93.62 689 CYS A O 1
ATOM 5491 N N . PRO A 1 690 ? 19.927 -7.742 -22.543 1.00 95.12 690 PRO A N 1
ATOM 5492 C CA . PRO A 1 690 ? 18.717 -7.634 -21.724 1.00 95.12 690 PRO A CA 1
ATOM 5493 C C . PRO A 1 690 ? 17.411 -7.956 -22.474 1.00 95.12 690 PRO A C 1
ATOM 5495 O O . PRO A 1 690 ? 16.388 -8.182 -21.834 1.00 95.12 690 PRO A O 1
ATOM 5498 N N . TYR A 1 691 ? 17.398 -8.025 -23.812 1.00 94.56 691 TYR A N 1
ATOM 5499 C CA . TYR A 1 691 ? 16.158 -8.295 -24.563 1.00 94.56 691 TYR A CA 1
ATOM 5500 C C . TYR A 1 691 ? 15.503 -9.644 -24.191 1.00 94.56 691 TYR A C 1
ATOM 5502 O O . TYR A 1 691 ? 14.311 -9.643 -23.881 1.00 94.56 691 TYR A O 1
ATOM 5510 N N . PRO A 1 692 ? 16.227 -10.787 -24.147 1.00 94.38 692 PRO A N 1
ATOM 5511 C CA . PRO A 1 692 ? 15.652 -12.058 -23.692 1.00 94.38 692 PRO A CA 1
ATOM 5512 C C . PRO A 1 692 ? 15.268 -12.082 -22.207 1.00 94.38 692 PRO A C 1
ATOM 5514 O O . PRO A 1 692 ? 14.425 -12.892 -21.824 1.00 94.38 692 PRO A O 1
ATOM 5517 N N . LEU A 1 693 ? 15.902 -11.242 -21.377 1.00 94.06 693 LEU A N 1
ATOM 5518 C CA . LEU A 1 693 ? 15.581 -11.107 -19.954 1.00 94.06 693 LEU A CA 1
ATOM 5519 C C . LEU A 1 693 ? 14.198 -10.469 -19.778 1.00 94.06 693 LEU A C 1
ATOM 5521 O O . LEU A 1 693 ? 13.374 -10.999 -19.042 1.00 94.06 693 LEU A O 1
ATOM 5525 N N . VAL A 1 694 ? 13.932 -9.371 -20.490 1.00 94.06 694 VAL A N 1
ATOM 5526 C CA . VAL A 1 694 ? 12.667 -8.631 -20.377 1.00 94.06 694 VAL A CA 1
ATOM 5527 C C . VAL A 1 694 ? 11.542 -9.297 -21.175 1.00 94.06 694 VAL A C 1
ATOM 5529 O O . VAL A 1 694 ? 10.471 -9.566 -20.641 1.00 94.06 694 VAL A O 1
ATOM 5532 N N . GLN A 1 695 ? 11.775 -9.603 -22.454 1.00 93.81 695 GLN A N 1
ATOM 5533 C CA . GLN A 1 695 ? 10.725 -10.061 -23.381 1.00 93.81 695 GLN A CA 1
ATOM 5534 C C . GLN A 1 695 ? 10.545 -11.591 -23.403 1.00 93.81 695 GLN A C 1
ATOM 5536 O O . GLN A 1 695 ? 9.650 -12.124 -24.068 1.00 93.81 695 GLN A O 1
ATOM 5541 N N . GLY A 1 696 ? 11.420 -12.315 -22.702 1.00 93.12 696 GLY A N 1
ATOM 5542 C CA . GLY A 1 696 ? 11.465 -13.772 -22.687 1.00 93.12 696 GLY A CA 1
ATOM 5543 C C . GLY A 1 696 ? 12.207 -14.401 -23.875 1.00 93.12 696 GLY A C 1
ATOM 5544 O O . GLY A 1 696 ? 12.589 -13.761 -24.856 1.00 93.12 696 GLY A O 1
ATOM 5545 N N . ARG A 1 697 ? 12.420 -15.719 -23.773 1.00 93.12 697 ARG A N 1
ATOM 5546 C CA . ARG A 1 697 ? 13.113 -16.534 -24.794 1.00 93.12 697 ARG A CA 1
ATOM 5547 C C . ARG A 1 697 ? 12.203 -17.024 -25.909 1.00 93.12 697 ARG A C 1
ATOM 5549 O O . ARG A 1 697 ? 12.692 -17.343 -26.990 1.00 93.12 697 ARG A O 1
ATOM 5556 N N . LEU A 1 698 ? 10.908 -17.131 -25.628 1.00 94.62 698 LEU A N 1
ATOM 5557 C CA . LEU A 1 698 ? 9.920 -17.521 -26.619 1.00 94.62 698 LEU A CA 1
ATOM 5558 C C . LEU A 1 698 ? 9.674 -16.331 -27.544 1.00 94.62 698 LEU A C 1
ATOM 5560 O O . LEU A 1 698 ? 9.183 -15.293 -27.102 1.00 94.62 698 LEU A O 1
ATOM 5564 N N . TRP A 1 699 ? 10.037 -16.492 -28.814 1.00 95.94 699 TRP A N 1
ATOM 5565 C CA . TRP A 1 699 ? 9.737 -15.502 -29.838 1.00 95.94 699 TRP A CA 1
ATOM 5566 C C . TRP A 1 699 ? 8.253 -15.569 -30.194 1.00 95.94 699 TRP A C 1
ATOM 5568 O O . TRP A 1 699 ? 7.722 -16.643 -30.478 1.00 95.94 699 TRP A O 1
ATOM 5578 N N . ARG A 1 700 ? 7.596 -14.415 -30.149 1.00 96.69 700 ARG A N 1
ATOM 5579 C CA . AR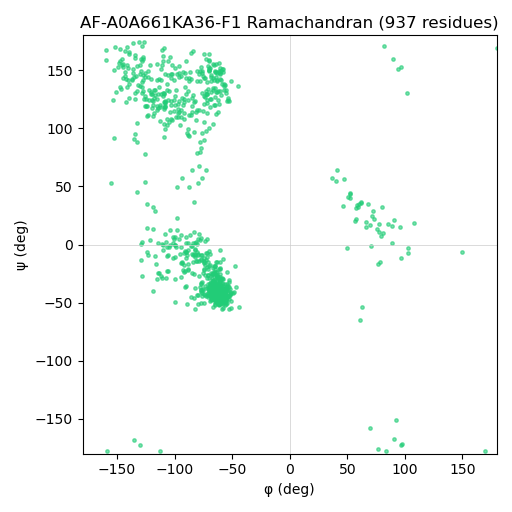G A 1 700 ? 6.179 -14.222 -30.457 1.00 96.69 700 ARG A CA 1
ATOM 5580 C C . ARG A 1 700 ? 6.081 -13.086 -31.458 1.00 96.69 700 ARG A C 1
ATOM 5582 O O . ARG A 1 700 ? 6.732 -12.058 -31.279 1.00 96.69 700 ARG A O 1
ATOM 5589 N N . ALA A 1 701 ? 5.275 -13.246 -32.495 1.00 97.56 701 ALA A N 1
ATOM 5590 C CA . ALA A 1 701 ? 5.185 -12.265 -33.563 1.00 97.56 701 ALA A CA 1
ATOM 5591 C C . ALA A 1 701 ? 3.742 -12.001 -33.962 1.00 97.56 701 ALA A C 1
ATOM 5593 O O . ALA A 1 701 ? 2.885 -12.873 -33.842 1.00 97.56 701 ALA A O 1
ATOM 5594 N N . ARG A 1 702 ? 3.506 -10.782 -34.438 1.00 98.19 702 ARG A N 1
ATOM 5595 C CA . ARG A 1 702 ? 2.247 -10.382 -35.063 1.00 98.19 702 ARG A CA 1
ATOM 5596 C C . ARG A 1 702 ? 2.174 -10.906 -36.490 1.00 98.19 702 ARG A C 1
ATOM 5598 O O . ARG A 1 702 ? 3.223 -10.996 -37.138 1.00 98.19 702 ARG A O 1
ATOM 5605 N N . SER A 1 703 ? 0.984 -11.202 -36.995 1.00 98.44 703 SER A N 1
ATOM 5606 C CA . SER A 1 703 ? 0.801 -11.555 -38.407 1.00 98.44 703 SER A CA 1
ATOM 5607 C C . SER A 1 703 ? 1.232 -10.409 -39.339 1.00 98.44 703 SER A C 1
ATOM 5609 O O . SER A 1 703 ? 1.188 -9.237 -38.938 1.00 98.44 703 SER A O 1
ATOM 5611 N N . PRO A 1 704 ? 1.679 -10.709 -40.574 1.00 98.75 704 PRO A N 1
ATOM 5612 C CA . PRO A 1 704 ? 2.009 -9.688 -41.567 1.00 98.75 704 PRO A CA 1
ATOM 5613 C C . PRO A 1 704 ? 0.894 -8.658 -41.776 1.00 98.75 704 PRO A C 1
ATOM 5615 O O . PRO A 1 704 ? 1.167 -7.460 -41.826 1.00 98.75 704 PRO A O 1
ATOM 5618 N N . GLU A 1 705 ? -0.357 -9.111 -41.822 1.00 98.50 705 GLU A N 1
ATOM 5619 C CA . GLU A 1 705 ? -1.546 -8.288 -42.046 1.00 98.50 705 GLU A CA 1
ATOM 5620 C C . GLU A 1 705 ? -1.781 -7.327 -40.879 1.00 98.50 705 GLU A C 1
ATOM 5622 O O . GLU A 1 705 ? -2.091 -6.149 -41.079 1.00 98.50 705 GLU A O 1
ATOM 5627 N N . HIS A 1 706 ? -1.582 -7.800 -39.649 1.00 98.50 706 HIS A N 1
ATOM 5628 C CA . HIS A 1 706 ? -1.744 -6.967 -38.468 1.00 98.50 706 HIS A CA 1
ATOM 5629 C C . HIS A 1 706 ? -0.626 -5.921 -38.337 1.00 98.50 706 HIS A C 1
ATOM 5631 O O . HIS A 1 706 ? -0.899 -4.769 -37.997 1.00 98.50 706 HIS A O 1
ATOM 5637 N N . VAL A 1 707 ? 0.623 -6.275 -38.673 1.00 98.69 707 VAL A N 1
ATOM 5638 C CA . VAL A 1 707 ? 1.723 -5.297 -38.776 1.00 98.69 707 VAL A CA 1
ATOM 5639 C C . VAL A 1 707 ? 1.419 -4.267 -39.862 1.00 98.69 707 VAL A C 1
ATOM 5641 O O . VAL A 1 707 ? 1.570 -3.070 -39.629 1.00 98.69 707 VAL A O 1
ATOM 5644 N N . PHE A 1 708 ? 0.961 -4.713 -41.033 1.00 98.62 708 PHE A N 1
ATOM 5645 C CA . PHE A 1 708 ? 0.608 -3.829 -42.138 1.00 98.62 708 PHE A CA 1
ATOM 5646 C C . PHE A 1 708 ? -0.532 -2.869 -41.775 1.00 98.62 708 PHE A C 1
ATOM 5648 O O . PHE A 1 708 ? -0.449 -1.693 -42.113 1.00 98.62 708 PHE A O 1
ATOM 5655 N N . THR A 1 709 ? -1.538 -3.330 -41.027 1.00 98.50 709 THR A N 1
ATOM 5656 C CA . THR A 1 709 ? -2.640 -2.482 -40.537 1.00 98.50 709 THR A CA 1
ATOM 5657 C C . THR A 1 709 ? -2.113 -1.298 -39.722 1.00 98.50 709 THR A C 1
ATOM 5659 O O . THR A 1 709 ? -2.540 -0.164 -39.922 1.00 98.50 709 THR A O 1
ATOM 5662 N N . GLU A 1 710 ? -1.132 -1.527 -38.845 1.00 98.44 710 GLU A N 1
ATOM 5663 C CA . GLU A 1 710 ? -0.505 -0.443 -38.084 1.00 98.44 710 GLU A CA 1
ATOM 5664 C C . GLU A 1 710 ? 0.342 0.483 -38.959 1.00 98.44 710 GLU A C 1
ATOM 5666 O O . GLU A 1 710 ? 0.318 1.698 -38.783 1.00 98.44 710 GLU A O 1
ATOM 5671 N N . LEU A 1 711 ? 1.089 -0.069 -39.916 1.00 98.62 711 LEU A N 1
ATOM 5672 C CA . LEU A 1 711 ? 1.860 0.734 -40.864 1.00 98.62 711 LEU A CA 1
ATOM 5673 C C . LEU A 1 711 ? 0.953 1.634 -41.713 1.00 98.62 711 LEU A C 1
ATOM 5675 O O . LEU A 1 711 ? 1.283 2.796 -41.957 1.00 98.62 711 LEU A O 1
ATOM 5679 N N . GLU A 1 712 ? -0.190 1.112 -42.152 1.00 98.25 712 GLU A N 1
ATOM 5680 C CA . GLU A 1 712 ? -1.187 1.860 -42.908 1.00 98.25 712 GLU A CA 1
ATOM 5681 C C . GLU A 1 712 ? -1.794 2.990 -42.064 1.00 98.25 712 GLU A C 1
ATOM 5683 O O . GLU A 1 712 ? -1.872 4.125 -42.540 1.00 98.25 712 GLU A O 1
ATOM 5688 N N . ASP A 1 713 ? -2.143 2.714 -40.806 1.00 98.06 713 ASP A N 1
ATOM 5689 C CA . ASP A 1 713 ? -2.641 3.699 -39.839 1.00 98.06 713 ASP A CA 1
ATOM 5690 C C . ASP A 1 713 ? -1.628 4.832 -39.578 1.00 98.06 713 ASP A C 1
ATOM 5692 O O . ASP A 1 713 ? -1.968 6.016 -39.675 1.00 98.06 713 ASP A O 1
ATOM 5696 N N . ILE A 1 714 ? -0.352 4.486 -39.371 1.00 97.94 714 ILE A N 1
ATOM 5697 C CA . ILE A 1 714 ? 0.757 5.441 -39.207 1.00 97.94 714 ILE A CA 1
ATOM 5698 C C . ILE A 1 714 ? 0.808 6.439 -40.373 1.00 97.94 714 ILE A C 1
ATOM 5700 O O . ILE A 1 714 ? 0.959 7.645 -40.157 1.00 97.94 714 ILE A O 1
ATOM 5704 N N . VAL A 1 715 ? 0.661 5.958 -41.609 1.00 97.44 715 VAL A N 1
ATOM 5705 C CA . VAL A 1 715 ? 0.726 6.818 -42.796 1.00 97.44 715 VAL A CA 1
ATOM 5706 C C . VAL A 1 715 ? -0.560 7.605 -42.994 1.00 97.44 715 VAL A C 1
ATOM 5708 O O . VAL A 1 715 ? -0.511 8.816 -43.209 1.00 97.44 715 VAL A O 1
ATOM 5711 N N . ARG A 1 716 ? -1.710 6.930 -42.968 1.00 95.81 716 ARG A N 1
ATOM 5712 C CA . ARG A 1 716 ? -2.981 7.515 -43.409 1.00 95.81 716 ARG A CA 1
ATOM 5713 C C . ARG A 1 716 ? -3.647 8.367 -42.337 1.00 95.81 716 ARG A C 1
ATOM 5715 O O . ARG A 1 716 ? -4.197 9.410 -42.679 1.00 95.81 716 ARG A O 1
ATOM 5722 N N . ASN A 1 717 ? -3.568 7.957 -41.073 1.00 95.69 717 ASN A N 1
ATOM 5723 C CA . ASN A 1 717 ? -4.257 8.627 -39.969 1.00 95.69 717 ASN A CA 1
ATOM 5724 C C . ASN A 1 717 ? -3.329 9.555 -39.177 1.00 95.69 717 ASN A C 1
ATOM 5726 O O . ASN A 1 717 ? -3.780 10.585 -38.678 1.00 95.69 717 ASN A O 1
ATOM 5730 N N . HIS A 1 718 ? -2.031 9.242 -39.108 1.00 95.81 718 HIS A N 1
ATOM 5731 C CA . HIS A 1 718 ? -1.053 10.064 -38.382 1.00 95.81 718 HIS A CA 1
ATOM 5732 C C . HIS A 1 718 ? -0.126 10.890 -39.285 1.00 95.81 718 HIS A C 1
ATOM 5734 O O . HIS A 1 718 ? 0.600 11.748 -38.783 1.00 95.81 718 HIS A O 1
ATOM 5740 N N . GLY A 1 719 ? -0.147 10.677 -40.607 1.00 95.31 719 GLY A N 1
ATOM 5741 C CA . GLY A 1 719 ? 0.673 11.439 -41.557 1.00 95.31 719 GLY A CA 1
ATOM 5742 C C . GLY A 1 719 ? 2.181 11.202 -41.409 1.00 95.31 719 GLY A C 1
ATOM 5743 O O . GLY A 1 719 ? 2.988 12.022 -41.850 1.00 95.31 719 GLY A O 1
ATOM 5744 N N . LEU A 1 720 ? 2.577 10.100 -40.771 1.00 96.38 720 LEU A N 1
ATOM 5745 C CA . LEU A 1 720 ? 3.969 9.748 -40.513 1.00 96.38 720 LEU A CA 1
ATOM 5746 C C . LEU A 1 720 ? 4.476 8.793 -41.595 1.00 96.38 720 LEU A C 1
ATOM 5748 O O . LEU A 1 720 ? 3.761 7.918 -42.060 1.00 96.38 720 LEU A O 1
ATOM 5752 N N . SER A 1 721 ? 5.741 8.928 -41.985 1.00 95.56 721 SER A N 1
ATOM 5753 C CA . SER A 1 721 ? 6.348 8.095 -43.042 1.00 95.56 721 SER A CA 1
ATOM 5754 C C . SER A 1 721 ? 7.664 7.441 -42.628 1.00 95.56 721 SER A C 1
ATOM 5756 O O . SER A 1 721 ? 8.303 6.767 -43.434 1.00 95.56 721 SER A O 1
ATOM 5758 N N . ARG A 1 722 ? 8.102 7.641 -41.379 1.00 98.06 722 ARG A N 1
ATOM 5759 C CA . ARG A 1 722 ? 9.388 7.154 -40.868 1.00 98.06 722 ARG A CA 1
ATOM 5760 C C . ARG A 1 722 ? 9.166 6.204 -39.704 1.00 98.06 722 ARG A C 1
ATOM 5762 O O . ARG A 1 722 ? 8.644 6.618 -38.671 1.00 98.06 722 ARG A O 1
ATOM 5769 N N . VAL A 1 723 ? 9.582 4.951 -39.871 1.00 98.44 723 VAL A N 1
ATOM 5770 C CA . VAL A 1 723 ? 9.324 3.878 -38.900 1.00 98.44 723 VAL A CA 1
ATOM 5771 C C . VAL A 1 723 ? 10.624 3.204 -38.479 1.00 98.44 723 VAL A C 1
ATOM 5773 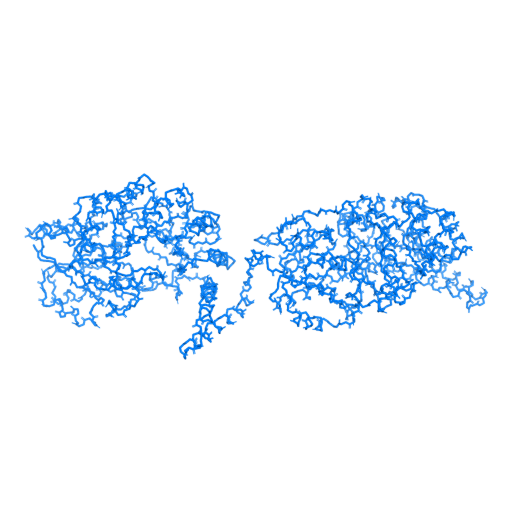O O . VAL A 1 723 ? 11.395 2.741 -39.316 1.00 98.44 723 VAL A O 1
ATOM 5776 N N . LEU A 1 724 ? 10.854 3.111 -37.174 1.00 98.06 724 LEU A N 1
ATOM 5777 C CA . LEU A 1 724 ? 11.899 2.281 -36.588 1.00 98.06 724 LEU A CA 1
ATOM 5778 C C . LEU A 1 724 ? 11.268 1.017 -35.987 1.00 98.06 724 LEU A C 1
ATOM 5780 O O . LEU A 1 724 ? 10.543 1.094 -34.996 1.00 98.06 724 LEU A O 1
ATOM 5784 N N . PHE A 1 725 ? 11.568 -0.149 -36.553 1.00 98.25 725 PHE A N 1
ATOM 5785 C CA . PHE A 1 725 ? 11.209 -1.425 -35.940 1.00 98.25 725 PHE A CA 1
ATOM 5786 C C . PHE A 1 725 ? 12.085 -1.687 -34.711 1.00 98.25 725 PHE A C 1
ATOM 5788 O O . PHE A 1 725 ? 13.313 -1.598 -34.786 1.00 98.25 725 PHE A O 1
ATOM 5795 N N . ARG A 1 726 ? 11.449 -2.012 -33.582 1.00 96.56 726 ARG A N 1
ATOM 5796 C CA . ARG A 1 726 ? 12.088 -2.240 -32.270 1.00 96.56 726 ARG A CA 1
ATOM 5797 C C . ARG A 1 726 ? 12.182 -3.722 -31.885 1.00 96.56 726 ARG A C 1
ATOM 5799 O O . ARG A 1 726 ? 12.493 -4.079 -30.749 1.00 96.56 726 ARG A O 1
ATOM 5806 N N . ASP A 1 727 ? 11.924 -4.602 -32.843 1.00 96.81 727 ASP A N 1
ATOM 5807 C CA . ASP A 1 727 ? 12.123 -6.043 -32.738 1.00 96.81 727 ASP A CA 1
ATOM 5808 C C . ASP A 1 727 ? 13.572 -6.369 -32.354 1.00 96.81 727 ASP A C 1
ATOM 5810 O O . ASP A 1 727 ? 14.507 -5.878 -32.980 1.00 96.81 727 ASP A O 1
ATOM 5814 N N . ALA A 1 728 ? 13.770 -7.264 -31.379 1.00 93.62 728 ALA A N 1
ATOM 5815 C CA . ALA A 1 728 ? 15.113 -7.722 -31.006 1.00 93.62 728 ALA A CA 1
ATOM 5816 C C . ALA A 1 728 ? 15.834 -8.419 -32.177 1.00 93.62 728 ALA A C 1
ATOM 5818 O O . ALA A 1 728 ? 17.063 -8.441 -32.257 1.00 93.62 728 ALA A O 1
ATOM 5819 N N . THR A 1 729 ? 15.073 -9.050 -33.075 1.00 94.19 729 THR A N 1
ATOM 5820 C CA . THR A 1 729 ? 15.559 -9.605 -34.343 1.00 94.19 729 THR A CA 1
ATOM 5821 C C . THR A 1 729 ? 14.405 -9.611 -35.346 1.00 94.19 729 THR A C 1
ATOM 5823 O O . THR A 1 729 ? 13.634 -10.567 -35.396 1.00 94.19 729 THR A O 1
ATOM 5826 N N . PHE A 1 730 ? 14.275 -8.542 -36.135 1.00 97.75 730 PHE A N 1
ATOM 5827 C CA . PHE A 1 730 ? 13.146 -8.343 -37.057 1.00 97.75 730 PHE A CA 1
ATOM 5828 C C . PHE A 1 730 ? 12.992 -9.471 -38.089 1.00 97.75 730 PHE A C 1
ATOM 5830 O O . PHE A 1 730 ? 11.877 -9.897 -38.380 1.00 97.75 730 PHE A O 1
ATOM 5837 N N . THR A 1 731 ? 14.110 -9.989 -38.606 1.00 96.88 731 THR A N 1
ATOM 5838 C CA . THR A 1 731 ? 14.119 -10.997 -39.681 1.00 96.88 731 THR A CA 1
ATOM 5839 C C . THR A 1 731 ? 14.287 -12.429 -39.175 1.00 96.88 731 THR A C 1
ATOM 5841 O O . THR A 1 731 ? 14.752 -13.298 -39.907 1.00 96.88 731 THR A O 1
ATOM 5844 N N . LEU A 1 732 ? 13.944 -12.698 -37.907 1.00 95.44 732 LEU A N 1
ATOM 5845 C CA . LEU A 1 732 ? 14.073 -14.041 -37.329 1.00 95.44 732 LEU A CA 1
ATOM 5846 C C . LEU A 1 732 ? 13.297 -15.092 -38.138 1.00 95.44 732 LEU A C 1
ATOM 5848 O O . LEU A 1 732 ? 13.827 -16.179 -38.371 1.00 95.44 732 LEU A O 1
ATOM 5852 N N . ASP A 1 733 ? 12.093 -14.730 -38.582 1.00 97.25 733 ASP A N 1
ATOM 5853 C CA . ASP A 1 733 ? 11.289 -15.451 -39.568 1.00 97.25 733 ASP A CA 1
ATOM 5854 C C . ASP A 1 733 ? 11.312 -14.677 -40.894 1.00 97.25 733 ASP A C 1
ATOM 5856 O O . ASP A 1 733 ? 10.659 -13.640 -41.043 1.00 97.25 733 ASP A O 1
ATOM 5860 N N . MET A 1 734 ? 12.115 -15.168 -41.838 1.00 97.06 734 MET A N 1
ATOM 5861 C CA . MET A 1 734 ? 12.363 -14.506 -43.121 1.00 97.06 734 MET A CA 1
ATOM 5862 C C . MET A 1 734 ? 11.134 -14.522 -44.039 1.00 97.06 734 MET A C 1
ATOM 5864 O O . MET A 1 734 ? 10.886 -13.532 -44.728 1.00 97.06 734 MET A O 1
ATOM 5868 N N . GLU A 1 735 ? 10.331 -15.589 -44.010 1.00 97.94 735 GLU A N 1
ATOM 5869 C CA . GLU A 1 735 ? 9.103 -15.698 -44.812 1.00 97.94 735 GLU A CA 1
ATOM 5870 C C . GLU A 1 735 ? 8.063 -14.683 -44.346 1.00 97.94 735 GLU A C 1
ATOM 5872 O O . GLU A 1 735 ? 7.462 -13.960 -45.145 1.00 97.94 735 GLU A O 1
ATOM 5877 N N . ARG A 1 736 ? 7.922 -14.532 -43.026 1.00 98.25 736 ARG A N 1
ATOM 5878 C CA . ARG A 1 736 ? 7.081 -13.482 -42.452 1.00 98.25 736 ARG A CA 1
ATOM 5879 C C . ARG A 1 736 ? 7.554 -12.086 -42.866 1.00 98.25 736 ARG A C 1
ATOM 5881 O O . ARG A 1 736 ? 6.729 -11.229 -43.182 1.00 98.25 736 ARG A O 1
ATOM 5888 N N . THR A 1 737 ? 8.864 -11.829 -42.874 1.00 98.56 737 THR A N 1
ATOM 5889 C CA . THR A 1 737 ? 9.398 -10.538 -43.338 1.00 98.56 737 THR A CA 1
ATOM 5890 C C . THR A 1 737 ? 9.112 -10.306 -44.821 1.00 98.56 737 THR A C 1
ATOM 5892 O O . THR A 1 737 ? 8.758 -9.185 -45.193 1.00 98.56 737 THR A O 1
ATOM 5895 N N . HIS A 1 738 ? 9.217 -11.340 -45.662 1.00 98.56 738 HIS A N 1
ATOM 5896 C CA . HIS A 1 738 ? 8.821 -11.255 -47.065 1.00 98.56 738 HIS A CA 1
ATOM 5897 C C . HIS A 1 738 ? 7.363 -10.820 -47.207 1.00 98.56 738 HIS A C 1
ATOM 5899 O O . HIS A 1 738 ? 7.116 -9.842 -47.908 1.00 98.56 738 HIS A O 1
ATOM 5905 N N . ALA A 1 739 ? 6.444 -11.462 -46.483 1.00 98.69 739 ALA A N 1
ATOM 5906 C CA . ALA A 1 739 ? 5.020 -11.136 -46.523 1.00 98.69 739 ALA A CA 1
ATOM 5907 C C . ALA A 1 739 ? 4.726 -9.686 -46.092 1.00 98.69 739 ALA A C 1
ATOM 5909 O O . ALA A 1 739 ? 3.953 -8.990 -46.745 1.00 98.69 739 ALA A O 1
ATOM 5910 N N . ILE A 1 740 ? 5.392 -9.181 -45.043 1.00 98.75 740 ILE A N 1
ATOM 5911 C CA . ILE A 1 740 ? 5.267 -7.767 -44.635 1.00 98.75 740 ILE A CA 1
ATOM 5912 C C . ILE A 1 740 ? 5.730 -6.833 -45.762 1.00 98.75 740 ILE A C 1
ATOM 5914 O O . ILE A 1 740 ? 5.076 -5.829 -46.047 1.00 98.75 740 ILE A O 1
ATOM 5918 N N . CYS A 1 741 ? 6.853 -7.149 -46.412 1.00 98.75 741 CYS A N 1
ATOM 5919 C CA . CYS A 1 741 ? 7.365 -6.343 -47.518 1.00 98.75 741 CYS A CA 1
ATOM 5920 C C . CYS A 1 741 ? 6.434 -6.384 -48.737 1.00 98.75 741 CYS A C 1
ATOM 5922 O O . CYS A 1 741 ? 6.226 -5.345 -49.359 1.00 98.75 741 CYS A O 1
ATOM 5924 N N . ASP A 1 742 ? 5.861 -7.548 -49.054 1.00 98.75 742 ASP A N 1
ATOM 5925 C CA . ASP A 1 742 ? 4.905 -7.710 -50.154 1.00 98.75 742 ASP A CA 1
ATOM 5926 C C . ASP A 1 742 ? 3.675 -6.819 -49.926 1.00 98.75 742 ASP A C 1
ATOM 5928 O O . ASP A 1 742 ? 3.349 -6.006 -50.789 1.00 98.75 742 ASP A O 1
ATOM 5932 N N . LEU A 1 743 ? 3.099 -6.831 -48.718 1.00 98.69 743 LEU A N 1
ATOM 5933 C CA . LEU A 1 743 ? 1.974 -5.959 -48.358 1.00 98.69 743 LEU A CA 1
ATOM 5934 C C . LEU A 1 743 ? 2.307 -4.464 -48.512 1.00 98.69 743 LEU A C 1
ATOM 5936 O O . LEU A 1 743 ? 1.492 -3.700 -49.034 1.00 98.69 743 LEU A O 1
ATOM 5940 N N . ILE A 1 744 ? 3.506 -4.032 -48.101 1.00 98.56 744 ILE A N 1
ATOM 5941 C CA . ILE A 1 744 ? 3.957 -2.637 -48.261 1.00 98.56 744 ILE A CA 1
ATOM 5942 C C . ILE A 1 744 ? 4.074 -2.255 -49.746 1.00 98.56 744 ILE A C 1
ATOM 5944 O O . ILE A 1 744 ? 3.625 -1.173 -50.139 1.00 98.56 744 ILE A O 1
ATOM 5948 N N . ILE A 1 745 ? 4.668 -3.129 -50.565 1.00 98.56 745 ILE A N 1
ATOM 5949 C CA . ILE A 1 745 ? 4.917 -2.895 -51.995 1.00 98.56 745 ILE A CA 1
ATOM 5950 C C . ILE A 1 745 ? 3.603 -2.885 -52.782 1.00 98.56 745 ILE A C 1
ATOM 5952 O O . ILE A 1 745 ? 3.355 -1.950 -53.548 1.00 98.56 745 ILE A O 1
ATOM 5956 N N . GLU A 1 746 ? 2.748 -3.888 -52.577 1.00 98.25 746 GLU A N 1
ATOM 5957 C CA . GLU A 1 746 ? 1.456 -4.038 -53.257 1.00 98.25 746 GLU A CA 1
ATOM 5958 C C . GLU A 1 746 ? 0.547 -2.830 -53.011 1.00 98.25 746 GLU A C 1
ATOM 5960 O O . GLU A 1 746 ? -0.068 -2.305 -53.943 1.00 98.25 746 GLU A O 1
ATOM 5965 N N . ASN A 1 747 ? 0.535 -2.326 -51.774 1.00 97.94 747 ASN A N 1
ATOM 5966 C CA . ASN A 1 747 ? -0.262 -1.166 -51.379 1.00 97.94 747 ASN A CA 1
ATOM 5967 C C . ASN A 1 747 ? 0.454 0.178 -51.582 1.00 97.94 747 ASN A C 1
ATOM 5969 O O . ASN A 1 747 ? -0.120 1.228 -51.285 1.00 97.94 747 ASN A O 1
ATOM 5973 N N . LYS A 1 748 ? 1.689 0.164 -52.108 1.00 97.00 748 LYS A N 1
ATOM 5974 C CA . LYS A 1 748 ? 2.505 1.353 -52.415 1.00 97.00 748 LYS A CA 1
ATOM 5975 C C . LYS A 1 748 ? 2.606 2.321 -51.235 1.00 97.00 748 LYS A C 1
ATOM 5977 O O . LYS A 1 748 ? 2.498 3.538 -51.403 1.00 97.00 748 LYS A O 1
ATOM 5982 N N . LEU A 1 749 ? 2.775 1.778 -50.033 1.00 96.44 749 LEU A N 1
ATOM 5983 C CA . LEU A 1 749 ? 2.779 2.574 -48.817 1.00 96.44 749 LEU A CA 1
ATOM 5984 C C . LEU A 1 749 ? 4.084 3.404 -48.752 1.00 96.44 749 LEU A C 1
ATOM 5986 O O . LEU A 1 749 ? 5.168 2.821 -48.804 1.00 96.44 749 LEU A O 1
ATOM 5990 N N . PRO A 1 750 ? 4.027 4.750 -48.668 1.00 95.56 750 PRO A N 1
ATOM 5991 C CA . PRO A 1 750 ? 5.195 5.627 -48.786 1.00 95.56 750 PRO A CA 1
ATOM 5992 C C . PRO A 1 750 ? 6.007 5.672 -47.484 1.00 95.56 750 PRO A C 1
ATOM 5994 O O . PRO A 1 750 ? 6.063 6.691 -46.792 1.00 95.56 750 PRO A O 1
ATOM 5997 N N . LEU A 1 751 ? 6.635 4.551 -47.141 1.00 95.88 751 LEU A N 1
ATOM 5998 C CA . LEU A 1 751 ? 7.425 4.397 -45.930 1.00 95.88 751 LEU A CA 1
ATOM 5999 C C . LEU A 1 751 ? 8.920 4.471 -46.198 1.00 95.88 751 LEU A C 1
ATOM 6001 O O . LEU A 1 751 ? 9.443 3.984 -47.197 1.00 95.88 751 LEU A O 1
ATOM 6005 N N . ARG A 1 752 ? 9.619 5.020 -45.212 1.00 98.00 752 ARG A N 1
ATOM 6006 C CA . ARG A 1 752 ? 11.056 4.888 -45.048 1.00 98.00 752 ARG A CA 1
ATOM 6007 C C . ARG A 1 752 ? 11.322 4.297 -43.674 1.00 98.00 752 ARG A C 1
ATOM 6009 O O . ARG A 1 752 ? 11.095 4.966 -42.667 1.00 98.00 752 ARG A O 1
ATOM 6016 N N . TRP A 1 753 ? 11.808 3.065 -43.615 1.00 98.50 753 TRP A N 1
ATOM 6017 C CA . TRP A 1 753 ? 11.914 2.351 -42.344 1.00 98.50 753 TRP A CA 1
ATOM 6018 C C . TRP A 1 753 ? 13.301 1.785 -42.063 1.00 98.50 753 TRP A C 1
ATOM 6020 O O . TRP A 1 753 ? 14.151 1.684 -42.946 1.00 98.50 753 TRP A O 1
ATOM 6030 N N . TRP A 1 754 ? 13.541 1.475 -40.793 1.00 98.06 754 TRP A N 1
ATOM 6031 C CA . TRP A 1 754 ? 14.795 0.937 -40.275 1.00 98.06 754 TRP A CA 1
ATOM 6032 C C . TRP A 1 754 ? 14.494 -0.206 -39.309 1.00 98.06 754 TRP A C 1
ATOM 6034 O O . TRP A 1 754 ? 13.473 -0.163 -38.625 1.00 98.06 754 TRP A O 1
ATOM 6044 N N . CYS A 1 755 ? 15.355 -1.218 -39.230 1.00 97.69 755 CYS A N 1
ATOM 6045 C CA . CYS A 1 755 ? 15.162 -2.345 -38.312 1.00 97.69 755 CYS A CA 1
ATOM 6046 C C . CYS A 1 755 ? 16.465 -2.802 -37.655 1.00 97.69 755 CYS A C 1
ATOM 6048 O O . CYS A 1 755 ? 17.558 -2.480 -38.120 1.00 97.69 755 CYS A O 1
ATOM 6050 N N . GLU A 1 756 ? 16.343 -3.607 -36.603 1.00 95.69 756 GLU A N 1
ATOM 6051 C CA . GLU A 1 756 ? 17.467 -4.293 -35.962 1.00 95.69 756 GLU A CA 1
ATOM 6052 C C . GLU A 1 756 ? 17.368 -5.794 -36.235 1.00 95.69 756 GLU A C 1
ATOM 6054 O O . GLU A 1 756 ? 16.303 -6.403 -36.093 1.00 95.69 756 GLU A O 1
ATOM 6059 N N . THR A 1 757 ? 18.464 -6.405 -36.684 1.00 94.44 757 THR A N 1
ATOM 6060 C CA . THR A 1 757 ? 18.487 -7.848 -36.933 1.00 94.44 757 THR A CA 1
ATOM 6061 C C . THR A 1 757 ? 19.904 -8.422 -36.924 1.00 94.44 757 THR A C 1
ATOM 6063 O O . THR A 1 757 ? 20.890 -7.733 -36.653 1.00 94.44 757 THR A O 1
ATOM 6066 N N . ARG A 1 758 ? 20.013 -9.722 -37.199 1.00 91.44 758 ARG A N 1
ATOM 6067 C CA . ARG A 1 758 ? 21.277 -10.443 -37.311 1.00 91.44 758 ARG A CA 1
ATOM 6068 C C . ARG A 1 758 ? 21.638 -10.705 -38.769 1.00 91.44 758 ARG A C 1
ATOM 6070 O O . ARG A 1 758 ? 20.788 -11.065 -39.577 1.00 91.44 758 ARG A O 1
ATOM 6077 N N . VAL A 1 759 ? 22.933 -10.626 -39.069 1.00 89.81 759 VAL A N 1
ATOM 6078 C CA . VAL A 1 759 ? 23.496 -10.909 -40.403 1.00 89.81 759 VAL A CA 1
ATOM 6079 C C . VAL A 1 759 ? 23.187 -12.337 -40.870 1.00 89.81 759 VAL A C 1
ATOM 6081 O O . VAL A 1 759 ? 23.051 -12.594 -42.060 1.00 89.81 759 VAL A O 1
ATOM 6084 N N . ASP A 1 760 ? 23.056 -13.286 -39.943 1.00 87.31 760 ASP A N 1
ATOM 6085 C CA . ASP A 1 760 ? 22.755 -14.683 -40.255 1.00 87.31 760 ASP A CA 1
ATOM 6086 C C . ASP A 1 760 ? 21.268 -14.982 -40.492 1.00 87.31 760 ASP A C 1
ATOM 6088 O O . ASP A 1 760 ? 20.918 -16.142 -40.723 1.00 87.31 760 ASP A O 1
ATOM 6092 N N . ARG A 1 761 ? 20.412 -13.959 -40.423 1.00 91.06 761 ARG A N 1
ATOM 6093 C CA . ARG A 1 761 ? 18.970 -13.985 -40.707 1.00 91.06 761 ARG A CA 1
ATOM 6094 C C . ARG A 1 761 ? 18.613 -13.086 -41.897 1.00 91.06 761 ARG A C 1
ATOM 6096 O O . ARG A 1 761 ? 17.538 -12.498 -41.944 1.00 91.06 761 ARG A O 1
ATOM 6103 N N . LEU A 1 762 ? 19.553 -12.922 -42.819 1.00 90.75 762 LEU A N 1
ATOM 6104 C CA . LEU A 1 762 ? 19.394 -12.144 -44.039 1.00 90.75 762 LEU A CA 1
ATOM 6105 C C . LEU A 1 762 ? 20.006 -12.922 -45.202 1.00 90.75 762 LEU A C 1
ATOM 6107 O O . LEU A 1 762 ? 21.070 -13.533 -45.062 1.00 90.75 762 LEU A O 1
ATOM 6111 N N . ASP A 1 763 ? 19.344 -12.853 -46.348 1.00 92.31 763 ASP A N 1
ATOM 6112 C CA . ASP A 1 763 ? 19.871 -13.255 -47.643 1.00 92.31 763 ASP A CA 1
ATOM 6113 C C . ASP A 1 763 ? 19.620 -12.150 -48.678 1.00 92.31 763 ASP A C 1
ATOM 6115 O O . ASP A 1 763 ? 19.010 -11.114 -48.393 1.00 92.31 763 ASP A O 1
ATOM 6119 N N . GLU A 1 764 ? 20.156 -12.342 -49.879 1.00 95.56 764 GLU A N 1
ATOM 6120 C CA . GLU A 1 764 ? 20.030 -11.362 -50.951 1.00 95.56 764 GLU A CA 1
ATOM 6121 C C . GLU A 1 764 ? 18.578 -11.130 -51.411 1.00 95.56 764 GLU A C 1
ATOM 6123 O O . GLU A 1 764 ? 18.186 -9.958 -51.489 1.00 95.56 764 GLU A O 1
ATOM 6128 N N . PRO A 1 765 ? 17.755 -12.168 -51.679 1.00 97.56 765 PRO A N 1
ATOM 6129 C CA . PRO A 1 765 ? 16.351 -11.974 -52.041 1.00 97.56 765 PRO A CA 1
ATOM 6130 C C . PRO A 1 765 ? 15.574 -11.140 -51.020 1.00 97.56 765 PRO A C 1
ATOM 6132 O O . PRO A 1 765 ? 14.857 -10.207 -51.402 1.00 97.56 765 PRO A O 1
ATOM 6135 N N . LEU A 1 766 ? 15.733 -11.432 -49.726 1.00 97.75 766 LEU A N 1
ATOM 6136 C CA . LEU A 1 766 ? 15.062 -10.689 -48.670 1.00 97.75 766 LEU A CA 1
ATOM 6137 C C . LEU A 1 766 ? 15.556 -9.249 -48.603 1.00 97.75 766 LEU A C 1
ATOM 6139 O O . LEU A 1 766 ? 14.736 -8.335 -48.578 1.00 97.75 766 LEU A O 1
ATOM 6143 N N . LEU A 1 767 ? 16.870 -9.018 -48.644 1.00 97.50 767 LEU A N 1
ATOM 6144 C CA . LEU A 1 767 ? 17.432 -7.670 -48.551 1.00 97.50 767 LEU A CA 1
ATOM 6145 C C . LEU A 1 767 ? 16.992 -6.770 -49.718 1.00 97.50 767 LEU A C 1
ATOM 6147 O O . LEU A 1 767 ? 16.639 -5.608 -49.502 1.00 97.50 767 LEU A O 1
ATOM 6151 N N . ARG A 1 768 ? 16.943 -7.308 -50.946 1.00 98.31 768 ARG A N 1
ATOM 6152 C CA . ARG A 1 768 ? 16.416 -6.586 -52.118 1.00 98.31 768 ARG A CA 1
ATOM 6153 C C . ARG A 1 768 ? 14.929 -6.262 -51.952 1.00 98.31 768 ARG A C 1
ATOM 6155 O O . ARG A 1 768 ? 14.522 -5.136 -52.240 1.00 98.31 768 ARG A O 1
ATOM 6162 N N . LYS A 1 769 ? 14.127 -7.206 -51.443 1.00 98.38 769 LYS A N 1
ATOM 6163 C CA . LYS A 1 769 ? 12.696 -6.976 -51.187 1.00 98.38 769 LYS A CA 1
ATOM 6164 C C . LYS A 1 769 ? 12.472 -5.938 -50.081 1.00 98.38 769 LYS A C 1
ATOM 6166 O O . LYS A 1 769 ? 11.659 -5.035 -50.253 1.00 98.38 769 LYS A O 1
ATOM 6171 N N . MET A 1 770 ? 13.235 -6.006 -48.990 1.00 98.56 770 MET A N 1
ATOM 6172 C CA . MET A 1 770 ? 13.207 -5.011 -47.914 1.00 98.56 770 MET A CA 1
ATOM 6173 C C . MET A 1 770 ? 13.507 -3.609 -48.456 1.00 98.56 770 MET A C 1
ATOM 6175 O O . MET A 1 770 ? 12.791 -2.664 -48.130 1.00 98.56 770 MET A O 1
ATOM 6179 N N . HIS A 1 771 ? 14.521 -3.466 -49.318 1.00 98.38 771 HIS A N 1
ATOM 6180 C CA . HIS A 1 771 ? 14.832 -2.190 -49.964 1.00 98.38 771 HIS A CA 1
ATOM 6181 C C . HIS A 1 771 ? 13.667 -1.670 -50.820 1.00 98.38 771 HIS A C 1
ATOM 6183 O O . HIS A 1 771 ? 13.273 -0.514 -50.673 1.00 98.38 771 HIS A O 1
ATOM 6189 N N . ALA A 1 772 ? 13.069 -2.530 -51.653 1.00 98.12 772 ALA A N 1
ATOM 6190 C CA . ALA A 1 772 ? 11.904 -2.177 -52.468 1.00 98.12 772 ALA A CA 1
ATOM 6191 C C . ALA A 1 772 ? 10.688 -1.755 -51.621 1.00 98.12 772 ALA A C 1
ATOM 6193 O O . ALA A 1 772 ? 9.937 -0.870 -52.023 1.00 98.12 772 ALA A O 1
ATOM 6194 N N . ALA A 1 773 ? 10.534 -2.329 -50.425 1.00 98.50 773 ALA A N 1
ATOM 6195 C CA . ALA A 1 773 ? 9.519 -1.949 -49.445 1.00 98.50 773 ALA A CA 1
ATOM 6196 C C . ALA A 1 773 ? 9.879 -0.692 -48.623 1.00 98.50 773 ALA A C 1
ATOM 6198 O O . ALA A 1 773 ? 9.157 -0.350 -47.690 1.00 98.50 773 ALA A O 1
ATOM 6199 N N . GLY A 1 774 ? 10.991 -0.005 -48.911 1.00 98.06 774 GLY A N 1
ATOM 6200 C CA . GLY A 1 774 ? 11.373 1.245 -48.242 1.00 98.06 774 GLY A CA 1
ATOM 6201 C C . GLY A 1 774 ? 12.347 1.102 -47.065 1.00 98.06 774 GLY A C 1
ATOM 6202 O O . GLY A 1 774 ? 12.516 2.058 -46.298 1.00 98.06 774 GLY A O 1
ATOM 6203 N N . CYS A 1 775 ? 13.016 -0.047 -46.903 1.00 98.31 775 CYS A N 1
ATOM 6204 C CA . CYS A 1 775 ? 14.081 -0.206 -45.910 1.00 98.31 775 CYS A CA 1
ATOM 6205 C C . CYS A 1 775 ? 15.259 0.719 -46.237 1.00 98.31 775 CYS A C 1
ATOM 6207 O O . CYS A 1 775 ? 15.976 0.531 -47.223 1.00 98.31 775 CYS A O 1
ATOM 6209 N N . ALA A 1 776 ? 15.474 1.721 -45.390 1.00 97.00 776 ALA A N 1
ATOM 6210 C CA . ALA A 1 776 ? 16.564 2.678 -45.520 1.00 97.00 776 ALA A CA 1
ATOM 6211 C C . ALA A 1 776 ? 17.851 2.225 -44.828 1.00 97.00 776 ALA A C 1
ATOM 6213 O O . ALA A 1 776 ? 18.925 2.731 -45.165 1.00 97.00 776 ALA A O 1
ATOM 6214 N N . GLY A 1 777 ? 17.755 1.316 -43.858 1.00 97.00 777 GLY A N 1
ATOM 6215 C CA . GLY A 1 777 ? 18.927 0.776 -43.194 1.00 97.00 777 GLY A CA 1
ATOM 6216 C C . GLY A 1 777 ? 18.639 -0.250 -42.108 1.00 97.00 777 GLY A C 1
ATOM 6217 O O . GLY A 1 777 ? 17.496 -0.461 -41.701 1.00 97.00 777 GLY A O 1
ATOM 6218 N N . ILE A 1 778 ? 19.715 -0.901 -41.668 1.00 97.12 778 ILE A N 1
ATOM 6219 C CA . ILE A 1 778 ? 19.683 -2.028 -40.738 1.00 97.12 778 ILE A CA 1
ATOM 6220 C C . ILE A 1 778 ? 20.746 -1.830 -39.652 1.00 97.12 778 ILE A C 1
ATOM 6222 O O . ILE A 1 778 ? 21.918 -1.592 -39.952 1.00 97.12 778 ILE A O 1
ATOM 6226 N N . ASN A 1 779 ? 20.339 -1.973 -38.389 1.00 95.81 779 ASN A N 1
ATOM 6227 C CA . ASN A 1 779 ? 21.248 -2.127 -37.256 1.00 95.81 779 ASN A CA 1
ATOM 6228 C C . ASN A 1 779 ? 21.654 -3.599 -37.144 1.00 95.81 779 ASN A C 1
ATOM 6230 O O . ASN A 1 779 ? 20.791 -4.468 -36.989 1.00 95.81 779 ASN A O 1
ATOM 6234 N N . VAL A 1 780 ? 22.957 -3.877 -37.199 1.00 93.38 780 VAL A N 1
ATOM 6235 C CA . VAL A 1 780 ? 23.506 -5.228 -37.038 1.00 93.38 780 VAL A CA 1
ATOM 6236 C C . VAL A 1 780 ? 24.414 -5.300 -35.817 1.00 93.38 780 VAL A C 1
ATOM 6238 O O . VAL A 1 780 ? 25.359 -4.525 -35.677 1.00 93.38 780 VAL A O 1
ATOM 6241 N N . GLY A 1 781 ? 24.127 -6.256 -34.932 1.00 91.25 781 GLY A N 1
ATOM 6242 C CA . GLY A 1 781 ? 24.966 -6.565 -33.775 1.00 91.25 781 GLY A CA 1
ATOM 6243 C C . GLY A 1 781 ? 26.278 -7.209 -34.205 1.00 91.25 781 GLY A C 1
ATOM 6244 O O . GLY A 1 781 ? 26.313 -8.419 -34.443 1.00 91.25 781 GLY A O 1
ATOM 6245 N N . VAL A 1 782 ? 27.354 -6.428 -34.248 1.00 91.75 782 VAL A N 1
ATOM 6246 C CA . VAL A 1 782 ? 28.727 -6.882 -34.517 1.00 91.75 782 VAL A CA 1
ATOM 6247 C C . VAL A 1 782 ? 29.444 -7.222 -33.209 1.00 91.75 782 VAL A C 1
ATOM 6249 O O . VAL A 1 782 ? 30.108 -8.248 -33.136 1.00 91.75 782 VAL A O 1
ATOM 6252 N N . GLU A 1 783 ? 29.186 -6.458 -32.145 1.00 91.00 783 GLU A N 1
ATOM 6253 C CA . GLU A 1 783 ? 29.890 -6.453 -30.850 1.00 91.00 783 GLU A CA 1
ATOM 6254 C C . GLU A 1 783 ? 31.380 -6.098 -30.946 1.00 91.00 783 GLU A C 1
ATOM 6256 O O . GLU A 1 783 ? 31.773 -5.052 -30.447 1.00 91.00 783 GLU A O 1
ATOM 6261 N N . THR A 1 784 ? 32.206 -6.912 -31.596 1.00 93.31 784 THR A N 1
ATOM 6262 C CA . THR A 1 784 ? 33.678 -6.816 -31.536 1.00 93.31 784 THR A CA 1
ATOM 6263 C C . THR A 1 784 ? 34.304 -7.153 -32.891 1.00 93.31 784 THR A C 1
ATOM 6265 O O . THR A 1 784 ? 33.612 -7.643 -33.775 1.00 93.31 784 THR A O 1
ATOM 6268 N N . GLY A 1 785 ? 35.586 -6.855 -33.101 1.00 93.56 785 GLY A N 1
ATOM 6269 C CA . GLY A 1 785 ? 36.350 -7.288 -34.281 1.00 93.56 785 GLY A CA 1
ATOM 6270 C C . GLY A 1 785 ? 37.064 -8.628 -34.121 1.00 93.56 785 GLY A C 1
ATOM 6271 O O . GLY A 1 785 ? 37.606 -9.134 -35.098 1.00 93.56 785 GLY A O 1
ATOM 6272 N N . ASP A 1 786 ? 37.051 -9.207 -32.919 1.00 93.62 786 ASP A N 1
ATOM 6273 C CA . ASP A 1 786 ? 37.720 -10.471 -32.607 1.00 93.62 786 ASP A CA 1
ATOM 6274 C C . ASP A 1 786 ? 36.741 -11.657 -32.703 1.00 93.62 786 ASP A C 1
ATOM 6276 O O . ASP A 1 786 ? 35.796 -11.786 -31.918 1.00 93.62 786 ASP A O 1
ATOM 6280 N N . GLU A 1 787 ? 36.972 -12.556 -33.666 1.00 91.31 787 GLU A N 1
ATOM 6281 C CA . GLU A 1 787 ? 36.125 -13.737 -33.882 1.00 91.31 787 GLU A CA 1
ATOM 6282 C C . GLU A 1 787 ? 36.126 -14.715 -32.695 1.00 91.31 787 GLU A C 1
ATOM 6284 O O . GLU A 1 787 ? 35.124 -15.402 -32.478 1.00 91.31 787 GLU A O 1
ATOM 6289 N N . ALA A 1 788 ? 37.196 -14.770 -31.893 1.00 90.31 788 ALA A N 1
ATOM 6290 C CA . ALA A 1 788 ? 37.236 -15.603 -30.694 1.00 90.31 788 ALA A CA 1
ATOM 6291 C C . ALA A 1 788 ? 36.283 -15.062 -29.618 1.00 90.31 788 ALA A C 1
ATOM 6293 O O . ALA A 1 788 ? 35.536 -15.832 -29.008 1.00 90.31 788 ALA A O 1
ATOM 6294 N N . VAL A 1 789 ? 36.240 -13.738 -29.444 1.00 91.38 789 VAL A N 1
ATOM 6295 C CA . VAL A 1 789 ? 35.302 -13.071 -28.529 1.00 91.38 789 VAL A CA 1
ATOM 6296 C C . VAL A 1 789 ? 33.859 -13.211 -29.043 1.00 91.38 789 VAL A C 1
ATOM 6298 O O . VAL A 1 789 ? 32.966 -13.579 -28.276 1.00 91.38 789 VAL A O 1
ATOM 6301 N N . MET A 1 790 ? 33.611 -13.042 -30.351 1.00 89.25 790 MET A N 1
ATOM 6302 C CA . MET A 1 790 ? 32.286 -13.308 -30.947 1.00 89.25 790 MET A CA 1
ATOM 6303 C C . MET A 1 790 ? 31.805 -14.747 -30.693 1.00 89.25 790 MET A C 1
ATOM 6305 O O . MET A 1 790 ? 30.621 -14.982 -30.413 1.00 89.25 790 MET A O 1
ATOM 6309 N N . ALA A 1 791 ? 32.710 -15.722 -30.818 1.00 85.62 791 ALA A N 1
ATOM 6310 C CA . ALA A 1 791 ? 32.406 -17.130 -30.601 1.00 85.62 791 ALA A CA 1
ATOM 6311 C C . ALA A 1 791 ? 32.068 -17.417 -29.130 1.00 85.62 791 ALA A C 1
ATOM 6313 O O . ALA A 1 791 ? 31.093 -18.129 -28.867 1.00 85.62 791 ALA A O 1
ATOM 6314 N N . ALA A 1 792 ? 32.809 -16.821 -28.189 1.00 85.31 792 ALA A N 1
ATOM 6315 C CA . ALA A 1 792 ? 32.559 -16.935 -26.750 1.00 85.31 792 ALA A CA 1
ATOM 6316 C C . ALA A 1 792 ? 31.180 -16.377 -26.349 1.00 85.31 792 ALA A C 1
ATOM 6318 O O . ALA A 1 792 ? 30.441 -17.011 -25.598 1.00 85.31 792 ALA A O 1
ATOM 6319 N N . GLN A 1 793 ? 30.748 -15.281 -26.979 1.00 80.38 793 GLN A N 1
ATOM 6320 C CA . GLN A 1 793 ? 29.403 -14.700 -26.828 1.00 80.38 793 GLN A CA 1
ATOM 6321 C C . GLN A 1 793 ? 28.278 -15.523 -27.484 1.00 80.38 793 GLN A C 1
ATOM 6323 O O . GLN A 1 793 ? 27.118 -15.096 -27.536 1.00 80.38 793 GLN A O 1
ATOM 6328 N N . ALA A 1 794 ? 28.607 -16.697 -28.029 1.00 73.69 794 ALA A N 1
ATOM 6329 C CA . ALA A 1 794 ? 27.693 -17.608 -28.697 1.00 73.69 794 ALA A CA 1
ATOM 6330 C C . ALA A 1 794 ? 26.941 -16.988 -29.893 1.00 73.69 794 ALA A C 1
ATOM 6332 O O . ALA A 1 794 ? 25.829 -17.418 -30.228 1.00 73.69 794 ALA A O 1
ATOM 6333 N N . LYS A 1 795 ? 27.561 -16.038 -30.611 1.00 71.69 795 LYS A N 1
ATOM 6334 C CA . LYS A 1 795 ? 27.068 -15.530 -31.904 1.00 71.69 795 LYS A CA 1
ATOM 6335 C C . LYS A 1 795 ? 27.345 -16.509 -33.050 1.00 71.69 795 LYS A C 1
ATOM 6337 O O . LYS A 1 795 ? 27.945 -16.164 -34.065 1.00 71.69 795 LYS A O 1
ATOM 6342 N N . ARG A 1 796 ? 26.851 -17.741 -32.916 1.00 66.75 796 ARG A N 1
ATOM 6343 C CA . ARG A 1 796 ? 26.948 -18.764 -33.969 1.00 66.75 796 ARG A CA 1
ATOM 6344 C C . ARG A 1 796 ? 26.392 -18.193 -35.279 1.00 66.75 796 ARG A C 1
ATOM 6346 O O . ARG A 1 796 ? 25.257 -17.731 -35.293 1.00 66.75 796 ARG A O 1
ATOM 6353 N N . GLY A 1 797 ? 27.194 -18.197 -36.344 1.00 71.19 797 GLY A N 1
ATOM 6354 C CA . GLY A 1 797 ? 26.779 -17.758 -37.683 1.00 71.19 797 GLY A CA 1
ATOM 6355 C C . GLY A 1 797 ? 27.252 -16.369 -38.133 1.00 71.19 797 GLY A C 1
ATOM 6356 O O . GLY A 1 797 ? 27.066 -16.065 -39.314 1.00 71.19 797 GLY A O 1
ATOM 6357 N N . LEU A 1 798 ? 27.877 -15.563 -37.263 1.00 85.06 798 LEU A N 1
ATOM 6358 C CA . LEU A 1 798 ? 28.558 -14.313 -37.632 1.00 85.06 798 LEU A CA 1
ATOM 6359 C C . LEU A 1 798 ? 30.075 -14.551 -37.731 1.00 85.06 798 LEU A C 1
ATOM 6361 O O . LEU A 1 798 ? 30.671 -15.070 -36.795 1.00 85.06 798 LEU A O 1
ATOM 6365 N N . THR A 1 799 ? 30.675 -14.161 -38.855 1.00 89.62 799 THR A N 1
ATOM 6366 C CA . THR A 1 799 ? 32.132 -14.098 -39.075 1.00 89.62 799 THR A CA 1
ATOM 6367 C C . THR A 1 799 ? 32.462 -12.774 -39.753 1.00 89.62 799 THR A C 1
ATOM 6369 O O . THR A 1 799 ? 31.585 -12.169 -40.385 1.00 89.62 799 THR A O 1
ATOM 6372 N N . ILE A 1 800 ? 33.715 -12.332 -39.681 1.00 91.81 800 ILE A N 1
ATOM 6373 C CA . ILE A 1 800 ? 34.172 -11.094 -40.327 1.00 91.81 800 ILE A CA 1
ATOM 6374 C C . ILE A 1 800 ? 33.951 -11.173 -41.840 1.00 91.81 800 ILE A C 1
ATOM 6376 O O . ILE A 1 800 ? 33.448 -10.227 -42.445 1.00 91.81 800 ILE A O 1
ATOM 6380 N N . ALA A 1 801 ? 34.224 -12.333 -42.444 1.00 92.19 801 ALA A N 1
ATOM 6381 C CA . ALA A 1 801 ? 33.984 -12.570 -43.866 1.00 92.19 801 ALA A CA 1
ATOM 6382 C C . ALA A 1 801 ? 32.495 -12.450 -44.240 1.00 92.19 801 ALA A C 1
ATOM 6384 O O . ALA A 1 801 ? 32.155 -11.809 -45.236 1.00 92.19 801 ALA A O 1
ATOM 6385 N N . ARG A 1 802 ? 31.589 -13.020 -43.432 1.00 91.88 802 ARG A N 1
ATOM 6386 C CA . ARG A 1 802 ? 30.142 -12.926 -43.683 1.00 91.88 802 ARG A CA 1
ATOM 6387 C C . ARG A 1 802 ? 29.626 -11.502 -43.491 1.00 91.88 802 ARG A C 1
ATOM 6389 O O . ARG A 1 802 ? 28.803 -11.046 -44.280 1.00 91.88 802 ARG A O 1
ATOM 6396 N N . LEU A 1 803 ? 30.118 -10.798 -42.471 1.00 93.56 803 LEU A N 1
ATOM 6397 C CA . LEU A 1 803 ? 29.802 -9.390 -42.237 1.00 93.56 803 LEU A CA 1
ATOM 6398 C C . LEU A 1 803 ? 30.263 -8.515 -43.410 1.00 93.56 803 LEU A C 1
ATOM 6400 O O . LEU A 1 803 ? 29.498 -7.670 -43.871 1.00 93.56 803 LEU A O 1
ATOM 6404 N N . ALA A 1 804 ? 31.472 -8.749 -43.927 1.00 94.31 804 ALA A N 1
ATOM 6405 C CA . ALA A 1 804 ? 31.996 -8.058 -45.101 1.00 94.31 804 ALA A CA 1
ATOM 6406 C C . ALA A 1 804 ? 31.114 -8.300 -46.334 1.00 94.31 804 ALA A C 1
ATOM 6408 O O . ALA A 1 804 ? 30.696 -7.341 -46.981 1.00 94.31 804 ALA A O 1
ATOM 6409 N N . ALA A 1 805 ? 30.769 -9.562 -46.619 1.00 93.88 805 ALA A N 1
ATOM 6410 C CA . ALA A 1 805 ? 29.893 -9.924 -47.734 1.00 93.88 805 ALA A CA 1
ATOM 6411 C C . ALA A 1 805 ? 28.516 -9.245 -47.630 1.00 93.88 805 ALA A C 1
ATOM 6413 O O . ALA A 1 805 ? 28.055 -8.633 -48.591 1.00 93.88 805 ALA A O 1
ATOM 6414 N N . PHE A 1 806 ? 27.898 -9.276 -46.445 1.00 94.12 806 PHE A N 1
ATOM 6415 C CA . PHE A 1 806 ? 26.632 -8.588 -46.186 1.00 94.12 806 PHE A CA 1
ATOM 6416 C C . PHE A 1 806 ? 26.741 -7.072 -46.389 1.00 94.12 806 PHE A C 1
ATOM 6418 O O . PHE A 1 806 ? 25.894 -6.479 -47.050 1.00 94.12 806 PHE A O 1
ATOM 6425 N N . ARG A 1 807 ? 27.793 -6.440 -45.859 1.00 94.25 807 ARG A N 1
ATOM 6426 C CA . ARG A 1 807 ? 28.028 -4.999 -46.006 1.00 94.25 807 ARG A CA 1
ATOM 6427 C C . ARG A 1 807 ? 28.202 -4.604 -47.471 1.00 94.25 807 ARG A C 1
ATOM 6429 O O . ARG A 1 807 ? 27.636 -3.602 -47.894 1.00 94.25 807 ARG A O 1
ATOM 6436 N N . HIS A 1 808 ? 28.957 -5.382 -48.249 1.00 94.25 808 HIS A N 1
ATOM 6437 C CA . HIS A 1 808 ? 29.112 -5.142 -49.685 1.00 94.25 808 HIS A CA 1
ATOM 6438 C C . HIS A 1 808 ? 27.777 -5.238 -50.424 1.00 94.25 808 HIS A C 1
ATOM 6440 O O . HIS A 1 808 ? 27.450 -4.343 -51.200 1.00 94.25 808 HIS A O 1
ATOM 6446 N N . LEU A 1 809 ? 26.985 -6.268 -50.128 1.00 94.88 809 LEU A N 1
ATOM 6447 C CA . LEU A 1 809 ? 25.667 -6.449 -50.723 1.00 94.88 809 LEU A CA 1
ATOM 6448 C C . LEU A 1 809 ? 24.696 -5.315 -50.349 1.00 94.88 809 LEU A C 1
ATOM 6450 O O . LEU A 1 809 ? 23.999 -4.780 -51.206 1.00 94.88 809 LEU A O 1
ATOM 6454 N N . ALA A 1 810 ? 24.667 -4.905 -49.080 1.00 95.12 810 ALA A N 1
ATOM 6455 C CA . ALA A 1 810 ? 23.834 -3.796 -48.623 1.00 95.12 810 ALA A CA 1
ATOM 6456 C C . ALA A 1 810 ? 24.218 -2.475 -49.313 1.00 95.12 810 ALA A C 1
ATOM 6458 O O . ALA A 1 810 ? 23.337 -1.737 -49.759 1.00 95.12 810 ALA A O 1
ATOM 6459 N N . GLN A 1 811 ? 25.522 -2.225 -49.481 1.00 94.00 811 GLN A N 1
ATOM 6460 C CA . GLN A 1 811 ? 26.037 -1.069 -50.213 1.00 94.00 811 GLN A CA 1
ATOM 6461 C C . GLN A 1 811 ? 25.620 -1.089 -51.693 1.00 94.00 811 GLN A C 1
ATOM 6463 O O . GLN A 1 811 ? 25.230 -0.048 -52.217 1.00 94.00 811 GLN A O 1
ATOM 6468 N N . GLU A 1 812 ? 25.676 -2.251 -52.354 1.00 95.94 812 GLU A N 1
ATOM 6469 C CA . GLU A 1 812 ? 25.225 -2.424 -53.743 1.00 95.94 812 GLU A CA 1
ATOM 6470 C C . GLU A 1 812 ? 23.729 -2.111 -53.900 1.00 95.94 812 GLU A C 1
ATOM 6472 O O . GLU A 1 812 ? 23.333 -1.416 -54.833 1.00 95.94 812 GLU A O 1
ATOM 6477 N N . ILE A 1 813 ? 22.900 -2.597 -52.973 1.00 96.56 813 ILE A N 1
ATOM 6478 C CA . ILE A 1 813 ? 21.441 -2.418 -53.009 1.00 96.56 813 ILE A CA 1
ATOM 6479 C C . ILE A 1 813 ? 21.034 -0.991 -52.603 1.00 96.56 813 ILE A C 1
ATOM 6481 O O . ILE A 1 813 ? 19.976 -0.516 -53.002 1.00 96.56 813 ILE A O 1
ATOM 6485 N N . GLY A 1 814 ? 21.863 -0.286 -51.828 1.00 94.56 814 GLY A N 1
ATOM 6486 C CA . GLY A 1 814 ? 21.555 1.046 -51.300 1.00 94.56 814 GLY A CA 1
ATOM 6487 C C . GLY A 1 814 ? 20.875 1.029 -49.926 1.00 94.56 814 GLY A C 1
ATOM 6488 O O . GLY A 1 814 ? 20.239 2.011 -49.535 1.00 94.56 814 GLY A O 1
ATOM 6489 N N . VAL A 1 815 ? 21.018 -0.066 -49.175 1.00 96.44 815 VAL A N 1
ATOM 6490 C CA . VAL A 1 815 ? 20.584 -0.179 -47.775 1.00 96.44 815 VAL A CA 1
ATOM 6491 C C . VAL A 1 815 ? 21.751 0.200 -46.867 1.00 96.44 815 VAL A C 1
ATOM 6493 O O . VAL A 1 815 ? 22.832 -0.375 -46.955 1.00 96.44 815 VAL A O 1
ATOM 6496 N N . LYS A 1 816 ? 21.547 1.168 -45.968 1.00 96.00 816 LYS A N 1
ATOM 6497 C CA . LYS A 1 816 ? 22.602 1.601 -45.038 1.00 96.00 816 LYS A CA 1
ATOM 6498 C C . LYS A 1 816 ? 22.808 0.582 -43.925 1.00 96.00 816 LYS A C 1
ATOM 6500 O O . LYS A 1 816 ? 21.835 0.033 -43.409 1.00 96.00 816 LYS A O 1
ATOM 6505 N N . VAL A 1 817 ? 24.047 0.406 -43.476 1.00 94.94 817 VAL A N 1
ATOM 6506 C CA . VAL A 1 817 ? 24.352 -0.495 -42.365 1.00 94.94 817 VAL A CA 1
ATOM 6507 C C . VAL A 1 817 ? 24.882 0.298 -41.170 1.00 94.94 817 VAL A C 1
ATOM 6509 O O . VAL A 1 817 ? 25.783 1.133 -41.272 1.00 94.94 817 VAL A O 1
ATOM 6512 N N . HIS A 1 818 ? 24.287 0.052 -40.007 1.00 96.06 818 HIS A N 1
ATOM 6513 C CA . HIS A 1 818 ? 24.756 0.571 -38.730 1.00 96.06 818 HIS A CA 1
ATOM 6514 C C . HIS A 1 818 ? 25.346 -0.573 -37.913 1.00 96.06 818 HIS A C 1
ATOM 6516 O O . HIS A 1 818 ? 24.650 -1.538 -37.592 1.00 96.06 818 HIS A O 1
ATOM 6522 N N . PHE A 1 819 ? 26.633 -0.478 -37.588 1.00 95.69 819 PHE A N 1
ATOM 6523 C CA . PHE A 1 819 ? 27.286 -1.466 -36.734 1.00 95.69 819 PHE A CA 1
ATOM 6524 C C . PHE A 1 819 ? 27.004 -1.130 -35.271 1.00 95.69 819 PHE A C 1
ATOM 6526 O O . PHE A 1 819 ? 27.320 -0.032 -34.815 1.00 95.69 819 PHE A O 1
ATOM 6533 N N . LEU A 1 820 ? 26.428 -2.084 -34.545 1.00 94.25 820 LEU A N 1
ATOM 6534 C CA . LEU A 1 820 ? 26.345 -2.056 -33.090 1.00 94.25 820 LEU A CA 1
ATOM 6535 C C . LEU A 1 820 ? 27.537 -2.839 -32.537 1.00 94.25 820 LEU A C 1
ATOM 6537 O O . LEU A 1 820 ? 27.679 -4.034 -32.810 1.00 94.25 820 LEU A O 1
ATOM 6541 N N . MET A 1 821 ? 28.413 -2.144 -31.822 1.00 94.25 821 MET A N 1
ATOM 6542 C CA . MET A 1 821 ? 29.608 -2.680 -31.182 1.00 94.25 821 MET A CA 1
ATOM 6543 C C . MET A 1 821 ? 29.555 -2.428 -29.675 1.00 94.25 821 MET A C 1
ATOM 6545 O O . MET A 1 821 ? 28.930 -1.476 -29.206 1.00 94.25 821 MET A O 1
ATOM 6549 N N . SER A 1 822 ? 30.247 -3.265 -28.917 1.00 93.81 822 SER A N 1
ATOM 6550 C CA . SER A 1 822 ? 30.274 -3.246 -27.460 1.00 93.81 822 SER A CA 1
ATOM 6551 C C . SER A 1 822 ? 31.650 -3.683 -26.973 1.00 93.81 822 SER A C 1
ATOM 6553 O O . SER A 1 822 ? 32.147 -4.700 -27.450 1.00 93.81 822 SER A O 1
ATOM 6555 N N . ILE A 1 823 ? 32.222 -2.961 -26.013 1.00 93.69 823 ILE A N 1
ATOM 6556 C CA . ILE A 1 823 ? 33.555 -3.234 -25.463 1.00 93.69 823 ILE A CA 1
ATOM 6557 C C . ILE A 1 823 ? 33.440 -3.666 -24.000 1.00 93.69 823 ILE A C 1
ATOM 6559 O O . ILE A 1 823 ? 32.675 -3.079 -23.232 1.00 93.69 823 ILE A O 1
ATOM 6563 N N . GLY A 1 824 ? 34.271 -4.619 -23.602 1.00 93.00 824 GLY A N 1
ATOM 6564 C CA . GLY A 1 824 ? 34.474 -5.060 -22.229 1.00 93.00 824 GLY A CA 1
ATOM 6565 C C . GLY A 1 824 ? 33.889 -6.424 -21.919 1.00 93.00 824 GLY A C 1
ATOM 6566 O O . GLY A 1 824 ? 33.700 -6.742 -20.750 1.00 93.00 824 GLY A O 1
ATOM 6567 N N . HIS A 1 825 ? 33.606 -7.236 -22.937 1.00 94.62 825 HIS A N 1
ATOM 6568 C CA . HIS A 1 825 ? 33.215 -8.623 -22.692 1.00 94.62 825 HIS A CA 1
ATOM 6569 C C . HIS A 1 825 ? 34.303 -9.369 -21.904 1.00 94.62 825 HIS A C 1
ATOM 6571 O O . HIS A 1 825 ? 35.476 -9.023 -22.042 1.00 94.62 825 HIS A O 1
ATOM 6577 N N . PRO A 1 826 ? 33.955 -10.387 -21.095 1.00 94.81 826 PRO A N 1
ATOM 6578 C CA . PRO A 1 826 ? 34.921 -11.093 -20.243 1.00 94.81 826 PRO A CA 1
ATOM 6579 C C . PRO A 1 826 ? 36.162 -11.620 -20.975 1.00 94.81 826 PRO A C 1
ATOM 6581 O O . PRO A 1 826 ? 37.256 -11.686 -20.414 1.00 94.81 826 PRO A O 1
ATOM 6584 N N . GLU A 1 827 ? 36.003 -12.003 -22.241 1.00 93.38 827 GLU A N 1
ATOM 6585 C CA . GLU A 1 827 ? 37.077 -12.508 -23.090 1.00 93.38 827 GLU A CA 1
ATOM 6586 C C . GLU A 1 827 ? 37.884 -11.405 -23.787 1.00 93.38 827 GLU A C 1
ATOM 6588 O O . GLU A 1 827 ? 38.912 -11.687 -24.405 1.00 93.38 827 GLU A O 1
ATOM 6593 N N . GLU A 1 828 ? 37.453 -10.154 -23.702 1.00 94.00 828 GLU A N 1
ATOM 6594 C CA . GLU A 1 828 ? 38.049 -9.053 -24.440 1.00 94.00 828 GLU A CA 1
ATOM 6595 C C . GLU A 1 828 ? 39.408 -8.644 -23.848 1.00 94.00 828 GLU A C 1
ATOM 6597 O O . GLU A 1 828 ? 39.643 -8.691 -22.643 1.00 94.00 828 GLU A O 1
ATOM 6602 N N . THR A 1 829 ? 40.345 -8.276 -24.717 1.00 94.81 829 THR A N 1
ATOM 6603 C CA . THR A 1 829 ? 41.711 -7.865 -24.376 1.00 94.81 829 THR A CA 1
ATOM 6604 C C . THR A 1 829 ? 42.031 -6.533 -25.044 1.00 94.81 829 THR A C 1
ATOM 6606 O O . THR A 1 829 ? 41.316 -6.073 -25.934 1.00 94.81 829 THR A O 1
ATOM 6609 N N . ARG A 1 830 ? 43.160 -5.906 -24.696 1.00 95.75 830 ARG A N 1
ATOM 6610 C CA . ARG A 1 830 ? 43.600 -4.726 -25.451 1.00 95.75 830 ARG A CA 1
ATOM 6611 C C . ARG A 1 830 ? 43.852 -5.057 -26.933 1.00 95.75 830 ARG A C 1
ATOM 6613 O O . ARG A 1 830 ? 43.603 -4.205 -27.780 1.00 95.75 830 ARG A O 1
ATOM 6620 N N . ARG A 1 831 ? 44.287 -6.285 -27.268 1.00 95.75 831 ARG A N 1
ATOM 6621 C CA . ARG A 1 831 ? 44.496 -6.713 -28.666 1.00 95.75 831 ARG A CA 1
ATOM 6622 C C . ARG A 1 831 ? 43.185 -6.821 -29.441 1.00 95.75 831 ARG A C 1
ATOM 6624 O O . ARG A 1 831 ? 43.118 -6.301 -30.547 1.00 95.75 831 ARG A O 1
ATOM 6631 N N . SER A 1 832 ? 42.135 -7.385 -28.854 1.00 95.19 832 SER A N 1
ATOM 6632 C CA . SER A 1 832 ? 40.829 -7.486 -29.523 1.00 95.19 832 SER A CA 1
ATOM 6633 C C . SER A 1 832 ? 40.179 -6.114 -29.773 1.00 95.19 832 SER A C 1
ATOM 6635 O O . SER A 1 832 ? 39.397 -5.942 -30.711 1.00 95.19 832 SER A O 1
ATOM 6637 N N . VAL A 1 833 ? 40.540 -5.087 -28.990 1.00 95.81 833 VAL A N 1
ATOM 6638 C CA . VAL A 1 833 ? 40.196 -3.683 -29.290 1.00 95.81 833 VAL A CA 1
ATOM 6639 C C . VAL A 1 833 ? 40.926 -3.189 -30.548 1.00 95.81 833 VAL A C 1
ATOM 6641 O O . VAL A 1 833 ? 40.329 -2.468 -31.349 1.00 95.81 833 VAL A O 1
ATOM 6644 N N . VAL A 1 834 ? 42.182 -3.597 -30.773 1.00 96.56 834 VAL A N 1
ATOM 6645 C CA . VAL A 1 834 ? 42.890 -3.337 -32.044 1.00 96.56 834 VAL A CA 1
ATOM 6646 C C . VAL A 1 834 ? 42.167 -4.025 -33.200 1.00 96.56 834 VAL A C 1
ATOM 6648 O O . VAL A 1 834 ? 41.874 -3.367 -34.195 1.00 96.56 834 VAL A O 1
ATOM 6651 N N . ASP A 1 835 ? 41.790 -5.296 -33.044 1.00 96.19 835 ASP A N 1
ATOM 6652 C CA . ASP A 1 835 ? 41.056 -6.051 -34.073 1.00 96.19 835 ASP A CA 1
ATOM 6653 C C . ASP A 1 835 ? 39.700 -5.385 -34.397 1.00 96.19 835 ASP A C 1
ATOM 6655 O O . ASP A 1 835 ? 39.280 -5.293 -35.553 1.00 96.19 835 ASP A O 1
ATOM 6659 N N . SER A 1 836 ? 39.039 -4.812 -33.387 1.00 96.19 836 SER A N 1
ATOM 6660 C CA . SER A 1 836 ? 37.830 -3.991 -33.552 1.00 96.19 836 SER A CA 1
ATOM 6661 C C . SER A 1 836 ? 38.080 -2.720 -34.370 1.00 96.19 836 SER A C 1
ATOM 6663 O O . SER A 1 836 ? 37.270 -2.376 -35.235 1.00 96.19 836 SER A O 1
ATOM 6665 N N . TYR A 1 837 ? 39.205 -2.031 -34.150 1.00 96.31 837 TYR A N 1
ATOM 6666 C CA . TYR A 1 837 ? 39.603 -0.895 -34.986 1.00 96.31 837 TYR A CA 1
ATOM 6667 C C . TYR A 1 837 ? 39.915 -1.330 -36.423 1.00 96.31 837 TYR A C 1
ATOM 6669 O O . TYR A 1 837 ? 39.462 -0.678 -37.366 1.00 96.31 837 TYR A O 1
ATOM 6677 N N . GLU A 1 838 ? 40.631 -2.442 -36.611 1.00 95.81 838 GLU A N 1
ATOM 6678 C CA . GLU A 1 838 ? 40.928 -2.994 -37.936 1.00 95.81 838 GLU A CA 1
ATOM 6679 C C . GLU A 1 838 ? 39.645 -3.309 -38.710 1.00 95.81 838 GLU A C 1
ATOM 6681 O O . GLU A 1 838 ? 39.534 -2.956 -39.886 1.00 95.81 838 GLU A O 1
ATOM 6686 N N . LEU A 1 839 ? 38.640 -3.888 -38.048 1.00 95.62 839 LEU A N 1
ATOM 6687 C CA . LEU A 1 839 ? 37.330 -4.133 -38.644 1.00 95.62 839 LEU A CA 1
ATOM 6688 C C . LEU A 1 839 ? 36.669 -2.833 -39.127 1.00 95.62 839 LEU A C 1
ATOM 6690 O O . LEU A 1 839 ? 36.218 -2.755 -40.273 1.00 95.62 839 LEU A O 1
ATOM 6694 N N . ILE A 1 840 ? 36.631 -1.804 -38.272 1.00 94.75 840 ILE A N 1
ATOM 6695 C CA . ILE A 1 840 ? 36.065 -0.486 -38.605 1.00 94.75 840 ILE A CA 1
ATOM 6696 C C . ILE A 1 840 ? 36.811 0.136 -39.787 1.00 94.75 840 ILE A C 1
ATOM 6698 O O . ILE A 1 840 ? 36.185 0.672 -40.704 1.00 94.75 840 ILE A O 1
ATOM 6702 N N . ARG A 1 841 ? 38.143 0.053 -39.782 1.00 92.88 841 ARG A N 1
ATOM 6703 C CA . ARG A 1 841 ? 39.005 0.581 -40.840 1.00 92.88 841 ARG A CA 1
ATOM 6704 C C . ARG A 1 841 ? 38.769 -0.122 -42.174 1.00 92.88 841 ARG A C 1
ATOM 6706 O O . ARG A 1 841 ? 38.680 0.548 -43.201 1.00 92.88 841 ARG A O 1
ATOM 6713 N N . ASN A 1 842 ? 38.668 -1.449 -42.157 1.00 93.19 842 ASN A N 1
ATOM 6714 C CA . ASN A 1 842 ? 38.573 -2.268 -43.362 1.00 93.19 842 ASN A CA 1
ATOM 6715 C C . ASN A 1 842 ? 37.166 -2.220 -43.976 1.00 93.19 842 ASN A C 1
ATOM 6717 O O . ASN A 1 842 ? 37.035 -2.137 -45.195 1.00 93.19 842 ASN A O 1
ATOM 6721 N N . LEU A 1 843 ? 36.113 -2.251 -43.149 1.00 92.94 843 LEU A N 1
ATOM 6722 C CA . LEU A 1 843 ? 34.727 -2.277 -43.632 1.00 92.94 843 LEU A CA 1
ATOM 6723 C C . LEU A 1 843 ? 34.069 -0.900 -43.713 1.00 92.94 843 LEU A C 1
ATOM 6725 O O . LEU A 1 843 ? 33.048 -0.774 -44.381 1.00 92.94 843 LEU A O 1
ATOM 6729 N N . GLN A 1 844 ? 34.621 0.127 -43.065 1.00 90.75 844 GLN A N 1
ATOM 6730 C CA . GLN A 1 844 ? 34.135 1.512 -43.117 1.00 90.75 844 GLN A CA 1
ATOM 6731 C C . GLN A 1 844 ? 32.598 1.630 -43.064 1.00 90.75 844 GLN A C 1
ATOM 6733 O O . GLN A 1 844 ? 31.985 2.066 -44.046 1.00 90.75 844 GLN A O 1
ATOM 6738 N N . PRO A 1 845 ? 31.949 1.220 -41.960 1.00 89.06 845 PRO A N 1
ATOM 6739 C CA . PRO A 1 845 ? 30.489 1.236 -41.870 1.00 89.06 845 PRO A CA 1
ATOM 6740 C C . PRO A 1 845 ? 29.927 2.655 -42.055 1.00 89.06 845 PRO A C 1
ATOM 6742 O O . PRO A 1 845 ? 30.576 3.647 -41.691 1.00 89.06 845 PRO A O 1
ATOM 6745 N N . GLU A 1 846 ? 28.710 2.789 -42.603 1.00 88.94 846 GLU A N 1
ATOM 6746 C CA . GLU A 1 846 ? 28.065 4.096 -42.802 1.00 88.94 846 GLU A CA 1
ATOM 6747 C C . GLU A 1 846 ? 27.896 4.831 -41.474 1.00 88.94 846 GLU A C 1
ATOM 6749 O O . GLU A 1 846 ? 28.127 6.042 -41.399 1.00 88.94 846 GLU A O 1
ATOM 6754 N N . SER A 1 847 ? 27.536 4.090 -40.430 1.00 91.94 847 SER A N 1
ATOM 6755 C CA . SER A 1 847 ? 27.396 4.591 -39.070 1.00 91.94 847 SER A CA 1
ATOM 6756 C C . SER A 1 847 ? 27.762 3.517 -38.046 1.00 91.94 847 SER A C 1
ATOM 6758 O O . SER A 1 847 ? 27.736 2.325 -38.346 1.00 91.94 847 SER A O 1
ATOM 6760 N N . LEU A 1 848 ? 28.110 3.955 -36.839 1.00 93.19 848 LEU A N 1
ATOM 6761 C CA . LEU A 1 848 ? 28.613 3.100 -35.772 1.00 93.19 848 LEU A CA 1
ATOM 6762 C C . LEU A 1 848 ? 28.006 3.533 -34.434 1.00 93.19 848 LEU A C 1
ATOM 6764 O O . LEU A 1 848 ? 27.914 4.734 -34.167 1.00 93.19 848 LEU A O 1
ATOM 6768 N N . GLY A 1 849 ? 27.606 2.566 -33.615 1.00 93.38 849 GLY A N 1
ATOM 6769 C CA . GLY A 1 849 ? 27.295 2.733 -32.201 1.00 93.38 849 GLY A CA 1
ATOM 6770 C C . GLY A 1 849 ? 28.239 1.855 -31.391 1.00 93.38 849 GLY A C 1
ATOM 6771 O O . GLY A 1 849 ? 28.307 0.657 -31.644 1.00 93.38 849 GLY A O 1
ATOM 6772 N N . ILE A 1 850 ? 28.988 2.446 -30.458 1.00 94.12 850 ILE A N 1
ATOM 6773 C CA . ILE A 1 850 ? 29.909 1.715 -29.579 1.00 94.12 850 ILE A CA 1
ATOM 6774 C C . ILE A 1 850 ? 29.462 1.921 -28.137 1.00 94.12 850 ILE A C 1
ATOM 6776 O O . ILE A 1 850 ? 29.432 3.060 -27.666 1.00 94.12 850 ILE A O 1
ATOM 6780 N N . THR A 1 851 ? 29.146 0.831 -27.445 1.00 94.25 851 THR A N 1
ATOM 6781 C CA . THR A 1 851 ? 28.768 0.836 -26.029 1.00 94.25 851 THR A CA 1
ATOM 6782 C C . THR A 1 851 ? 29.852 0.199 -25.167 1.00 94.25 851 THR A C 1
ATOM 6784 O O . THR A 1 851 ? 30.710 -0.540 -25.651 1.00 94.25 851 THR A O 1
ATOM 6787 N N . LEU A 1 852 ? 29.808 0.461 -23.865 1.00 95.19 852 LEU A N 1
ATOM 6788 C CA . LEU A 1 852 ? 30.489 -0.368 -22.877 1.00 95.19 852 LEU A CA 1
ATOM 6789 C C . LEU A 1 852 ? 29.541 -1.468 -22.422 1.00 95.19 852 LEU A C 1
ATOM 6791 O O . LEU A 1 852 ? 28.328 -1.253 -22.310 1.00 95.19 852 LEU A O 1
ATOM 6795 N N . ILE A 1 853 ? 30.087 -2.655 -22.178 1.00 94.06 853 ILE A N 1
ATOM 6796 C CA . ILE A 1 853 ? 29.312 -3.749 -21.619 1.00 94.06 853 ILE A CA 1
ATOM 6797 C C . ILE A 1 853 ? 28.699 -3.293 -20.289 1.00 94.06 853 ILE A C 1
ATOM 6799 O O . ILE A 1 853 ? 29.328 -2.606 -19.484 1.00 94.06 853 ILE A O 1
ATOM 6803 N N . THR A 1 854 ? 27.429 -3.618 -20.085 1.00 95.38 854 THR A N 1
ATOM 6804 C CA . THR A 1 854 ? 26.698 -3.262 -18.870 1.00 95.38 854 THR A CA 1
ATOM 6805 C C . THR A 1 854 ? 26.108 -4.547 -18.302 1.00 95.38 854 THR A C 1
ATOM 6807 O O . THR A 1 854 ? 25.320 -5.198 -18.996 1.00 95.38 854 THR A O 1
ATOM 6810 N N . PRO A 1 855 ? 26.472 -4.949 -17.073 1.00 96.12 855 PRO A N 1
ATOM 6811 C CA . PRO A 1 855 ? 25.955 -6.161 -16.461 1.00 96.12 855 PRO A CA 1
ATOM 6812 C C . PRO A 1 855 ? 24.534 -5.886 -15.953 1.00 96.12 855 PRO A C 1
ATOM 6814 O O . PRO A 1 855 ? 24.329 -5.537 -14.798 1.00 96.12 855 PRO A O 1
ATOM 6817 N N . TYR A 1 856 ? 23.524 -5.976 -16.819 1.00 96.50 856 TYR A N 1
ATOM 6818 C CA . TYR A 1 856 ? 22.149 -5.656 -16.425 1.00 96.50 856 TYR A CA 1
ATOM 6819 C C . TYR A 1 856 ? 21.627 -6.626 -15.344 1.00 96.50 856 TYR A C 1
ATOM 6821 O O . TYR A 1 856 ? 21.726 -7.845 -15.538 1.00 96.50 856 TYR A O 1
ATOM 6829 N N . PRO A 1 857 ? 21.032 -6.135 -14.237 1.00 95.75 857 PRO A N 1
ATOM 6830 C CA . PRO A 1 857 ? 20.513 -6.984 -13.164 1.00 95.75 857 PRO A CA 1
ATOM 6831 C C . PRO A 1 857 ? 19.535 -8.048 -13.668 1.00 95.75 857 PRO A C 1
ATOM 6833 O O . PRO A 1 857 ? 18.561 -7.732 -14.345 1.00 95.75 857 PRO A O 1
ATOM 6836 N N . GLY A 1 858 ? 19.806 -9.313 -13.338 1.00 93.12 858 GLY A N 1
ATOM 6837 C CA . GLY A 1 858 ? 19.039 -10.477 -13.802 1.00 93.12 858 GLY A CA 1
ATOM 6838 C C . GLY A 1 858 ? 19.631 -11.194 -15.022 1.00 93.12 858 GLY A C 1
ATOM 6839 O O . GLY A 1 858 ? 19.216 -12.311 -15.330 1.00 93.12 858 GLY A O 1
ATOM 6840 N N . THR A 1 859 ? 20.624 -10.611 -15.702 1.00 95.62 859 THR A N 1
ATOM 6841 C CA . THR A 1 859 ? 21.376 -11.321 -16.751 1.00 95.62 859 THR A CA 1
ATOM 6842 C C . THR A 1 859 ? 22.406 -12.290 -16.152 1.00 95.62 859 THR A C 1
ATOM 6844 O O . THR A 1 859 ? 22.920 -12.033 -15.060 1.00 95.62 859 THR A O 1
ATOM 6847 N N . PRO A 1 860 ? 22.772 -13.378 -16.860 1.00 95.69 860 PRO A N 1
ATOM 6848 C CA . PRO A 1 860 ? 23.876 -14.247 -16.453 1.00 95.69 860 PRO A CA 1
ATOM 6849 C C . PRO A 1 860 ? 25.206 -13.506 -16.252 1.00 95.69 860 PRO A C 1
ATOM 6851 O O . PRO A 1 860 ? 25.917 -13.805 -15.297 1.00 95.69 860 PRO A O 1
ATOM 6854 N N . LEU A 1 861 ? 25.510 -12.509 -17.094 1.00 95.75 861 LEU A N 1
ATOM 6855 C CA . LEU A 1 861 ? 26.690 -11.659 -16.937 1.00 95.75 861 LEU A CA 1
ATOM 6856 C C . LEU A 1 861 ? 26.675 -10.912 -15.599 1.00 95.75 861 LEU A C 1
ATOM 6858 O O . LEU A 1 861 ? 27.708 -10.826 -14.953 1.00 95.75 861 LEU A O 1
ATOM 6862 N N . PHE A 1 862 ? 25.530 -10.388 -15.153 1.00 96.88 862 PHE A N 1
ATOM 6863 C CA . PHE A 1 862 ? 25.446 -9.723 -13.848 1.00 96.88 862 PHE A CA 1
ATOM 6864 C C . PHE A 1 862 ? 25.700 -10.681 -12.683 1.00 96.88 862 PHE A C 1
ATOM 6866 O O . PHE A 1 862 ? 26.384 -10.313 -11.729 1.00 96.88 862 PHE A O 1
ATOM 6873 N N . THR A 1 863 ? 25.186 -11.911 -12.763 1.00 97.00 863 THR A N 1
ATOM 6874 C CA . THR A 1 863 ? 25.471 -12.947 -11.762 1.00 97.00 863 THR A CA 1
ATOM 6875 C C . THR A 1 863 ? 26.963 -13.259 -11.708 1.00 97.00 863 THR A C 1
ATOM 6877 O O . THR A 1 863 ? 27.553 -13.170 -10.634 1.00 97.00 863 THR A O 1
ATOM 6880 N N . GLU A 1 864 ? 27.589 -13.535 -12.854 1.00 96.94 864 GLU A N 1
ATOM 6881 C CA . GLU A 1 864 ? 29.024 -13.828 -12.916 1.00 96.94 864 GLU A CA 1
ATOM 6882 C C . GLU A 1 864 ? 29.875 -12.631 -12.474 1.00 96.94 864 GLU A C 1
ATOM 6884 O O . GLU A 1 864 ? 30.803 -12.792 -11.684 1.00 96.94 864 GLU A O 1
ATOM 6889 N N . ALA A 1 865 ? 29.528 -11.420 -12.914 1.00 97.38 865 ALA A N 1
ATOM 6890 C CA . ALA A 1 865 ? 30.236 -10.207 -12.531 1.00 97.38 865 ALA A CA 1
ATOM 6891 C C . ALA A 1 865 ? 30.169 -9.961 -11.018 1.00 97.38 865 ALA A C 1
ATOM 6893 O O . ALA A 1 865 ? 31.137 -9.495 -10.429 1.00 97.38 865 ALA A O 1
ATOM 6894 N N . LYS A 1 866 ? 29.057 -10.306 -10.359 1.00 97.00 866 LYS A N 1
ATOM 6895 C CA . LYS A 1 866 ? 28.955 -10.236 -8.898 1.00 97.00 866 LYS A CA 1
ATOM 6896 C C . LYS A 1 866 ? 29.800 -11.310 -8.208 1.00 97.00 866 LYS A C 1
ATOM 6898 O O . LYS A 1 866 ? 30.430 -11.024 -7.197 1.00 97.00 866 LYS A O 1
ATOM 6903 N N . GLU A 1 867 ? 29.801 -12.535 -8.728 1.00 97.50 867 GLU A N 1
ATOM 6904 C CA . GLU A 1 867 ? 30.570 -13.658 -8.168 1.00 97.50 867 GLU A CA 1
ATOM 6905 C C . GLU A 1 867 ? 32.085 -13.453 -8.283 1.00 97.50 867 GLU A C 1
ATOM 6907 O O . GLU A 1 867 ? 32.829 -13.880 -7.402 1.00 97.50 867 GLU A O 1
ATOM 6912 N N . ARG A 1 868 ? 32.532 -12.777 -9.346 1.00 97.12 868 ARG A N 1
ATOM 6913 C CA . ARG A 1 868 ? 33.943 -12.465 -9.611 1.00 97.12 868 ARG A CA 1
ATOM 6914 C C . ARG A 1 868 ? 34.386 -11.074 -9.156 1.00 97.12 868 ARG A C 1
ATOM 6916 O O . ARG A 1 868 ? 35.522 -10.702 -9.421 1.00 97.12 868 ARG A O 1
ATOM 6923 N N . ASP A 1 869 ? 33.513 -10.327 -8.482 1.00 96.62 869 ASP A N 1
ATOM 6924 C CA . ASP A 1 869 ? 33.779 -8.960 -8.007 1.00 96.62 869 ASP A CA 1
ATOM 6925 C C . ASP A 1 869 ? 34.142 -7.956 -9.120 1.00 96.62 869 ASP A C 1
ATOM 6927 O O . ASP A 1 869 ? 34.917 -7.028 -8.933 1.00 96.62 869 ASP A O 1
ATOM 6931 N N . TRP A 1 870 ? 33.553 -8.124 -10.303 1.00 97.94 870 TRP A N 1
ATOM 6932 C CA . TRP A 1 870 ? 33.760 -7.255 -11.462 1.00 97.94 870 TRP A CA 1
ATOM 6933 C C . TRP A 1 870 ? 32.932 -5.966 -11.437 1.00 97.94 870 TRP A C 1
ATOM 6935 O O . TRP A 1 870 ? 33.176 -5.071 -12.243 1.00 97.94 870 TRP A O 1
ATOM 6945 N N . ILE A 1 871 ? 31.912 -5.858 -10.581 1.00 97.69 871 ILE A N 1
ATOM 6946 C CA . ILE A 1 871 ? 31.000 -4.704 -10.568 1.00 97.69 871 ILE A CA 1
ATOM 6947 C C . ILE A 1 871 ? 31.656 -3.521 -9.844 1.00 97.69 871 ILE A C 1
ATOM 6949 O O . ILE A 1 871 ? 31.855 -3.555 -8.635 1.00 97.69 871 ILE A O 1
ATOM 6953 N N . GLU A 1 872 ? 31.901 -2.432 -10.571 1.00 96.62 872 GLU A N 1
ATOM 6954 C CA . GLU A 1 872 ? 32.520 -1.201 -10.047 1.00 96.62 872 GLU A CA 1
ATOM 6955 C C . GLU A 1 872 ? 31.508 -0.272 -9.370 1.00 96.62 872 GLU A C 1
ATOM 6957 O O . GLU A 1 872 ? 31.850 0.570 -8.539 1.00 96.62 872 GLU A O 1
ATOM 6962 N N . SER A 1 873 ? 30.240 -0.372 -9.767 1.00 94.75 873 SER A N 1
ATOM 6963 C CA . SER A 1 873 ? 29.197 0.540 -9.319 1.00 94.75 873 SER A CA 1
ATOM 6964 C C . SER A 1 873 ? 27.837 -0.141 -9.303 1.00 94.75 873 SER A C 1
ATOM 6966 O O . SER A 1 873 ? 27.406 -0.729 -10.293 1.00 94.75 873 SER A O 1
ATOM 6968 N N . TYR A 1 874 ? 27.129 0.006 -8.184 1.00 93.31 874 TYR A N 1
ATOM 6969 C CA . TYR A 1 874 ? 25.701 -0.305 -8.057 1.00 93.31 874 TYR A CA 1
ATOM 6970 C C . TYR A 1 874 ? 24.835 0.957 -8.190 1.00 93.31 874 TYR A C 1
ATOM 6972 O O . TYR A 1 874 ? 23.647 0.943 -7.874 1.00 93.31 874 TYR A O 1
ATOM 6980 N N . ASP A 1 875 ? 25.414 2.075 -8.649 1.00 92.69 875 ASP A N 1
ATOM 6981 C CA . ASP A 1 875 ? 24.622 3.236 -9.031 1.00 92.69 875 ASP A CA 1
ATOM 6982 C C . ASP A 1 875 ? 23.963 2.982 -10.387 1.00 92.69 875 ASP A C 1
ATOM 6984 O O . ASP A 1 875 ? 24.546 3.221 -11.445 1.00 92.69 875 ASP A O 1
ATOM 6988 N N . TRP A 1 876 ? 22.712 2.531 -10.342 1.00 92.94 876 TRP A N 1
ATOM 6989 C CA . TRP A 1 876 ? 21.903 2.222 -11.518 1.00 92.94 876 TRP A CA 1
ATOM 6990 C C . TRP A 1 876 ? 21.797 3.374 -12.518 1.00 92.94 876 TRP A C 1
ATOM 6992 O O . TRP A 1 876 ? 21.630 3.126 -13.710 1.00 92.94 876 TRP A O 1
ATOM 7002 N N . SER A 1 877 ? 21.982 4.626 -12.075 1.00 89.44 877 SER A N 1
ATOM 7003 C CA . SER A 1 877 ? 22.001 5.780 -12.979 1.00 89.44 877 SER A CA 1
ATOM 7004 C C . SER A 1 877 ? 23.154 5.766 -13.991 1.00 89.44 877 SER A C 1
ATOM 7006 O O . SER A 1 877 ? 23.101 6.481 -14.985 1.00 89.44 877 SER A O 1
ATOM 7008 N N . GLN A 1 878 ? 24.172 4.930 -13.766 1.00 92.12 878 GLN A N 1
ATOM 7009 C CA . GLN A 1 878 ? 25.321 4.748 -14.654 1.00 92.12 878 GLN A CA 1
ATOM 7010 C C . GLN A 1 878 ? 25.118 3.607 -15.669 1.00 92.12 878 GLN A C 1
ATOM 7012 O O . GLN A 1 878 ? 25.920 3.453 -16.587 1.00 92.12 878 GLN A O 1
ATOM 7017 N N . TYR A 1 879 ? 24.035 2.827 -15.561 1.00 94.75 879 TYR A N 1
ATOM 7018 C CA . TYR A 1 879 ? 23.761 1.645 -16.396 1.00 94.75 879 TYR A CA 1
ATOM 7019 C C . TYR A 1 879 ? 23.123 2.020 -17.750 1.00 94.75 879 TYR A C 1
ATOM 7021 O O . TYR A 1 879 ? 22.252 1.326 -18.272 1.00 94.75 879 TYR A O 1
ATOM 7029 N N . GLY A 1 880 ? 23.552 3.146 -18.323 1.00 91.81 880 GLY A N 1
ATOM 7030 C CA . GLY A 1 880 ? 23.070 3.692 -19.592 1.00 91.81 880 GLY A CA 1
ATOM 7031 C C . GLY A 1 880 ? 23.905 3.302 -20.817 1.00 91.81 880 GLY A C 1
ATOM 7032 O O . GLY A 1 880 ? 23.670 3.840 -21.896 1.00 91.81 880 GLY A O 1
ATOM 7033 N N . GLY A 1 881 ? 24.875 2.388 -20.667 1.00 90.50 881 GLY A N 1
ATOM 7034 C CA . GLY A 1 881 ? 25.667 1.813 -21.765 1.00 90.50 881 GLY A CA 1
ATOM 7035 C C . GLY A 1 881 ? 26.943 2.569 -22.159 1.00 90.50 881 GLY A C 1
ATOM 7036 O O . GLY A 1 881 ? 27.641 2.134 -23.073 1.00 90.50 881 GLY A O 1
ATOM 7037 N N . HIS A 1 882 ? 27.279 3.675 -21.486 1.00 89.00 882 HIS A N 1
ATOM 7038 C CA . HIS A 1 882 ? 28.474 4.482 -21.796 1.00 89.00 882 HIS A CA 1
ATOM 7039 C C . HIS A 1 882 ? 29.432 4.681 -20.613 1.00 89.00 882 HIS A C 1
ATOM 7041 O O . HIS A 1 882 ? 30.511 5.248 -20.792 1.00 89.00 882 HIS A O 1
ATOM 7047 N N . GLN A 1 883 ? 29.058 4.235 -19.412 1.00 91.94 883 GLN A N 1
ATOM 7048 C CA . GLN A 1 883 ? 29.910 4.305 -18.225 1.00 91.94 883 GLN A CA 1
ATOM 7049 C C . GLN A 1 883 ? 30.572 2.944 -17.963 1.00 91.94 883 GLN A C 1
ATOM 7051 O O . GLN A 1 883 ? 29.921 1.914 -18.144 1.00 91.94 883 GLN A O 1
ATOM 7056 N N . PRO A 1 884 ? 31.842 2.911 -17.523 1.00 93.38 884 PRO A N 1
ATOM 7057 C CA . PRO A 1 884 ? 32.518 1.673 -17.154 1.00 93.38 884 PRO A CA 1
ATOM 7058 C C . PRO A 1 884 ? 32.053 1.222 -15.760 1.00 93.38 884 PRO A C 1
ATOM 7060 O O . PRO A 1 884 ? 32.712 1.482 -14.759 1.00 93.38 884 PRO A O 1
ATOM 7063 N N . VAL A 1 885 ? 30.878 0.593 -15.694 1.00 95.75 885 VAL A N 1
ATOM 7064 C CA . VAL A 1 885 ? 30.269 0.100 -14.438 1.00 95.75 885 VAL A CA 1
ATOM 7065 C C . VAL A 1 885 ? 30.765 -1.288 -14.022 1.00 95.75 885 VAL A C 1
ATOM 7067 O O . VAL A 1 885 ? 30.356 -1.805 -12.984 1.00 95.75 885 VAL A O 1
ATOM 7070 N N . MET A 1 886 ? 31.640 -1.893 -14.824 1.00 96.00 886 MET A N 1
ATOM 7071 C CA . MET A 1 886 ? 32.321 -3.140 -14.502 1.00 96.00 886 MET A CA 1
ATOM 7072 C C . MET A 1 886 ? 33.742 -3.171 -15.070 1.00 96.00 886 MET A C 1
ATOM 7074 O O . MET A 1 886 ? 34.040 -2.452 -16.025 1.00 96.00 886 MET A O 1
ATOM 7078 N N . HIS A 1 887 ? 34.584 -4.029 -14.502 1.00 96.31 887 HIS A N 1
ATOM 7079 C CA . HIS A 1 887 ? 35.854 -4.477 -15.069 1.00 96.31 887 HIS A CA 1
ATOM 7080 C C . HIS A 1 887 ? 35.787 -5.972 -15.425 1.00 96.31 887 HIS A C 1
ATOM 7082 O O . HIS A 1 887 ? 34.745 -6.609 -15.300 1.00 96.31 887 HIS A O 1
ATOM 7088 N N . THR A 1 888 ? 36.889 -6.531 -15.915 1.00 95.38 888 THR A N 1
ATOM 7089 C CA . THR A 1 888 ? 37.057 -7.975 -16.134 1.00 95.38 888 THR A CA 1
ATOM 7090 C C . THR A 1 888 ? 38.438 -8.405 -15.649 1.00 95.38 888 THR A C 1
ATOM 7092 O O . THR A 1 888 ? 39.291 -7.561 -15.370 1.00 95.38 888 THR A O 1
ATOM 7095 N N . ASP A 1 889 ? 38.712 -9.710 -15.652 1.00 94.12 889 ASP A N 1
ATOM 7096 C CA . ASP A 1 889 ? 40.049 -10.247 -15.351 1.00 94.12 889 ASP A CA 1
ATOM 7097 C C . ASP A 1 889 ? 41.141 -9.749 -16.327 1.00 94.12 889 ASP A C 1
ATOM 7099 O O . ASP A 1 889 ? 42.332 -9.913 -16.063 1.00 94.12 889 ASP A O 1
ATOM 7103 N N . ARG A 1 890 ? 40.752 -9.177 -17.478 1.00 94.00 890 ARG A N 1
ATOM 7104 C CA . ARG A 1 890 ? 41.654 -8.797 -18.580 1.00 94.00 890 ARG A CA 1
ATOM 7105 C C . ARG A 1 890 ? 41.745 -7.293 -18.821 1.00 94.00 890 ARG A C 1
ATOM 7107 O O . ARG A 1 890 ? 42.719 -6.843 -19.417 1.00 94.00 890 ARG A O 1
ATOM 7114 N N . LEU A 1 891 ? 40.723 -6.537 -18.424 1.00 95.06 891 LEU A N 1
ATOM 7115 C CA . LEU A 1 891 ? 40.608 -5.100 -18.664 1.00 95.06 891 LEU A CA 1
ATOM 7116 C C . LEU A 1 891 ? 39.989 -4.416 -17.444 1.00 95.06 891 LEU A C 1
ATOM 7118 O O . LEU A 1 891 ? 38.855 -4.713 -17.063 1.00 95.06 891 LEU A O 1
ATOM 7122 N N . SER A 1 892 ? 40.708 -3.451 -16.878 1.00 95.56 892 SER A N 1
ATOM 7123 C CA . SER A 1 892 ? 40.199 -2.554 -15.842 1.00 95.56 892 SER A CA 1
ATOM 7124 C C . SER A 1 892 ? 39.162 -1.572 -16.396 1.00 95.56 892 SER A C 1
ATOM 7126 O O . SER A 1 892 ? 39.162 -1.224 -17.580 1.00 95.56 892 SER A O 1
ATOM 7128 N N . ALA A 1 893 ? 38.328 -1.019 -15.515 1.00 94.19 893 ALA A N 1
ATOM 7129 C CA . ALA A 1 893 ? 37.354 0.019 -15.860 1.00 94.19 893 ALA A CA 1
ATOM 7130 C C . ALA A 1 893 ? 37.986 1.241 -16.560 1.00 94.19 893 ALA A C 1
ATOM 7132 O O . ALA A 1 893 ? 37.394 1.847 -17.459 1.00 94.19 893 ALA A O 1
ATOM 7133 N N . LYS A 1 894 ? 39.224 1.590 -16.180 1.00 94.75 894 LYS A N 1
ATOM 7134 C CA . LYS A 1 894 ? 39.992 2.664 -16.819 1.00 94.75 894 LYS A CA 1
ATOM 7135 C C . LYS A 1 894 ? 40.346 2.309 -18.264 1.00 94.75 894 LYS A C 1
ATOM 7137 O O . LYS A 1 894 ? 40.138 3.129 -19.156 1.00 94.75 894 LYS A O 1
ATOM 7142 N N . GLU A 1 895 ? 40.835 1.096 -18.499 1.00 95.31 895 GLU A N 1
ATOM 7143 C CA . GLU A 1 895 ? 41.192 0.624 -19.840 1.00 95.31 895 GLU A CA 1
ATOM 7144 C C . GLU A 1 895 ? 39.974 0.498 -20.751 1.00 95.31 895 GLU A C 1
ATOM 7146 O O . GLU A 1 895 ? 40.076 0.825 -21.927 1.00 95.31 895 GLU A O 1
ATOM 7151 N N . LEU A 1 896 ? 38.809 0.108 -20.225 1.00 95.31 896 LEU A N 1
ATOM 7152 C CA . LEU A 1 896 ? 37.560 0.090 -20.995 1.00 95.31 896 LEU A CA 1
ATOM 7153 C C . LEU A 1 896 ? 37.179 1.486 -21.495 1.00 95.31 896 LEU A C 1
ATOM 7155 O O . LEU A 1 896 ? 36.818 1.668 -22.660 1.00 95.31 896 LEU A O 1
ATOM 7159 N N . LYS A 1 897 ? 37.316 2.500 -20.635 1.00 94.38 897 LYS A N 1
ATOM 7160 C CA . LYS A 1 897 ? 37.086 3.895 -21.020 1.00 94.38 897 LYS A CA 1
ATOM 7161 C C . LYS A 1 897 ? 38.100 4.374 -22.063 1.00 94.38 897 LYS A C 1
ATOM 7163 O O . LYS A 1 897 ? 37.716 5.047 -23.021 1.00 94.38 897 LYS A O 1
ATOM 7168 N N . GLU A 1 898 ? 39.374 4.018 -21.899 1.00 94.94 898 GLU A N 1
ATOM 7169 C CA . GLU A 1 898 ? 40.423 4.311 -22.883 1.00 94.94 898 GLU A CA 1
ATOM 7170 C C . GLU A 1 898 ? 40.150 3.615 -24.225 1.00 94.94 898 GLU A C 1
ATOM 7172 O O . GLU A 1 898 ? 40.254 4.255 -25.270 1.00 94.94 898 GLU A O 1
ATOM 7177 N N . ALA A 1 899 ? 39.729 2.348 -24.214 1.00 94.94 899 ALA A N 1
ATOM 7178 C CA . ALA A 1 899 ? 39.365 1.576 -25.400 1.00 94.94 899 ALA A CA 1
ATOM 7179 C C . ALA A 1 899 ? 38.206 2.225 -26.170 1.00 94.94 899 ALA A C 1
ATOM 7181 O O . ALA A 1 899 ? 38.299 2.413 -27.385 1.00 94.94 899 ALA A O 1
ATOM 7182 N N . LEU A 1 900 ? 37.150 2.645 -25.464 1.00 95.06 900 LEU A N 1
ATOM 7183 C CA . LEU A 1 900 ? 36.024 3.371 -26.056 1.00 95.06 900 LEU A CA 1
ATOM 7184 C C . LEU A 1 900 ? 36.482 4.672 -26.722 1.00 95.06 900 LEU A C 1
ATOM 7186 O O . LEU A 1 900 ? 36.130 4.941 -27.873 1.00 95.06 900 LEU A O 1
ATOM 7190 N N . GLN A 1 901 ? 37.284 5.476 -26.017 1.00 95.00 901 GLN A N 1
ATOM 7191 C CA . GLN A 1 901 ? 37.810 6.729 -26.558 1.00 95.00 901 GLN A CA 1
ATOM 7192 C C . GLN A 1 901 ? 38.681 6.479 -27.791 1.00 95.00 901 GLN A C 1
ATOM 7194 O O . GLN A 1 901 ? 38.562 7.196 -28.786 1.00 95.00 901 GLN A O 1
ATOM 7199 N N . ARG A 1 902 ? 39.533 5.450 -27.743 1.00 95.12 902 ARG A N 1
ATOM 7200 C CA . ARG A 1 902 ? 40.375 5.046 -28.866 1.00 95.12 902 ARG A CA 1
ATOM 7201 C C . ARG A 1 902 ? 39.501 4.694 -30.065 1.00 95.12 902 ARG A C 1
ATOM 7203 O O . ARG A 1 902 ? 39.634 5.370 -31.081 1.00 95.12 902 ARG A O 1
ATOM 7210 N N . LEU A 1 903 ? 38.546 3.774 -29.950 1.00 95.25 903 LEU A N 1
ATOM 7211 C CA . LEU A 1 903 ? 37.697 3.389 -31.084 1.00 95.25 903 LEU A CA 1
ATOM 7212 C C . LEU A 1 903 ? 36.904 4.564 -31.681 1.00 95.25 903 LEU A C 1
ATOM 7214 O O . LEU A 1 903 ? 36.842 4.685 -32.906 1.00 95.25 903 LEU A O 1
ATOM 7218 N N . TRP A 1 904 ? 36.389 5.490 -30.863 1.00 95.31 904 TRP A N 1
ATOM 7219 C CA . TRP A 1 904 ? 35.756 6.713 -31.375 1.00 95.31 904 TRP A CA 1
ATOM 7220 C C . TRP A 1 904 ? 36.731 7.633 -32.123 1.00 95.31 904 TRP A C 1
ATOM 7222 O O . TRP A 1 904 ? 36.386 8.151 -33.189 1.00 95.31 904 TRP A O 1
ATOM 7232 N N . CYS A 1 905 ? 37.954 7.818 -31.614 1.00 94.00 905 CYS A N 1
ATOM 7233 C CA . CYS A 1 905 ? 39.006 8.569 -32.305 1.00 94.00 905 CYS A CA 1
ATOM 7234 C C . CYS A 1 905 ? 39.376 7.919 -33.646 1.00 94.00 905 CYS A C 1
ATOM 7236 O O . CYS A 1 905 ? 39.444 8.612 -34.664 1.00 94.00 905 CYS A O 1
ATOM 7238 N N . GLY A 1 906 ? 39.558 6.596 -33.659 1.00 93.69 906 GLY A N 1
ATOM 7239 C CA . GLY A 1 906 ? 39.873 5.824 -34.859 1.00 93.69 906 GLY A CA 1
ATOM 7240 C C . GLY A 1 906 ? 38.759 5.906 -35.903 1.00 93.69 906 GLY A C 1
ATOM 7241 O O . GLY A 1 906 ? 39.009 6.232 -37.061 1.00 93.69 906 GLY A O 1
ATOM 7242 N N . TYR A 1 907 ? 37.503 5.725 -35.494 1.00 94.38 907 TYR A N 1
ATOM 7243 C CA . TYR A 1 907 ? 36.350 5.892 -36.379 1.00 94.38 907 TYR A CA 1
ATOM 7244 C C . TYR A 1 907 ? 36.254 7.319 -36.948 1.00 94.38 907 TYR A C 1
ATOM 7246 O O . TYR A 1 907 ? 36.024 7.504 -38.146 1.00 94.38 907 TYR A O 1
ATOM 7254 N N . GLY A 1 908 ? 36.498 8.341 -36.120 1.00 92.62 908 GLY A N 1
ATOM 7255 C CA . GLY A 1 908 ? 36.563 9.734 -36.563 1.00 92.62 908 GLY A CA 1
ATOM 7256 C C . GLY A 1 908 ? 37.667 9.989 -37.596 1.00 92.62 908 GLY A C 1
ATOM 7257 O O . GLY A 1 908 ? 37.467 10.776 -38.524 1.00 92.62 908 GLY A O 1
ATOM 7258 N N . LEU A 1 909 ? 38.809 9.309 -37.473 1.00 92.00 909 LEU A N 1
ATOM 7259 C CA . LEU A 1 909 ? 39.902 9.362 -38.444 1.00 92.00 909 LEU A CA 1
ATOM 7260 C C . LEU A 1 909 ? 39.529 8.680 -39.768 1.00 92.00 909 LEU A C 1
ATOM 7262 O O . LEU A 1 909 ? 39.753 9.258 -40.834 1.00 92.00 909 LEU A O 1
ATOM 7266 N N . VAL A 1 910 ? 38.893 7.505 -39.713 1.00 91.56 910 VAL A N 1
ATOM 7267 C CA . VAL A 1 910 ? 38.377 6.798 -40.899 1.00 91.56 910 VAL A CA 1
ATOM 7268 C C . VAL A 1 910 ? 37.363 7.671 -41.648 1.00 91.56 910 VAL A C 1
ATOM 7270 O O . VAL A 1 910 ? 37.475 7.851 -42.857 1.00 91.56 910 VAL A O 1
ATOM 7273 N N . LYS A 1 911 ? 36.429 8.330 -40.948 1.00 90.69 911 LYS A N 1
ATOM 7274 C CA . LYS A 1 911 ? 35.435 9.217 -41.586 1.00 90.69 911 LYS A CA 1
ATOM 7275 C C . LYS A 1 911 ? 36.023 10.468 -42.241 1.00 90.69 911 LYS A C 1
ATOM 7277 O O . LYS A 1 911 ? 35.416 11.009 -43.164 1.00 90.69 911 LYS A O 1
ATOM 7282 N N . LYS A 1 912 ? 37.198 10.923 -41.804 1.00 89.12 912 LYS A N 1
ATOM 7283 C CA . LYS A 1 912 ? 37.908 12.060 -42.410 1.00 89.12 912 LYS A CA 1
ATOM 7284 C C . LYS A 1 912 ? 38.729 11.677 -43.643 1.00 89.12 912 LYS A C 1
ATOM 7286 O O . LYS A 1 912 ? 39.256 12.578 -44.291 1.00 89.12 912 LYS A O 1
ATOM 7291 N N . GLN A 1 913 ? 38.807 10.392 -44.009 1.00 88.38 913 GLN A N 1
ATOM 7292 C CA . GLN A 1 913 ? 39.586 9.922 -45.162 1.00 88.38 913 GLN A CA 1
ATOM 7293 C C . GLN A 1 913 ? 39.243 10.673 -46.453 1.00 88.38 913 GLN A C 1
ATOM 7295 O O . GLN A 1 913 ? 40.142 11.116 -47.161 1.00 88.38 913 GLN A O 1
ATOM 7300 N N . ALA A 1 914 ? 37.954 10.897 -46.722 1.00 84.19 914 ALA A N 1
ATOM 7301 C CA . ALA A 1 914 ? 37.496 11.609 -47.917 1.00 84.19 914 ALA A CA 1
ATOM 7302 C C . ALA A 1 914 ? 37.779 13.129 -47.901 1.00 84.19 914 ALA A C 1
ATOM 7304 O O . ALA A 1 914 ? 37.597 13.796 -48.914 1.00 84.19 914 ALA A O 1
ATOM 7305 N N . GLN A 1 915 ? 38.198 13.691 -46.761 1.00 88.31 915 GLN A N 1
ATOM 7306 C CA . GLN A 1 915 ? 38.425 15.129 -46.555 1.00 88.31 915 GLN A CA 1
ATOM 7307 C C . GLN A 1 915 ? 39.919 15.503 -46.560 1.00 88.31 915 GLN A C 1
ATOM 7309 O O . GLN A 1 915 ? 40.266 16.668 -46.376 1.00 88.31 915 GLN A O 1
ATOM 7314 N N . MET A 1 916 ? 40.813 14.525 -46.731 1.00 89.62 916 MET A N 1
ATOM 7315 C CA . MET A 1 916 ? 42.265 14.685 -46.636 1.00 89.62 916 MET A CA 1
ATOM 7316 C C . MET A 1 916 ? 42.958 14.112 -47.874 1.00 89.62 916 MET A C 1
ATOM 7318 O O . MET A 1 916 ? 42.422 13.243 -48.558 1.00 89.62 916 MET A O 1
ATOM 7322 N N . SER A 1 917 ? 44.186 14.559 -48.160 1.00 91.19 917 SER A N 1
ATOM 7323 C CA . SER A 1 917 ? 44.997 13.895 -49.186 1.00 91.19 917 SER A CA 1
ATOM 7324 C C . SER A 1 917 ? 45.414 12.502 -48.710 1.00 91.19 917 SER A C 1
ATOM 7326 O O . SER A 1 917 ? 45.733 12.310 -47.533 1.00 91.19 917 SER A O 1
ATOM 7328 N N . THR A 1 918 ? 45.475 11.534 -49.629 1.00 89.56 918 THR A N 1
ATOM 7329 C CA . THR A 1 918 ? 45.818 10.134 -49.323 1.00 89.56 918 THR A CA 1
ATOM 7330 C C . THR A 1 918 ? 47.114 10.016 -48.518 1.00 89.56 918 THR A C 1
ATOM 7332 O O . THR A 1 918 ? 47.177 9.256 -47.559 1.00 89.56 918 THR A O 1
ATOM 7335 N N . LYS A 1 919 ? 48.135 10.820 -48.849 1.00 91.00 919 LYS A N 1
ATOM 7336 C CA . LYS A 1 919 ? 49.430 10.820 -48.151 1.00 91.00 919 LYS A CA 1
ATOM 7337 C C . LYS A 1 919 ? 49.331 11.313 -46.702 1.00 91.00 919 LYS A C 1
ATOM 7339 O O . LYS A 1 919 ? 49.996 10.761 -45.831 1.00 91.00 919 LYS A O 1
ATOM 7344 N N . VAL A 1 920 ? 48.535 12.354 -46.445 1.00 90.25 920 VAL A N 1
ATOM 7345 C CA . VAL A 1 920 ? 48.339 12.899 -45.090 1.00 90.25 920 VAL A CA 1
ATOM 7346 C C . VAL A 1 920 ? 47.528 11.925 -44.247 1.00 90.25 920 VAL A C 1
ATOM 7348 O O . VAL A 1 920 ? 47.918 11.632 -43.119 1.00 90.25 920 VAL A O 1
ATOM 7351 N N . TRP A 1 921 ? 46.452 11.379 -44.815 1.00 91.88 921 TRP A N 1
ATOM 7352 C CA . TRP A 1 921 ? 45.611 10.417 -44.118 1.00 91.88 921 TRP A CA 1
ATOM 7353 C C . TRP A 1 921 ? 46.377 9.139 -43.760 1.00 91.88 921 TRP A C 1
ATOM 7355 O O . TRP A 1 921 ? 46.378 8.768 -42.595 1.00 91.88 921 TRP A O 1
ATOM 7365 N N . LEU A 1 922 ? 47.105 8.530 -44.709 1.00 91.06 922 LEU A N 1
ATOM 7366 C CA . LEU A 1 922 ? 47.899 7.318 -44.454 1.00 91.06 922 LEU A CA 1
ATOM 7367 C C . LEU A 1 922 ? 48.936 7.517 -43.345 1.00 91.06 922 LEU A C 1
ATOM 7369 O O . LEU A 1 922 ? 49.145 6.620 -42.539 1.00 91.06 922 LEU A O 1
ATOM 7373 N N . ARG A 1 923 ? 49.574 8.694 -43.276 1.00 93.69 923 ARG A N 1
ATOM 7374 C CA . ARG A 1 923 ? 50.508 9.006 -42.187 1.00 93.69 923 ARG A CA 1
ATOM 7375 C C . ARG A 1 923 ? 49.792 9.063 -40.837 1.00 93.69 923 ARG A C 1
ATOM 7377 O O . ARG A 1 923 ? 50.232 8.408 -39.903 1.00 93.69 923 ARG A O 1
ATOM 7384 N N . MET A 1 924 ? 48.710 9.840 -40.741 1.00 93.75 924 MET A N 1
ATOM 7385 C CA . MET A 1 924 ? 47.951 9.988 -39.493 1.00 93.75 924 MET A CA 1
ATOM 7386 C C . MET A 1 924 ? 47.346 8.661 -39.026 1.00 93.75 924 MET A C 1
ATOM 7388 O O . MET A 1 924 ? 47.327 8.384 -37.832 1.00 93.75 924 MET A O 1
ATOM 7392 N N . GLU A 1 925 ? 46.854 7.856 -39.966 1.00 93.31 925 GLU A N 1
ATOM 7393 C CA . GLU A 1 925 ? 46.291 6.533 -39.709 1.00 93.31 925 GLU A CA 1
ATOM 7394 C C . GLU A 1 925 ? 47.357 5.565 -39.208 1.00 93.31 925 GLU A C 1
ATOM 7396 O O . GLU A 1 925 ? 47.156 4.952 -38.165 1.00 93.31 925 GLU A O 1
ATOM 7401 N N . ASN A 1 926 ? 48.519 5.513 -39.860 1.00 93.38 926 ASN A N 1
ATOM 7402 C CA . ASN A 1 926 ? 49.623 4.668 -39.421 1.00 93.38 926 ASN A CA 1
ATOM 7403 C C . ASN A 1 926 ? 50.170 5.090 -38.045 1.00 93.38 926 ASN A C 1
ATOM 7405 O O . ASN A 1 926 ? 50.427 4.235 -37.201 1.00 93.38 926 ASN A O 1
ATOM 7409 N N . ASP A 1 927 ? 50.315 6.396 -37.789 1.00 94.69 927 ASP A N 1
ATOM 7410 C CA . ASP A 1 927 ? 50.743 6.913 -36.481 1.00 94.69 927 ASP A CA 1
ATOM 7411 C C . ASP A 1 927 ? 49.737 6.526 -35.378 1.00 94.69 927 ASP A C 1
ATOM 7413 O O . ASP A 1 927 ? 50.135 6.092 -34.295 1.00 94.69 927 ASP A O 1
ATOM 7417 N N . TYR A 1 928 ? 48.435 6.631 -35.666 1.00 95.81 928 TYR A N 1
ATOM 7418 C CA . TYR A 1 928 ? 47.367 6.230 -34.751 1.00 95.81 928 TYR A CA 1
ATOM 7419 C C . TYR A 1 928 ? 47.338 4.710 -34.516 1.00 95.81 928 TYR A C 1
ATOM 7421 O O . TYR A 1 928 ? 47.228 4.271 -33.373 1.00 95.81 928 TYR A O 1
ATOM 7429 N N . TYR A 1 929 ? 47.476 3.905 -35.573 1.00 94.69 929 TYR A N 1
ATOM 7430 C CA . TYR A 1 929 ? 47.508 2.446 -35.481 1.00 94.69 929 TYR A CA 1
ATOM 7431 C C . TYR A 1 929 ? 48.704 1.962 -34.645 1.00 94.69 929 TYR A C 1
ATOM 7433 O O . TYR A 1 929 ? 48.530 1.147 -33.744 1.00 94.69 929 TYR A O 1
ATOM 7441 N N . LEU A 1 930 ? 49.899 2.530 -34.854 1.00 94.38 930 LEU A N 1
ATOM 7442 C CA . LEU A 1 930 ? 51.085 2.215 -34.049 1.00 94.38 930 LEU A CA 1
ATOM 7443 C C . LEU A 1 930 ? 50.931 2.625 -32.576 1.00 94.38 930 LEU A C 1
ATOM 7445 O O . LEU A 1 930 ? 51.436 1.931 -31.695 1.00 94.38 930 LEU A O 1
ATOM 7449 N N . ASP A 1 931 ? 50.268 3.749 -32.286 1.00 95.88 931 ASP A N 1
ATOM 7450 C CA . ASP A 1 931 ? 49.938 4.136 -30.906 1.00 95.88 931 ASP A CA 1
ATOM 7451 C C . ASP A 1 931 ? 48.965 3.140 -30.258 1.00 95.88 931 ASP A C 1
ATOM 7453 O O . ASP A 1 931 ? 49.160 2.727 -29.113 1.00 95.88 931 ASP A O 1
ATOM 7457 N N . LEU A 1 932 ? 47.950 2.707 -31.009 1.00 94.62 932 LEU A N 1
ATOM 7458 C CA . LEU A 1 932 ? 46.975 1.722 -30.557 1.00 94.62 932 LEU A CA 1
ATOM 7459 C C . LEU A 1 932 ? 47.623 0.350 -30.294 1.00 94.62 932 LEU A C 1
ATOM 7461 O O . LEU A 1 932 ? 47.359 -0.252 -29.253 1.00 94.62 932 LEU A O 1
ATOM 7465 N N . GLU A 1 933 ? 48.522 -0.113 -31.168 1.00 95.12 933 GLU A N 1
ATOM 7466 C CA . GLU A 1 933 ? 49.299 -1.341 -30.951 1.00 95.12 933 GLU A CA 1
ATOM 7467 C C . GLU A 1 933 ? 50.226 -1.238 -29.734 1.00 95.12 933 GLU A C 1
ATOM 7469 O O . GLU A 1 933 ? 50.293 -2.167 -28.930 1.00 95.12 933 GLU A O 1
ATOM 7474 N N . LYS A 1 934 ? 50.911 -0.102 -29.544 1.00 95.31 934 LYS A N 1
ATOM 7475 C CA . LYS A 1 934 ? 51.753 0.125 -28.356 1.00 95.31 934 LYS A CA 1
ATOM 7476 C C . LYS A 1 934 ? 50.943 0.083 -27.068 1.00 95.31 934 LYS A C 1
ATOM 7478 O O . LYS A 1 934 ? 51.396 -0.505 -26.088 1.00 95.31 934 LYS A O 1
ATOM 7483 N N . TRP A 1 935 ? 49.756 0.688 -27.061 1.00 94.69 935 TRP A N 1
ATOM 7484 C CA . TRP A 1 935 ? 48.836 0.598 -25.929 1.00 94.69 935 TRP A CA 1
ATOM 7485 C C . TRP A 1 935 ? 48.422 -0.856 -25.673 1.00 94.69 935 TRP A C 1
ATOM 7487 O O . TRP A 1 935 ? 48.456 -1.307 -24.529 1.00 94.69 935 TRP A O 1
ATOM 7497 N N . ALA A 1 936 ? 48.136 -1.623 -26.728 1.00 93.69 936 ALA A N 1
ATOM 7498 C CA . ALA A 1 936 ? 47.754 -3.023 -26.594 1.00 93.69 936 ALA A CA 1
ATOM 7499 C C . ALA A 1 936 ? 48.866 -3.942 -26.070 1.00 93.69 936 ALA A C 1
ATOM 7501 O O . ALA A 1 936 ? 48.567 -4.907 -25.372 1.00 93.69 936 ALA A O 1
ATOM 7502 N N . LEU A 1 937 ? 50.129 -3.629 -26.369 1.00 91.69 937 LEU A N 1
ATOM 7503 C CA . LEU A 1 937 ? 51.310 -4.370 -25.907 1.00 91.69 937 LEU A CA 1
ATOM 7504 C C . LEU A 1 937 ? 51.891 -3.851 -24.585 1.00 91.69 937 LEU A C 1
ATOM 7506 O O . LEU A 1 937 ? 52.854 -4.425 -24.075 1.00 91.69 937 LEU A O 1
ATOM 7510 N N . SER A 1 938 ? 51.363 -2.746 -24.054 1.00 85.31 938 SER A N 1
ATOM 7511 C CA . SER A 1 938 ? 51.815 -2.218 -22.768 1.00 85.31 938 SER A CA 1
ATOM 7512 C C . SER A 1 938 ? 51.488 -3.220 -21.647 1.00 85.31 938 SER A C 1
ATOM 7514 O O . SER A 1 938 ? 50.488 -3.929 -21.773 1.00 85.31 938 SER A O 1
ATOM 7516 N N . PRO A 1 939 ? 52.299 -3.301 -20.576 1.00 67.12 939 PRO A N 1
ATOM 7517 C CA . PRO A 1 939 ? 52.039 -4.208 -19.460 1.00 67.12 939 PRO A CA 1
ATOM 7518 C C . PRO A 1 939 ? 50.711 -3.946 -18.738 1.00 67.12 939 PRO A C 1
ATOM 7520 O O . PRO A 1 939 ? 50.121 -2.842 -18.903 1.00 67.12 939 PRO A O 1
#

Nearest PDB structures (foldseek):
  6fd2-assembly1_B  TM=9.069E-01  e=1.570E-35  Streptoalloteichus tenebrarius
  9ccb-assembly1_A  TM=7.646E-01  e=5.578E-20  Methanothermobacter marburgensis
  1olt-assembly1_A  TM=7.137E-01  e=1.981E-05  Escherichia coli K-12
  6b4c-assembly12_L  TM=7.724E-01  e=3.175E-04  Trichoderma virens Gv29-8
  6b4c-assembly5_E  TM=7.810E-01  e=9.046E-04  Trichoderma virens Gv29-8

pLDDT: mean 92.21, std 7.79, range [32.53, 98.75]

Secondary structure (DSSP, 8-state):
-EEEEEE---TTT-TT-TTTS--HHHH---HHHHHHHHHHHHTT-EEEEEEGGGSSSHHHHHHHHHHH--SEEEEE--TTTHHHHHHHHHHHHHH-TTSEEEEESHHHHHSHHHHHT-TT--EEEES--HHHHHHHHHHHHTT----SEEEPPPPPGGGSPPP-GGGS-THHHHHS--STT-PSSEEEE--EE------TTTTBHHHHHH-SS-EE--HHHHHHHHHHHHHHH--SEEEE--TTGGG-HHHHHHHHHHHHHTT---EEEEEE-HHHHHHTHHHHHHHHHHTEEEEEEEEE-S-HHHHHHTT----HHHHHHHHHHHHHTT-EEEEEEEES-TT--HHHHHHHHHHHHHH--SEEEEEE----TTBHHHHHHHTTT-B---SGGGG---TTS--BTT--HHHHHHHHHHHTHHHHHHHHHHHHHSSSPPHHHHHHHHHHHHHHHHHHHHHHHHT---GGGGGGGGG--EEEEEE---GGG--EETTSGGGT-EE--TT-B---HHHHHHHHHHHHTT-EEEEEETTTTT--HHHHHHHHHHT--SEEEEE--TTTHHHHHHHHHHHHHH-SSEEEEE-----HHHHHHHHHHH--SEEE-S--TTTHHHHHTTS--TTEEEEETTEEEE------S-GGGSPPP-GGGS-GGG-EETTTEESEEEE--EE----GGGGT-SHHHHH-SS-EE--HHHHHHHHHHHHHTT---EEEE--TTTTSSHHHHHHHHHHHHHTT---EEEEEE-GGG--HHHHHHHHHTTEEEEEEEEE-S-HHHHHHTT-TT--HHHHHHHHHHHHHHT-EEEEEEEE--TT--HHHHHHHHHHHHHH--SEEEEEE----TTSHHHHHHHHTT-B----GGGTTTTS--B--SS--HHHHHHHHHHHHHHHHHHHTGGGS-HHHHHHHHHHHHHHHHHHHH--

Radius of gyration: 40.8 Å; Cα contacts (8 Å, |Δi|>4): 1799; chains: 1; bounding box: 98×52×122 Å

Sequence (939 aa):
MRATLIYPGIGRYGFNAFGNVPDPEANFIHHGLASISAYAKEQGHEIDLIDLRRLQGWEQFAKAISVRSPGCFGITSMSVDYGVVQRCVAEIKRIDPRSVVILGGVHATVALEDVRRNEQIDYIVVGEGEIVFSDLLNRLQRGEECARVLQATPPDLDNLPWVDRELFDYNGELHTPWMRGLEIPNVSIIAGRGCPYRCRFCQPAERLVFGNRIRLRRPDDIIAELKDLRNRYGFRTLIIHDDLFFLNAKYLRAFADAYERAGFTQAFVCQARADLIVRNEKVVKRLRDVGLSALMIGFESGNQRILNFINKGTTVEQNLRAAEICHRYGIKIFANYMLGLPTETKEEVFDTVRLIRHIRPEQPSPSFFTPTPGTELYDYCQKRDLILIKTYEGYRRSPTEPKLKGIDYNLLAYAREKSREYVYDDRLQQLEQSGPPQPGNVAEIQRLRELKRQLRQMDASYGYYDRSTVATQTQIKRVLLINTPTAEDGYVSREMAGGLGFDSSARMILPPLDLAYLAATLRQEGYDISILDGDGAGLTRQAVLQQARQLEPQAVIATLSLPSMKRDISFVRKLRQGLAAVVAVRTLIPYQPIIEEILAESGADYVIHGECDLTIGQILRTETQAGTAYLEAGKLVWHEDDKPTNLDALPLPARDLLTNERYCYPLLGQGTTTVQSSRGCPYACRYYCPYPLVQGRLWRARSPEHVFTELEDIVRNHGLSRVLFRDATFTLDMERTHAICDLIIENKLPLRWWCETRVDRLDEPLLRKMHAAGCAGINVGVETGDEAVMAAQAKRGLTIARLAAFRHLAQEIGVKVHFLMSIGHPEETRRSVVDSYELIRNLQPESLGITLITPYPGTPLFTEAKERDWIESYDWSQYGGHQPVMHTDRLSAKELKEALQRLWCGYGLVKKQAQMSTKVWLRMENDYYLDLEKWALSP